Protein AF-0000000067029196 (afdb_homodimer)

Nearest PDB structures (foldseek):
  4ccn-assembly1_A-2  TM=8.976E-01  e=2.110E-40  Homo sapiens
  4ccm-assembly1_A-2  TM=8.823E-01  e=5.902E-40  Homo sapiens
  4ccm-assembly1_B-2  TM=8.806E-01  e=1.106E-39  Homo sapiens
  4ccj-assembly1_D  TM=8.739E-01  e=1.045E-39  Homo sapiens
  4ccj-assembly1_C  TM=8.717E-01  e=1.390E-39  Homo sapiens

Solvent-accessible surface area (backbone atoms only — not comparable to full-atom values): 44014 Å² total; per-residue (Å²): 119,98,30,72,83,55,87,50,38,41,59,19,6,48,40,44,50,41,62,67,50,46,92,53,57,78,91,68,48,92,78,58,75,46,74,38,85,63,89,32,56,64,67,61,59,81,50,63,50,72,68,55,50,46,49,45,34,70,76,43,96,39,29,35,74,76,31,30,42,31,35,38,36,60,91,85,41,81,44,76,64,55,66,78,53,71,49,49,61,66,58,52,52,50,42,33,75,71,35,22,29,38,33,37,50,40,46,36,58,78,32,64,56,44,29,40,51,29,35,34,38,22,47,27,52,54,30,44,40,50,39,35,33,42,41,32,32,50,68,14,59,34,55,64,33,31,28,40,32,31,33,35,39,39,36,28,57,36,49,36,45,33,39,37,33,25,49,53,88,47,68,65,43,41,40,33,87,56,55,54,68,74,46,44,72,78,70,46,69,79,52,49,76,74,44,75,47,74,41,44,26,31,14,35,40,40,44,53,38,20,34,28,36,29,38,51,31,69,37,42,26,30,35,40,34,41,32,35,55,57,83,40,19,47,48,48,36,45,68,59,30,47,62,54,45,49,54,55,47,40,54,69,32,52,72,34,42,35,61,54,60,74,40,48,75,35,31,52,40,74,62,90,67,88,40,87,38,32,77,81,41,44,60,61,49,48,52,53,51,39,51,53,38,50,51,47,36,56,50,43,58,72,45,44,32,52,22,46,42,52,50,46,49,52,26,31,37,39,20,54,28,74,68,73,64,82,63,27,56,34,27,70,81,34,42,94,78,61,56,92,86,51,83,78,89,73,88,50,93,81,48,51,70,47,65,66,43,74,76,40,51,47,75,44,68,83,46,99,88,41,69,40,62,49,54,12,60,81,35,38,65,51,85,50,65,58,83,80,73,66,76,74,75,68,56,85,83,64,51,77,61,56,54,49,50,51,38,22,75,63,53,48,27,28,48,55,124,120,99,29,72,82,57,88,50,38,39,59,20,7,46,40,44,49,40,62,67,49,46,91,52,58,79,91,69,48,88,77,58,74,44,73,39,85,62,87,33,56,64,67,59,59,81,51,63,49,73,68,55,52,46,48,45,35,71,75,41,95,39,29,35,73,76,30,30,44,31,36,38,37,60,91,84,43,81,43,76,66,55,66,75,52,70,49,49,60,67,57,52,51,51,41,33,75,72,35,25,31,38,33,38,50,41,46,35,58,78,32,65,55,42,29,41,52,30,34,34,37,22,47,25,52,55,32,43,40,49,40,36,32,41,41,31,33,49,67,14,59,32,56,64,32,31,28,40,32,32,32,35,39,38,36,26,57,36,49,34,45,33,39,37,33,24,50,51,87,46,68,65,44,39,40,32,87,56,57,54,67,74,48,45,73,77,69,46,69,80,53,48,77,74,44,74,47,75,40,42,26,31,14,34,38,40,43,51,38,21,34,30,35,32,38,52,30,68,37,43,25,31,33,40,36,40,33,38,55,58,85,41,18,45,48,49,35,46,67,59,32,47,63,54,45,49,52,55,47,41,54,70,31,51,72,33,42,35,63,56,59,74,40,48,76,34,31,52,40,74,62,90,68,89,39,87,37,32,78,81,42,46,60,61,48,49,52,53,50,39,51,53,37,51,52,47,36,55,50,41,59,70,44,44,31,53,24,46,42,52,50,47,50,51,26,31,36,38,20,53,26,76,68,72,64,81,62,27,57,33,28,70,81,35,42,96,79,62,55,90,83,51,82,80,88,72,90,50,94,80,47,50,69,46,65,65,42,73,77,40,50,47,76,44,69,83,46,99,88,39,67,36,56,48,52,12,61,82,34,38,65,51,84,47,69,59,83,82,70,64,80,77,84,72,66,78,85,84,28,65,65,50,46,50,51,51,38,23,76,62,54,46,27,28,47,56,125

Structure (mmCIF, N/CA/C/O backbone):
data_AF-0000000067029196-model_v1
#
loop_
_entity.id
_entity.type
_entity.pdbx_description
1 polymer 'Bifunctional lysine-specific demethylase and histidyl-hydroxylase'
#
loop_
_atom_site.group_PDB
_atom_site.id
_atom_site.type_symbol
_atom_site.label_atom_id
_atom_site.label_alt_id
_atom_site.label_comp_id
_atom_site.label_asym_id
_atom_site.label_entity_id
_atom_site.label_seq_id
_atom_site.pdbx_PDB_ins_code
_atom_site.Cartn_x
_atom_site.Cartn_y
_atom_site.Cartn_z
_atom_site.occupancy
_atom_site.B_iso_or_equiv
_atom_site.auth_seq_id
_atom_site.auth_comp_id
_atom_site.auth_asym_id
_atom_site.auth_atom_id
_atom_site.pdbx_PDB_model_num
ATOM 1 N N . MET A 1 1 ? 8.336 39.5 14.836 1 71.56 1 MET A N 1
ATOM 2 C CA . MET A 1 1 ? 7.449 38.719 15.68 1 71.56 1 MET A CA 1
ATOM 3 C C . MET A 1 1 ? 8.133 38.344 16.984 1 71.56 1 MET A C 1
ATOM 5 O O . MET A 1 1 ? 9.359 38.25 17.047 1 71.56 1 MET A O 1
ATOM 9 N N . PRO A 1 2 ? 7.449 38.188 18.016 1 71.69 2 PRO A N 1
ATOM 10 C CA . PRO A 1 2 ? 8.023 38.094 19.359 1 71.69 2 PRO A CA 1
ATOM 11 C C . PRO A 1 2 ? 8.742 36.781 19.594 1 71.69 2 PRO A C 1
ATOM 13 O O . PRO A 1 2 ? 9.297 36.562 20.672 1 71.69 2 PRO A O 1
ATOM 16 N N . PHE A 1 3 ? 8.867 35.906 18.641 1 74.56 3 PHE A N 1
ATOM 17 C CA . PHE A 1 3 ? 9.398 34.562 18.938 1 74.56 3 PHE A CA 1
ATOM 18 C C . PHE A 1 3 ? 10.609 34.25 18.062 1 74.56 3 PHE A C 1
ATOM 20 O O . PHE A 1 3 ? 11.039 33.094 17.969 1 74.56 3 PHE A O 1
ATOM 27 N N . SER A 1 4 ? 11.32 35.188 17.531 1 70.88 4 SER A N 1
ATOM 28 C CA . SER A 1 4 ? 12.383 34.875 16.562 1 70.88 4 SER A CA 1
ATOM 29 C C . SER A 1 4 ? 13.742 35.344 17.078 1 70.88 4 SER A C 1
ATOM 31 O O . SER A 1 4 ? 14.609 35.719 16.297 1 70.88 4 SER A O 1
ATOM 33 N N . LYS A 1 5 ? 13.953 35.156 18.359 1 77.62 5 LYS A N 1
ATOM 34 C CA . LYS A 1 5 ? 15.172 35.781 18.875 1 77.62 5 LYS A CA 1
ATOM 35 C C . LYS A 1 5 ? 16.234 34.719 19.188 1 77.62 5 LYS A C 1
ATOM 37 O O . LYS A 1 5 ? 17.391 35.031 19.406 1 77.62 5 LYS A O 1
ATOM 42 N N . LEU A 1 6 ? 15.844 33.5 19.125 1 82.31 6 LEU A N 1
ATOM 43 C CA . LEU A 1 6 ? 16.766 32.438 19.516 1 82.31 6 LEU A CA 1
ATOM 44 C C . LEU A 1 6 ? 17.438 31.812 18.297 1 82.31 6 LEU A C 1
ATOM 46 O O . LEU A 1 6 ? 16.938 31.938 17.172 1 82.31 6 LEU A O 1
ATOM 50 N N . GLN A 1 7 ? 18.516 31.172 18.547 1 81.19 7 GLN A N 1
ATOM 51 C CA . GLN A 1 7 ? 19.266 30.531 17.469 1 81.19 7 GLN A CA 1
ATOM 52 C C . GLN A 1 7 ? 18.656 29.188 17.109 1 81.19 7 GLN A C 1
ATOM 54 O O . GLN A 1 7 ? 18.625 28.812 15.938 1 81.19 7 GLN A O 1
ATOM 59 N N . ASP A 1 8 ? 18.141 28.484 18.062 1 88.5 8 ASP A N 1
ATOM 60 C CA . ASP A 1 8 ? 17.531 27.188 17.828 1 88.5 8 ASP A CA 1
ATOM 61 C C . ASP A 1 8 ? 16.109 27.344 17.297 1 88.5 8 ASP A C 1
ATOM 63 O O . ASP A 1 8 ? 15.227 27.875 17.984 1 88.5 8 ASP A O 1
ATOM 67 N N . SER A 1 9 ? 15.93 26.875 16.094 1 91.06 9 SER A N 1
ATOM 68 C CA . SER A 1 9 ? 14.648 27.062 15.422 1 91.06 9 SER A CA 1
ATOM 69 C C . SER A 1 9 ? 13.516 26.375 16.188 1 91.06 9 SER A C 1
ATOM 71 O O . SER A 1 9 ? 12.367 26.828 16.141 1 91.06 9 SER A O 1
ATOM 73 N N . VAL A 1 10 ? 13.766 25.234 16.859 1 92.75 10 VAL A N 1
ATOM 74 C CA . VAL A 1 10 ? 12.742 24.531 17.625 1 92.75 10 VAL A CA 1
ATOM 75 C C . VAL A 1 10 ? 12.336 25.375 18.828 1 92.75 10 VAL A C 1
ATOM 77 O O . VAL A 1 10 ? 11.148 25.453 19.172 1 92.75 10 VAL A O 1
ATOM 80 N N . GLU A 1 11 ? 13.32 25.984 19.453 1 92.69 11 GLU A N 1
ATOM 81 C CA . GLU A 1 11 ? 13.016 26.875 20.562 1 92.69 11 GLU A CA 1
ATOM 82 C C . GLU A 1 11 ? 12.211 28.094 20.109 1 92.69 11 GLU A C 1
ATOM 84 O O . GLU A 1 11 ? 11.336 28.562 20.844 1 92.69 11 GLU A O 1
ATOM 89 N N . ASN A 1 12 ? 12.547 28.609 18.938 1 93.69 12 ASN A N 1
ATOM 90 C CA . ASN A 1 12 ? 11.727 29.672 18.359 1 93.69 12 ASN A CA 1
ATOM 91 C C . ASN A 1 12 ? 10.289 29.203 18.125 1 93.69 12 ASN A C 1
ATOM 93 O O . ASN A 1 12 ? 9.344 29.953 18.359 1 93.69 12 ASN A O 1
ATOM 97 N N . GLY A 1 13 ? 10.195 27.984 17.609 1 94.69 13 GLY A N 1
ATOM 98 C CA . GLY A 1 13 ? 8.867 27.406 17.438 1 94.69 13 GLY A CA 1
ATOM 99 C C . GLY A 1 13 ? 8.102 27.266 18.734 1 94.69 13 GLY A C 1
ATOM 100 O O . GLY A 1 13 ? 6.902 27.547 18.797 1 94.69 13 GLY A O 1
ATOM 101 N N . LYS A 1 14 ? 8.781 26.844 19.766 1 93.25 14 LYS A N 1
ATOM 102 C CA . LYS A 1 14 ? 8.188 26.734 21.094 1 93.25 14 LYS A CA 1
ATOM 103 C C . LYS A 1 14 ? 7.711 28.094 21.594 1 93.25 14 LYS A C 1
ATOM 105 O O . LYS A 1 14 ? 6.625 28.203 22.172 1 93.25 14 LYS A O 1
ATOM 110 N N . GLU A 1 15 ? 8.484 29.109 21.391 1 94.25 15 GLU A N 1
ATOM 111 C CA . GLU A 1 15 ? 8.117 30.453 21.797 1 94.25 15 GLU A CA 1
ATOM 112 C C . GLU A 1 15 ? 6.91 30.969 21.016 1 94.25 15 GLU A C 1
ATOM 114 O O . GLU A 1 15 ? 6.043 31.641 21.562 1 94.25 15 GLU A O 1
ATOM 119 N N . ALA A 1 16 ? 6.934 30.656 19.719 1 95.25 16 ALA A N 1
ATOM 120 C CA . ALA A 1 16 ? 5.785 31.031 18.906 1 95.25 16 ALA A CA 1
ATOM 121 C C . ALA A 1 16 ? 4.508 30.375 19.422 1 95.25 16 ALA A C 1
ATOM 123 O O . ALA A 1 16 ? 3.459 31.016 19.5 1 95.25 16 ALA A O 1
ATOM 124 N N . PHE A 1 17 ? 4.629 29.141 19.781 1 95.19 17 PHE A N 1
ATOM 125 C CA . PHE A 1 17 ? 3.49 28.422 20.328 1 95.19 17 PHE A CA 1
ATOM 126 C C . PHE A 1 17 ? 3.057 29.031 21.656 1 95.19 17 PHE A C 1
ATOM 128 O O . PHE A 1 17 ? 1.865 29.266 21.891 1 95.19 17 PHE A O 1
ATOM 135 N N . ALA A 1 18 ? 3.986 29.297 22.5 1 93.25 18 ALA A N 1
ATOM 136 C CA . ALA A 1 18 ? 3.697 29.922 23.781 1 93.25 18 ALA A CA 1
ATOM 137 C C . ALA A 1 18 ? 2.992 31.266 23.578 1 93.25 18 ALA A C 1
ATOM 139 O O . ALA A 1 18 ? 2.082 31.609 24.344 1 93.25 18 ALA A O 1
ATOM 140 N N . TRP A 1 19 ? 3.461 31.969 22.562 1 94.38 19 TRP A N 1
ATOM 141 C CA . TRP A 1 19 ? 2.855 33.25 22.25 1 94.38 19 TRP A CA 1
ATOM 142 C C . TRP A 1 19 ? 1.395 33.094 21.844 1 94.38 19 TRP A C 1
ATOM 144 O O . TRP A 1 19 ? 0.535 33.875 22.266 1 94.38 19 TRP A O 1
ATOM 154 N N . ILE A 1 20 ? 1.085 32.062 21.094 1 94.19 20 ILE A N 1
ATOM 155 C CA . ILE A 1 20 ? -0.268 31.828 20.609 1 94.19 20 ILE A CA 1
ATOM 156 C C . ILE A 1 20 ? -1.178 31.453 21.781 1 94.19 20 ILE A C 1
ATOM 158 O O . ILE A 1 20 ? -2.301 31.953 21.875 1 94.19 20 ILE A O 1
ATOM 162 N N . ILE A 1 21 ? -0.655 30.672 22.688 1 93.31 21 ILE A N 1
ATOM 163 C CA . ILE A 1 21 ? -1.55 30.062 23.672 1 93.31 21 ILE A CA 1
ATOM 164 C C . ILE A 1 21 ? -1.51 30.875 24.969 1 93.31 21 ILE A C 1
ATOM 166 O O . ILE A 1 21 ? -2.215 30.547 25.938 1 93.31 21 ILE A O 1
ATOM 170 N N . ALA A 1 22 ? -0.643 31.859 24.984 1 90.94 22 ALA A N 1
ATOM 171 C CA . ALA A 1 22 ? -0.563 32.656 26.203 1 90.94 22 ALA A CA 1
ATOM 172 C C . ALA A 1 22 ? -1.954 33 26.75 1 90.94 22 ALA A C 1
ATOM 174 O O . ALA A 1 22 ? -2.863 33.312 25.969 1 90.94 22 ALA A O 1
ATOM 175 N N . PRO A 1 23 ? -2.273 32.875 28.062 1 90.44 23 PRO A N 1
ATOM 176 C CA . PRO A 1 23 ? -1.284 32.719 29.141 1 90.44 23 PRO A CA 1
ATOM 177 C C . PRO A 1 23 ? -1.119 31.266 29.594 1 90.44 23 PRO A C 1
ATOM 179 O O . PRO A 1 23 ? -0.599 31.016 30.688 1 90.44 23 PRO A O 1
ATOM 182 N N . TYR A 1 24 ? -1.569 30.391 28.844 1 88.12 24 TYR A N 1
ATOM 183 C CA . TYR A 1 24 ? -1.495 29 29.25 1 88.12 24 TYR A CA 1
ATOM 184 C C . TYR A 1 24 ? -0.068 28.469 29.156 1 88.12 24 TYR A C 1
ATOM 186 O O . TYR A 1 24 ? 0.727 28.969 28.359 1 88.12 24 TYR A O 1
ATOM 194 N N . ASP A 1 25 ? 0.088 27.359 29.906 1 87.38 25 ASP A N 1
ATOM 195 C CA . ASP A 1 25 ? 1.37 26.656 29.844 1 87.38 25 ASP A CA 1
ATOM 196 C C . ASP A 1 25 ? 1.364 25.594 28.75 1 87.38 25 ASP A C 1
ATOM 198 O O . ASP A 1 25 ? 0.37 24.891 28.578 1 87.38 25 ASP A O 1
ATOM 202 N N . ILE A 1 26 ? 2.465 25.484 28.047 1 86.5 26 ILE A N 1
ATOM 203 C CA . ILE A 1 26 ? 2.613 24.562 26.922 1 86.5 26 ILE A CA 1
ATOM 204 C C . ILE A 1 26 ? 2.412 23.125 27.406 1 86.5 26 ILE A C 1
ATOM 206 O O . ILE A 1 26 ? 1.839 22.297 26.703 1 86.5 26 ILE A O 1
ATOM 210 N N . GLU A 1 27 ? 2.803 22.734 28.562 1 78.5 27 GLU A N 1
ATOM 211 C CA . GLU A 1 27 ? 2.844 21.375 29.078 1 78.5 27 GLU A CA 1
ATOM 212 C C . GLU A 1 27 ? 1.437 20.828 29.312 1 78.5 27 GLU A C 1
ATOM 214 O O . GLU A 1 27 ? 1.21 19.609 29.219 1 78.5 27 GLU A O 1
ATOM 219 N N . ILE A 1 28 ? 0.485 21.672 29.531 1 72.62 28 ILE A N 1
ATOM 220 C CA . ILE A 1 28 ? -0.845 21.203 29.891 1 72.62 28 ILE A CA 1
ATOM 221 C C . ILE A 1 28 ? -1.838 21.531 28.781 1 72.62 28 ILE A C 1
ATOM 223 O O . ILE A 1 28 ? -3.025 21.219 28.891 1 72.62 28 ILE A O 1
ATOM 227 N N . PHE A 1 29 ? -1.456 21.969 27.703 1 72.06 29 PHE A N 1
ATOM 228 C CA . PHE A 1 29 ? -2.342 22.641 26.75 1 72.06 29 PHE A CA 1
ATOM 229 C C . PHE A 1 29 ? -3.123 21.625 25.938 1 72.06 29 PHE A C 1
ATOM 231 O O . PHE A 1 29 ? -4.312 21.812 25.672 1 72.06 29 PHE A O 1
ATOM 238 N N . PHE A 1 30 ? -2.686 20.422 25.516 1 68.12 30 PHE A N 1
ATOM 239 C CA . PHE A 1 30 ? -3.326 19.625 24.469 1 68.12 30 PHE A CA 1
ATOM 240 C C . PHE A 1 30 ? -4.438 18.766 25.047 1 68.12 30 PHE A C 1
ATOM 242 O O . PHE A 1 30 ? -4.977 17.891 24.359 1 68.12 30 PHE A O 1
ATOM 249 N N . ARG A 1 31 ? -5.027 18.969 26.078 1 66.62 31 ARG A N 1
ATOM 250 C CA . ARG A 1 31 ? -5.926 18.016 26.719 1 66.62 31 ARG A CA 1
ATOM 251 C C . ARG A 1 31 ? -7.375 18.469 26.609 1 66.62 31 ARG A C 1
ATOM 253 O O . ARG A 1 31 ? -8.297 17.656 26.734 1 66.62 31 ARG A O 1
ATOM 260 N N . LYS A 1 32 ? -7.551 19.688 26.391 1 78.75 32 LYS A N 1
ATOM 261 C CA . LYS A 1 32 ? -8.93 20.172 26.375 1 78.75 32 LYS A CA 1
ATOM 262 C C . LYS A 1 32 ? -9.062 21.406 25.484 1 78.75 32 LYS A C 1
ATOM 264 O O . LYS A 1 32 ? -8.109 21.812 24.812 1 78.75 32 LYS A O 1
ATOM 269 N N . VAL A 1 33 ? -10.312 21.812 25.281 1 80.06 33 VAL A N 1
ATOM 270 C CA . VAL A 1 33 ? -10.609 23.062 24.562 1 80.06 33 VAL A CA 1
ATOM 271 C C . VAL A 1 33 ? -10.172 24.25 25.406 1 80.06 33 VAL A C 1
ATOM 273 O O . VAL A 1 33 ? -10.422 24.281 26.625 1 80.06 33 VAL A O 1
ATOM 276 N N . TYR A 1 34 ? -9.477 25.172 24.734 1 84.94 34 TYR A N 1
ATOM 277 C CA . TYR A 1 34 ? -9.023 26.344 25.469 1 84.94 34 TYR A CA 1
ATOM 278 C C . TYR A 1 34 ? -9.484 27.625 24.766 1 84.94 34 TYR A C 1
ATOM 280 O O . TYR A 1 34 ? -9.531 27.688 23.547 1 84.94 34 TYR A O 1
ATOM 288 N N . VAL A 1 35 ? -9.93 28.562 25.547 1 92.06 35 VAL A N 1
ATOM 289 C CA . VAL A 1 35 ? -10.289 29.891 25.062 1 92.06 35 VAL A CA 1
ATOM 290 C C . VAL A 1 35 ? -9.523 30.953 25.844 1 92.06 35 VAL A C 1
ATOM 292 O O . VAL A 1 35 ? -9.406 30.859 27.078 1 92.06 35 VAL A O 1
ATOM 295 N N . THR A 1 36 ? -8.914 31.828 25.109 1 92.12 36 THR A N 1
ATOM 296 C CA . THR A 1 36 ? -8.227 32.938 25.734 1 92.12 36 THR A CA 1
ATOM 297 C C . THR A 1 36 ? -8.922 34.25 25.391 1 92.12 36 THR A C 1
ATOM 299 O O . THR A 1 36 ? -8.984 34.656 24.234 1 92.12 36 THR A O 1
ATOM 302 N N . ASN A 1 37 ? -9.484 34.906 26.391 1 93.25 37 ASN A N 1
ATOM 303 C CA . ASN A 1 37 ? -10.016 36.25 26.266 1 93.25 37 ASN A CA 1
ATOM 304 C C . ASN A 1 37 ? -9.023 37.312 26.781 1 93.25 37 ASN A C 1
ATOM 306 O O . ASN A 1 37 ? -8.984 37.594 27.969 1 93.25 37 ASN A O 1
ATOM 310 N N . ARG A 1 38 ? -8.32 37.906 25.875 1 92.62 38 ARG A N 1
ATOM 311 C CA . ARG A 1 38 ? -7.156 38.719 26.234 1 92.62 38 ARG A CA 1
ATOM 312 C C . ARG A 1 38 ? -7.555 40.188 26.453 1 92.62 38 ARG A C 1
ATOM 314 O O . ARG A 1 38 ? -6.832 40.938 27.125 1 92.62 38 ARG A O 1
ATOM 321 N N . LYS A 1 39 ? -8.664 40.656 25.938 1 93.69 39 LYS A N 1
ATOM 322 C CA . LYS A 1 39 ? -9.031 42.062 25.938 1 93.69 39 LYS A CA 1
ATOM 323 C C . LYS A 1 39 ? -7.906 42.938 25.375 1 93.69 39 LYS A C 1
ATOM 325 O O . LYS A 1 39 ? -7.594 44 25.938 1 93.69 39 LYS A O 1
ATOM 330 N N . GLU A 1 40 ? -7.137 42.469 24.469 1 95.69 40 GLU A N 1
ATOM 331 C CA . GLU A 1 40 ? -6.07 43.156 23.734 1 95.69 40 GLU A CA 1
ATOM 332 C C . GLU A 1 40 ? -6.277 43.031 22.219 1 95.69 40 GLU A C 1
ATOM 334 O O . GLU A 1 40 ? -5.676 42.188 21.562 1 95.69 40 GLU A O 1
ATOM 339 N N . PRO A 1 41 ? -6.992 43.938 21.734 1 94.75 41 PRO A N 1
ATOM 340 C CA . PRO A 1 41 ? -7.352 43.844 20.328 1 94.75 41 PRO A CA 1
ATOM 341 C C . PRO A 1 41 ? -6.129 43.812 19.406 1 94.75 41 PRO A C 1
ATOM 343 O O . PRO A 1 41 ? -6.191 43.281 18.297 1 94.75 41 PRO A O 1
ATOM 346 N N . ASN A 1 42 ? -5.008 44.406 19.859 1 94.81 42 ASN A N 1
ATOM 347 C CA . ASN A 1 42 ? -3.828 44.5 19 1 94.81 42 ASN A CA 1
ATOM 348 C C . ASN A 1 42 ? -2.838 43.375 19.297 1 94.81 42 ASN A C 1
ATOM 350 O O . ASN A 1 42 ? -1.669 43.438 18.922 1 94.81 42 ASN A O 1
ATOM 354 N N . TYR A 1 43 ? -3.289 42.344 19.953 1 95.44 43 TYR A N 1
ATOM 355 C CA . TYR A 1 43 ? -2.395 41.281 20.391 1 95.44 43 TYR A CA 1
ATOM 356 C C . TYR A 1 43 ? -1.657 40.656 19.203 1 95.44 43 TYR A C 1
ATOM 358 O O . TYR A 1 43 ? -0.45 40.438 19.266 1 95.44 43 TYR A O 1
ATOM 366 N N . TYR A 1 44 ? -2.355 40.438 18.062 1 95.75 44 TYR A N 1
ATOM 367 C CA . TYR A 1 44 ? -1.771 39.75 16.922 1 95.75 44 TYR A CA 1
ATOM 368 C C . TYR A 1 44 ? -1.079 40.719 15.977 1 95.75 44 TYR A C 1
ATOM 370 O O . TYR A 1 44 ? -0.484 40.312 14.977 1 95.75 44 TYR A O 1
ATOM 378 N N . GLY A 1 45 ? -1.199 41.969 16.219 1 92.12 45 GLY A N 1
ATOM 379 C CA . GLY A 1 45 ? -0.476 43.031 15.508 1 92.12 45 GLY A CA 1
ATOM 380 C C . GLY A 1 45 ? -0.66 42.938 14 1 92.12 45 GLY A C 1
ATOM 381 O O . GLY A 1 45 ? -1.79 42.938 13.508 1 92.12 45 GLY A O 1
ATOM 382 N N . ASP A 1 46 ? 0.52 42.75 13.375 1 92 46 ASP A N 1
ATOM 383 C CA . ASP A 1 46 ? 0.52 42.812 11.922 1 92 46 ASP A CA 1
ATOM 384 C C . ASP A 1 46 ? 0.511 41.406 11.305 1 92 46 ASP A C 1
ATOM 386 O O . ASP A 1 46 ? 0.971 41.219 10.18 1 92 46 ASP A O 1
ATOM 390 N N . LEU A 1 47 ? 0.045 40.469 12.031 1 96.12 47 LEU A N 1
ATOM 391 C CA . LEU A 1 47 ? 0.018 39.094 11.531 1 96.12 47 LEU A CA 1
ATOM 392 C C . LEU A 1 47 ? -0.792 39.031 10.234 1 96.12 47 LEU A C 1
ATOM 394 O O . LEU A 1 47 ? -0.335 38.438 9.25 1 96.12 47 LEU A O 1
ATOM 398 N N . PHE A 1 48 ? -1.968 39.562 10.281 1 96.69 48 PHE A N 1
ATOM 399 C CA . PHE A 1 48 ? -2.846 39.625 9.117 1 96.69 48 PHE A CA 1
ATOM 400 C C . PHE A 1 48 ? -3.936 40.656 9.289 1 96.69 48 PHE A C 1
ATOM 402 O O . PHE A 1 48 ? -4.141 41.188 10.391 1 96.69 48 PHE A O 1
ATOM 409 N N . SER A 1 49 ? -4.57 41.062 8.227 1 96.44 49 SER A N 1
ATOM 410 C CA . SER A 1 49 ? -5.668 42.031 8.258 1 96.44 49 SER A CA 1
ATOM 411 C C . SER A 1 49 ? -6.445 42 6.945 1 96.44 49 SER A C 1
ATOM 413 O O . SER A 1 49 ? -5.992 41.438 5.953 1 96.44 49 SER A O 1
ATOM 415 N N . SER A 1 50 ? -7.629 42.594 7.02 1 95.25 50 SER A N 1
ATOM 416 C CA . SER A 1 50 ? -8.414 42.719 5.797 1 95.25 50 SER A CA 1
ATOM 417 C C . SER A 1 50 ? -7.691 43.594 4.766 1 95.25 50 SER A C 1
ATOM 419 O O . SER A 1 50 ? -7.816 43.344 3.561 1 95.25 50 SER A O 1
ATOM 421 N N . ALA A 1 51 ? -6.953 44.562 5.234 1 94.62 51 ALA A N 1
ATOM 422 C CA . ALA A 1 51 ? -6.16 45.406 4.324 1 94.62 51 ALA A CA 1
ATOM 423 C C . ALA A 1 51 ? -5.109 44.562 3.6 1 94.62 51 ALA A C 1
ATOM 425 O O . ALA A 1 51 ? -4.906 44.719 2.393 1 94.62 51 ALA A O 1
ATOM 426 N N . MET A 1 52 ? -4.484 43.719 4.328 1 95.75 52 MET A N 1
ATOM 427 C CA . MET A 1 52 ? -3.5 42.844 3.727 1 95.75 52 MET A CA 1
ATOM 428 C C . MET A 1 52 ? -4.16 41.875 2.73 1 95.75 52 MET A C 1
ATOM 430 O O . MET A 1 52 ? -3.576 41.562 1.696 1 95.75 52 MET A O 1
ATOM 434 N N . PHE A 1 53 ? -5.34 41.438 3.088 1 95.88 53 PHE A N 1
ATOM 435 C CA . PHE A 1 53 ? -6.094 40.562 2.189 1 95.88 53 PHE A CA 1
ATOM 436 C C . PHE A 1 53 ? -6.352 41.281 0.857 1 95.88 53 PHE A C 1
ATOM 438 O O . PHE A 1 53 ? -6.145 40.688 -0.205 1 95.88 53 PHE A O 1
ATOM 445 N N . VAL A 1 54 ? -6.727 42.469 0.912 1 92.94 54 VAL A N 1
ATOM 446 C CA . VAL A 1 54 ? -6.988 43.25 -0.3 1 92.94 54 VAL A CA 1
ATOM 447 C C . VAL A 1 54 ? -5.699 43.406 -1.104 1 92.94 54 VAL A C 1
ATOM 449 O O . VAL A 1 54 ? -5.707 43.281 -2.33 1 92.94 54 VAL A O 1
ATOM 452 N N . GLU A 1 55 ? -4.668 43.688 -0.425 1 93.94 55 GLU A N 1
ATOM 453 C CA . GLU A 1 55 ? -3.377 43.812 -1.098 1 93.94 55 GLU A CA 1
ATOM 454 C C . GLU A 1 55 ? -3.002 42.5 -1.817 1 93.94 55 GLU A C 1
ATOM 456 O O . GLU A 1 55 ? -2.436 42.531 -2.912 1 93.94 55 GLU A O 1
ATOM 461 N N . ILE A 1 56 ? -3.268 41.375 -1.18 1 93.94 56 ILE A N 1
ATOM 462 C CA . ILE A 1 56 ? -2.994 40.094 -1.773 1 93.94 56 ILE A CA 1
ATOM 463 C C . ILE A 1 56 ? -3.771 39.938 -3.08 1 93.94 56 ILE A C 1
ATOM 465 O O . ILE A 1 56 ? -3.221 39.5 -4.09 1 93.94 56 ILE A O 1
ATOM 469 N N . LEU A 1 57 ? -5.004 40.344 -3.047 1 88.69 57 LEU A N 1
ATOM 470 C CA . LEU A 1 57 ? -5.84 40.25 -4.238 1 88.69 57 LEU A CA 1
ATOM 471 C C . LEU A 1 57 ? -5.305 41.156 -5.348 1 88.69 57 LEU A C 1
ATOM 473 O O . LEU A 1 57 ? -5.41 40.812 -6.531 1 88.69 57 LEU A O 1
ATOM 477 N N . GLN A 1 58 ? -4.754 42.281 -4.891 1 87.06 58 GLN A N 1
ATOM 478 C CA . GLN A 1 58 ? -4.281 43.25 -5.852 1 87.06 58 GLN A CA 1
ATOM 479 C C . GLN A 1 58 ? -2.941 42.844 -6.453 1 87.06 58 GLN A C 1
ATOM 481 O O . GLN A 1 58 ? -2.693 43.062 -7.641 1 87.06 58 GLN A O 1
ATOM 486 N N . LYS A 1 59 ? -2.107 42.219 -5.707 1 89.69 59 LYS A N 1
ATOM 487 C CA . LYS A 1 59 ? -0.712 42.031 -6.09 1 89.69 59 LYS A CA 1
ATOM 488 C C . LYS A 1 59 ? -0.48 40.625 -6.617 1 89.69 59 LYS A C 1
ATOM 490 O O . LYS A 1 59 ? 0.537 40.344 -7.258 1 89.69 59 LYS A O 1
ATOM 495 N N . ASN A 1 60 ? -1.394 39.719 -6.324 1 89.44 60 ASN A N 1
ATOM 496 C CA . ASN A 1 60 ? -1.175 38.312 -6.688 1 89.44 60 ASN A CA 1
ATOM 497 C C . ASN A 1 60 ? -2.299 37.781 -7.57 1 89.44 60 ASN A C 1
ATOM 499 O O . ASN A 1 60 ? -3.383 38.375 -7.625 1 89.44 60 ASN A O 1
ATOM 503 N N . PHE A 1 61 ? -1.959 36.812 -8.297 1 84.44 61 PHE A N 1
ATOM 504 C CA . PHE A 1 61 ? -2.969 36.062 -9.055 1 84.44 61 PHE A CA 1
ATOM 505 C C . PHE A 1 61 ? -3.643 35.031 -8.18 1 84.44 61 PHE A C 1
ATOM 507 O O . PHE A 1 61 ? -3.133 33.906 -8.039 1 84.44 61 PHE A O 1
ATOM 514 N N . VAL A 1 62 ? -4.715 35.312 -7.609 1 91.44 62 VAL A N 1
ATOM 515 C CA . VAL A 1 62 ? -5.504 34.438 -6.75 1 91.44 62 VAL A CA 1
ATOM 516 C C . VAL A 1 62 ? -6.777 34 -7.48 1 91.44 62 VAL A C 1
ATOM 518 O O . VAL A 1 62 ? -7.43 34.812 -8.133 1 91.44 62 VAL A O 1
ATOM 521 N N . GLU A 1 63 ? -7.105 32.75 -7.387 1 91.31 63 GLU A N 1
ATOM 522 C CA . GLU A 1 63 ? -8.211 32.219 -8.172 1 91.31 63 GLU A CA 1
ATOM 523 C C . GLU A 1 63 ? -9.297 31.641 -7.277 1 91.31 63 GLU A C 1
ATOM 525 O O . GLU A 1 63 ? -8.992 31.078 -6.219 1 91.31 63 GLU A O 1
ATOM 530 N N . TYR A 1 64 ? -10.562 31.719 -7.801 1 91.44 64 TYR A N 1
ATOM 531 C CA . TYR A 1 64 ? -11.656 31.016 -7.133 1 91.44 64 TYR A CA 1
ATOM 532 C C . TYR A 1 64 ? -11.398 29.516 -7.09 1 91.44 64 TYR A C 1
ATOM 534 O O . TYR A 1 64 ? -10.891 28.938 -8.055 1 91.44 64 TYR A O 1
ATOM 542 N N . GLY A 1 65 ? -11.711 28.922 -6.02 1 91.44 65 GLY A N 1
ATOM 543 C CA . GLY A 1 65 ? -11.578 27.469 -5.906 1 91.44 65 GLY A CA 1
ATOM 544 C C . GLY A 1 65 ? -10.219 27.031 -5.402 1 91.44 65 GLY A C 1
ATOM 545 O O . GLY A 1 65 ? -10.125 26.266 -4.441 1 91.44 65 GLY A O 1
ATOM 546 N N . THR A 1 66 ? -9.211 27.609 -5.965 1 90.06 66 THR A N 1
ATOM 547 C CA . THR A 1 66 ? -7.848 27.234 -5.594 1 90.06 66 THR A CA 1
ATOM 548 C C . THR A 1 66 ? -7.395 28 -4.355 1 90.06 66 THR A C 1
ATOM 550 O O . THR A 1 66 ? -6.812 27.422 -3.438 1 90.06 66 THR A O 1
ATOM 553 N N . ASN A 1 67 ? -7.699 29.266 -4.41 1 93.12 67 ASN A N 1
ATOM 554 C CA . ASN A 1 67 ? -7.18 30.109 -3.342 1 93.12 67 ASN A CA 1
ATOM 555 C C . ASN A 1 67 ? -8.305 30.719 -2.516 1 93.12 67 ASN A C 1
ATOM 557 O O . ASN A 1 67 ? -8.109 31.047 -1.34 1 93.12 67 ASN A O 1
ATOM 561 N N . ILE A 1 68 ? -9.477 30.891 -3.189 1 94.81 68 ILE A N 1
ATOM 562 C CA . ILE A 1 68 ? -10.57 31.578 -2.527 1 94.81 68 ILE A CA 1
ATOM 563 C C . ILE A 1 68 ? -11.859 30.766 -2.658 1 94.81 68 ILE A C 1
ATOM 565 O O . ILE A 1 68 ? -12.195 30.312 -3.752 1 94.81 68 ILE A O 1
ATOM 569 N N . ASN A 1 69 ? -12.453 30.656 -1.581 1 94.38 69 ASN A N 1
ATOM 570 C CA . ASN A 1 69 ? -13.805 30.094 -1.588 1 94.38 69 ASN A CA 1
ATOM 571 C C . ASN A 1 69 ? -14.82 31.078 -1.023 1 94.38 69 ASN A C 1
ATOM 573 O O . ASN A 1 69 ? -14.547 31.75 -0.036 1 94.38 69 ASN A O 1
ATOM 577 N N . VAL A 1 70 ? -15.945 31.125 -1.675 1 91.81 70 VAL A N 1
ATOM 578 C CA . VAL A 1 70 ? -17.062 31.953 -1.236 1 91.81 70 VAL A CA 1
ATOM 579 C C . VAL A 1 70 ? -18.219 31.062 -0.758 1 91.81 70 VAL A C 1
ATOM 581 O O . VAL A 1 70 ? -18.656 30.172 -1.479 1 91.81 70 VAL A O 1
ATOM 584 N N . ALA A 1 71 ? -18.594 31.328 0.425 1 87.75 71 ALA A N 1
ATOM 585 C CA . ALA A 1 71 ? -19.625 30.453 0.991 1 87.75 71 ALA A CA 1
ATOM 586 C C . ALA A 1 71 ? -20.797 31.281 1.499 1 87.75 71 ALA A C 1
ATOM 588 O O . ALA A 1 71 ? -20.625 32.406 1.975 1 87.75 71 ALA A O 1
ATOM 589 N N . LEU A 1 72 ? -21.938 30.719 1.287 1 83.31 72 LEU A N 1
ATOM 590 C CA . LEU A 1 72 ? -23.188 31.234 1.853 1 83.31 72 LEU A CA 1
ATOM 591 C C . LEU A 1 72 ? -23.875 30.188 2.703 1 83.31 72 LEU A C 1
ATOM 593 O O . LEU A 1 72 ? -24 29.031 2.291 1 83.31 72 LEU A O 1
ATOM 597 N N . TYR A 1 73 ? -24.156 30.531 3.908 1 70.75 73 TYR A N 1
ATOM 598 C CA . TYR A 1 73 ? -24.844 29.594 4.789 1 70.75 73 TYR A CA 1
ATOM 599 C C . TYR A 1 73 ? -26.297 30 4.988 1 70.75 73 TYR A C 1
ATOM 601 O O . TYR A 1 73 ? -26.578 31.141 5.379 1 70.75 73 TYR A O 1
ATOM 609 N N . ASN A 1 74 ? -27.188 29.234 4.434 1 68.88 74 ASN A N 1
ATOM 610 C CA . ASN A 1 74 ? -28.625 29.438 4.641 1 68.88 74 ASN A CA 1
ATOM 611 C C . ASN A 1 74 ? -29.219 28.297 5.469 1 68.88 74 ASN A C 1
ATOM 613 O O . ASN A 1 74 ? -29.516 27.219 4.941 1 68.88 74 ASN A O 1
ATOM 617 N N . GLY A 1 75 ? -29.484 28.625 6.684 1 62.72 75 GLY A N 1
ATOM 618 C CA . GLY A 1 75 ? -30.031 27.578 7.535 1 62.72 75 GLY A CA 1
ATOM 619 C C . GLY A 1 75 ? -29.062 26.422 7.754 1 62.72 75 GLY A C 1
ATOM 620 O O . GLY A 1 75 ? -27.984 26.625 8.32 1 62.72 75 GLY A O 1
ATOM 621 N N . ASP A 1 76 ? -29.469 25.234 7.105 1 62.69 76 ASP A N 1
ATOM 622 C CA . ASP A 1 76 ? -28.75 24 7.406 1 62.69 76 ASP A CA 1
ATOM 623 C C . ASP A 1 76 ? -27.828 23.594 6.258 1 62.69 76 ASP A C 1
ATOM 625 O O . ASP A 1 76 ? -27.172 22.562 6.312 1 62.69 76 ASP A O 1
ATOM 629 N N . GLU A 1 77 ? -27.688 24.531 5.316 1 69.56 77 GLU A N 1
ATOM 630 C CA . GLU A 1 77 ? -26.922 24.094 4.16 1 69.56 77 GLU A CA 1
ATOM 631 C C . GLU A 1 77 ? -25.859 25.125 3.775 1 69.56 77 GLU A C 1
ATOM 633 O O . GLU A 1 77 ? -26.109 26.328 3.822 1 69.56 77 GLU A O 1
ATOM 638 N N . ARG A 1 78 ? -24.656 24.672 3.57 1 75.06 78 ARG A N 1
ATOM 639 C CA . ARG A 1 78 ? -23.562 25.5 3.037 1 75.06 78 ARG A CA 1
ATOM 640 C C . ARG A 1 78 ? -23.516 25.422 1.515 1 75.06 78 ARG A C 1
ATOM 642 O O . ARG A 1 78 ? -23.562 24.328 0.941 1 75.06 78 ARG A O 1
ATOM 649 N N . LYS A 1 79 ? -23.609 26.562 0.85 1 80.81 79 LYS A N 1
ATOM 650 C CA . LYS A 1 79 ? -23.453 26.609 -0.602 1 80.81 79 LYS A CA 1
ATOM 651 C C . LYS A 1 79 ? -22.172 27.328 -0.991 1 80.81 79 LYS A C 1
ATOM 653 O O . LYS A 1 79 ? -21.828 28.359 -0.415 1 80.81 79 LYS A O 1
ATOM 658 N N . THR A 1 80 ? -21.422 26.75 -1.798 1 85.56 80 THR A N 1
ATOM 659 C CA . THR A 1 80 ? -20.219 27.359 -2.328 1 85.56 80 THR A CA 1
ATOM 660 C C . THR A 1 80 ? -20.516 28.125 -3.617 1 85.56 80 THR A C 1
ATOM 662 O O . THR A 1 80 ? -20.969 27.547 -4.598 1 85.56 80 THR A O 1
ATOM 665 N N . LEU A 1 81 ? -20.25 29.422 -3.619 1 88.62 81 LEU A N 1
ATOM 666 C CA . LEU A 1 81 ? -20.578 30.297 -4.738 1 88.62 81 LEU A CA 1
ATOM 667 C C . LEU A 1 81 ? -19.328 30.875 -5.379 1 88.62 81 LEU A C 1
ATOM 669 O O . LEU A 1 81 ? -19.219 32.094 -5.547 1 88.62 81 LEU A O 1
ATOM 673 N N . ASN A 1 82 ? -18.484 30.016 -5.75 1 91.81 82 ASN A N 1
ATOM 674 C CA . ASN A 1 82 ? -17.25 30.453 -6.387 1 91.81 82 ASN A CA 1
ATOM 675 C C . ASN A 1 82 ? -17.484 30.891 -7.824 1 91.81 82 ASN A C 1
ATOM 677 O O . ASN A 1 82 ? -18.297 30.297 -8.539 1 91.81 82 ASN A O 1
ATOM 681 N N . GLY A 1 83 ? -16.875 31.938 -8.148 1 87.19 83 GLY A N 1
ATOM 682 C CA . GLY A 1 83 ? -16.766 32.25 -9.562 1 87.19 83 GLY A CA 1
ATOM 683 C C . GLY A 1 83 ? -15.695 31.453 -10.281 1 87.19 83 GLY A C 1
ATOM 684 O O . GLY A 1 83 ? -15.297 30.391 -9.812 1 87.19 83 GLY A O 1
ATOM 685 N N . THR A 1 84 ? -15.359 32.031 -11.453 1 85.56 84 THR A N 1
ATOM 686 C CA . THR A 1 84 ? -14.312 31.375 -12.234 1 85.56 84 THR A CA 1
ATOM 687 C C . THR A 1 84 ? -13.133 32.312 -12.461 1 85.56 84 THR A C 1
ATOM 689 O O . THR A 1 84 ? -13.32 33.531 -12.664 1 85.56 84 THR A O 1
ATOM 692 N N . GLY A 1 85 ? -11.992 31.766 -12.375 1 85.44 85 GLY A N 1
ATOM 693 C CA . GLY A 1 85 ? -10.797 32.5 -12.719 1 85.44 85 GLY A CA 1
ATOM 694 C C . GLY A 1 85 ? -10.266 33.344 -11.578 1 85.44 85 GLY A C 1
ATOM 695 O O . GLY A 1 85 ? -10.453 33 -10.406 1 85.44 85 GLY A O 1
ATOM 696 N N . ARG A 1 86 ? -9.578 34.438 -11.977 1 86.81 86 ARG A N 1
ATOM 697 C CA . ARG A 1 86 ? -8.914 35.312 -11.008 1 86.81 86 ARG A CA 1
ATOM 698 C C . ARG A 1 86 ? -9.938 36.094 -10.195 1 86.81 86 ARG A C 1
ATOM 700 O O . ARG A 1 86 ? -10.953 36.562 -10.727 1 86.81 86 ARG A O 1
ATOM 707 N N . VAL A 1 87 ? -9.656 36.312 -8.953 1 90.12 87 VAL A N 1
ATOM 708 C CA . VAL A 1 87 ? -10.539 37.062 -8.055 1 90.12 87 VAL A CA 1
ATOM 709 C C . VAL A 1 87 ? -10.039 38.5 -7.918 1 90.12 87 VAL A C 1
ATOM 711 O O . VAL A 1 87 ? -8.867 38.719 -7.617 1 90.12 87 VAL A O 1
ATOM 714 N N . TYR A 1 88 ? -10.914 39.438 -8.094 1 85.75 88 TYR A N 1
ATOM 715 C CA . TYR A 1 88 ? -10.57 40.844 -7.941 1 85.75 88 TYR A CA 1
ATOM 716 C C . TYR A 1 88 ? -11.234 41.438 -6.707 1 85.75 88 TYR A C 1
ATOM 718 O O . TYR A 1 88 ? -12.289 40.969 -6.273 1 85.75 88 TYR A O 1
ATOM 726 N N . PRO A 1 89 ? -10.648 42.5 -6.113 1 88.69 89 PRO A N 1
ATOM 727 C CA . PRO A 1 89 ? -11.148 43.062 -4.859 1 88.69 89 PRO A CA 1
ATOM 728 C C . PRO A 1 89 ? -12.609 43.5 -4.953 1 88.69 89 PRO A C 1
ATOM 730 O O . PRO A 1 89 ? -13.375 43.312 -4 1 88.69 89 PRO A O 1
ATOM 733 N N . GLU A 1 90 ? -13.008 44 -5.996 1 85.75 90 GLU A N 1
ATOM 734 C CA . GLU A 1 90 ? -14.375 44.469 -6.141 1 85.75 90 GLU A CA 1
ATOM 735 C C . GLU A 1 90 ? -15.375 43.312 -6.059 1 85.75 90 GLU A C 1
ATOM 737 O O . GLU A 1 90 ? -16.484 43.5 -5.547 1 85.75 90 GLU A O 1
ATOM 742 N N . GLN A 1 91 ? -15.023 42.25 -6.602 1 87.81 91 GLN A N 1
ATOM 743 C CA . GLN A 1 91 ? -15.891 41.094 -6.535 1 87.81 91 GLN A CA 1
ATOM 744 C C . GLN A 1 91 ? -16.078 40.625 -5.094 1 87.81 91 GLN A C 1
ATOM 746 O O . GLN A 1 91 ? -17.172 40.219 -4.707 1 87.81 91 GLN A O 1
ATOM 751 N N . ILE A 1 92 ? -14.977 40.656 -4.395 1 92 92 ILE A N 1
ATOM 752 C CA . ILE A 1 92 ? -15.039 40.281 -2.984 1 92 92 ILE A CA 1
ATOM 753 C C . ILE A 1 92 ? -15.977 41.219 -2.24 1 92 92 ILE A C 1
ATOM 755 O O . ILE A 1 92 ? -16.766 40.781 -1.404 1 92 92 ILE A O 1
ATOM 759 N N . LYS A 1 93 ? -15.836 42.469 -2.549 1 89.19 93 LYS A N 1
ATOM 760 C CA . LYS A 1 93 ? -16.719 43.469 -1.944 1 89.19 93 LYS A CA 1
ATOM 761 C C . LYS A 1 93 ? -18.188 43.125 -2.205 1 89.19 93 LYS A C 1
ATOM 763 O O . LYS A 1 93 ? -19.016 43.25 -1.306 1 89.19 93 LYS A O 1
ATOM 768 N N . ILE A 1 94 ? -18.469 42.75 -3.385 1 87.69 94 ILE A N 1
ATOM 769 C CA . ILE A 1 94 ? -19.844 42.375 -3.768 1 87.69 94 ILE A CA 1
ATOM 770 C C . ILE A 1 94 ? -20.297 41.188 -2.947 1 87.69 94 ILE A C 1
ATOM 772 O O . ILE A 1 94 ? -21.406 41.188 -2.402 1 87.69 94 ILE A O 1
ATOM 776 N N . HIS A 1 95 ? -19.453 40.188 -2.893 1 90.38 95 HIS A N 1
ATOM 777 C CA . HIS A 1 95 ? -19.797 39 -2.119 1 90.38 95 HIS A CA 1
ATOM 778 C C . HIS A 1 95 ? -20.094 39.375 -0.665 1 90.38 95 HIS A C 1
ATOM 780 O O . HIS A 1 95 ? -21.062 38.875 -0.088 1 90.38 95 HIS A O 1
ATOM 786 N N . LEU A 1 96 ? -19.281 40.188 -0.117 1 89.75 96 LEU A N 1
ATOM 787 C CA . LEU A 1 96 ? -19.438 40.562 1.285 1 89.75 96 LEU A CA 1
ATOM 788 C C . LEU A 1 96 ? -20.719 41.344 1.497 1 89.75 96 LEU A C 1
ATOM 790 O O . LEU A 1 96 ? -21.422 41.156 2.492 1 89.75 96 LEU A O 1
ATOM 794 N N . LYS A 1 97 ? -21.078 42.188 0.645 1 87.25 97 LYS A N 1
ATOM 795 C CA . LYS A 1 97 ? -22.297 42.969 0.744 1 87.25 97 LYS A CA 1
ATOM 796 C C . LYS A 1 97 ? -23.531 42.094 0.673 1 87.25 97 LYS A C 1
ATOM 798 O O . LYS A 1 97 ? -24.562 42.406 1.252 1 87.25 97 LYS A O 1
ATOM 803 N N . GLU A 1 98 ? -23.344 41.031 -0.011 1 85.56 98 GLU A N 1
ATOM 804 C CA . GLU A 1 98 ? -24.469 40.094 -0.156 1 85.56 98 GLU A CA 1
ATOM 805 C C . GLU A 1 98 ? -24.531 39.125 1.014 1 85.56 98 GLU A C 1
ATOM 807 O O . GLU A 1 98 ? -25.297 38.156 0.993 1 85.56 98 GLU A O 1
ATOM 812 N N . GLY A 1 99 ? -23.656 39.281 1.923 1 83.88 99 GLY A N 1
ATOM 813 C CA . GLY A 1 99 ? -23.703 38.5 3.146 1 83.88 99 GLY A CA 1
ATOM 814 C C . GLY A 1 99 ? -22.953 37.188 3.049 1 83.88 99 GLY A C 1
ATOM 815 O O . GLY A 1 99 ? -23.188 36.25 3.838 1 83.88 99 GLY A O 1
ATOM 816 N N . ARG A 1 100 ? -22.031 37.062 2.131 1 87.5 100 ARG A N 1
ATOM 817 C CA . ARG A 1 100 ? -21.266 35.844 1.93 1 87.5 100 ARG A CA 1
ATOM 818 C C . ARG A 1 100 ? -19.922 35.906 2.646 1 87.5 100 ARG A C 1
ATOM 820 O O . ARG A 1 100 ? -19.344 36.969 2.779 1 87.5 100 ARG A O 1
ATOM 827 N N . SER A 1 101 ? -19.516 34.719 3.092 1 90.12 101 SER A N 1
ATOM 828 C CA . SER A 1 101 ? -18.219 34.625 3.752 1 90.12 101 SER A CA 1
ATOM 829 C C . SER A 1 101 ? -17.125 34.219 2.762 1 90.12 101 SER A C 1
ATOM 831 O O . SER A 1 101 ? -17.359 33.438 1.836 1 90.12 101 SER A O 1
ATOM 833 N N . ILE A 1 102 ? -15.938 34.75 3.018 1 92.5 102 ILE A N 1
ATOM 834 C CA . ILE A 1 102 ? -14.812 34.5 2.125 1 92.5 102 ILE A CA 1
ATOM 835 C C . ILE A 1 102 ? -13.719 33.75 2.871 1 92.5 102 ILE A C 1
ATOM 837 O O . ILE A 1 102 ? -13.25 34.188 3.924 1 92.5 102 ILE A O 1
ATOM 841 N N . GLN A 1 103 ? -13.367 32.656 2.311 1 94.12 103 GLN A N 1
ATOM 842 C CA . GLN A 1 103 ? -12.227 31.906 2.809 1 94.12 103 GLN A CA 1
ATOM 843 C C . GLN A 1 103 ? -11.008 32.094 1.909 1 94.12 103 GLN A C 1
ATOM 845 O O . GLN A 1 103 ? -11.086 31.875 0.698 1 94.12 103 GLN A O 1
ATOM 850 N N . LEU A 1 104 ? -9.938 32.562 2.461 1 96.19 104 LEU A N 1
ATOM 851 C CA . LEU A 1 104 ? -8.648 32.5 1.782 1 96.19 104 LEU A CA 1
ATOM 852 C C . LEU A 1 104 ? -7.863 31.266 2.203 1 96.19 104 LEU A C 1
ATOM 854 O O . LEU A 1 104 ? -7.477 31.141 3.367 1 96.19 104 LEU A O 1
ATOM 858 N N . ILE A 1 105 ? -7.633 30.469 1.202 1 95 105 ILE A N 1
ATOM 859 C CA . ILE A 1 105 ? -6.91 29.219 1.455 1 95 105 ILE A CA 1
ATOM 860 C C . ILE A 1 105 ? -5.41 29.5 1.452 1 95 105 ILE A C 1
ATOM 862 O O . ILE A 1 105 ? -4.895 30.172 0.555 1 95 105 ILE A O 1
ATOM 866 N N . ASN A 1 106 ? -4.715 29.0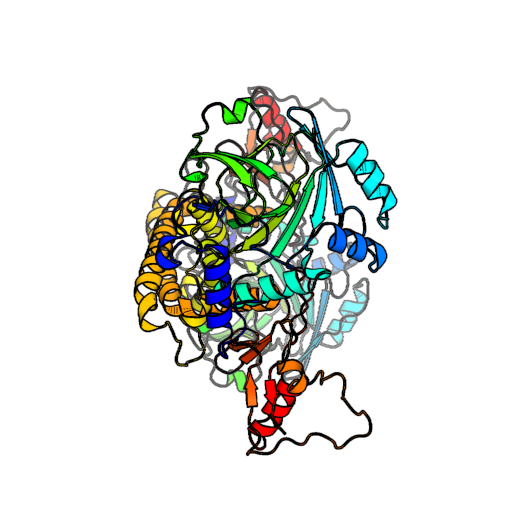62 2.465 1 94.38 106 ASN A N 1
ATOM 867 C CA . ASN A 1 106 ? -3.264 29.109 2.602 1 94.38 106 ASN A CA 1
ATOM 868 C C . ASN A 1 106 ? -2.736 30.547 2.475 1 94.38 106 ASN A C 1
ATOM 870 O O . ASN A 1 106 ? -1.872 30.812 1.64 1 94.38 106 ASN A O 1
ATOM 874 N N . PRO A 1 107 ? -3.188 31.375 3.293 1 96.38 107 PRO A N 1
ATOM 875 C CA . PRO A 1 107 ? -2.66 32.75 3.264 1 96.38 107 PRO A CA 1
ATOM 876 C C . PRO A 1 107 ? -1.14 32.781 3.402 1 96.38 107 PRO A C 1
ATOM 878 O O . PRO A 1 107 ? -0.508 33.75 2.982 1 96.38 107 PRO A O 1
ATOM 881 N N . GLN A 1 108 ? -0.522 31.766 3.914 1 94.56 108 GLN A N 1
ATOM 882 C CA . GLN A 1 108 ? 0.929 31.734 4.062 1 94.56 108 GLN A CA 1
ATOM 883 C C . GLN A 1 108 ? 1.621 31.797 2.703 1 94.56 108 GLN A C 1
ATOM 885 O O . GLN A 1 108 ? 2.814 32.094 2.619 1 94.56 108 GLN A O 1
ATOM 890 N N . THR A 1 109 ? 0.92 31.422 1.688 1 92.69 109 THR A N 1
ATOM 891 C CA . THR A 1 109 ? 1.466 31.5 0.337 1 92.69 109 THR A CA 1
ATOM 892 C C . THR A 1 109 ? 1.708 32.969 -0.058 1 92.69 109 THR A C 1
ATOM 894 O O . THR A 1 109 ? 2.646 33.25 -0.798 1 92.69 109 THR A O 1
ATOM 897 N N . PHE A 1 110 ? 0.93 33.875 0.468 1 93.62 110 PHE A N 1
ATOM 898 C CA . PHE A 1 110 ? 0.933 35.25 -0.045 1 93.62 110 PHE A CA 1
ATOM 899 C C . PHE A 1 110 ? 1.378 36.219 1.032 1 93.62 110 PHE A C 1
ATOM 901 O O . PHE A 1 110 ? 1.751 37.375 0.729 1 93.62 110 PHE A O 1
ATOM 908 N N . CYS A 1 111 ? 1.264 35.812 2.23 1 94.81 111 CYS A N 1
ATOM 909 C CA . CYS A 1 111 ? 1.559 36.688 3.354 1 94.81 111 CYS A CA 1
ATOM 910 C C . CYS A 1 111 ? 2.779 36.219 4.125 1 94.81 111 CYS A C 1
ATOM 912 O O . CYS A 1 111 ? 2.725 35.188 4.793 1 94.81 111 CYS A O 1
ATOM 914 N N . ASP A 1 112 ? 3.77 36.969 4.203 1 93.75 112 ASP A N 1
ATOM 915 C CA . ASP A 1 112 ? 5.043 36.562 4.801 1 93.75 112 ASP A CA 1
ATOM 916 C C . ASP A 1 112 ? 4.906 36.375 6.309 1 93.75 112 ASP A C 1
ATOM 918 O O . ASP A 1 112 ? 5.52 35.5 6.883 1 93.75 112 ASP A O 1
ATOM 922 N N . ASN A 1 113 ? 4.133 37.219 6.922 1 95.06 113 ASN A N 1
ATOM 923 C CA . ASN A 1 113 ? 3.961 37.094 8.367 1 95.06 113 ASN A CA 1
ATOM 924 C C . ASN A 1 113 ? 3.322 35.75 8.742 1 95.06 113 ASN A C 1
ATOM 926 O O . ASN A 1 113 ? 3.762 35.094 9.68 1 95.06 113 ASN A O 1
ATOM 930 N N . VAL A 1 114 ? 2.287 35.406 8.016 1 96.31 114 VAL A N 1
ATOM 931 C CA . VAL A 1 114 ? 1.619 34.125 8.266 1 96.31 114 VAL A CA 1
ATOM 932 C C . VAL A 1 114 ? 2.559 32.969 7.918 1 96.31 114 VAL A C 1
ATOM 934 O O . VAL A 1 114 ? 2.617 31.984 8.641 1 96.31 114 VAL A O 1
ATOM 937 N N . TRP A 1 115 ? 3.289 33.156 6.805 1 95.19 115 TRP A N 1
ATOM 938 C CA . TRP A 1 115 ? 4.285 32.156 6.41 1 95.19 115 TRP A CA 1
ATOM 939 C C . TRP A 1 115 ? 5.301 31.922 7.527 1 95.19 115 TRP A C 1
ATOM 941 O O . TRP A 1 115 ? 5.566 30.781 7.906 1 95.19 115 TRP A O 1
ATOM 951 N N . TYR A 1 116 ? 5.824 32.969 8 1 95 116 TYR A N 1
ATOM 952 C CA . TYR A 1 116 ? 6.844 32.875 9.039 1 95 116 TYR A CA 1
ATOM 953 C C . TYR A 1 116 ? 6.305 32.156 10.273 1 95 116 TYR A C 1
ATOM 955 O O . TYR A 1 116 ? 6.984 31.328 10.867 1 95 116 TYR A O 1
ATOM 963 N N . LEU A 1 117 ? 5.121 32.531 10.688 1 96 117 LEU A N 1
ATOM 964 C CA . LEU A 1 117 ? 4.504 31.875 11.836 1 96 117 LEU A CA 1
ATOM 965 C C . LEU A 1 117 ? 4.379 30.375 11.617 1 96 117 LEU A C 1
ATOM 967 O O . LEU A 1 117 ? 4.793 29.578 12.461 1 96 117 LEU A O 1
ATOM 971 N N . CYS A 1 118 ? 3.838 30 10.484 1 96.44 118 CYS A N 1
ATOM 972 C CA . CYS A 1 118 ? 3.627 28.594 10.188 1 96.44 118 CYS A CA 1
ATOM 973 C C . CYS A 1 118 ? 4.953 27.844 10.109 1 96.44 118 CYS A C 1
ATOM 975 O O . CYS A 1 118 ? 5.082 26.75 10.656 1 96.44 118 CYS A O 1
ATOM 977 N N . ASP A 1 119 ? 5.91 28.438 9.414 1 94.5 119 ASP A N 1
ATOM 978 C CA . ASP A 1 119 ? 7.238 27.844 9.289 1 94.5 119 ASP A CA 1
ATOM 979 C C . ASP A 1 119 ? 7.867 27.609 10.664 1 94.5 119 ASP A C 1
ATOM 981 O O . ASP A 1 119 ? 8.43 26.547 10.93 1 94.5 119 ASP A O 1
ATOM 985 N N . THR A 1 120 ? 7.762 28.578 11.5 1 95.19 120 THR A N 1
ATOM 986 C CA . THR A 1 120 ? 8.344 28.516 12.836 1 95.19 120 THR A CA 1
ATOM 987 C C . THR A 1 120 ? 7.672 27.422 13.672 1 95.19 120 THR A C 1
ATOM 989 O O . THR A 1 120 ? 8.352 26.656 14.344 1 95.19 120 THR A O 1
ATOM 992 N N . LEU A 1 121 ? 6.395 27.328 13.57 1 95.94 121 LEU A N 1
ATOM 993 C CA . LEU A 1 121 ? 5.637 26.344 14.352 1 95.94 121 LEU A CA 1
ATOM 994 C C . LEU A 1 121 ? 5.949 24.922 13.891 1 95.94 121 LEU A C 1
ATOM 996 O O . LEU A 1 121 ? 5.961 24 14.703 1 95.94 121 LEU A O 1
ATOM 1000 N N . GLN A 1 122 ? 6.188 24.766 12.617 1 95.06 122 GLN A N 1
ATOM 1001 C CA . GLN A 1 122 ? 6.461 23.438 12.086 1 95.06 122 GLN A CA 1
ATOM 1002 C C . GLN A 1 122 ? 7.73 22.844 12.695 1 95.06 122 GLN A C 1
ATOM 1004 O O . GLN A 1 122 ? 7.852 21.625 12.844 1 95.06 122 GLN A O 1
ATOM 1009 N N . GLU A 1 123 ? 8.633 23.75 13.031 1 93.62 123 GLU A N 1
ATOM 1010 C CA . GLU A 1 123 ? 9.867 23.297 13.664 1 93.62 123 GLU A CA 1
ATOM 1011 C C . GLU A 1 123 ? 9.594 22.641 15.016 1 93.62 123 GLU A C 1
ATOM 1013 O O . GLU A 1 123 ? 10.281 21.703 15.406 1 93.62 123 GLU A O 1
ATOM 1018 N N . PHE A 1 124 ? 8.594 23.125 15.641 1 93.56 124 PHE A N 1
ATOM 1019 C CA . PHE A 1 124 ? 8.242 22.625 16.969 1 93.56 124 PHE A CA 1
ATOM 1020 C C . PHE A 1 124 ? 7.344 21.406 16.875 1 93.56 124 PHE A C 1
ATOM 1022 O O . PHE A 1 124 ? 7.574 20.406 17.547 1 93.56 124 PHE A O 1
ATOM 1029 N N . PHE A 1 125 ? 6.367 21.391 16.016 1 93.69 125 PHE A N 1
ATOM 1030 C CA . PHE A 1 125 ? 5.355 20.344 15.945 1 93.69 125 PHE A CA 1
ATOM 1031 C C . PHE A 1 125 ? 5.852 19.156 15.117 1 93.69 125 PHE A C 1
ATOM 1033 O O . PHE A 1 125 ? 5.355 18.031 15.266 1 93.69 125 PHE A O 1
ATOM 1040 N N . GLY A 1 126 ? 6.77 19.438 14.195 1 92.69 126 GLY A N 1
ATOM 1041 C CA . GLY A 1 126 ? 7.285 18.375 13.359 1 92.69 126 GLY A CA 1
ATOM 1042 C C . GLY A 1 126 ? 6.289 17.906 12.312 1 92.69 126 GLY A C 1
ATOM 1043 O O . GLY A 1 126 ? 6.348 16.75 11.859 1 92.69 126 GLY A O 1
ATOM 1044 N N . SER A 1 127 ? 5.355 18.625 12.031 1 93.75 127 SER A N 1
ATOM 1045 C CA . SER A 1 127 ? 4.363 18.375 11 1 93.75 127 SER A CA 1
ATOM 1046 C C . SER A 1 127 ? 4.031 19.656 10.234 1 93.75 127 SER A C 1
ATOM 1048 O O . SER A 1 127 ? 4.359 20.75 10.68 1 93.75 127 SER A O 1
ATOM 1050 N N . PHE A 1 128 ? 3.447 19.453 9.125 1 93.81 128 PHE A N 1
ATOM 1051 C CA . PHE A 1 128 ? 3.021 20.594 8.336 1 93.81 128 PHE A CA 1
ATOM 1052 C C . PHE A 1 128 ? 2.064 21.484 9.125 1 93.81 128 PHE A C 1
ATOM 1054 O O . PHE A 1 128 ? 1.172 20.969 9.812 1 93.81 128 PHE A O 1
ATOM 1061 N N . VAL A 1 129 ? 2.318 22.719 9.094 1 95.88 129 VAL A N 1
ATOM 1062 C CA . VAL A 1 129 ? 1.42 23.719 9.68 1 95.88 129 VAL A CA 1
ATOM 1063 C C . VAL A 1 129 ? 0.881 24.641 8.586 1 95.88 129 VAL A C 1
ATOM 1065 O O . VAL A 1 129 ? 1.653 25.266 7.859 1 95.88 129 VAL A O 1
ATOM 1068 N N . GLY A 1 130 ? -0.381 24.625 8.461 1 95.19 130 GLY A N 1
ATOM 1069 C CA . GLY A 1 130 ? -1.048 25.469 7.492 1 95.19 130 GLY A CA 1
ATOM 1070 C C . GLY A 1 130 ? -2.047 26.422 8.125 1 95.19 130 GLY A C 1
ATOM 1071 O O . GLY A 1 130 ? -2.334 26.328 9.32 1 95.19 130 GLY A O 1
ATOM 1072 N N . ALA A 1 131 ? -2.484 27.391 7.27 1 96.94 131 ALA A N 1
ATOM 1073 C CA . ALA A 1 131 ? -3.439 28.375 7.777 1 96.94 131 ALA A CA 1
ATOM 1074 C C . ALA A 1 131 ? -4.539 28.641 6.758 1 96.94 131 ALA A C 1
ATOM 1076 O O . ALA A 1 131 ? -4.375 28.359 5.566 1 96.94 131 ALA A O 1
ATOM 1077 N N . ASN A 1 132 ? -5.637 29.062 7.23 1 96.75 132 ASN A N 1
ATOM 1078 C CA . ASN A 1 132 ? -6.754 29.609 6.465 1 96.75 132 ASN A CA 1
ATOM 1079 C C . ASN A 1 132 ? -7.332 30.859 7.117 1 96.75 132 ASN A C 1
ATOM 1081 O O . ASN A 1 132 ? -7.219 31.031 8.336 1 96.75 132 ASN A O 1
ATOM 1085 N N . THR A 1 133 ? -7.887 31.703 6.355 1 96.75 133 THR A N 1
ATOM 1086 C CA . THR A 1 133 ? -8.602 32.844 6.918 1 96.75 133 THR A CA 1
ATOM 1087 C C . THR A 1 133 ? -10.07 32.812 6.5 1 96.75 133 THR A C 1
ATOM 1089 O O . THR A 1 133 ? -10.406 32.312 5.43 1 96.75 133 THR A O 1
ATOM 1092 N N . TYR A 1 134 ? -10.836 33.344 7.312 1 93.5 134 TYR A N 1
ATOM 1093 C CA . TYR A 1 134 ? -12.273 33.469 7.062 1 93.5 134 TYR A CA 1
ATOM 1094 C C . TYR A 1 134 ? -12.75 34.875 7.344 1 93.5 134 TYR A C 1
ATOM 1096 O O . TYR A 1 134 ? -12.68 35.344 8.477 1 93.5 134 TYR A O 1
ATOM 1104 N N . LEU A 1 135 ? -13.156 35.531 6.332 1 93.12 135 LEU A N 1
ATOM 1105 C CA . LEU A 1 135 ? -13.719 36.875 6.41 1 93.12 135 LEU A CA 1
ATOM 1106 C C . LEU A 1 135 ? -15.234 36.812 6.254 1 93.12 135 LEU A C 1
ATOM 1108 O O . LEU A 1 135 ? -15.75 36.438 5.199 1 93.12 135 LEU A O 1
ATOM 1112 N N . THR A 1 136 ? -15.922 37.188 7.273 1 90.62 136 THR A N 1
ATOM 1113 C CA . THR A 1 136 ? -17.375 37.125 7.297 1 90.62 136 THR A CA 1
ATOM 1114 C C . THR A 1 136 ? -17.969 38.469 7.609 1 90.62 136 THR A C 1
ATOM 1116 O O . THR A 1 136 ? -17.594 39.125 8.594 1 90.62 136 THR A O 1
ATOM 1119 N N . PRO A 1 137 ? -18.875 38.938 6.734 1 87 137 PRO A N 1
ATOM 1120 C CA . PRO A 1 137 ? -19.5 40.219 7.008 1 87 137 PRO A CA 1
ATOM 1121 C C . PRO A 1 137 ? -20.562 40.156 8.109 1 87 137 PRO A C 1
ATOM 1123 O O . PRO A 1 137 ? -20.891 39.062 8.578 1 87 137 PRO A O 1
ATOM 1126 N N . ALA A 1 138 ? -21.047 41.281 8.539 1 82.06 138 ALA A N 1
ATOM 1127 C CA . ALA A 1 138 ? -22.094 41.344 9.555 1 82.06 138 ALA A CA 1
ATOM 1128 C C . ALA A 1 138 ? -23.406 40.75 9.023 1 82.06 138 ALA A C 1
ATOM 1130 O O . ALA A 1 138 ? -23.75 40.969 7.859 1 82.06 138 ALA A O 1
ATOM 1131 N N . GLY A 1 139 ? -24.203 40 9.852 1 71.62 139 GLY A N 1
ATOM 1132 C CA . GLY A 1 139 ? -25.516 39.5 9.5 1 71.62 139 GLY A CA 1
ATOM 1133 C C . GLY A 1 139 ? -25.5 38.156 8.789 1 71.62 139 GLY A C 1
ATOM 1134 O O . GLY A 1 139 ? -26.5 37.75 8.188 1 71.62 139 GLY A O 1
ATOM 1135 N N . SER A 1 140 ? -24.375 37.656 8.578 1 66.75 140 SER A N 1
ATOM 1136 C CA . SER A 1 140 ? -24.297 36.375 7.832 1 66.75 140 SER A CA 1
ATOM 1137 C C . SER A 1 140 ? -24.312 35.188 8.773 1 66.75 140 SER A C 1
ATOM 1139 O O . SER A 1 140 ? -23.938 35.312 9.938 1 66.75 140 SER A O 1
ATOM 1141 N N . ALA A 1 141 ? -25.109 34.156 8.172 1 59.22 141 ALA A N 1
ATOM 1142 C CA . ALA A 1 141 ? -25.219 32.906 8.945 1 59.22 141 ALA A CA 1
ATOM 1143 C C . ALA A 1 141 ? -23.891 32.188 8.977 1 59.22 141 ALA A C 1
ATOM 1145 O O . ALA A 1 141 ? -23.062 32.312 8.07 1 59.22 141 ALA A O 1
ATOM 1146 N N . GLY A 1 142 ? -23.5 31.531 10.133 1 63.06 142 GLY A N 1
ATOM 1147 C CA . GLY A 1 142 ? -22.266 30.844 10.492 1 63.06 142 GLY A CA 1
ATOM 1148 C C . GLY A 1 142 ? -22.109 29.516 9.781 1 63.06 142 GLY A C 1
ATOM 1149 O O . GLY A 1 142 ? -22.906 29.156 8.93 1 63.06 142 GLY A O 1
ATOM 1150 N N . PHE A 1 143 ? -20.953 28.766 9.914 1 71.75 143 PHE A N 1
ATOM 1151 C CA . PHE A 1 143 ? -20.578 27.453 9.414 1 71.75 143 PHE A CA 1
ATOM 1152 C C . PHE A 1 143 ? -21.422 26.359 10.047 1 71.75 143 PHE A C 1
ATOM 1154 O O . PHE A 1 143 ? -21.719 26.422 11.242 1 71.75 143 PHE A O 1
ATOM 1161 N N . ALA A 1 144 ? -21.938 25.422 9.188 1 79.5 144 ALA A N 1
ATOM 1162 C CA . ALA A 1 144 ? -22.578 24.219 9.711 1 79.5 144 ALA A CA 1
ATOM 1163 C C . ALA A 1 144 ? -21.625 23.438 10.625 1 79.5 144 ALA A C 1
ATOM 1165 O O . ALA A 1 144 ? -20.406 23.453 10.422 1 79.5 144 ALA A O 1
ATOM 1166 N N . PRO A 1 145 ? -22.172 22.875 11.594 1 89.12 145 PRO A N 1
ATOM 1167 C CA . PRO A 1 145 ? -21.328 22.125 12.516 1 89.12 145 PRO A CA 1
ATOM 1168 C C . PRO A 1 145 ? -20.547 21.016 11.82 1 89.12 145 PRO A C 1
ATOM 1170 O O . PRO A 1 145 ? -21.094 20.328 10.938 1 89.12 145 PRO A O 1
ATOM 1173 N N . HIS A 1 146 ? -19.297 20.844 12.109 1 91.88 146 HIS A N 1
ATOM 1174 C CA . HIS A 1 146 ? -18.422 19.781 11.594 1 91.88 146 HIS A CA 1
ATOM 1175 C C . HIS A 1 146 ? -17.172 19.625 12.453 1 91.88 146 HIS A C 1
ATOM 1177 O O . HIS A 1 146 ? -16.891 20.469 13.305 1 91.88 146 HIS A O 1
ATOM 1183 N N . TRP A 1 147 ? -16.484 18.547 12.297 1 93.31 147 TRP A N 1
ATOM 1184 C CA . TRP A 1 147 ? -15.172 18.422 12.906 1 93.31 147 TRP A CA 1
ATOM 1185 C C . TRP A 1 147 ? -14.086 18.359 11.836 1 93.31 147 TRP A C 1
ATOM 1187 O O . TRP A 1 147 ? -14.367 18.094 10.664 1 93.31 147 TRP A O 1
ATOM 1197 N N . ASP A 1 148 ? -12.922 18.672 12.18 1 92.69 148 ASP A N 1
ATOM 1198 C CA . ASP A 1 148 ? -11.773 18.609 11.281 1 92.69 148 ASP A CA 1
ATOM 1199 C C . ASP A 1 148 ? -10.805 17.516 11.711 1 92.69 148 ASP A C 1
ATOM 1201 O O . ASP A 1 148 ? -10.844 17.047 12.852 1 92.69 148 ASP A O 1
ATOM 1205 N N . ASP A 1 149 ? -9.914 17.141 10.773 1 94.38 149 ASP A N 1
ATOM 1206 C CA . ASP A 1 149 ? -8.914 16.094 11.016 1 94.38 149 ASP A CA 1
ATOM 1207 C C . ASP A 1 149 ? -7.594 16.703 11.5 1 94.38 149 ASP A C 1
ATOM 1209 O O . ASP A 1 149 ? -6.539 16.094 11.383 1 94.38 149 ASP A O 1
ATOM 1213 N N . ILE A 1 150 ? -7.664 17.922 11.953 1 94.06 150 ILE A N 1
ATOM 1214 C CA . ILE A 1 150 ? -6.5 18.641 12.445 1 94.06 150 ILE A CA 1
ATOM 1215 C C . ILE A 1 150 ? -6.844 19.328 13.766 1 94.06 150 ILE A C 1
ATOM 1217 O O . ILE A 1 150 ? -8.016 19.438 14.125 1 94.06 150 ILE A O 1
ATOM 1221 N N . ASP A 1 151 ? -5.777 19.703 14.477 1 93.81 151 ASP A N 1
ATOM 1222 C CA . ASP A 1 151 ? -5.906 20.688 15.555 1 93.81 151 ASP A CA 1
ATOM 1223 C C . ASP A 1 151 ? -5.93 22.109 15.008 1 93.81 151 ASP A C 1
ATOM 1225 O O . ASP A 1 151 ? -5.176 22.438 14.086 1 93.81 151 ASP A O 1
ATOM 1229 N N . ALA A 1 152 ? -6.805 22.891 15.633 1 95.31 152 ALA A N 1
ATOM 1230 C CA . ALA A 1 152 ? -6.965 24.219 15.047 1 95.31 152 ALA A CA 1
ATOM 1231 C C . ALA A 1 152 ? -6.844 25.312 16.109 1 95.31 152 ALA A C 1
ATOM 1233 O O . ALA A 1 152 ? -7.445 25.203 17.188 1 95.31 152 ALA A O 1
ATOM 1234 N N . PHE A 1 153 ? -6.031 26.281 15.844 1 96.69 153 PHE A N 1
ATOM 1235 C CA . PHE A 1 153 ? -5.984 27.531 16.594 1 96.69 153 PHE A CA 1
ATOM 1236 C C . PHE A 1 153 ? -6.715 28.641 15.844 1 96.69 153 PHE A C 1
ATOM 1238 O O . PHE A 1 153 ? -6.258 29.094 14.789 1 96.69 153 PHE A O 1
ATOM 1245 N N . LEU A 1 154 ? -7.809 29.047 16.406 1 96.94 154 LEU A N 1
ATOM 1246 C CA . LEU A 1 154 ? -8.562 30.156 15.812 1 96.94 154 LEU A CA 1
ATOM 1247 C C . LEU A 1 154 ? -8.172 31.484 16.453 1 96.94 154 LEU A C 1
ATOM 1249 O O . LEU A 1 154 ? -8.5 31.734 17.625 1 96.94 154 LEU A O 1
ATOM 1253 N N . MET A 1 155 ? -7.473 32.25 15.719 1 97.75 155 MET A N 1
ATOM 1254 C CA . MET A 1 155 ? -7.02 33.562 16.172 1 97.75 155 MET A CA 1
ATOM 1255 C C . MET A 1 155 ? -7.914 34.656 15.609 1 97.75 155 MET A C 1
ATOM 1257 O O . MET A 1 155 ? -7.945 34.906 14.398 1 97.75 155 MET A O 1
ATOM 1261 N N . GLN A 1 156 ? -8.641 35.344 16.469 1 97.06 156 GLN A N 1
ATOM 1262 C CA . GLN A 1 156 ? -9.523 36.406 16.031 1 97.06 156 GLN A CA 1
ATOM 1263 C C . GLN A 1 156 ? -8.742 37.688 15.711 1 97.06 156 GLN A C 1
ATOM 1265 O O . GLN A 1 156 ? -8.242 38.344 16.625 1 97.06 156 GLN A O 1
ATOM 1270 N N . ILE A 1 157 ? -8.695 38.031 14.469 1 97.06 157 ILE A N 1
ATOM 1271 C CA . ILE A 1 157 ? -7.84 39.125 13.977 1 97.06 157 ILE A CA 1
ATOM 1272 C C . ILE A 1 157 ? -8.633 40.438 13.945 1 97.06 157 ILE A C 1
ATOM 1274 O O . ILE A 1 157 ? -8.109 41.5 14.312 1 97.06 157 ILE A O 1
ATOM 1278 N N . GLU A 1 158 ? -9.836 40.406 13.414 1 95.75 158 GLU A N 1
ATOM 1279 C CA . GLU A 1 158 ? -10.727 41.562 13.359 1 95.75 158 GLU A CA 1
ATOM 1280 C C . GLU A 1 158 ? -12.141 41.188 13.781 1 95.75 158 GLU A C 1
ATOM 1282 O O . GLU A 1 158 ? -12.594 40.062 13.539 1 95.75 158 GLU A O 1
ATOM 1287 N N . GLY A 1 159 ? -12.82 42.125 14.398 1 93.31 159 GLY A N 1
ATOM 1288 C CA . GLY A 1 159 ? -14.211 41.938 14.75 1 93.31 159 GLY A CA 1
ATOM 1289 C C . GLY A 1 159 ? -14.406 40.844 15.805 1 93.31 159 GLY A C 1
ATOM 1290 O O . GLY A 1 159 ? -13.617 40.75 16.734 1 93.31 159 GLY A O 1
ATOM 1291 N N . ARG A 1 160 ? -15.539 40.219 15.75 1 92.25 160 ARG A N 1
ATOM 1292 C CA . ARG A 1 160 ? -15.859 39.188 16.719 1 92.25 160 ARG A CA 1
ATOM 1293 C C . ARG A 1 160 ? -16.734 38.094 16.094 1 92.25 160 ARG A C 1
ATOM 1295 O O . ARG A 1 160 ? -17.375 38.344 15.062 1 92.25 160 ARG A O 1
ATOM 1302 N N . LYS A 1 161 ? -16.766 36.875 16.641 1 91.38 161 LYS A N 1
ATOM 1303 C CA . LYS A 1 161 ? -17.547 35.75 16.172 1 91.38 161 LYS A CA 1
ATOM 1304 C C . LYS A 1 161 ? -17.984 34.875 17.344 1 91.38 161 LYS A C 1
ATOM 1306 O O . LYS A 1 161 ? -17.266 34.719 18.344 1 91.38 161 LYS A O 1
ATOM 1311 N N . ASN A 1 162 ? -19.188 34.469 17.234 1 91.69 162 ASN A N 1
ATOM 1312 C CA . ASN A 1 162 ? -19.734 33.594 18.266 1 91.69 162 ASN A CA 1
ATOM 1313 C C . ASN A 1 162 ? -19.531 32.094 17.906 1 91.69 162 ASN A C 1
ATOM 1315 O O . ASN A 1 162 ? -19.984 31.656 16.859 1 91.69 162 ASN A O 1
ATOM 1319 N N . TRP A 1 163 ? -18.859 31.359 18.844 1 92.75 163 TRP A N 1
ATOM 1320 C CA . TRP A 1 163 ? -18.5 29.984 18.547 1 92.75 163 TRP A CA 1
ATOM 1321 C C . TRP A 1 163 ? -19.219 29.016 19.5 1 92.75 163 TRP A C 1
ATOM 1323 O O . TRP A 1 163 ? -19.453 29.344 20.656 1 92.75 163 TRP A O 1
ATOM 1333 N N . LYS A 1 164 ? -19.562 27.922 18.953 1 92.38 164 LYS A N 1
ATOM 1334 C CA . LYS A 1 164 ? -19.984 26.75 19.719 1 92.38 164 LYS A CA 1
ATOM 1335 C C . LYS A 1 164 ? -19.078 25.562 19.453 1 92.38 164 LYS A C 1
ATOM 1337 O O . LYS A 1 164 ? -18.719 25.297 18.297 1 92.38 164 LYS A O 1
ATOM 1342 N N . VAL A 1 165 ? -18.672 24.891 20.484 1 94.94 165 VAL A N 1
ATOM 1343 C CA . VAL A 1 165 ? -17.828 23.719 20.344 1 94.94 165 VAL A CA 1
ATOM 1344 C C . VAL A 1 165 ? -18.438 22.547 21.109 1 94.94 165 VAL A C 1
ATOM 1346 O O . VAL A 1 165 ? -18.891 22.703 22.25 1 94.94 165 VAL A O 1
ATOM 1349 N N . TYR A 1 166 ? -18.5 21.438 20.453 1 94.25 166 TYR A N 1
ATOM 1350 C CA . TYR A 1 166 ? -19.094 20.234 21.031 1 94.25 166 TYR A CA 1
ATOM 1351 C C . TYR A 1 166 ? -18.047 19.109 21.156 1 94.25 166 TYR A C 1
ATOM 1353 O O . TYR A 1 166 ? -17.219 18.953 20.266 1 94.25 166 TYR A O 1
ATOM 1361 N N . ALA A 1 167 ? -18.141 18.391 22.266 1 93.06 167 ALA A N 1
ATOM 1362 C CA . ALA A 1 167 ? -17.25 17.25 22.453 1 93.06 167 ALA A CA 1
ATOM 1363 C C . ALA A 1 167 ? -17.656 16.094 21.547 1 93.06 167 ALA A C 1
ATOM 1365 O O . ALA A 1 167 ? -18.812 15.984 21.141 1 93.06 167 ALA A O 1
ATOM 1366 N N . PRO A 1 168 ? -16.625 15.25 21.219 1 91.06 168 PRO A N 1
ATOM 1367 C CA . PRO A 1 168 ? -17 14.031 20.484 1 91.06 168 PRO A CA 1
ATOM 1368 C C . PRO A 1 168 ? -18 13.172 21.266 1 91.06 168 PRO A C 1
ATOM 1370 O O . PRO A 1 168 ? -17.969 13.141 22.5 1 91.06 168 PRO A O 1
ATOM 1373 N N . GLN A 1 169 ? -18.859 12.508 20.547 1 86.12 169 GLN A N 1
ATOM 1374 C CA . GLN A 1 169 ? -19.953 11.773 21.172 1 86.12 169 GLN A CA 1
ATOM 1375 C C . GLN A 1 169 ? -19.484 10.43 21.703 1 86.12 169 GLN A C 1
ATOM 1377 O O . GLN A 1 169 ? -19.953 9.984 22.766 1 86.12 169 GLN A O 1
ATOM 1382 N N . ASN A 1 170 ? -18.656 9.75 20.906 1 86.75 170 ASN A N 1
ATOM 1383 C CA . ASN A 1 170 ? -18.141 8.453 21.328 1 86.75 170 ASN A CA 1
ATOM 1384 C C . ASN A 1 170 ? -16.641 8.344 21.078 1 86.75 170 ASN A C 1
ATOM 1386 O O . ASN A 1 170 ? -16.047 9.195 20.406 1 86.75 170 ASN A O 1
ATOM 1390 N N . GLU A 1 171 ? -16.047 7.371 21.703 1 86.12 171 GLU A N 1
ATOM 1391 C CA . GLU A 1 171 ? -14.609 7.148 21.594 1 86.12 171 GLU A CA 1
ATOM 1392 C C . GLU A 1 171 ? -14.188 6.941 20.141 1 86.12 171 GLU A C 1
ATOM 1394 O O . GLU A 1 171 ? -13.102 7.371 19.734 1 86.12 171 GLU A O 1
ATOM 1399 N N . CYS A 1 172 ? -15.023 6.363 19.375 1 87.81 172 CYS A N 1
ATOM 1400 C CA . CYS A 1 172 ? -14.711 6.066 17.984 1 87.81 172 CYS A CA 1
ATOM 1401 C C . CYS A 1 172 ? -14.672 7.34 17.156 1 87.81 172 CYS A C 1
ATOM 1403 O O . CYS A 1 172 ? -14.039 7.379 16.094 1 87.81 172 CYS A O 1
ATOM 1405 N N . ASP A 1 173 ? -15.25 8.406 17.703 1 88.19 173 ASP A N 1
ATOM 1406 C CA . ASP A 1 173 ? -15.312 9.672 16.984 1 88.19 173 ASP A CA 1
ATOM 1407 C C . ASP A 1 173 ? -14.164 10.594 17.391 1 88.19 173 ASP A C 1
ATOM 1409 O O . ASP A 1 173 ? -13.969 11.656 16.797 1 88.19 173 ASP A O 1
ATOM 1413 N N . GLU A 1 174 ? -13.461 10.188 18.344 1 92.25 174 GLU A N 1
ATOM 1414 C CA . GLU A 1 174 ? -12.352 11.016 18.781 1 92.25 174 GLU A CA 1
ATOM 1415 C C . GLU A 1 174 ? -11.164 10.898 17.828 1 92.25 174 GLU A C 1
ATOM 1417 O O . GLU A 1 174 ? -10.867 9.812 17.328 1 92.25 174 GLU A O 1
ATOM 1422 N N . LEU A 1 175 ? -10.531 12.031 17.609 1 94 175 LEU A N 1
ATOM 1423 C CA . LEU A 1 175 ? -9.305 12.125 16.828 1 94 175 LEU A CA 1
ATOM 1424 C C . LEU A 1 175 ? -9.484 11.484 15.461 1 94 175 LEU A C 1
ATOM 1426 O O . LEU A 1 175 ? -8.68 10.648 15.047 1 94 175 LEU A O 1
ATOM 1430 N N . PRO A 1 176 ? -10.531 11.945 14.781 1 94.12 176 PRO A N 1
ATOM 1431 C CA . PRO A 1 176 ? -10.781 11.375 13.453 1 94.12 176 PRO A CA 1
ATOM 1432 C C . PRO A 1 176 ? -9.625 11.609 12.484 1 94.12 176 PRO A C 1
ATOM 1434 O O . PRO A 1 176 ? -8.875 12.578 12.633 1 94.12 176 PRO A O 1
ATOM 1437 N N . ARG A 1 177 ? -9.5 10.742 11.523 1 93.38 177 ARG A N 1
ATOM 1438 C CA . ARG A 1 177 ? -8.438 10.852 10.523 1 93.38 177 ARG A CA 1
ATOM 1439 C C . ARG A 1 177 ? -8.914 11.656 9.32 1 93.38 177 ARG A C 1
ATOM 1441 O O . ARG A 1 177 ? -8.102 12.086 8.492 1 93.38 177 ARG A O 1
ATOM 1448 N N . GLU A 1 178 ? -10.195 11.758 9.25 1 93.94 178 GLU A N 1
ATOM 1449 C CA . GLU A 1 178 ? -10.797 12.531 8.164 1 93.94 178 GLU A CA 1
ATOM 1450 C C . GLU A 1 178 ? -11.797 13.547 8.703 1 93.94 178 GLU A C 1
ATOM 1452 O O . GLU A 1 178 ? -12.438 13.312 9.727 1 93.94 178 GLU A O 1
ATOM 1457 N N . SER A 1 179 ? -11.891 14.656 8.023 1 93.75 179 SER A N 1
ATOM 1458 C CA . SER A 1 179 ? -12.891 15.648 8.391 1 93.75 179 SER A CA 1
ATOM 1459 C C . SER A 1 179 ? -14.305 15.125 8.164 1 93.75 179 SER A C 1
ATOM 1461 O O . SER A 1 179 ? -14.516 14.258 7.309 1 93.75 179 SER A O 1
ATOM 1463 N N . SER A 1 180 ? -15.203 15.648 8.891 1 91.69 180 SER A N 1
ATOM 1464 C CA . SER A 1 180 ? -16.578 15.18 8.773 1 91.69 180 SER A CA 1
ATOM 1465 C C . SER A 1 180 ? -17.328 15.938 7.68 1 91.69 180 SER A C 1
ATOM 1467 O O . SER A 1 180 ? -16.859 16.969 7.207 1 91.69 180 SER A O 1
ATOM 1469 N N . LYS A 1 181 ? -18.469 15.336 7.371 1 88.44 181 LYS A N 1
ATOM 1470 C CA . LYS A 1 181 ? -19.453 16.141 6.652 1 88.44 181 LYS A CA 1
ATOM 1471 C C . LYS A 1 181 ? -20.109 17.156 7.574 1 88.44 181 LYS A C 1
ATOM 1473 O O . LYS A 1 181 ? -19.766 17.25 8.758 1 88.44 181 LYS A O 1
ATOM 1478 N N . ASN A 1 182 ? -20.969 18 6.996 1 87.69 182 ASN A N 1
ATOM 1479 C CA . ASN A 1 182 ? -21.75 18.938 7.805 1 87.69 182 ASN A CA 1
ATOM 1480 C C . ASN A 1 182 ? -22.875 18.234 8.547 1 87.69 182 ASN A C 1
ATOM 1482 O O . ASN A 1 182 ? -23.625 17.453 7.945 1 87.69 182 ASN A O 1
ATOM 1486 N N . PHE A 1 183 ? -22.969 18.469 9.781 1 88.31 183 PHE A N 1
ATOM 1487 C CA . PHE A 1 183 ? -24.016 17.875 10.586 1 88.31 183 PHE A CA 1
ATOM 1488 C C . PHE A 1 183 ? -25.281 18.719 10.555 1 88.31 183 PHE A C 1
ATOM 1490 O O . PHE A 1 183 ? -25.203 19.953 10.508 1 88.31 183 PHE A O 1
ATOM 1497 N N . SER A 1 184 ? -26.375 18.031 10.625 1 85.19 184 SER A N 1
ATOM 1498 C CA . SER A 1 184 ? -27.672 18.719 10.711 1 85.19 184 SER A CA 1
ATOM 1499 C C . SER A 1 184 ? -28.016 19.047 12.164 1 85.19 184 SER A C 1
ATOM 1501 O O . SER A 1 184 ? -27.344 18.594 13.086 1 85.19 184 SER A O 1
ATOM 1503 N N . ASN A 1 185 ? -29.062 19.828 12.242 1 81.94 185 ASN A N 1
ATOM 1504 C CA . ASN A 1 185 ? -29.547 20.141 13.578 1 81.94 185 ASN A CA 1
ATOM 1505 C C . ASN A 1 185 ? -30 18.875 14.312 1 81.94 185 ASN A C 1
ATOM 1507 O O . ASN A 1 185 ? -29.844 18.781 15.531 1 81.94 185 ASN A O 1
ATOM 1511 N N . ASP A 1 186 ? -30.531 17.969 13.555 1 85.81 186 ASP A N 1
ATOM 1512 C CA . ASP A 1 186 ? -30.953 16.703 14.133 1 85.81 186 ASP A CA 1
ATOM 1513 C C . ASP A 1 186 ? -29.766 15.883 14.625 1 85.81 186 ASP A C 1
ATOM 1515 O O . ASP A 1 186 ? -29.844 15.227 15.664 1 85.81 186 ASP A O 1
ATOM 1519 N N . ASP A 1 187 ? -28.672 15.992 13.938 1 86.81 187 ASP A N 1
ATOM 1520 C CA . ASP A 1 187 ? -27.453 15.281 14.32 1 86.81 187 ASP A CA 1
ATOM 1521 C C . ASP A 1 187 ? -26.906 15.82 15.641 1 86.81 187 ASP A C 1
ATOM 1523 O O . ASP A 1 187 ? -26.266 15.078 16.391 1 86.81 187 ASP A O 1
ATOM 1527 N N . MET A 1 188 ? -27.219 17.047 15.867 1 88.38 188 MET A N 1
ATOM 1528 C CA . MET A 1 188 ? -26.562 17.734 16.969 1 88.38 188 MET A CA 1
ATOM 1529 C C . MET A 1 188 ? -27.438 17.719 18.234 1 88.38 188 MET A C 1
ATOM 1531 O O . MET A 1 188 ? -27.031 18.234 19.266 1 88.38 188 MET A O 1
ATOM 1535 N N . LYS A 1 189 ? -28.562 17.109 18.172 1 87.5 189 LYS A N 1
ATOM 1536 C CA . LYS A 1 189 ? -29.531 17.141 19.266 1 87.5 189 LYS A CA 1
ATOM 1537 C C . LYS A 1 189 ? -28.922 16.625 20.562 1 87.5 189 LYS A C 1
ATOM 1539 O O . LYS A 1 189 ? -29.156 17.172 21.625 1 87.5 189 LYS A O 1
ATOM 1544 N N . ASN A 1 190 ? -28.062 15.641 20.422 1 88.31 190 ASN A N 1
ATOM 1545 C CA . ASN A 1 190 ? -27.516 15.016 21.625 1 88.31 190 ASN A CA 1
ATOM 1546 C C . ASN A 1 190 ? -26.047 15.352 21.812 1 88.31 190 ASN A C 1
ATOM 1548 O O . ASN A 1 190 ? -25.375 14.75 22.656 1 88.31 190 ASN A O 1
ATOM 1552 N N . ALA A 1 191 ? -25.562 16.328 21.094 1 91.25 191 ALA A N 1
ATOM 1553 C CA . ALA A 1 191 ? -24.141 16.672 21.203 1 91.25 191 ALA A CA 1
ATOM 1554 C C . ALA A 1 191 ? -23.859 17.453 22.484 1 91.25 191 ALA A C 1
ATOM 1556 O O . ALA A 1 191 ? -24.672 18.281 22.906 1 91.25 191 ALA A O 1
ATOM 1557 N N . LYS A 1 192 ? -22.812 17.125 23.125 1 93.06 192 LYS A N 1
ATOM 1558 C CA . LYS A 1 192 ? -22.438 17.766 24.375 1 93.06 192 LYS A CA 1
ATOM 1559 C C . LYS A 1 192 ? -21.719 19.094 24.125 1 93.06 192 LYS A C 1
ATOM 1561 O O . LYS A 1 192 ? -20.594 19.094 23.625 1 93.06 192 LYS A O 1
ATOM 1566 N N . LEU A 1 193 ? -22.297 20.172 24.516 1 93.62 193 LEU A N 1
ATOM 1567 C CA . LEU A 1 193 ? -21.734 21.516 24.359 1 93.62 193 LEU A CA 1
ATOM 1568 C C . LEU A 1 193 ? -20.641 21.766 25.391 1 93.62 193 LEU A C 1
ATOM 1570 O O . LEU A 1 193 ? -20.875 21.609 26.594 1 93.62 193 LEU A O 1
ATOM 1574 N N . ILE A 1 194 ? -19.484 22.109 24.906 1 92.81 194 ILE A N 1
ATOM 1575 C CA . ILE A 1 194 ? -18.344 22.312 25.797 1 92.81 194 ILE A CA 1
ATOM 1576 C C . ILE A 1 194 ? -18.047 23.797 25.922 1 92.81 194 ILE A C 1
ATOM 1578 O O . ILE A 1 194 ? -17.469 24.25 26.922 1 92.81 194 ILE A O 1
ATOM 1582 N N . PHE A 1 195 ? -18.328 24.516 24.859 1 93.69 195 PHE A N 1
ATOM 1583 C CA . PHE A 1 195 ? -18.047 25.953 24.859 1 93.69 195 PHE A CA 1
ATOM 1584 C C . PHE A 1 195 ? -19.047 26.688 23.984 1 93.69 195 PHE A C 1
ATOM 1586 O O . PHE A 1 195 ? -19.406 26.219 22.906 1 93.69 195 PHE A O 1
ATOM 1593 N N . GLU A 1 196 ? -19.516 27.797 24.469 1 93.5 196 GLU A N 1
ATOM 1594 C CA . GLU A 1 196 ? -20.266 28.781 23.703 1 93.5 196 GLU A CA 1
ATOM 1595 C C . GLU A 1 196 ? -19.906 30.203 24.125 1 93.5 196 GLU A C 1
ATOM 1597 O O . GLU A 1 196 ? -20 30.547 25.312 1 93.5 196 GLU A O 1
ATOM 1602 N N . GLY A 1 197 ? -19.469 30.953 23.125 1 92.81 197 GLY A N 1
ATOM 1603 C CA . GLY A 1 197 ? -19.109 32.312 23.5 1 92.81 197 GLY A CA 1
ATOM 1604 C C . GLY A 1 197 ? -18.547 33.125 22.344 1 92.81 197 GLY A C 1
ATOM 1605 O O . GLY A 1 197 ? -18.312 32.562 21.266 1 92.81 197 GLY A O 1
ATOM 1606 N N . TRP A 1 198 ? -18.344 34.406 22.656 1 92.62 198 TRP A N 1
ATOM 1607 C CA . TRP A 1 198 ? -17.812 35.344 21.656 1 92.62 198 TRP A CA 1
ATOM 1608 C C . TRP A 1 198 ? -16.297 35.375 21.719 1 92.62 198 TRP A C 1
ATOM 1610 O O . TRP A 1 198 ? -15.703 35.375 22.797 1 92.62 198 TRP A O 1
ATOM 1620 N N . LEU A 1 199 ? -15.711 35.281 20.625 1 94.25 199 LEU A N 1
ATOM 1621 C CA . LEU A 1 199 ? -14.305 35.625 20.484 1 94.25 199 LEU A CA 1
ATOM 1622 C C . LEU A 1 199 ? -14.125 37.031 19.969 1 94.25 199 LEU A C 1
ATOM 1624 O O . LEU A 1 199 ? -14.633 37.375 18.891 1 94.25 199 LEU A O 1
ATOM 1628 N N . GLU A 1 200 ? -13.43 37.812 20.734 1 95.56 200 GLU A N 1
ATOM 1629 C CA . GLU A 1 200 ? -13.148 39.188 20.344 1 95.56 200 GLU A CA 1
ATOM 1630 C C . GLU A 1 200 ? -11.781 39.312 19.688 1 95.56 200 GLU A C 1
ATOM 1632 O O . GLU A 1 200 ? -10.938 38.438 19.828 1 95.56 200 GLU A O 1
ATOM 1637 N N . GLN A 1 201 ? -11.617 40.469 19 1 96.06 201 GLN A N 1
ATOM 1638 C CA . GLN A 1 201 ? -10.32 40.75 18.375 1 96.06 201 GLN A CA 1
ATOM 1639 C C . GLN A 1 201 ? -9.18 40.562 19.375 1 96.06 201 GLN A C 1
ATOM 1641 O O . GLN A 1 201 ? -9.219 41.156 20.469 1 96.06 201 GLN A O 1
ATOM 1646 N N . GLY A 1 202 ? -8.219 39.719 19 1 97.06 202 GLY A N 1
ATOM 1647 C CA . GLY A 1 202 ? -7.094 39.438 19.875 1 97.06 202 GLY A CA 1
ATOM 1648 C C . GLY A 1 202 ? -7.23 38.125 20.625 1 97.06 202 GLY A C 1
ATOM 1649 O O . GLY A 1 202 ? -6.254 37.625 21.188 1 97.06 202 GLY A O 1
ATOM 1650 N N . ASP A 1 203 ? -8.398 37.531 20.672 1 97.31 203 ASP A N 1
ATOM 1651 C CA . ASP A 1 203 ? -8.664 36.312 21.422 1 97.31 203 ASP A CA 1
ATOM 1652 C C . ASP A 1 203 ? -8.219 35.094 20.641 1 97.31 203 ASP A C 1
ATOM 1654 O O . ASP A 1 203 ? -7.898 35.188 19.453 1 97.31 203 ASP A O 1
ATOM 1658 N N . LEU A 1 204 ? -8.172 33.938 21.391 1 96.75 204 LEU A N 1
ATOM 1659 C CA . LEU A 1 204 ? -7.801 32.625 20.828 1 96.75 204 LEU A CA 1
ATOM 1660 C C . LEU A 1 204 ? -8.797 31.562 21.234 1 96.75 204 LEU A C 1
ATOM 1662 O O . LEU A 1 204 ? -9.25 31.516 22.375 1 96.75 204 LEU A O 1
ATOM 1666 N N . LEU A 1 205 ? -9.195 30.734 20.297 1 96.31 205 LEU A N 1
ATOM 1667 C CA . LEU A 1 205 ? -9.914 29.484 20.562 1 96.31 205 LEU A CA 1
ATOM 1668 C C . LEU A 1 205 ? -9.156 28.297 20.016 1 96.31 205 LEU A C 1
ATOM 1670 O O . LEU A 1 205 ? -8.82 28.25 18.828 1 96.31 205 LEU A O 1
ATOM 1674 N N . TYR A 1 206 ? -8.812 27.359 20.875 1 96 206 TYR A N 1
ATOM 1675 C CA . TYR A 1 206 ? -8.219 26.109 20.469 1 96 206 TYR A CA 1
ATOM 1676 C C . TYR A 1 206 ? -9.273 25 20.375 1 96 206 TYR A C 1
ATOM 1678 O O . TYR A 1 206 ? -9.977 24.734 21.344 1 96 206 TYR A O 1
ATOM 1686 N N . ILE A 1 207 ? -9.367 24.438 19.203 1 94.56 207 ILE A N 1
ATOM 1687 C CA . ILE A 1 207 ? -10.281 23.328 18.969 1 94.56 207 ILE A CA 1
ATOM 1688 C C . ILE A 1 207 ? -9.492 22.047 18.672 1 94.56 207 ILE A C 1
ATOM 1690 O O . ILE A 1 207 ? -8.883 21.938 17.609 1 94.56 207 ILE A O 1
ATOM 1694 N N . PRO A 1 208 ? -9.555 21.094 19.547 1 93.12 208 PRO A N 1
ATOM 1695 C CA . PRO A 1 208 ? -8.828 19.844 19.297 1 93.12 208 PRO A CA 1
ATOM 1696 C C . PRO A 1 208 ? -9.414 19.047 18.125 1 93.12 208 PRO A C 1
ATOM 1698 O O . PRO A 1 208 ? -10.602 19.172 17.828 1 93.12 208 PRO A O 1
ATOM 1701 N N . ARG A 1 209 ? -8.586 18.266 17.484 1 93.88 209 ARG A N 1
ATOM 1702 C CA . ARG A 1 209 ? -9 17.375 16.406 1 93.88 209 ARG A CA 1
ATOM 1703 C C . ARG A 1 209 ? -10.203 16.531 16.828 1 93.88 209 ARG A C 1
ATOM 1705 O O . ARG A 1 209 ? -10.203 15.93 17.906 1 93.88 209 ARG A O 1
ATOM 1712 N N . GLY A 1 210 ? -11.258 16.609 16.062 1 93 210 GLY A N 1
ATOM 1713 C CA . GLY A 1 210 ? -12.414 15.758 16.297 1 93 210 GLY A CA 1
ATOM 1714 C C . GLY A 1 210 ? -13.547 16.484 17 1 93 210 GLY A C 1
ATOM 1715 O O . GLY A 1 210 ? -14.672 15.984 17.047 1 93 210 GLY A O 1
ATOM 1716 N N . PHE A 1 211 ? -13.297 17.594 17.625 1 94.25 211 PHE A N 1
ATOM 1717 C CA . PHE A 1 211 ? -14.367 18.375 18.234 1 94.25 211 PHE A CA 1
ATOM 1718 C C . PHE A 1 211 ? -15.203 19.078 17.188 1 94.25 211 PHE A C 1
ATOM 1720 O O . PHE A 1 211 ? -14.664 19.625 16.219 1 94.25 211 PHE A O 1
ATOM 1727 N N . ILE A 1 212 ? -16.453 19.047 17.391 1 93.88 212 ILE A N 1
ATOM 1728 C CA . ILE A 1 212 ? -17.359 19.688 16.453 1 93.88 212 ILE A CA 1
ATOM 1729 C C . ILE A 1 212 ? -17.453 21.188 16.766 1 93.88 212 ILE A C 1
ATOM 1731 O O . ILE A 1 212 ? -17.5 21.578 17.938 1 93.88 212 ILE A O 1
ATOM 1735 N N . HIS A 1 213 ? -17.469 21.969 15.766 1 92.56 213 HIS A N 1
ATOM 1736 C CA . HIS A 1 213 ? -17.562 23.406 15.984 1 92.56 213 HIS A CA 1
ATOM 1737 C C . HIS A 1 213 ? -18.5 24.047 14.961 1 92.56 213 HIS A C 1
ATOM 1739 O O . HIS A 1 213 ? -18.656 23.531 13.852 1 92.56 213 HIS A O 1
ATOM 1745 N N . GLN A 1 214 ? -19.141 25.047 15.461 1 88.88 214 GLN A N 1
ATOM 1746 C CA . GLN A 1 214 ? -20.078 25.812 14.641 1 88.88 214 GLN A CA 1
ATOM 1747 C C . GLN A 1 214 ? -20.016 27.297 15 1 88.88 214 GLN A C 1
ATOM 1749 O O . GLN A 1 214 ? -19.562 27.672 16.078 1 88.88 214 GLN A O 1
ATOM 1754 N N . VAL A 1 215 ? -20.375 28.094 14.023 1 85.25 215 VAL A N 1
ATOM 1755 C CA . VAL A 1 215 ? -20.297 29.531 14.219 1 85.25 215 VAL A CA 1
ATOM 1756 C C . VAL A 1 215 ? -21.672 30.156 13.984 1 85.25 215 VAL A C 1
ATOM 1758 O O . VAL A 1 215 ? -22.438 29.703 13.125 1 85.25 215 VAL A O 1
ATOM 1761 N N . LEU A 1 216 ? -22 31.156 14.836 1 71.56 216 LEU A N 1
ATOM 1762 C CA . LEU A 1 216 ? -23.125 32.031 14.609 1 71.56 216 LEU A CA 1
ATOM 1763 C C . LEU A 1 216 ? -22.672 33.5 14.484 1 71.56 216 LEU A C 1
ATOM 1765 O O . LEU A 1 216 ? -21.891 33.969 15.297 1 71.56 216 LEU A O 1
ATOM 1769 N N . SER A 1 217 ? -22.641 34.094 13.188 1 67.44 217 SER A N 1
ATOM 1770 C CA . SER A 1 217 ? -22.078 35.406 13.023 1 67.44 217 SER A CA 1
ATOM 1771 C C . SER A 1 217 ? -23.172 36.469 12.891 1 67.44 217 SER A C 1
ATOM 1773 O O . SER A 1 217 ? -24.094 36.312 12.086 1 67.44 217 SER A O 1
ATOM 1775 N N . LYS A 1 218 ? -23.234 37.5 13.742 1 68.19 218 LYS A N 1
ATOM 1776 C CA . LYS A 1 218 ? -24.109 38.656 13.578 1 68.19 218 LYS A CA 1
ATOM 1777 C C . LYS A 1 218 ? -23.297 39.906 13.219 1 68.19 218 LYS A C 1
ATOM 1779 O O . LYS A 1 218 ? -23.859 40.906 12.773 1 68.19 218 LYS A O 1
ATOM 1784 N N . THR A 1 219 ? -21.922 39.812 13.305 1 79.19 219 THR A N 1
ATOM 1785 C CA . THR A 1 219 ? -21.062 40.969 13.109 1 79.19 219 THR A CA 1
ATOM 1786 C C . THR A 1 219 ? -19.922 40.656 12.156 1 79.19 219 THR A C 1
ATOM 1788 O O . THR A 1 219 ? -19.734 39.5 11.781 1 79.19 219 THR A O 1
ATOM 1791 N N . HIS A 1 220 ? -19.156 41.75 11.711 1 88.81 220 HIS A N 1
ATOM 1792 C CA . HIS A 1 220 ? -17.938 41.594 10.93 1 88.81 220 HIS A CA 1
ATOM 1793 C C . HIS A 1 220 ? -16.906 40.75 11.688 1 88.81 220 HIS A C 1
ATOM 1795 O O . HIS A 1 220 ? -16.75 40.906 12.898 1 88.81 220 HIS A O 1
ATOM 1801 N N . SER A 1 221 ? -16.297 39.844 10.922 1 93.19 221 SER A N 1
ATOM 1802 C CA . SER A 1 221 ? -15.297 39.031 11.586 1 93.19 221 SER A CA 1
ATOM 1803 C C . SER A 1 221 ? -14.234 38.531 10.602 1 93.19 221 SER A C 1
ATOM 1805 O O . SER A 1 221 ? -14.547 38.188 9.469 1 93.19 221 SER A O 1
ATOM 1807 N N . LEU A 1 222 ? -12.984 38.688 10.984 1 95.31 222 LEU A N 1
ATOM 1808 C CA . LEU A 1 222 ? -11.852 38.062 10.312 1 95.31 222 LEU A CA 1
ATOM 1809 C C . LEU A 1 222 ? -11.031 37.219 11.289 1 95.31 222 LEU A C 1
ATOM 1811 O O . LEU A 1 222 ? -10.547 37.75 12.297 1 95.31 222 LEU A O 1
ATOM 1815 N N . HIS A 1 223 ? -10.938 36 11.016 1 95.62 223 HIS A N 1
ATOM 1816 C CA . HIS A 1 223 ? -10.07 35.188 11.859 1 95.62 223 HIS A CA 1
ATOM 1817 C C . HIS A 1 223 ? -9.117 34.344 11.023 1 95.62 223 HIS A C 1
ATOM 1819 O O . HIS A 1 223 ? -9.398 34.062 9.852 1 95.62 223 HIS A O 1
ATOM 1825 N N . LEU A 1 224 ? -7.977 34 11.641 1 97.94 224 LEU A N 1
ATOM 1826 C CA . LEU A 1 224 ? -6.949 33.125 11.086 1 97.94 224 LEU A CA 1
ATOM 1827 C C . LEU A 1 224 ? -6.93 31.781 11.805 1 97.94 224 LEU A C 1
ATOM 1829 O O . LEU A 1 224 ? -6.859 31.734 13.039 1 97.94 224 LEU A O 1
ATOM 1833 N N . THR A 1 225 ? -7.133 30.734 11.039 1 97.5 225 THR A N 1
ATOM 1834 C CA . THR A 1 225 ? -7.031 29.391 11.594 1 97.5 225 THR A CA 1
ATOM 1835 C C . THR A 1 225 ? -5.68 28.766 11.258 1 97.5 225 THR A C 1
ATOM 1837 O O . THR A 1 225 ? -5.332 28.609 10.086 1 97.5 225 THR A O 1
ATOM 1840 N N . VAL A 1 226 ? -4.938 28.453 12.273 1 97.62 226 VAL A N 1
ATOM 1841 C CA . VAL A 1 226 ? -3.676 27.734 12.117 1 97.62 226 VAL A CA 1
ATOM 1842 C C . VAL A 1 226 ? -3.857 26.281 12.531 1 97.62 226 VAL A C 1
ATOM 1844 O O . VAL A 1 226 ? -4.359 25.984 13.617 1 97.62 226 VAL A O 1
ATOM 1847 N N . SER A 1 227 ? -3.521 25.422 11.648 1 96.25 227 SER A N 1
ATOM 1848 C CA . SER A 1 227 ? -3.766 24 11.891 1 96.25 227 SER A CA 1
ATOM 1849 C C . SER A 1 227 ? -2.467 23.203 11.852 1 96.25 227 SER A C 1
ATOM 1851 O O . SER A 1 227 ? -1.523 23.578 11.148 1 96.25 227 SER A O 1
ATOM 1853 N N . PHE A 1 228 ? -2.396 22.094 12.641 1 91.88 228 PHE A N 1
ATOM 1854 C CA . PHE A 1 228 ? -1.236 21.203 12.664 1 91.88 228 PHE A CA 1
ATOM 1855 C C . PHE A 1 228 ? -1.654 19.781 12.961 1 91.88 228 PHE A C 1
ATOM 1857 O O . PHE A 1 228 ? -2.83 19.5 13.219 1 91.88 228 PHE A O 1
ATOM 1864 N N . CYS A 1 229 ? -0.735 18.797 12.805 1 87.75 229 CYS A N 1
ATOM 1865 C CA . CYS A 1 229 ? -0.825 17.406 13.227 1 87.75 229 CYS A CA 1
ATOM 1866 C C . CYS A 1 229 ? -1.719 16.609 12.289 1 87.75 229 CYS A C 1
ATOM 1868 O O . CYS A 1 229 ? -2.422 15.695 12.727 1 87.75 229 CYS A O 1
ATOM 1870 N N . ARG A 1 230 ? -1.781 17.047 11.078 1 90 230 ARG A N 1
ATOM 1871 C CA . ARG A 1 230 ? -2.486 16.203 10.117 1 90 230 ARG A CA 1
ATOM 1872 C C . ARG A 1 230 ? -1.685 14.945 9.797 1 90 230 ARG A C 1
ATOM 1874 O O . ARG A 1 230 ? -0.5 15.023 9.461 1 90 230 ARG A O 1
ATOM 1881 N N . ASN A 1 231 ? -2.266 13.828 9.914 1 92.75 231 ASN A N 1
ATOM 1882 C CA . ASN A 1 231 ? -1.671 12.539 9.562 1 92.75 231 ASN A CA 1
ATOM 1883 C C . ASN A 1 231 ? -0.347 12.32 10.281 1 92.75 231 ASN A C 1
ATOM 1885 O O . ASN A 1 231 ? 0.644 11.922 9.664 1 92.75 231 ASN A O 1
ATOM 1889 N N . THR A 1 232 ? -0.257 12.727 11.461 1 95.38 232 THR A N 1
ATOM 1890 C CA . THR A 1 232 ? 0.917 12.547 12.312 1 95.38 232 THR A CA 1
ATOM 1891 C C . THR A 1 232 ? 0.555 11.789 13.586 1 95.38 232 THR A C 1
ATOM 1893 O O . THR A 1 232 ? 0.85 12.25 14.688 1 95.38 232 THR A O 1
ATOM 1896 N N . ALA A 1 233 ? -0.09 10.695 13.391 1 95.94 233 ALA A N 1
ATOM 1897 C CA . ALA A 1 233 ? -0.529 9.844 14.492 1 95.94 233 ALA A CA 1
ATOM 1898 C C . ALA A 1 233 ? 0.211 8.508 14.484 1 95.94 233 ALA A C 1
ATOM 1900 O O . ALA A 1 233 ? 0.957 8.211 13.547 1 95.94 233 ALA A O 1
ATOM 1901 N N . PHE A 1 234 ? 0.005 7.723 15.547 1 96.56 234 PHE A N 1
ATOM 1902 C CA . PHE A 1 234 ? 0.644 6.414 15.656 1 96.56 234 PHE A CA 1
ATOM 1903 C C . PHE A 1 234 ? 0.21 5.508 14.508 1 96.56 234 PHE A C 1
ATOM 1905 O O . PHE A 1 234 ? 1.003 4.703 14.016 1 96.56 234 PHE A O 1
ATOM 1912 N N . ILE A 1 235 ? -1.01 5.648 14.102 1 97.44 235 ILE A N 1
ATOM 1913 C CA . ILE A 1 235 ? -1.51 4.855 12.984 1 97.44 235 ILE A CA 1
ATOM 1914 C C . ILE A 1 235 ? -0.732 5.203 11.711 1 97.44 235 ILE A C 1
ATOM 1916 O O . ILE A 1 235 ? -0.411 4.32 10.914 1 97.44 235 ILE A O 1
ATOM 1920 N N . ASP A 1 236 ? -0.415 6.461 11.531 1 97.25 236 ASP A N 1
ATOM 1921 C CA . ASP A 1 236 ? 0.36 6.887 10.375 1 97.25 236 ASP A CA 1
ATOM 1922 C C . ASP A 1 236 ? 1.772 6.309 10.414 1 97.25 236 ASP A C 1
ATOM 1924 O O . ASP A 1 236 ? 2.299 5.875 9.383 1 97.25 236 ASP A O 1
ATOM 1928 N N . LEU A 1 237 ? 2.342 6.324 11.547 1 97.44 237 LEU A N 1
ATOM 1929 C CA . LEU A 1 237 ? 3.666 5.742 11.742 1 97.44 237 LEU A CA 1
ATOM 1930 C C . LEU A 1 237 ? 3.658 4.25 11.406 1 97.44 237 LEU A C 1
ATOM 1932 O O . LEU A 1 237 ? 4.512 3.773 10.656 1 97.44 237 LEU A O 1
ATOM 1936 N N . LEU A 1 238 ? 2.676 3.561 11.906 1 97.81 238 LEU A N 1
ATOM 1937 C CA . LEU A 1 238 ? 2.633 2.113 11.734 1 97.81 238 LEU A CA 1
ATOM 1938 C C . LEU A 1 238 ? 2.33 1.749 10.281 1 97.81 238 LEU A C 1
ATOM 1940 O O . LEU A 1 238 ? 2.83 0.744 9.773 1 97.81 238 LEU A O 1
ATOM 1944 N N . GLU A 1 239 ? 1.475 2.523 9.656 1 97.56 239 GLU A N 1
ATOM 1945 C CA . GLU A 1 239 ? 1.179 2.291 8.25 1 97.56 239 GLU A CA 1
ATOM 1946 C C . GLU A 1 239 ? 2.445 2.363 7.398 1 97.56 239 GLU A C 1
ATOM 1948 O O . GLU A 1 239 ? 2.555 1.683 6.379 1 97.56 239 GLU A O 1
ATOM 1953 N N . LYS A 1 240 ? 3.393 3.129 7.785 1 96.44 240 LYS A N 1
ATOM 1954 C CA . LYS A 1 240 ? 4.648 3.27 7.059 1 96.44 240 LYS A CA 1
ATOM 1955 C C . LYS A 1 240 ? 5.664 2.221 7.504 1 96.44 240 LYS A C 1
ATOM 1957 O O . LYS A 1 240 ? 6.383 1.655 6.68 1 96.44 240 LYS A O 1
ATOM 1962 N N . LEU A 1 241 ? 5.707 1.923 8.758 1 96.81 241 LEU A N 1
ATOM 1963 C CA . LEU A 1 241 ? 6.727 1.069 9.359 1 96.81 241 LEU A CA 1
ATOM 1964 C C . LEU A 1 241 ? 6.469 -0.397 9.031 1 96.81 241 LEU A C 1
ATOM 1966 O O . LEU A 1 241 ? 7.395 -1.13 8.672 1 96.81 241 LEU A O 1
ATOM 1970 N N . LEU A 1 242 ? 5.262 -0.83 9.055 1 97.69 242 LEU A N 1
ATOM 1971 C CA . LEU A 1 242 ? 4.926 -2.25 9.031 1 97.69 242 LEU A CA 1
ATOM 1972 C C . LEU A 1 242 ? 5.281 -2.867 7.68 1 97.69 242 LEU A C 1
ATOM 1974 O O . LEU A 1 242 ? 5.859 -3.955 7.621 1 97.69 242 LEU A O 1
ATOM 1978 N N . PRO A 1 243 ? 4.926 -2.242 6.586 1 96.69 243 PRO A N 1
ATOM 1979 C CA . PRO A 1 243 ? 5.32 -2.85 5.312 1 96.69 243 PRO A CA 1
ATOM 1980 C C . PRO A 1 243 ? 6.828 -3.068 5.203 1 96.69 243 PRO A C 1
ATOM 1982 O O . PRO A 1 243 ? 7.27 -4.102 4.691 1 96.69 243 PRO A O 1
ATOM 1985 N N . VAL A 1 244 ? 7.594 -2.152 5.688 1 95 244 VAL A N 1
ATOM 1986 C CA . VAL A 1 244 ? 9.047 -2.217 5.582 1 95 244 VAL A CA 1
ATOM 1987 C C . VAL A 1 244 ? 9.586 -3.301 6.512 1 95 244 VAL A C 1
ATOM 1989 O O . VAL A 1 244 ? 10.43 -4.105 6.117 1 95 244 VAL A O 1
ATOM 1992 N N . THR A 1 245 ? 9.102 -3.293 7.691 1 96.44 245 THR A N 1
ATOM 1993 C CA . THR A 1 245 ? 9.57 -4.293 8.641 1 96.44 245 THR A CA 1
ATOM 1994 C C . THR A 1 245 ? 9.133 -5.691 8.219 1 96.44 245 THR A C 1
ATOM 1996 O O . THR A 1 245 ? 9.883 -6.656 8.367 1 96.44 245 THR A O 1
ATOM 1999 N N . LEU A 1 246 ? 7.914 -5.812 7.707 1 97.62 246 LEU A N 1
ATOM 2000 C CA . LEU A 1 246 ? 7.445 -7.109 7.223 1 97.62 246 LEU A CA 1
ATOM 2001 C C . LEU A 1 246 ? 8.328 -7.617 6.09 1 97.62 246 LEU A C 1
ATOM 2003 O O . LEU A 1 246 ? 8.742 -8.773 6.09 1 97.62 246 LEU A O 1
ATOM 2007 N N . SER A 1 247 ? 8.602 -6.777 5.156 1 95.5 247 SER A N 1
ATOM 2008 C CA . SER A 1 247 ? 9.461 -7.141 4.031 1 95.5 247 SER A CA 1
ATOM 2009 C C . SER A 1 247 ? 10.852 -7.555 4.508 1 95.5 247 SER A C 1
ATOM 2011 O O . SER A 1 247 ? 11.391 -8.562 4.055 1 95.5 247 SER A O 1
ATOM 2013 N N . SER A 1 248 ? 11.414 -6.762 5.402 1 93.75 248 SER A N 1
ATOM 2014 C CA . SER A 1 248 ? 12.734 -7.074 5.949 1 93.75 248 SER A CA 1
ATOM 2015 C C . SER A 1 248 ? 12.719 -8.398 6.699 1 93.75 248 SER A C 1
ATOM 2017 O O . SER A 1 248 ? 13.633 -9.211 6.551 1 93.75 248 SER A O 1
ATOM 2019 N N . LEU A 1 249 ? 11.734 -8.578 7.469 1 94.75 249 LEU A N 1
ATOM 2020 C CA . LEU A 1 249 ? 11.594 -9.828 8.211 1 94.75 249 LEU A CA 1
ATOM 2021 C C . LEU A 1 2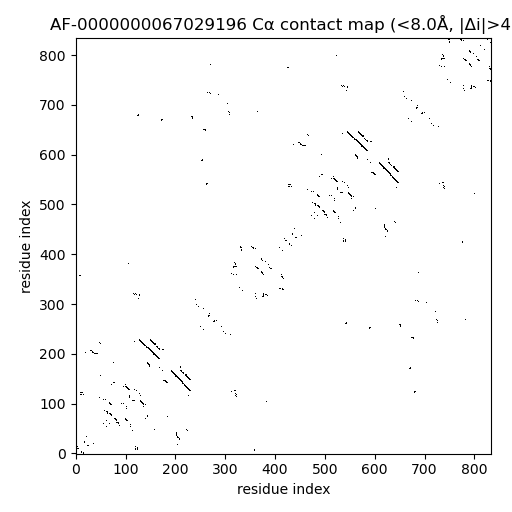49 ? 11.5 -11.016 7.262 1 94.75 249 LEU A C 1
ATOM 2023 O O . LEU A 1 249 ? 12.125 -12.055 7.496 1 94.75 249 LEU A O 1
ATOM 2027 N N . ALA A 1 250 ? 10.695 -10.898 6.227 1 95.5 250 ALA A N 1
ATOM 2028 C CA . ALA A 1 250 ? 10.508 -11.969 5.254 1 95.5 250 ALA A CA 1
ATOM 2029 C C . ALA A 1 250 ? 11.828 -12.328 4.57 1 95.5 250 ALA A C 1
ATOM 2031 O O . ALA A 1 250 ? 12.062 -13.492 4.23 1 95.5 250 ALA A O 1
ATOM 2032 N N . ASN A 1 251 ? 12.664 -11.352 4.367 1 92.5 251 ASN A N 1
ATOM 2033 C CA . ASN A 1 251 ? 13.961 -11.602 3.762 1 92.5 251 ASN A CA 1
ATOM 2034 C C . ASN A 1 251 ? 14.844 -12.477 4.652 1 92.5 251 ASN A C 1
ATOM 2036 O O . ASN A 1 251 ? 15.695 -13.211 4.156 1 92.5 251 ASN A O 1
ATOM 2040 N N . ASN A 1 252 ? 14.555 -12.438 5.938 1 90.69 252 ASN A N 1
ATOM 2041 C CA . ASN A 1 252 ? 15.438 -13.125 6.867 1 90.69 252 ASN A CA 1
ATOM 2042 C C . ASN A 1 252 ? 14.789 -14.391 7.426 1 90.69 252 ASN A C 1
ATOM 2044 O O . ASN A 1 252 ? 15.469 -15.258 7.969 1 90.69 252 ASN A O 1
ATOM 2048 N N . LEU A 1 253 ? 13.562 -14.508 7.305 1 93.38 253 LEU A N 1
ATOM 2049 C CA . LEU A 1 253 ? 12.844 -15.648 7.859 1 93.38 253 LEU A CA 1
ATOM 2050 C C . LEU A 1 253 ? 12.203 -16.484 6.75 1 93.38 253 LEU A C 1
ATOM 2052 O O . LEU A 1 253 ? 11.188 -16.094 6.184 1 93.38 253 LEU A O 1
ATOM 2056 N N . ARG A 1 254 ? 12.727 -17.609 6.551 1 93.81 254 ARG A N 1
ATOM 2057 C CA . ARG A 1 254 ? 12.234 -18.531 5.52 1 93.81 254 ARG A CA 1
ATOM 2058 C C . ARG A 1 254 ? 10.773 -18.875 5.746 1 93.81 254 ARG A C 1
ATOM 2060 O O . ARG A 1 254 ? 10.008 -19.031 4.789 1 93.81 254 ARG A O 1
ATOM 2067 N N . GLY A 1 255 ? 10.383 -18.938 6.977 1 93.88 255 GLY A N 1
ATOM 2068 C CA . GLY A 1 255 ? 9.023 -19.312 7.316 1 93.88 255 GLY A CA 1
ATOM 2069 C C . GLY A 1 255 ? 7.98 -18.391 6.723 1 93.88 255 GLY A C 1
ATOM 2070 O O . GLY A 1 255 ? 6.895 -18.844 6.34 1 93.88 255 GLY A O 1
ATOM 2071 N N . LEU A 1 256 ? 8.273 -17.125 6.633 1 95.88 256 LEU A N 1
ATOM 2072 C CA . LEU A 1 256 ? 7.34 -16.156 6.07 1 95.88 256 LEU A CA 1
ATOM 2073 C C . LEU A 1 256 ? 7.188 -16.359 4.566 1 95.88 256 LEU A C 1
ATOM 2075 O O . LEU A 1 256 ? 6.148 -16.031 3.994 1 95.88 256 LEU A O 1
ATOM 2079 N N . ARG A 1 257 ? 8.195 -16.922 3.941 1 95.38 257 ARG A N 1
ATOM 2080 C CA . ARG A 1 257 ? 8.172 -17.141 2.496 1 95.38 257 ARG A CA 1
ATOM 2081 C C . ARG A 1 257 ? 7.617 -18.516 2.152 1 95.38 257 ARG A C 1
ATOM 2083 O O . ARG A 1 257 ? 7.473 -18.859 0.976 1 95.38 257 ARG A O 1
ATOM 2090 N N . GLN A 1 258 ? 7.332 -19.266 3.131 1 93.81 258 GLN A N 1
ATOM 2091 C CA . GLN A 1 258 ? 6.719 -20.578 2.906 1 93.81 258 GLN A CA 1
ATOM 2092 C C . GLN A 1 258 ? 5.324 -20.438 2.303 1 93.81 258 GLN A C 1
ATOM 2094 O O . GLN A 1 258 ? 4.559 -19.562 2.699 1 93.81 258 GLN A O 1
ATOM 2099 N N . SER A 1 259 ? 5.035 -21.312 1.379 1 92.81 259 SER A N 1
ATOM 2100 C CA . SER A 1 259 ? 3.73 -21.312 0.728 1 92.81 259 SER A CA 1
ATOM 2101 C C . SER A 1 259 ? 2.619 -21.656 1.71 1 92.81 259 SER A C 1
ATOM 2103 O O . SER A 1 259 ? 2.84 -22.406 2.662 1 92.81 259 SER A O 1
ATOM 2105 N N . LEU A 1 260 ? 1.492 -21.078 1.472 1 92.62 260 LEU A N 1
ATOM 2106 C CA . LEU A 1 260 ? 0.311 -21.516 2.207 1 92.62 260 LEU A CA 1
ATOM 2107 C C . LEU A 1 260 ? 0.025 -22.984 1.948 1 92.62 260 LEU A C 1
ATOM 2109 O O . LEU A 1 260 ? 0.439 -23.531 0.923 1 92.62 260 LEU A O 1
ATOM 2113 N N . PRO A 1 261 ? -0.644 -23.609 2.887 1 89.06 261 PRO A N 1
ATOM 2114 C CA . PRO A 1 261 ? -0.967 -25.031 2.678 1 89.06 261 PRO A CA 1
ATOM 2115 C C . PRO A 1 261 ? -1.82 -25.25 1.434 1 89.06 261 PRO A C 1
ATOM 2117 O O . PRO A 1 261 ? -2.682 -24.438 1.108 1 89.06 261 PRO A O 1
ATOM 2120 N N . VAL A 1 262 ? -1.55 -26.391 0.802 1 89.44 262 VAL A N 1
ATOM 2121 C CA . VAL A 1 262 ? -2.402 -26.797 -0.308 1 89.44 262 VAL A CA 1
ATOM 2122 C C . VAL A 1 262 ? -3.852 -26.906 0.163 1 89.44 262 VAL A C 1
ATOM 2124 O O . VAL A 1 262 ? -4.121 -27.391 1.264 1 89.44 262 VAL A O 1
ATOM 2127 N N . GLN A 1 263 ? -4.805 -26.406 -0.581 1 90.5 263 GLN A N 1
ATOM 2128 C CA . GLN A 1 263 ? -6.238 -26.406 -0.319 1 90.5 263 GLN A CA 1
ATOM 2129 C C . GLN A 1 263 ? -6.598 -25.438 0.804 1 90.5 263 GLN A C 1
ATOM 2131 O O . GLN A 1 263 ? -7.512 -25.703 1.588 1 90.5 263 GLN A O 1
ATOM 2136 N N . TYR A 1 264 ? -5.781 -24.422 0.937 1 90.94 264 TYR A N 1
ATOM 2137 C CA . TYR A 1 264 ? -6.062 -23.438 1.986 1 90.94 264 TYR A CA 1
ATOM 2138 C C . TYR A 1 264 ? -7.43 -22.797 1.782 1 90.94 264 TYR A C 1
ATOM 2140 O O . TYR A 1 264 ? -8.047 -22.312 2.734 1 90.94 264 TYR A O 1
ATOM 2148 N N . LEU A 1 265 ? -7.996 -22.828 0.574 1 91.56 265 LEU A N 1
ATOM 2149 C CA . LEU A 1 265 ? -9.312 -22.266 0.278 1 91.56 265 LEU A CA 1
ATOM 2150 C C . LEU A 1 265 ? -10.398 -22.984 1.063 1 91.56 265 LEU A C 1
ATOM 2152 O O . LEU A 1 265 ? -11.492 -22.453 1.246 1 91.56 265 LEU A O 1
ATOM 2156 N N . ASP A 1 266 ? -10.102 -24.188 1.445 1 90.81 266 ASP A N 1
ATOM 2157 C CA . ASP A 1 266 ? -11.086 -25.016 2.143 1 90.81 266 ASP A CA 1
ATOM 2158 C C . ASP A 1 266 ? -10.852 -25 3.65 1 90.81 266 ASP A C 1
ATOM 2160 O O . ASP A 1 266 ? -11.508 -25.734 4.395 1 90.81 266 ASP A O 1
ATOM 2164 N N . MET A 1 267 ? -9.945 -24.25 4.109 1 88.62 267 MET A N 1
ATOM 2165 C CA . MET A 1 267 ? -9.586 -24.25 5.527 1 88.62 267 MET A CA 1
ATOM 2166 C C . MET A 1 267 ? -10.539 -23.375 6.328 1 88.62 267 MET A C 1
ATOM 2168 O O . MET A 1 267 ? -11 -23.766 7.398 1 88.62 267 MET A O 1
ATOM 2172 N N . GLU A 1 268 ? -10.641 -22.125 5.832 1 88.19 268 GLU A N 1
ATOM 2173 C CA . GLU A 1 268 ? -11.445 -21.172 6.586 1 88.19 268 GLU A CA 1
ATOM 2174 C C . GLU A 1 268 ? -11.836 -19.984 5.719 1 88.19 268 GLU A C 1
ATOM 2176 O O . GLU A 1 268 ? -11.312 -19.812 4.613 1 88.19 268 GLU A O 1
ATOM 2181 N N . GLY A 1 269 ? -12.789 -19.156 6.145 1 88.31 269 GLY A N 1
ATOM 2182 C CA . GLY A 1 269 ? -13.266 -17.906 5.578 1 88.31 269 GLY A CA 1
ATOM 2183 C C . GLY A 1 269 ? -14.211 -17.156 6.508 1 88.31 269 GLY A C 1
ATOM 2184 O O . GLY A 1 269 ? -14.594 -17.672 7.559 1 88.31 269 GLY A O 1
ATOM 2185 N N . VAL A 1 270 ? -14.461 -16.016 6.074 1 89.81 270 VAL A N 1
ATOM 2186 C CA . VAL A 1 270 ? -15.344 -15.195 6.895 1 89.81 270 VAL A CA 1
ATOM 2187 C C . VAL A 1 270 ? -16.75 -15.797 6.914 1 89.81 270 VAL A C 1
ATOM 2189 O O . VAL A 1 270 ? -17.422 -15.773 7.945 1 89.81 270 VAL A O 1
ATOM 2192 N N . LEU A 1 271 ? -17.078 -16.312 5.703 1 88 271 LEU A N 1
ATOM 2193 C CA . LEU A 1 271 ? -18.375 -16.984 5.629 1 88 271 LEU A CA 1
ATOM 2194 C C . LEU A 1 271 ? -18.406 -18.188 6.559 1 88 271 LEU A C 1
ATOM 2196 O O . LEU A 1 271 ? -17.516 -19.031 6.523 1 88 271 LEU A O 1
ATOM 2200 N N . ARG A 1 272 ? -19.484 -18.297 7.332 1 84.06 272 ARG A N 1
ATOM 2201 C CA . ARG A 1 272 ? -19.641 -19.438 8.227 1 84.06 272 ARG A CA 1
ATOM 2202 C C . ARG A 1 272 ? -20.25 -20.641 7.492 1 84.06 272 ARG A C 1
ATOM 2204 O O . ARG A 1 272 ? -21.438 -20.625 7.16 1 84.06 272 ARG A O 1
ATOM 2211 N N . LYS A 1 273 ? -19.438 -21.5 7.215 1 84.5 273 LYS A N 1
ATOM 2212 C CA . LYS A 1 273 ? -19.844 -22.75 6.59 1 84.5 273 LYS A CA 1
ATOM 2213 C C . LYS A 1 273 ? -18.938 -23.891 7.004 1 84.5 273 LYS A C 1
ATOM 2215 O O . LYS A 1 273 ? -17.984 -23.703 7.766 1 84.5 273 LYS A O 1
ATOM 2220 N N . ASN A 1 274 ? -19.297 -25.016 6.582 1 82.44 274 ASN A N 1
ATOM 2221 C CA . ASN A 1 274 ? -18.469 -26.172 6.875 1 82.44 274 ASN A CA 1
ATOM 2222 C C . ASN A 1 274 ? -17.328 -26.312 5.875 1 82.44 274 ASN A C 1
ATOM 2224 O O . ASN A 1 274 ? -17.516 -26.797 4.758 1 82.44 274 ASN A O 1
ATOM 2228 N N . TYR A 1 275 ? -16.219 -25.875 6.312 1 85 275 TYR A N 1
ATOM 2229 C CA . TYR A 1 275 ? -15.031 -26.047 5.477 1 85 275 TYR A CA 1
ATOM 2230 C C . TYR A 1 275 ? -14.43 -27.438 5.648 1 85 275 TYR A C 1
ATOM 2232 O O . TYR A 1 275 ? -14.227 -27.891 6.777 1 85 275 TYR A O 1
ATOM 2240 N N . LYS A 1 276 ? -14.148 -28.016 4.613 1 80.94 276 LYS A N 1
ATOM 2241 C CA . LYS A 1 276 ? -13.727 -29.406 4.598 1 80.94 276 LYS A CA 1
ATOM 2242 C C . LYS A 1 276 ? -12.461 -29.609 5.43 1 80.94 276 LYS A C 1
ATOM 2244 O O . LYS A 1 276 ? -12.266 -30.672 6.027 1 80.94 276 LYS A O 1
ATOM 2249 N N . LEU A 1 277 ? -11.625 -28.609 5.539 1 81.88 277 LEU A N 1
ATOM 2250 C CA . LEU A 1 277 ? -10.336 -28.766 6.203 1 81.88 277 LEU A CA 1
ATOM 2251 C C . LEU A 1 277 ? -10.25 -27.875 7.438 1 81.88 277 LEU A C 1
ATOM 2253 O O . LEU A 1 277 ? -9.148 -27.531 7.883 1 81.88 277 LEU A O 1
ATOM 2257 N N . SER A 1 278 ? -11.32 -27.375 8.008 1 75.31 278 SER A N 1
ATOM 2258 C CA . SER A 1 278 ? -11.336 -26.438 9.117 1 75.31 278 SER A CA 1
ATOM 2259 C C . SER A 1 278 ? -10.633 -27.016 10.344 1 75.31 278 SER A C 1
ATOM 2261 O O . SER A 1 278 ? -9.859 -26.312 11 1 75.31 278 SER A O 1
ATOM 2263 N N . ASP A 1 279 ? -10.812 -28.234 10.719 1 69.25 279 ASP A N 1
ATOM 2264 C CA . ASP A 1 279 ? -10.32 -28.812 11.961 1 69.25 279 ASP A CA 1
ATOM 2265 C C . ASP A 1 279 ? -8.844 -29.188 11.844 1 69.25 279 ASP A C 1
ATOM 2267 O O . ASP A 1 279 ? -8.07 -28.984 12.781 1 69.25 279 ASP A O 1
ATOM 2271 N N . GLN A 1 280 ? -8.484 -29.688 10.758 1 63.34 280 GLN A N 1
ATOM 2272 C CA . GLN A 1 280 ? -7.156 -30.266 10.617 1 63.34 280 GLN A CA 1
ATOM 2273 C C . GLN A 1 280 ? -6.07 -29.203 10.641 1 63.34 280 GLN A C 1
ATOM 2275 O O . GLN A 1 280 ? -5 -29.406 11.219 1 63.34 280 GLN A O 1
ATOM 2280 N N . PHE A 1 281 ? -6.516 -28.047 10.078 1 66.62 281 PHE A N 1
ATOM 2281 C CA . PHE A 1 281 ? -5.371 -27.188 9.75 1 66.62 281 PHE A CA 1
ATOM 2282 C C . PHE A 1 281 ? -5.473 -25.844 10.461 1 66.62 281 PHE A C 1
ATOM 2284 O O . PHE A 1 281 ? -4.488 -25.109 10.555 1 66.62 281 PHE A O 1
ATOM 2291 N N . ALA A 1 282 ? -6.543 -25.766 11.188 1 71.12 282 ALA A N 1
ATOM 2292 C CA . ALA A 1 282 ? -6.805 -24.406 11.68 1 71.12 282 ALA A CA 1
ATOM 2293 C C . ALA A 1 282 ? -5.848 -24.047 12.812 1 71.12 282 ALA A C 1
ATOM 2295 O O . ALA A 1 282 ? -5.242 -22.969 12.805 1 71.12 282 ALA A O 1
ATOM 2296 N N . LEU A 1 283 ? -5.566 -25.016 13.641 1 76.19 283 LEU A N 1
ATOM 2297 C CA . LEU A 1 283 ? -4.742 -24.703 14.805 1 76.19 283 LEU A CA 1
ATOM 2298 C C . LEU A 1 283 ? -3.283 -24.516 14.398 1 76.19 283 LEU A C 1
ATOM 2300 O O . LEU A 1 283 ? -2.637 -23.547 14.805 1 76.19 283 LEU A O 1
ATOM 2304 N N . ARG A 1 284 ? -2.803 -25.484 13.594 1 81.94 284 ARG A N 1
ATOM 2305 C CA . ARG A 1 284 ? -1.411 -25.391 13.172 1 81.94 284 ARG A CA 1
ATOM 2306 C C . ARG A 1 284 ? -1.178 -24.125 12.344 1 81.94 284 ARG A C 1
ATOM 2308 O O . ARG A 1 284 ? -0.151 -23.453 12.492 1 81.94 284 ARG A O 1
ATOM 2315 N N . PHE A 1 285 ? -2.148 -23.891 11.578 1 88.94 285 PHE A N 1
ATOM 2316 C CA . PHE A 1 285 ? -2.045 -22.719 10.727 1 88.94 285 PHE A CA 1
ATOM 2317 C C . PHE A 1 285 ? -2.029 -21.438 11.562 1 88.94 285 PHE A C 1
ATOM 2319 O O . PHE A 1 285 ? -1.173 -20.578 11.367 1 88.94 285 PHE A O 1
ATOM 2326 N N . THR A 1 286 ? -2.881 -21.359 12.516 1 88.62 286 THR A N 1
ATOM 2327 C CA . THR A 1 286 ? -3.014 -20.141 13.32 1 88.62 286 THR A CA 1
ATOM 2328 C C . THR A 1 286 ? -1.796 -19.969 14.227 1 88.62 286 THR A C 1
ATOM 2330 O O . THR A 1 286 ? -1.342 -18.844 14.438 1 88.62 286 THR A O 1
ATOM 2333 N N . ASP A 1 287 ? -1.298 -21.094 14.703 1 90.81 287 ASP A N 1
ATOM 2334 C CA . ASP A 1 287 ? -0.092 -21.031 15.523 1 90.81 287 ASP A CA 1
ATOM 2335 C C . ASP A 1 287 ? 1.093 -20.516 14.711 1 90.81 287 ASP A C 1
ATOM 2337 O O . ASP A 1 287 ? 1.858 -19.672 15.188 1 90.81 287 ASP A O 1
ATOM 2341 N N . PHE A 1 288 ? 1.142 -21.078 13.578 1 91.88 288 PHE A N 1
ATOM 2342 C CA . PHE A 1 288 ? 2.229 -20.688 12.695 1 91.88 288 PHE A CA 1
ATOM 2343 C C . PHE A 1 288 ? 2.104 -19.219 12.305 1 91.88 288 PHE A C 1
ATOM 2345 O O . PHE A 1 288 ? 3.08 -18.469 12.359 1 91.88 288 PHE A O 1
ATOM 2352 N N . LEU A 1 289 ? 0.948 -18.797 12 1 93.31 289 LEU A N 1
ATOM 2353 C CA . LEU A 1 289 ? 0.697 -17.391 11.656 1 93.31 289 LEU A CA 1
ATOM 2354 C C . LEU A 1 289 ? 0.995 -16.484 12.836 1 93.31 289 LEU A C 1
ATOM 2356 O O . LEU A 1 289 ? 1.636 -15.438 12.68 1 93.31 289 LEU A O 1
ATOM 2360 N N . ASP A 1 290 ? 0.581 -16.891 13.992 1 94.81 290 ASP A N 1
ATOM 2361 C CA . ASP A 1 290 ? 0.793 -16.094 15.195 1 94.81 290 ASP A CA 1
ATOM 2362 C C . ASP A 1 290 ? 2.283 -15.938 15.492 1 94.81 290 ASP A C 1
ATOM 2364 O O . ASP A 1 290 ? 2.717 -14.891 15.984 1 94.81 290 ASP A O 1
ATOM 2368 N N . SER A 1 291 ? 2.99 -16.984 15.242 1 96 291 SER A N 1
ATOM 2369 C CA . SER A 1 291 ? 4.434 -16.891 15.453 1 96 291 SER A CA 1
ATOM 2370 C C . SER A 1 291 ? 5.059 -15.836 14.555 1 96 291 SER A C 1
ATOM 2372 O O . SER A 1 291 ? 5.945 -15.094 14.984 1 96 291 SER A O 1
ATOM 2374 N N . HIS A 1 292 ? 4.621 -15.75 13.344 1 96.56 292 HIS A N 1
ATOM 2375 C CA . HIS A 1 292 ? 5.117 -14.727 12.43 1 96.56 292 HIS A CA 1
ATOM 2376 C C . HIS A 1 292 ? 4.699 -13.336 12.891 1 96.56 292 HIS A C 1
ATOM 2378 O O . HIS A 1 292 ? 5.48 -12.383 12.805 1 96.56 292 HIS A O 1
ATOM 2384 N N . LEU A 1 293 ? 3.502 -13.242 13.406 1 97.25 293 LEU A N 1
ATOM 2385 C CA . LEU A 1 293 ? 3.01 -11.961 13.906 1 97.25 293 LEU A CA 1
ATOM 2386 C C . LEU A 1 293 ? 3.787 -11.523 15.141 1 97.25 293 LEU A C 1
ATOM 2388 O O . LEU A 1 293 ? 4.035 -10.336 15.336 1 97.25 293 LEU A O 1
ATOM 2392 N N . GLN A 1 294 ? 4.113 -12.5 15.945 1 97.06 294 GLN A N 1
ATOM 2393 C CA . GLN A 1 294 ? 4.941 -12.219 17.109 1 97.06 294 GLN A CA 1
ATOM 2394 C C . GLN A 1 294 ? 6.316 -11.703 16.688 1 97.06 294 GLN A C 1
ATOM 2396 O O . GLN A 1 294 ? 6.832 -10.75 17.281 1 97.06 294 GLN A O 1
ATOM 2401 N N . ASN A 1 295 ? 6.922 -12.359 15.758 1 96.88 295 ASN A N 1
ATOM 2402 C CA . ASN A 1 295 ? 8.203 -11.898 15.242 1 96.88 295 ASN A CA 1
ATOM 2403 C C . ASN A 1 295 ? 8.109 -10.492 14.656 1 96.88 295 ASN A C 1
ATOM 2405 O O . ASN A 1 295 ? 9.008 -9.672 14.852 1 96.88 295 ASN A O 1
ATOM 2409 N N . LEU A 1 296 ? 7.016 -10.234 13.961 1 97.19 296 LEU A N 1
ATOM 2410 C CA . LEU A 1 296 ? 6.805 -8.922 13.367 1 97.19 296 LEU A CA 1
ATOM 2411 C C . LEU A 1 296 ? 6.684 -7.848 14.453 1 97.19 296 LEU A C 1
ATOM 2413 O O . LEU A 1 296 ? 7.262 -6.766 14.328 1 97.19 296 LEU A O 1
ATOM 2417 N N . ARG A 1 297 ? 5.949 -8.125 15.5 1 96.94 297 ARG A N 1
ATOM 2418 C CA . ARG A 1 297 ? 5.832 -7.203 16.625 1 96.94 297 ARG A CA 1
ATOM 2419 C C . ARG A 1 297 ? 7.199 -6.871 17.203 1 96.94 297 ARG A C 1
ATOM 2421 O O . ARG A 1 297 ? 7.547 -5.695 17.359 1 96.94 297 ARG A O 1
ATOM 2428 N N . ALA A 1 298 ? 7.918 -7.93 17.516 1 95.75 298 ALA A N 1
ATOM 2429 C CA . ALA A 1 298 ? 9.234 -7.75 18.141 1 95.75 298 ALA A CA 1
ATOM 2430 C C . ALA A 1 298 ? 10.156 -6.941 17.234 1 95.75 298 ALA A C 1
ATOM 2432 O O . ALA A 1 298 ? 10.836 -6.016 17.688 1 95.75 298 ALA A O 1
ATOM 2433 N N . PHE A 1 299 ? 10.148 -7.293 16.016 1 94.88 299 PHE A N 1
ATOM 2434 C CA . PHE A 1 299 ? 11.023 -6.641 15.039 1 94.88 299 PHE A CA 1
ATOM 2435 C C . PHE A 1 299 ? 10.625 -5.18 14.852 1 94.88 299 PHE A C 1
ATOM 2437 O O . PHE A 1 299 ? 11.477 -4.293 14.852 1 94.88 299 PHE A O 1
ATOM 2444 N N . SER A 1 300 ? 9.359 -4.914 14.719 1 95.44 300 SER A N 1
ATOM 2445 C CA . SER A 1 300 ? 8.867 -3.555 14.516 1 95.44 300 SER A CA 1
ATOM 2446 C C . SER A 1 300 ? 9.156 -2.68 15.734 1 95.44 300 SER A C 1
ATOM 2448 O O . SER A 1 300 ? 9.492 -1.502 15.594 1 95.44 300 SER A O 1
ATOM 2450 N N . SER A 1 301 ? 8.984 -3.242 16.906 1 92.56 301 SER A N 1
ATOM 2451 C CA . SER A 1 301 ? 9.289 -2.504 18.141 1 92.56 301 SER A CA 1
ATOM 2452 C C . SER A 1 301 ? 10.758 -2.111 18.188 1 92.56 301 SER A C 1
ATOM 2454 O O . SER A 1 301 ? 11.102 -1.023 18.656 1 92.56 301 SER A O 1
ATOM 2456 N N . GLN A 1 302 ? 11.562 -2.973 17.672 1 90.31 302 GLN A N 1
ATOM 2457 C CA . GLN A 1 302 ? 13 -2.73 17.688 1 90.31 302 GLN A CA 1
ATOM 2458 C C . GLN A 1 302 ? 13.398 -1.691 16.641 1 90.31 302 GLN A C 1
ATOM 2460 O O . GLN A 1 302 ? 14.375 -0.961 16.812 1 90.31 302 GLN A O 1
ATOM 2465 N N . PHE A 1 303 ? 12.648 -1.587 15.625 1 90.62 303 PHE A N 1
ATOM 2466 C CA . PHE A 1 303 ? 13.039 -0.735 14.5 1 90.62 303 PHE A CA 1
ATOM 2467 C C . PHE A 1 303 ? 12.156 0.505 14.438 1 90.62 303 PHE A C 1
ATOM 2469 O O . PHE A 1 303 ? 11.953 1.068 13.359 1 90.62 303 PHE A O 1
ATOM 2476 N N . TYR A 1 304 ? 11.648 1 15.531 1 90.62 304 TYR A N 1
ATOM 2477 C CA . TYR A 1 304 ? 10.734 2.139 15.547 1 90.62 304 TYR A CA 1
ATOM 2478 C C . TYR A 1 304 ? 11.438 3.406 15.078 1 90.62 304 TYR A C 1
ATOM 2480 O O . TYR A 1 304 ? 10.797 4.324 14.555 1 90.62 304 TYR A O 1
ATOM 2488 N N . ALA A 1 305 ? 12.812 3.457 15.266 1 91.75 305 ALA A N 1
ATOM 2489 C CA . ALA A 1 305 ? 13.578 4.613 14.812 1 91.75 305 ALA A CA 1
ATOM 2490 C C . ALA A 1 305 ? 13.414 4.832 13.312 1 91.75 305 ALA A C 1
ATOM 2492 O O . ALA A 1 305 ? 13.328 5.973 12.852 1 91.75 305 ALA A O 1
ATOM 2493 N N . ALA A 1 306 ? 13.375 3.719 12.594 1 93.12 306 ALA A N 1
ATOM 2494 C CA . ALA A 1 306 ? 13.141 3.816 11.156 1 93.12 306 ALA A CA 1
ATOM 2495 C C . ALA A 1 306 ? 11.766 4.41 10.859 1 93.12 306 ALA A C 1
ATOM 2497 O O . ALA A 1 306 ? 11.609 5.191 9.922 1 93.12 306 ALA A O 1
ATOM 2498 N N . GLY A 1 307 ? 10.797 4.012 11.656 1 94.19 307 GLY A N 1
ATOM 2499 C CA . GLY A 1 307 ? 9.461 4.582 11.516 1 94.19 307 GLY A CA 1
ATOM 2500 C C . GLY A 1 307 ? 9.43 6.082 11.734 1 94.19 307 GLY A C 1
ATOM 2501 O O . GLY A 1 307 ? 8.781 6.812 10.984 1 94.19 307 GLY A O 1
ATOM 2502 N N . LEU A 1 308 ? 10.102 6.539 12.742 1 94.06 308 LEU A N 1
ATOM 2503 C CA . LEU A 1 308 ? 10.188 7.969 13.008 1 94.06 308 LEU A CA 1
ATOM 2504 C C . LEU A 1 308 ? 10.852 8.703 11.844 1 94.06 308 LEU A C 1
ATOM 2506 O O . LEU A 1 308 ? 10.406 9.789 11.461 1 94.06 308 LEU A O 1
ATOM 2510 N N . ASP A 1 309 ? 11.867 8.109 11.297 1 94.94 309 ASP A N 1
ATOM 2511 C CA . ASP A 1 309 ? 12.523 8.719 10.148 1 94.94 309 ASP A CA 1
ATOM 2512 C C . ASP A 1 309 ? 11.594 8.766 8.938 1 94.94 309 ASP A C 1
ATOM 2514 O O . ASP A 1 309 ? 11.648 9.711 8.148 1 94.94 309 ASP A O 1
ATOM 2518 N N . MET A 1 310 ? 10.805 7.719 8.844 1 95.44 310 MET A N 1
ATOM 2519 C CA . MET A 1 310 ? 9.852 7.738 7.738 1 95.44 310 MET A CA 1
ATOM 2520 C C . MET A 1 310 ? 8.844 8.875 7.91 1 95.44 310 MET A C 1
ATOM 2522 O O . MET A 1 310 ? 8.477 9.539 6.938 1 95.44 310 MET A O 1
ATOM 2526 N N . MET A 1 311 ? 8.406 9.078 9.102 1 95.94 311 MET A N 1
ATOM 2527 C CA . MET A 1 311 ? 7.539 10.219 9.398 1 95.94 311 MET A CA 1
ATOM 2528 C C . MET A 1 311 ? 8.258 11.531 9.117 1 95.94 311 MET A C 1
ATOM 2530 O O . MET A 1 311 ? 7.664 12.469 8.578 1 95.94 311 MET A O 1
ATOM 2534 N N . ALA A 1 312 ? 9.5 11.578 9.508 1 95.25 312 ALA A N 1
ATOM 2535 C CA . ALA A 1 312 ? 10.312 12.773 9.266 1 95.25 312 ALA A CA 1
ATOM 2536 C C . ALA A 1 312 ? 10.453 13.047 7.773 1 95.25 312 ALA A C 1
ATOM 2538 O O . ALA A 1 312 ? 10.438 14.203 7.344 1 95.25 312 ALA A O 1
ATOM 2539 N N . CYS A 1 313 ? 10.633 12.016 7.043 1 94.19 313 CYS A N 1
ATOM 2540 C CA . CYS A 1 313 ? 10.742 12.172 5.598 1 94.19 313 CYS A CA 1
ATOM 2541 C C . CYS A 1 313 ? 9.461 12.766 5.016 1 94.19 313 CYS A C 1
ATOM 2543 O O . CYS A 1 313 ? 9.516 13.641 4.148 1 94.19 313 CYS A O 1
ATOM 2545 N N . ASP A 1 314 ? 8.398 12.227 5.477 1 93.56 314 ASP A N 1
ATOM 2546 C CA . ASP A 1 314 ? 7.113 12.781 5.055 1 93.56 314 ASP A CA 1
ATOM 2547 C C . ASP A 1 314 ? 7.008 14.258 5.414 1 93.56 314 ASP A C 1
ATOM 2549 O O . ASP A 1 314 ? 6.484 15.055 4.633 1 93.56 314 ASP A O 1
ATOM 2553 N N . PHE A 1 315 ? 7.445 14.594 6.539 1 94.31 315 PHE A N 1
ATOM 2554 C CA . PHE A 1 315 ? 7.473 15.984 6.973 1 94.31 315 PHE A CA 1
ATOM 2555 C C . PHE A 1 315 ? 8.312 16.828 6.02 1 94.31 315 PHE A C 1
ATOM 2557 O O . PHE A 1 315 ? 7.879 17.906 5.602 1 94.31 315 PHE A O 1
ATOM 2564 N N . MET A 1 316 ? 9.461 16.359 5.688 1 92.25 316 MET A N 1
ATOM 2565 C CA . MET A 1 316 ? 10.344 17.109 4.793 1 92.25 316 MET A CA 1
ATOM 2566 C C . MET A 1 316 ? 9.672 17.359 3.447 1 92.25 316 MET A C 1
ATOM 2568 O O . MET A 1 316 ? 9.867 18.406 2.834 1 92.25 316 MET A O 1
ATOM 2572 N N . LYS A 1 317 ? 8.891 16.438 3.066 1 89.38 317 LYS A N 1
ATOM 2573 C CA . LYS A 1 317 ? 8.242 16.531 1.763 1 89.38 317 LYS A CA 1
ATOM 2574 C C . LYS A 1 317 ? 7.09 17.531 1.793 1 89.38 317 LYS A C 1
ATOM 2576 O O . LYS A 1 317 ? 6.812 18.203 0.791 1 89.38 317 LYS A O 1
ATOM 2581 N N . ASN A 1 318 ? 6.461 17.656 2.949 1 90.44 318 ASN A N 1
ATOM 2582 C CA . ASN A 1 318 ? 5.188 18.375 2.975 1 90.44 318 ASN A CA 1
ATOM 2583 C C . ASN A 1 318 ? 5.309 19.719 3.682 1 90.44 318 ASN A C 1
ATOM 2585 O O . ASN A 1 318 ? 4.441 20.578 3.537 1 90.44 318 ASN A O 1
ATOM 2589 N N . ALA A 1 319 ? 6.355 19.922 4.41 1 92.62 319 ALA A N 1
ATOM 2590 C CA . ALA A 1 319 ? 6.504 21.125 5.234 1 92.62 319 ALA A CA 1
ATOM 2591 C C . ALA A 1 319 ? 6.727 22.359 4.371 1 92.62 319 ALA A C 1
ATOM 2593 O O . ALA A 1 319 ? 7.148 22.25 3.217 1 92.62 319 ALA A O 1
ATOM 2594 N N . LEU A 1 320 ? 6.426 23.5 4.906 1 92.62 320 LEU A N 1
ATOM 2595 C CA . LEU A 1 320 ? 6.719 24.781 4.262 1 92.62 320 LEU A CA 1
ATOM 2596 C C . LEU A 1 320 ? 8.227 25.016 4.207 1 92.62 320 LEU A C 1
ATOM 2598 O O . LEU A 1 320 ? 8.961 24.594 5.102 1 92.62 320 LEU A O 1
ATOM 2602 N N . PRO A 1 321 ? 8.633 25.703 3.17 1 90.69 321 PRO A N 1
ATOM 2603 C CA . PRO A 1 321 ? 10.031 26.141 3.178 1 90.69 321 PRO A CA 1
ATOM 2604 C C . PRO A 1 321 ? 10.32 27.203 4.246 1 90.69 321 PRO A C 1
ATOM 2606 O O . PRO A 1 321 ? 9.398 27.891 4.688 1 90.69 321 PRO A O 1
ATOM 2609 N N . PRO A 1 322 ? 11.531 27.25 4.664 1 89.75 322 PRO A N 1
ATOM 2610 C CA . PRO A 1 322 ? 11.852 28.234 5.703 1 89.75 322 PRO A CA 1
ATOM 2611 C C . PRO A 1 322 ? 11.758 29.672 5.199 1 89.75 322 PRO A C 1
ATOM 2613 O O . PRO A 1 322 ? 12.125 29.953 4.055 1 89.75 322 PRO A O 1
ATOM 2616 N N . MET A 1 323 ? 11.211 30.484 5.938 1 88.75 323 MET A N 1
ATOM 2617 C CA . MET A 1 323 ? 11.25 31.906 5.66 1 88.75 323 MET A CA 1
ATOM 2618 C C . MET A 1 323 ? 12.469 32.562 6.293 1 88.75 323 MET A C 1
ATOM 2620 O O . MET A 1 323 ? 12.625 32.531 7.516 1 88.75 323 MET A O 1
ATOM 2624 N N . LEU A 1 324 ? 13.266 33.125 5.488 1 84 324 LEU A N 1
ATOM 2625 C CA . LEU A 1 324 ? 14.5 33.75 5.98 1 84 324 LEU A CA 1
ATOM 2626 C C . LEU A 1 324 ? 14.273 35.188 6.336 1 84 324 LEU A C 1
ATOM 2628 O O . LEU A 1 324 ? 13.523 35.906 5.652 1 84 324 LEU A O 1
ATOM 2632 N N . THR A 1 325 ? 14.852 35.5 7.426 1 85.31 325 THR A N 1
ATOM 2633 C CA . THR A 1 325 ? 14.789 36.906 7.855 1 85.31 325 THR A CA 1
ATOM 2634 C C . THR A 1 325 ? 16.188 37.531 7.84 1 85.31 325 THR A C 1
ATOM 2636 O O . THR A 1 325 ? 16.75 37.781 6.773 1 85.31 325 THR A O 1
ATOM 2639 N N . GLN A 1 326 ? 16.766 37.688 8.992 1 79.62 326 GLN A N 1
ATOM 2640 C CA . GLN A 1 326 ? 18.078 38.344 9.055 1 79.62 326 GLN A CA 1
ATOM 2641 C C . GLN A 1 326 ? 19.172 37.375 8.602 1 79.62 326 GLN A C 1
ATOM 2643 O O . GLN A 1 326 ? 20.188 37.812 8.039 1 79.62 326 GLN A O 1
ATOM 2648 N N . GLU A 1 327 ? 18.938 36.156 8.734 1 81.88 327 GLU A N 1
ATOM 2649 C CA . GLU A 1 327 ? 19.953 35.188 8.406 1 81.88 327 GLU A CA 1
ATOM 2650 C C . GLU A 1 327 ? 20.125 35.031 6.895 1 81.88 327 GLU A C 1
ATOM 2652 O O . GLU A 1 327 ? 21.031 34.344 6.426 1 81.88 327 GLU A O 1
ATOM 2657 N N . LYS A 1 328 ? 19.266 35.656 6.16 1 81.94 328 LYS A N 1
ATOM 2658 C CA . LYS A 1 328 ? 19.328 35.625 4.703 1 81.94 328 LYS A CA 1
ATOM 2659 C C . LYS A 1 328 ? 20.688 36.062 4.188 1 81.94 328 LYS A C 1
ATOM 2661 O O . LYS A 1 328 ? 21.188 35.531 3.189 1 81.94 328 LYS A O 1
ATOM 2666 N N . ARG A 1 329 ? 21.297 36.938 4.863 1 81.56 329 ARG A N 1
ATOM 2667 C CA . ARG A 1 329 ? 22.578 37.5 4.453 1 81.56 329 ARG A CA 1
ATOM 2668 C C . ARG A 1 329 ? 23.672 36.438 4.496 1 81.56 329 ARG A C 1
ATOM 2670 O O . ARG A 1 329 ? 24.672 36.531 3.787 1 81.56 329 ARG A O 1
ATOM 2677 N N . LEU A 1 330 ? 23.391 35.469 5.293 1 81.06 330 LEU A N 1
ATOM 2678 C CA . LEU A 1 330 ? 24.391 34.406 5.449 1 81.06 330 LEU A CA 1
ATOM 2679 C C . LEU A 1 330 ? 24.047 33.188 4.57 1 81.06 330 LEU A C 1
ATOM 2681 O O . LEU A 1 330 ? 24.812 32.219 4.527 1 81.06 330 LEU A O 1
ATOM 2685 N N . SER A 1 331 ? 22.922 33.312 3.934 1 82.81 331 SER A N 1
ATOM 2686 C CA . SER A 1 331 ? 22.469 32.219 3.098 1 82.81 331 SER A CA 1
ATOM 2687 C C . SER A 1 331 ? 22.906 32.406 1.646 1 82.81 331 SER A C 1
ATOM 2689 O O . SER A 1 331 ? 23.469 33.438 1.293 1 82.81 331 SER A O 1
ATOM 2691 N N . VAL A 1 332 ? 22.641 31.406 0.873 1 77.44 332 VAL A N 1
ATOM 2692 C CA . VAL A 1 332 ? 23 31.422 -0.541 1 77.44 332 VAL A CA 1
ATOM 2693 C C . VAL A 1 332 ? 22.188 32.5 -1.264 1 77.44 332 VAL A C 1
ATOM 2695 O O . VAL A 1 332 ? 22.609 33 -2.303 1 77.44 332 VAL A O 1
ATOM 2698 N N . LEU A 1 333 ? 21.062 32.875 -0.762 1 75.62 333 LEU A N 1
ATOM 2699 C CA . LEU A 1 333 ? 20.203 33.844 -1.392 1 75.62 333 LEU A CA 1
ATOM 2700 C C . LEU A 1 333 ? 20.781 35.25 -1.259 1 75.62 333 LEU A C 1
ATOM 2702 O O . LEU A 1 333 ? 20.531 36.125 -2.105 1 75.62 333 LEU A O 1
ATOM 2706 N N . GLY A 1 334 ? 21.578 35.406 -0.276 1 75.69 334 GLY A N 1
ATOM 2707 C CA . GLY A 1 334 ? 22.188 36.719 -0.084 1 75.69 334 GLY A CA 1
ATOM 2708 C C . GLY A 1 334 ? 21.188 37.781 0.298 1 75.69 334 GLY A C 1
ATOM 2709 O O . GLY A 1 334 ? 19.984 37.531 0.377 1 75.69 334 GLY A O 1
ATOM 2710 N N . ASP A 1 335 ? 21.734 38.906 0.627 1 76.5 335 ASP A N 1
ATOM 2711 C CA . ASP A 1 335 ? 20.875 40.031 1.016 1 76.5 335 ASP A CA 1
ATOM 2712 C C . ASP A 1 335 ? 20.797 41.062 -0.103 1 76.5 335 ASP A C 1
ATOM 2714 O O . ASP A 1 335 ? 21.172 40.812 -1.242 1 76.5 335 ASP A O 1
ATOM 2718 N N . SER A 1 336 ? 20.031 42.094 0.155 1 73.31 336 SER A N 1
ATOM 2719 C CA . SER A 1 336 ? 19.781 43.125 -0.833 1 73.31 336 SER A CA 1
ATOM 2720 C C . SER A 1 336 ? 21.078 43.75 -1.345 1 73.31 336 SER A C 1
ATOM 2722 O O . SER A 1 336 ? 21.109 44.344 -2.426 1 73.31 336 SER A O 1
ATOM 2724 N N . ASN A 1 337 ? 22.203 43.5 -0.613 1 71.38 337 ASN A N 1
ATOM 2725 C CA . ASN A 1 337 ? 23.484 44.094 -1.009 1 71.38 337 ASN A CA 1
ATOM 2726 C C . ASN A 1 337 ? 24.328 43.125 -1.833 1 71.38 337 ASN A C 1
ATOM 2728 O O . ASN A 1 337 ? 25.531 43.312 -1.994 1 71.38 337 ASN A O 1
ATOM 2732 N N . PHE A 1 338 ? 23.672 42.156 -2.229 1 68.5 338 PHE A N 1
ATOM 2733 C CA . PHE A 1 338 ? 24.391 41.156 -3.002 1 68.5 338 PHE A CA 1
ATOM 2734 C C . PHE A 1 338 ? 24.922 41.781 -4.297 1 68.5 338 PHE A C 1
ATOM 2736 O O . PHE A 1 338 ? 24.172 42.375 -5.062 1 68.5 338 PHE A O 1
ATOM 2743 N N . ASN A 1 339 ? 26.25 41.688 -4.402 1 69.31 339 ASN A N 1
ATOM 2744 C CA . ASN A 1 339 ? 26.953 42.219 -5.582 1 69.31 339 ASN A CA 1
ATOM 2745 C C . ASN A 1 339 ? 27.359 41.062 -6.52 1 69.31 339 ASN A C 1
ATOM 2747 O O . ASN A 1 339 ? 28.281 40.312 -6.211 1 69.31 339 ASN A O 1
ATOM 2751 N N . ILE A 1 340 ? 26.734 41 -7.664 1 72.69 340 ILE A N 1
ATOM 2752 C CA . ILE A 1 340 ? 26.969 39.938 -8.617 1 72.69 340 ILE A CA 1
ATOM 2753 C C . ILE A 1 340 ? 28.422 39.969 -9.094 1 72.69 340 ILE A C 1
ATOM 2755 O O . ILE A 1 340 ? 28.969 38.969 -9.523 1 72.69 340 ILE A O 1
ATOM 2759 N N . PHE A 1 341 ? 28.984 41.062 -9.094 1 71.62 341 PHE A N 1
ATOM 2760 C CA . PHE A 1 341 ? 30.344 41.219 -9.586 1 71.62 341 PHE A CA 1
ATOM 2761 C C . PHE A 1 341 ? 31.344 41.188 -8.445 1 71.62 341 PHE A C 1
ATOM 2763 O O . PHE A 1 341 ? 32.531 41.438 -8.648 1 71.62 341 PHE A O 1
ATOM 2770 N N . GLY A 1 342 ? 30.828 40.875 -7.344 1 70.62 342 GLY A N 1
ATOM 2771 C CA . GLY A 1 342 ? 31.688 40.844 -6.172 1 70.62 342 GLY A CA 1
ATOM 2772 C C . GLY A 1 342 ? 32.562 39.625 -6.082 1 70.62 342 GLY A C 1
ATOM 2773 O O . GLY A 1 342 ? 32.656 38.844 -7.031 1 70.62 342 GLY A O 1
ATOM 2774 N N . THR A 1 343 ? 33.281 39.5 -4.902 1 74.69 343 THR A N 1
ATOM 2775 C CA . THR A 1 343 ? 34.219 38.406 -4.668 1 74.69 343 THR A CA 1
ATOM 2776 C C . THR A 1 343 ? 33.469 37.094 -4.445 1 74.69 343 THR A C 1
ATOM 2778 O O . THR A 1 343 ? 32.406 37.094 -3.82 1 74.69 343 THR A O 1
ATOM 2781 N N . LEU A 1 344 ? 33.938 36.125 -5.07 1 74.5 344 LEU A N 1
ATOM 2782 C CA . LEU A 1 344 ? 33.344 34.812 -4.93 1 74.5 344 LEU A CA 1
ATOM 2783 C C . LEU A 1 344 ? 33.531 34.281 -3.518 1 74.5 344 LEU A C 1
ATOM 2785 O O . LEU A 1 344 ? 34.594 34.438 -2.932 1 74.5 344 LEU A O 1
ATOM 2789 N N . LYS A 1 345 ? 32.5 33.781 -2.936 1 78.94 345 LYS A N 1
ATOM 2790 C CA . LYS A 1 345 ? 32.562 33.125 -1.639 1 78.94 345 LYS A CA 1
ATOM 2791 C C . LYS A 1 345 ? 33.281 31.781 -1.747 1 78.94 345 LYS A C 1
ATOM 2793 O O . LYS A 1 345 ? 32.969 30.953 -2.6 1 78.94 345 LYS A O 1
ATOM 2798 N N . LYS A 1 346 ? 34.469 31.656 -0.935 1 77.62 346 LYS A N 1
ATOM 2799 C CA . LYS A 1 346 ? 35.219 30.406 -0.946 1 77.62 346 LYS A CA 1
ATOM 2800 C C . LYS A 1 346 ? 35.219 29.75 0.43 1 77.62 346 LYS A C 1
ATOM 2802 O O . LYS A 1 346 ? 35.531 30.406 1.436 1 77.62 346 LYS A O 1
ATOM 2807 N N . PHE A 1 347 ? 34.781 28.562 0.488 1 81.81 347 PHE A N 1
ATOM 2808 C CA . PHE A 1 347 ? 34.75 27.812 1.735 1 81.81 347 PHE A CA 1
ATOM 2809 C C . PHE A 1 347 ? 36.156 27.406 2.16 1 81.81 347 PHE A C 1
ATOM 2811 O O . PHE A 1 347 ? 36.969 26.984 1.331 1 81.81 347 PHE A O 1
ATOM 2818 N N . LYS A 1 348 ? 36.469 27.734 3.34 1 79.88 348 LYS A N 1
ATOM 2819 C CA . LYS A 1 348 ? 37.688 27.25 3.979 1 79.88 348 LYS A CA 1
ATOM 2820 C C . LYS A 1 348 ? 37.375 26.328 5.156 1 79.88 348 LYS A C 1
ATOM 2822 O O . LYS A 1 348 ? 36.219 26.266 5.598 1 79.88 348 LYS A O 1
ATOM 2827 N N . LYS A 1 349 ? 38.344 25.672 5.59 1 79.94 349 LYS A N 1
ATOM 2828 C CA . LYS A 1 349 ? 38.188 24.781 6.734 1 79.94 349 LYS A CA 1
ATOM 2829 C C . LYS A 1 349 ? 37.781 25.562 7.98 1 79.94 349 LYS A C 1
ATOM 2831 O O . LYS A 1 349 ? 37.094 25.031 8.859 1 79.94 349 LYS A O 1
ATOM 2836 N N . THR A 1 350 ? 38.125 26.875 7.953 1 81.5 350 THR A N 1
ATOM 2837 C CA . THR A 1 350 ? 37.875 27.703 9.133 1 81.5 350 THR A CA 1
ATOM 2838 C C . THR A 1 350 ? 36.531 28.422 9 1 81.5 350 THR A C 1
ATOM 2840 O O . THR A 1 350 ? 36.094 29.094 9.93 1 81.5 350 THR A O 1
ATOM 2843 N N . THR A 1 351 ? 35.875 28.25 7.863 1 82.31 351 THR A N 1
ATOM 2844 C CA . THR A 1 351 ? 34.594 28.906 7.664 1 82.31 351 THR A CA 1
ATOM 2845 C C . THR A 1 351 ? 33.562 28.391 8.656 1 82.31 351 THR A C 1
ATOM 2847 O O . THR A 1 351 ? 33.375 27.172 8.797 1 82.31 351 THR A O 1
ATOM 2850 N N . GLU A 1 352 ? 33 29.375 9.398 1 85 352 GLU A N 1
ATOM 2851 C CA . GLU A 1 352 ? 31.938 29 10.336 1 85 352 GLU A CA 1
ATOM 2852 C C . GLU A 1 352 ? 30.625 28.719 9.609 1 85 352 GLU A C 1
ATOM 2854 O O . GLU A 1 352 ? 30.156 29.531 8.812 1 85 352 GLU A O 1
ATOM 2859 N N . ILE A 1 353 ? 30.078 27.5 9.844 1 84.12 353 ILE A N 1
ATOM 2860 C CA . ILE A 1 353 ? 28.828 27.125 9.188 1 84.12 353 ILE A CA 1
ATOM 2861 C C . ILE A 1 353 ? 27.844 26.594 10.227 1 84.12 353 ILE A C 1
ATOM 2863 O O . ILE A 1 353 ? 28.234 26.203 11.328 1 84.12 353 ILE A O 1
ATOM 2867 N N . ARG A 1 354 ? 26.594 26.781 9.969 1 84.19 354 ARG A N 1
ATOM 2868 C CA . ARG A 1 354 ? 25.531 26.141 10.742 1 84.19 354 ARG A CA 1
ATOM 2869 C C . ARG A 1 354 ? 24.328 25.828 9.867 1 84.19 354 ARG A C 1
ATOM 2871 O O . ARG A 1 354 ? 24.156 26.438 8.805 1 84.19 354 ARG A O 1
ATOM 2878 N N . LEU A 1 355 ? 23.562 24.922 10.266 1 86 355 LEU A N 1
ATOM 2879 C CA . LEU A 1 355 ? 22.312 24.609 9.555 1 86 355 LEU A CA 1
ATOM 2880 C C . LEU A 1 355 ? 21.344 25.781 9.633 1 86 355 LEU A C 1
ATOM 2882 O O . LEU A 1 355 ? 21.281 26.484 10.641 1 86 355 LEU A O 1
ATOM 2886 N N . LEU A 1 356 ? 20.625 25.969 8.57 1 85.25 356 LEU A N 1
ATOM 2887 C CA . LEU A 1 356 ? 19.625 27.031 8.531 1 85.25 356 LEU A CA 1
ATOM 2888 C C . LEU A 1 356 ? 18.609 26.859 9.648 1 85.25 356 LEU A C 1
ATOM 2890 O O . LEU A 1 356 ? 18.312 27.812 10.375 1 85.25 356 LEU A O 1
ATOM 2894 N N . ARG A 1 357 ? 17.969 25.734 9.68 1 88.88 357 ARG A N 1
ATOM 2895 C CA . ARG A 1 357 ? 17.062 25.312 10.75 1 88.88 357 ARG A CA 1
ATOM 2896 C C . ARG A 1 357 ? 17.375 23.891 11.195 1 88.88 357 ARG A C 1
ATOM 2898 O O . ARG A 1 357 ? 18 23.125 10.453 1 88.88 357 ARG A O 1
ATOM 2905 N N . ARG A 1 358 ? 16.938 23.594 12.383 1 88.62 358 ARG A N 1
ATOM 2906 C CA . ARG A 1 358 ? 17.172 22.25 12.898 1 88.62 358 ARG A CA 1
ATOM 2907 C C . ARG A 1 358 ? 16.516 21.188 12.031 1 88.62 358 ARG A C 1
ATOM 2909 O O . ARG A 1 358 ? 17.094 20.141 11.766 1 88.62 358 ARG A O 1
ATOM 2916 N N . HIS A 1 359 ? 15.281 21.5 11.57 1 92.38 359 HIS A N 1
ATOM 2917 C CA . HIS A 1 359 ? 14.531 20.469 10.852 1 92.38 359 HIS A CA 1
ATOM 2918 C C . HIS A 1 359 ? 14.234 20.891 9.422 1 92.38 359 HIS A C 1
ATOM 2920 O O . HIS A 1 359 ? 13.148 20.625 8.898 1 92.38 359 HIS A O 1
ATOM 2926 N N . THR A 1 360 ? 15.18 21.531 8.805 1 91.5 360 THR A N 1
ATOM 2927 C CA . THR A 1 360 ? 15.07 21.8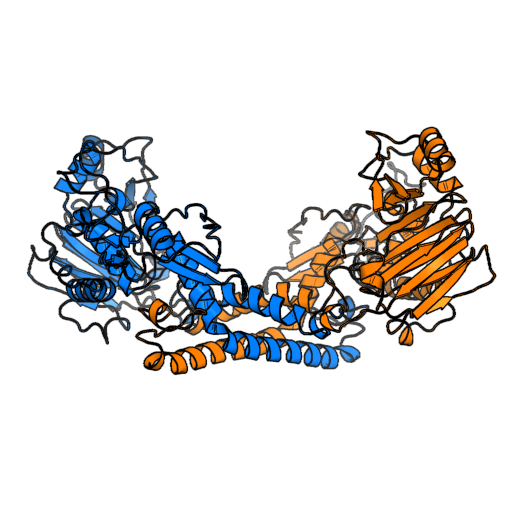12 7.379 1 91.5 360 THR A CA 1
ATOM 2928 C C . THR A 1 360 ? 15.586 20.641 6.547 1 91.5 360 THR A C 1
ATOM 2930 O O . THR A 1 360 ? 15.297 20.547 5.352 1 91.5 360 THR A O 1
ATOM 2933 N N . GLN A 1 361 ? 16.406 19.828 7.234 1 89.31 361 GLN A N 1
ATOM 2934 C CA . GLN A 1 361 ? 17.016 18.688 6.566 1 89.31 361 GLN A CA 1
ATOM 2935 C C . GLN A 1 361 ? 17.172 17.516 7.52 1 89.31 361 GLN A C 1
ATOM 2937 O O . GLN A 1 361 ? 17.141 17.688 8.734 1 89.31 361 GLN A O 1
ATOM 2942 N N . ARG A 1 362 ? 17.312 16.375 6.895 1 91.12 362 ARG A N 1
ATOM 2943 C CA . ARG A 1 362 ? 17.594 15.195 7.688 1 91.12 362 ARG A CA 1
ATOM 2944 C C . ARG A 1 362 ? 18.281 14.125 6.84 1 91.12 362 ARG A C 1
ATOM 2946 O O . ARG A 1 362 ? 17.969 13.969 5.656 1 91.12 362 ARG A O 1
ATOM 2953 N N . LEU A 1 363 ? 19.25 13.508 7.453 1 88.62 363 LEU A N 1
ATOM 2954 C CA . LEU A 1 363 ? 19.938 12.398 6.797 1 88.62 363 LEU A CA 1
ATOM 2955 C C . LEU A 1 363 ? 19.172 11.094 7 1 88.62 363 LEU A C 1
ATOM 2957 O O . LEU A 1 363 ? 18.828 10.75 8.133 1 88.62 363 LEU A O 1
ATOM 2961 N N . PHE A 1 364 ? 18.875 10.398 5.949 1 89.88 364 PHE A N 1
ATOM 2962 C CA . PHE A 1 364 ? 18.125 9.148 5.977 1 89.88 364 PHE A CA 1
ATOM 2963 C C . PHE A 1 364 ? 18.969 8.008 5.426 1 89.88 364 PHE A C 1
ATOM 2965 O O . PHE A 1 364 ? 19.781 8.203 4.516 1 89.88 364 PHE A O 1
ATOM 2972 N N . PHE A 1 365 ? 18.719 6.84 5.988 1 87.56 365 PHE A N 1
ATOM 2973 C CA . PHE A 1 365 ? 19.406 5.645 5.512 1 87.56 365 PHE A CA 1
ATOM 2974 C C . PHE A 1 365 ? 18.453 4.727 4.77 1 87.56 365 PHE A C 1
ATOM 2976 O O . PHE A 1 365 ? 17.438 4.293 5.332 1 87.56 365 PHE A O 1
ATOM 2983 N N . GLU A 1 366 ? 18.75 4.465 3.551 1 82.06 366 GLU A N 1
ATOM 2984 C CA . GLU A 1 366 ? 18.016 3.455 2.799 1 82.06 366 GLU A CA 1
ATOM 2985 C C . GLU A 1 366 ? 18.516 2.051 3.125 1 82.06 366 GLU A C 1
ATOM 2987 O O . GLU A 1 366 ? 17.719 1.118 3.26 1 82.06 366 GLU A O 1
ATOM 2992 N N . THR A 1 367 ? 19.734 1.939 3.098 1 82.5 367 THR A N 1
ATOM 2993 C CA . THR A 1 367 ? 20.453 0.757 3.564 1 82.5 367 THR A CA 1
ATOM 2994 C C . THR A 1 367 ? 21.562 1.146 4.535 1 82.5 367 THR A C 1
ATOM 2996 O O . THR A 1 367 ? 21.719 2.32 4.883 1 82.5 367 THR A O 1
ATOM 2999 N N . GLU A 1 368 ? 22.266 0.189 4.969 1 79.19 368 GLU A N 1
ATOM 3000 C CA . GLU A 1 368 ? 23.375 0.465 5.891 1 79.19 368 GLU A CA 1
ATOM 3001 C C . GLU A 1 368 ? 24.453 1.3 5.215 1 79.19 368 GLU A C 1
ATOM 3003 O O . GLU A 1 368 ? 25.125 2.098 5.871 1 79.19 368 GLU A O 1
ATOM 3008 N N . ASP A 1 369 ? 24.484 1.185 3.816 1 81.38 369 ASP A N 1
ATOM 3009 C CA . ASP A 1 369 ? 25.594 1.824 3.125 1 81.38 369 ASP A CA 1
ATOM 3010 C C . ASP A 1 369 ? 25.109 2.953 2.221 1 81.38 369 ASP A C 1
ATOM 3012 O O . ASP A 1 369 ? 25.906 3.668 1.621 1 81.38 369 ASP A O 1
ATOM 3016 N N . GLU A 1 370 ? 23.844 3.059 2.189 1 85.19 370 GLU A N 1
ATOM 3017 C CA . GLU A 1 370 ? 23.297 4.082 1.311 1 85.19 370 GLU A CA 1
ATOM 3018 C C . GLU A 1 370 ? 22.406 5.055 2.088 1 85.19 370 GLU A C 1
ATOM 3020 O O . GLU A 1 370 ? 21.484 4.633 2.791 1 85.19 370 GLU A O 1
ATOM 3025 N N . CYS A 1 371 ? 22.828 6.387 1.998 1 87.12 371 CYS A N 1
ATOM 3026 C CA . CYS A 1 371 ? 22.047 7.398 2.709 1 87.12 371 CYS A CA 1
ATOM 3027 C C . CYS A 1 371 ? 21.781 8.609 1.818 1 87.12 371 CYS A C 1
ATOM 3029 O O . CYS A 1 371 ? 22.406 8.75 0.758 1 87.12 371 CYS A O 1
ATOM 3031 N N . PHE A 1 372 ? 20.812 9.367 2.121 1 85.44 372 PHE A N 1
ATOM 3032 C CA . PHE A 1 372 ? 20.5 10.602 1.415 1 85.44 372 PHE A CA 1
ATOM 3033 C C . PHE A 1 372 ? 19.938 11.648 2.377 1 85.44 372 PHE A C 1
ATOM 3035 O O . PHE A 1 372 ? 19.516 11.312 3.486 1 85.44 372 PHE A O 1
ATOM 3042 N N . ILE A 1 373 ? 20.047 12.898 1.955 1 87.19 373 ILE A N 1
ATOM 3043 C CA . ILE A 1 373 ? 19.469 14.008 2.725 1 87.19 373 ILE A CA 1
ATOM 3044 C C . ILE A 1 373 ? 18.172 14.469 2.076 1 87.19 373 ILE A C 1
ATOM 3046 O O . ILE A 1 373 ? 18.125 14.711 0.867 1 87.19 373 ILE A O 1
ATOM 3050 N N . ALA A 1 374 ? 17.125 14.453 2.857 1 88.81 374 ALA A N 1
ATOM 3051 C CA . ALA A 1 374 ? 15.891 15.133 2.447 1 88.81 374 ALA A CA 1
ATOM 3052 C C . ALA A 1 374 ? 15.781 16.5 3.109 1 88.81 374 ALA A C 1
ATOM 3054 O O . ALA A 1 374 ? 16.141 16.656 4.277 1 88.81 374 ALA A O 1
ATOM 3055 N N . HIS A 1 375 ? 15.359 17.5 2.322 1 88.69 375 HIS A N 1
ATOM 3056 C CA . HIS A 1 375 ? 15.227 18.844 2.891 1 88.69 375 HIS A CA 1
ATOM 3057 C C . HIS A 1 375 ? 13.977 19.547 2.357 1 88.69 375 HIS A C 1
ATOM 3059 O O . HIS A 1 375 ? 13.461 19.172 1.301 1 88.69 375 HIS A O 1
ATOM 3065 N N . ARG A 1 376 ? 13.508 20.5 3.041 1 87.75 376 ARG A N 1
ATOM 3066 C CA . ARG A 1 376 ? 12.273 21.188 2.689 1 87.75 376 ARG A CA 1
ATOM 3067 C C . ARG A 1 376 ? 12.57 22.594 2.154 1 87.75 376 ARG A C 1
ATOM 3069 O O . ARG A 1 376 ? 11.672 23.422 2.037 1 87.75 376 ARG A O 1
ATOM 3076 N N . ILE A 1 377 ? 13.75 22.922 1.844 1 83.69 377 ILE A N 1
ATOM 3077 C CA . ILE A 1 377 ? 14.188 24.25 1.46 1 83.69 377 ILE A CA 1
ATOM 3078 C C . ILE A 1 377 ? 13.484 24.688 0.173 1 83.69 377 ILE A C 1
ATOM 3080 O O . ILE A 1 377 ? 13.086 25.844 0.03 1 83.69 377 ILE A O 1
ATOM 3084 N N . GLU A 1 378 ? 13.305 23.75 -0.662 1 77.62 378 GLU A N 1
ATOM 3085 C CA . GLU A 1 378 ? 12.781 24.078 -1.981 1 77.62 378 GLU A CA 1
ATOM 3086 C C . GLU A 1 378 ? 11.297 23.75 -2.082 1 77.62 378 GLU A C 1
ATOM 3088 O O . GLU A 1 378 ? 10.727 23.734 -3.178 1 77.62 378 GLU A O 1
ATOM 3093 N N . ASN A 1 379 ? 10.695 23.484 -0.989 1 84.06 379 ASN A N 1
ATOM 3094 C CA . ASN A 1 379 ? 9.258 23.203 -1.006 1 84.06 379 ASN A CA 1
ATOM 3095 C C . ASN A 1 379 ? 8.453 24.438 -1.407 1 84.06 379 ASN A C 1
ATOM 3097 O O . ASN A 1 379 ? 8.984 25.547 -1.432 1 84.06 379 ASN A O 1
ATOM 3101 N N . SER A 1 380 ? 7.199 24.141 -1.742 1 78.38 380 SER A N 1
ATOM 3102 C CA . SER A 1 380 ? 6.277 25.219 -2.041 1 78.38 380 SER A CA 1
ATOM 3103 C C . SER A 1 380 ? 5.609 25.75 -0.774 1 78.38 380 SER A C 1
ATOM 3105 O O . SER A 1 380 ? 5.645 25.094 0.268 1 78.38 380 SER A O 1
ATOM 3107 N N . ARG A 1 381 ? 5.18 26.922 -0.977 1 80.25 381 ARG A N 1
ATOM 3108 C CA . ARG A 1 381 ? 4.449 27.5 0.151 1 80.25 381 ARG A CA 1
ATOM 3109 C C . ARG A 1 381 ? 3.021 26.953 0.206 1 80.25 381 ARG A C 1
ATOM 3111 O O . ARG A 1 381 ? 2.24 27.344 1.078 1 80.25 381 ARG A O 1
ATOM 3118 N N . VAL A 1 382 ? 2.732 26 -0.875 1 70.56 382 VAL A N 1
ATOM 3119 C CA . VAL A 1 382 ? 1.459 25.297 -0.866 1 70.56 382 VAL A CA 1
ATOM 3120 C C . VAL A 1 382 ? 1.676 23.859 -0.397 1 70.56 382 VAL A C 1
ATOM 3122 O O . VAL A 1 382 ? 2.762 23.297 -0.568 1 70.56 382 VAL A O 1
ATOM 3125 N N . SER A 1 383 ? 0.999 23.25 0.424 1 58.22 383 SER A N 1
ATOM 3126 C CA . SER A 1 383 ? 1.147 21.891 0.934 1 58.22 383 SER A CA 1
ATOM 3127 C C . SER A 1 383 ? 1.31 20.891 -0.203 1 58.22 383 SER A C 1
ATOM 3129 O O . SER A 1 383 ? 0.363 20.172 -0.552 1 58.22 383 SER A O 1
ATOM 3131 N N . GLU A 1 384 ? 2.229 21.188 -1.411 1 54.62 384 GLU A N 1
ATOM 3132 C CA . GLU A 1 384 ? 2.311 20.172 -2.455 1 54.62 384 GLU A CA 1
ATOM 3133 C C . GLU A 1 384 ? 3.689 19.516 -2.48 1 54.62 384 GLU A C 1
ATOM 3135 O O . GLU A 1 384 ? 4.711 20.203 -2.387 1 54.62 384 GLU A O 1
ATOM 3140 N N . GLY A 1 385 ? 3.713 18.266 -2.188 1 50.62 385 GLY A N 1
ATOM 3141 C CA . GLY A 1 385 ? 4.93 17.469 -2.146 1 50.62 385 GLY A CA 1
ATOM 3142 C C . GLY A 1 385 ? 5.746 17.578 -3.42 1 50.62 385 GLY A C 1
ATOM 3143 O O . GLY A 1 385 ? 5.199 17.516 -4.523 1 50.62 385 GLY A O 1
ATOM 3144 N N . ARG A 1 386 ? 6.891 18.203 -3.463 1 48.47 386 ARG A N 1
ATOM 3145 C CA . ARG A 1 386 ? 7.758 18.141 -4.633 1 48.47 386 ARG A CA 1
ATOM 3146 C C . ARG A 1 386 ? 8.508 16.812 -4.684 1 48.47 386 ARG A C 1
ATOM 3148 O O . ARG A 1 386 ? 8.672 16.141 -3.658 1 48.47 386 ARG A O 1
ATOM 3155 N N . PRO A 1 387 ? 8.852 16.516 -5.992 1 44.16 387 PRO A N 1
ATOM 3156 C CA . PRO A 1 387 ? 9.602 15.273 -6.176 1 44.16 387 PRO A CA 1
ATOM 3157 C C . PRO A 1 387 ? 10.891 15.234 -5.363 1 44.16 387 PRO A C 1
ATOM 3159 O O . PRO A 1 387 ? 11.492 16.281 -5.109 1 44.16 387 PRO A O 1
ATOM 3162 N N . GLU A 1 388 ? 11.18 14.133 -4.816 1 46.03 388 GLU A N 1
ATOM 3163 C CA . GLU A 1 388 ? 12.375 13.797 -4.055 1 46.03 388 GLU A CA 1
ATOM 3164 C C . GLU A 1 388 ? 13.641 14.031 -4.875 1 46.03 388 GLU A C 1
ATOM 3166 O O . GLU A 1 388 ? 13.695 13.68 -6.055 1 46.03 388 GLU A O 1
ATOM 3171 N N . VAL A 1 389 ? 14.352 15.016 -4.574 1 43.16 389 VAL A N 1
ATOM 3172 C CA . VAL A 1 389 ? 15.672 15.102 -5.191 1 43.16 389 VAL A CA 1
ATOM 3173 C C . VAL A 1 389 ? 16.594 14.055 -4.57 1 43.16 389 VAL A C 1
ATOM 3175 O O . VAL A 1 389 ? 16.734 13.984 -3.346 1 43.16 389 VAL A O 1
ATOM 3178 N N . SER A 1 390 ? 17.016 12.992 -5.273 1 42.31 390 SER A N 1
ATOM 3179 C CA . SER A 1 390 ? 17.781 11.836 -4.812 1 42.31 390 SER A CA 1
ATOM 3180 C C . SER A 1 390 ? 19.172 12.242 -4.352 1 42.31 390 SER A C 1
ATOM 3182 O O . SER A 1 390 ? 19.516 12.062 -3.186 1 42.31 390 SER A O 1
ATOM 3184 N N . ASP A 1 391 ? 20.25 11.492 -5.098 1 42.69 391 ASP A N 1
ATOM 3185 C CA . ASP A 1 391 ? 21.594 11.086 -4.711 1 42.69 391 ASP A CA 1
ATOM 3186 C C . ASP A 1 391 ? 22.594 12.242 -4.871 1 42.69 391 ASP A C 1
ATOM 3188 O O . ASP A 1 391 ? 22.734 12.789 -5.965 1 42.69 391 ASP A O 1
ATOM 3192 N N . LEU A 1 392 ? 22.797 12.828 -3.77 1 43.94 392 LEU A N 1
ATOM 3193 C CA . LEU A 1 392 ? 23.891 13.797 -3.855 1 43.94 392 LEU A CA 1
ATOM 3194 C C . LEU A 1 392 ? 25.219 13.102 -4.105 1 43.94 392 LEU A C 1
ATOM 3196 O O . LEU A 1 392 ? 26.281 13.734 -4.035 1 43.94 392 LEU A O 1
ATOM 3200 N N . ARG A 1 393 ? 25.219 12.141 -4.996 1 45.72 393 ARG A N 1
ATOM 3201 C CA . ARG A 1 393 ? 26.406 11.375 -5.395 1 45.72 393 ARG A CA 1
ATOM 3202 C C . ARG A 1 393 ? 27.672 11.938 -4.754 1 45.72 393 ARG A C 1
ATOM 3204 O O . ARG A 1 393 ? 28.469 12.602 -5.422 1 45.72 393 ARG A O 1
ATOM 3211 N N . CYS A 1 394 ? 27.688 12.086 -3.504 1 44.94 394 CYS A N 1
ATOM 3212 C CA . CYS A 1 394 ? 28.969 12.539 -2.953 1 44.94 394 CYS A CA 1
ATOM 3213 C C . CYS A 1 394 ? 29.969 11.398 -2.904 1 44.94 394 CYS A C 1
ATOM 3215 O O . CYS A 1 394 ? 29.656 10.305 -2.443 1 44.94 394 CYS A O 1
ATOM 3217 N N . SER A 1 395 ? 30.891 11.375 -3.732 1 45.41 395 SER A N 1
ATOM 3218 C CA . SER A 1 395 ? 31.984 10.43 -3.664 1 45.41 395 SER A CA 1
ATOM 3219 C C . SER A 1 395 ? 32.625 10.43 -2.283 1 45.41 395 SER A C 1
ATOM 3221 O O . SER A 1 395 ? 32.688 11.477 -1.623 1 45.41 395 SER A O 1
ATOM 3223 N N . PRO A 1 396 ? 32.688 9.289 -1.759 1 49.12 396 PRO A N 1
ATOM 3224 C CA . PRO A 1 396 ? 33.312 9.125 -0.444 1 49.12 396 PRO A CA 1
ATOM 3225 C C . PRO A 1 396 ? 34.531 10.023 -0.253 1 49.12 396 PRO A C 1
ATOM 3227 O O . PRO A 1 396 ? 34.812 10.445 0.868 1 49.12 396 PRO A O 1
ATOM 3230 N N . GLU A 1 397 ? 35.375 10.055 -1.268 1 47.22 397 GLU A N 1
ATOM 3231 C CA . GLU A 1 397 ? 36.625 10.75 -1.047 1 47.22 397 GLU A CA 1
ATOM 3232 C C . GLU A 1 397 ? 36.406 12.258 -0.916 1 47.22 397 GLU A C 1
ATOM 3234 O O . GLU A 1 397 ? 37.344 13.008 -0.651 1 47.22 397 GLU A O 1
ATOM 3239 N N . GLU A 1 398 ? 35.438 12.844 -1.434 1 50.94 398 GLU A N 1
ATOM 3240 C CA . GLU A 1 398 ? 35.344 14.297 -1.493 1 50.94 398 GLU A CA 1
ATOM 3241 C C . GLU A 1 398 ? 35.062 14.891 -0.114 1 50.94 398 GLU A C 1
ATOM 3243 O O . GLU A 1 398 ? 34.219 14.383 0.63 1 50.94 398 GLU A O 1
ATOM 3248 N N . THR A 1 399 ? 35.969 15.859 0.405 1 64 399 THR A N 1
ATOM 3249 C CA . THR A 1 399 ? 36.312 16.609 1.597 1 64 399 THR A CA 1
ATOM 3250 C C . THR A 1 399 ? 35.125 17.359 2.156 1 64 399 THR A C 1
ATOM 3252 O O . THR A 1 399 ? 34.156 17.625 1.438 1 64 399 THR A O 1
ATOM 3255 N N . ASN A 1 400 ? 35.125 17.469 3.539 1 74.12 400 ASN A N 1
ATOM 3256 C CA . ASN A 1 400 ? 34.281 18.266 4.406 1 74.12 400 ASN A CA 1
ATOM 3257 C C . ASN A 1 400 ? 33.906 19.609 3.762 1 74.12 400 ASN A C 1
ATOM 3259 O O . ASN A 1 400 ? 32.781 20.047 3.83 1 74.12 400 ASN A O 1
ATOM 3263 N N . VAL A 1 401 ? 34.812 20.047 2.947 1 74.25 401 VAL A N 1
ATOM 3264 C CA . VAL A 1 401 ? 34.594 21.344 2.338 1 74.25 401 VAL A CA 1
ATOM 3265 C C . VAL A 1 401 ? 33.625 21.203 1.168 1 74.25 401 VAL A C 1
ATOM 3267 O O . VAL A 1 401 ? 32.719 22.031 1.003 1 74.25 401 VAL A O 1
ATOM 3270 N N . GLU A 1 402 ? 33.781 20.156 0.436 1 74.19 402 GLU A N 1
ATOM 3271 C CA . GLU A 1 402 ? 32.875 19.938 -0.705 1 74.19 402 GLU A CA 1
ATOM 3272 C C . GLU A 1 402 ? 31.453 19.703 -0.252 1 74.19 402 GLU A C 1
ATOM 3274 O O . GLU A 1 402 ? 30.516 20.203 -0.882 1 74.19 402 GLU A O 1
ATOM 3279 N N . LEU A 1 403 ? 31.328 18.969 0.749 1 77.94 403 LEU A N 1
ATOM 3280 C CA . LEU A 1 403 ? 29.984 18.75 1.302 1 77.94 403 LEU A CA 1
ATOM 3281 C C . LEU A 1 403 ? 29.375 20.062 1.79 1 77.94 403 LEU A C 1
ATOM 3283 O O . LEU A 1 403 ? 28.203 20.328 1.553 1 77.94 403 LEU A O 1
ATOM 3287 N N . ALA A 1 404 ? 30.219 20.844 2.398 1 77.38 404 ALA A N 1
ATOM 3288 C CA . ALA A 1 404 ? 29.734 22.125 2.883 1 77.38 404 ALA A CA 1
ATOM 3289 C C . ALA A 1 404 ? 29.281 23.016 1.726 1 77.38 404 ALA A C 1
ATOM 3291 O O . ALA A 1 404 ? 28.234 23.656 1.806 1 77.38 404 ALA A O 1
ATOM 3292 N N . GLU A 1 405 ? 30.047 23 0.763 1 76.94 405 GLU A N 1
ATOM 3293 C CA . GLU A 1 405 ? 29.703 23.781 -0.415 1 76.94 405 GLU A CA 1
ATOM 3294 C C . GLU A 1 405 ? 28.391 23.312 -1.036 1 76.94 405 GLU A C 1
ATOM 3296 O O . GLU A 1 405 ? 27.562 24.125 -1.439 1 76.94 405 GLU A O 1
ATOM 3301 N N . LEU A 1 406 ? 28.266 22.078 -1.051 1 73.06 406 LEU A N 1
ATOM 3302 C CA . LEU A 1 406 ? 27.062 21.484 -1.631 1 73.06 406 LEU A CA 1
ATOM 3303 C C . LEU A 1 406 ? 25.828 21.828 -0.795 1 73.06 406 LEU A C 1
ATOM 3305 O O . LEU A 1 406 ? 24.797 22.234 -1.337 1 73.06 406 LEU A O 1
ATOM 3309 N N . LEU A 1 407 ? 25.891 21.672 0.448 1 77.25 407 LEU A N 1
ATOM 3310 C CA . LEU A 1 407 ? 24.781 21.969 1.348 1 77.25 407 LEU A CA 1
ATOM 3311 C C . LEU A 1 407 ? 24.438 23.453 1.32 1 77.25 407 LEU A C 1
ATOM 3313 O O . LEU A 1 407 ? 23.25 23.828 1.371 1 77.25 407 LEU A O 1
ATOM 3317 N N . TYR A 1 408 ? 25.469 24.25 1.223 1 77.69 408 TYR A N 1
ATOM 3318 C CA . TYR A 1 408 ? 25.25 25.688 1.142 1 77.69 408 TYR A CA 1
ATOM 3319 C C . TYR A 1 408 ? 24.578 26.078 -0.165 1 77.69 408 TYR A C 1
ATOM 3321 O O . TYR A 1 408 ? 23.609 26.844 -0.167 1 77.69 408 TYR A O 1
ATOM 3329 N N . SER A 1 409 ? 25.047 25.531 -1.153 1 77.81 409 SER A N 1
ATOM 3330 C CA . SER A 1 409 ? 24.5 25.844 -2.467 1 77.81 409 SER A CA 1
ATOM 3331 C C . SER A 1 409 ? 23.031 25.422 -2.568 1 77.81 409 SER A C 1
ATOM 3333 O O . SER A 1 409 ? 22.266 25.984 -3.359 1 77.81 409 SER A O 1
ATOM 3335 N N . ASN A 1 410 ? 22.641 24.531 -1.689 1 76.06 410 ASN A N 1
ATOM 3336 C CA . ASN A 1 410 ? 21.266 24.062 -1.705 1 76.06 410 ASN A CA 1
ATOM 3337 C C . ASN A 1 410 ? 20.422 24.75 -0.619 1 76.06 410 ASN A C 1
ATOM 3339 O O . ASN A 1 410 ? 19.281 24.359 -0.37 1 76.06 410 ASN A O 1
ATOM 3343 N N . GLY A 1 411 ? 21.047 25.672 0.043 1 77.38 411 GLY A N 1
ATOM 3344 C CA . GLY A 1 411 ? 20.312 26.484 0.987 1 77.38 411 GLY A CA 1
ATOM 3345 C C . GLY A 1 411 ? 20.188 25.859 2.363 1 77.38 411 GLY A C 1
ATOM 3346 O O . GLY A 1 411 ? 19.438 26.344 3.207 1 77.38 411 GLY A O 1
ATOM 3347 N N . ILE A 1 412 ? 20.875 24.844 2.607 1 75.44 412 ILE A N 1
ATOM 3348 C CA . ILE A 1 412 ? 20.75 24.094 3.852 1 75.44 412 ILE A CA 1
ATOM 3349 C C . ILE A 1 412 ? 21.625 24.719 4.926 1 75.44 412 ILE A C 1
ATOM 3351 O O . ILE A 1 412 ? 21.297 24.672 6.113 1 75.44 412 ILE A O 1
ATOM 3355 N N . LEU A 1 413 ? 22.75 25.391 4.461 1 77.25 413 LEU A N 1
ATOM 3356 C CA . LEU A 1 413 ? 23.719 25.922 5.41 1 77.25 413 LEU A CA 1
ATOM 3357 C C . LEU A 1 413 ? 23.734 27.453 5.383 1 77.25 413 LEU A C 1
ATOM 3359 O O . LEU A 1 413 ? 23.484 28.062 4.34 1 77.25 413 LEU A O 1
ATOM 3363 N N . LEU A 1 414 ? 24 27.984 6.484 1 75.06 414 LEU A N 1
ATOM 3364 C CA . LEU A 1 414 ? 24.453 29.359 6.609 1 75.06 414 LEU A CA 1
ATOM 3365 C C . LEU A 1 414 ? 25.969 29.422 6.773 1 75.06 414 LEU A C 1
ATOM 3367 O O . LEU A 1 414 ? 26.562 28.531 7.398 1 75.06 414 LEU A O 1
ATOM 3371 N N . ALA A 1 415 ? 26.609 30.359 6.219 1 77.5 415 ALA A N 1
ATOM 3372 C CA . ALA A 1 415 ? 28.062 30.438 6.285 1 77.5 415 ALA A CA 1
ATOM 3373 C C . ALA A 1 415 ? 28.531 31.875 6.457 1 77.5 415 ALA A C 1
ATOM 3375 O O . ALA A 1 415 ? 27.953 32.812 5.871 1 77.5 415 ALA A O 1
ATOM 3376 N N . ARG A 1 416 ? 29.516 32.031 7.34 1 80.88 416 ARG A N 1
ATOM 3377 C CA . ARG A 1 416 ? 30.188 33.312 7.504 1 80.88 416 ARG A CA 1
ATOM 3378 C C . ARG A 1 416 ? 31.547 33.312 6.805 1 80.88 416 ARG A C 1
ATOM 3380 O O . ARG A 1 416 ? 32.469 32.656 7.258 1 80.88 416 ARG A O 1
ATOM 3387 N N . PHE A 1 417 ? 31.516 34.031 5.75 1 75.12 417 PHE A N 1
ATOM 3388 C CA . PHE A 1 417 ? 32.719 34.062 4.945 1 75.12 417 PHE A CA 1
ATOM 3389 C C . PHE A 1 417 ? 33.625 35.219 5.367 1 75.12 417 PHE A C 1
ATOM 3391 O O . PHE A 1 417 ? 33.156 36.25 5.832 1 75.12 417 PHE A O 1
ATOM 3398 N N . MET B 1 1 ? -8.578 -37.312 -19.984 1 69.94 1 MET B N 1
ATOM 3399 C CA . MET B 1 1 ? -7.453 -37.344 -19.062 1 69.94 1 MET B CA 1
ATOM 3400 C C . MET B 1 1 ? -7.801 -38.188 -17.828 1 69.94 1 MET B C 1
ATOM 3402 O O . MET B 1 1 ? -8.969 -38.312 -17.453 1 69.94 1 MET B O 1
ATOM 3406 N N . PRO B 1 2 ? -6.898 -38.844 -17.281 1 71.5 2 PRO B N 1
ATOM 3407 C CA . PRO B 1 2 ? -7.16 -39.875 -16.266 1 71.5 2 PRO B CA 1
ATOM 3408 C C . PRO B 1 2 ? -7.672 -39.281 -14.953 1 71.5 2 PRO B C 1
ATOM 3410 O O . PRO B 1 2 ? -7.969 -40.031 -14.023 1 71.5 2 PRO B O 1
ATOM 3413 N N . PHE B 1 3 ? -7.895 -38.031 -14.812 1 74.25 3 PHE B N 1
ATOM 3414 C CA . PHE B 1 3 ? -8.203 -37.469 -13.5 1 74.25 3 PHE B CA 1
ATOM 3415 C C . PHE B 1 3 ? -9.539 -36.719 -13.523 1 74.25 3 PHE B C 1
ATOM 3417 O O . PHE B 1 3 ? -9.852 -35.969 -12.594 1 74.25 3 PHE B O 1
ATOM 3424 N N . SER B 1 4 ? -10.453 -36.969 -14.406 1 69.75 4 SER B N 1
ATOM 3425 C CA . SER B 1 4 ? -11.656 -36.156 -14.516 1 69.75 4 SER B CA 1
ATOM 3426 C C . SER B 1 4 ? -12.914 -36.969 -14.281 1 69.75 4 SER B C 1
ATOM 3428 O O . SER B 1 4 ? -13.969 -36.688 -14.844 1 69.75 4 SER B O 1
ATOM 3430 N N . LYS B 1 5 ? -12.812 -37.875 -13.32 1 77.5 5 LYS B N 1
ATOM 3431 C CA . LYS B 1 5 ? -13.953 -38.781 -13.219 1 77.5 5 LYS B CA 1
ATOM 3432 C C . LYS B 1 5 ? -14.797 -38.469 -11.992 1 77.5 5 LYS B C 1
ATOM 3434 O O . LYS B 1 5 ? -15.914 -38.969 -11.859 1 77.5 5 LYS B O 1
ATOM 3439 N N . LEU B 1 6 ? -14.305 -37.625 -11.172 1 81.81 6 LEU B N 1
ATOM 3440 C CA . LEU B 1 6 ? -15 -37.344 -9.922 1 81.81 6 LEU B CA 1
ATOM 3441 C C . LEU B 1 6 ? -15.852 -36.094 -10.023 1 81.81 6 LEU B C 1
ATOM 3443 O O . LEU B 1 6 ? -15.625 -35.25 -10.906 1 81.81 6 LEU B O 1
ATOM 3447 N N . GLN B 1 7 ? -16.781 -36 -9.148 1 80.69 7 GLN B N 1
ATOM 3448 C CA . GLN B 1 7 ? -17.672 -34.844 -9.133 1 80.69 7 GLN B CA 1
ATOM 3449 C C . GLN B 1 7 ? -17.016 -33.656 -8.445 1 80.69 7 GLN B C 1
ATOM 3451 O O . GLN B 1 7 ? -17.203 -32.5 -8.867 1 80.69 7 GLN B O 1
ATOM 3456 N N . ASP B 1 8 ? -16.25 -33.906 -7.449 1 88.19 8 ASP B N 1
ATOM 3457 C CA . ASP B 1 8 ? -15.555 -32.844 -6.715 1 88.19 8 ASP B CA 1
ATOM 3458 C C . ASP B 1 8 ? -14.305 -32.375 -7.457 1 88.19 8 ASP B C 1
ATOM 3460 O O . ASP B 1 8 ? -13.367 -33.156 -7.641 1 88.19 8 ASP B O 1
ATOM 3464 N N . SER B 1 9 ? -14.344 -31.125 -7.852 1 90.94 9 SER B N 1
ATOM 3465 C CA . SER B 1 9 ? -13.266 -30.594 -8.68 1 90.94 9 SER B CA 1
ATOM 3466 C C . SER B 1 9 ? -11.938 -30.625 -7.938 1 90.94 9 SER B C 1
ATOM 3468 O O . SER B 1 9 ? -10.875 -30.766 -8.562 1 90.94 9 SER B O 1
ATOM 3470 N N . VAL B 1 10 ? -11.906 -30.453 -6.605 1 92.62 10 VAL B N 1
ATOM 3471 C CA . VAL B 1 10 ? -10.672 -30.5 -5.824 1 92.62 10 VAL B CA 1
ATOM 3472 C C . VAL B 1 10 ? -10.109 -31.922 -5.84 1 92.62 10 VAL B C 1
ATOM 3474 O O . VAL B 1 10 ? -8.898 -32.125 -5.949 1 92.62 10 VAL B O 1
ATOM 3477 N N . GLU B 1 11 ? -10.992 -32.875 -5.734 1 92.5 11 GLU B N 1
ATOM 3478 C CA . GLU B 1 11 ? -10.547 -34.281 -5.816 1 92.5 11 GLU B CA 1
ATOM 3479 C C . GLU B 1 11 ? -9.984 -34.594 -7.199 1 92.5 11 GLU B C 1
ATOM 3481 O O . GLU B 1 11 ? -9.031 -35.375 -7.32 1 92.5 11 GLU B O 1
ATOM 3486 N N . ASN B 1 12 ? -10.633 -34.062 -8.227 1 93.56 12 ASN B N 1
ATOM 3487 C CA . ASN B 1 12 ? -10.062 -34.188 -9.57 1 93.56 12 ASN B CA 1
ATOM 3488 C C . ASN B 1 12 ? -8.672 -33.562 -9.656 1 93.56 12 ASN B C 1
ATOM 3490 O O . ASN B 1 12 ? -7.781 -34.125 -10.297 1 93.56 12 ASN B O 1
ATOM 3494 N N . GLY B 1 13 ? -8.562 -32.375 -9.055 1 94.69 13 GLY B N 1
ATOM 3495 C CA . GLY B 1 13 ? -7.258 -31.75 -9 1 94.69 13 GLY B CA 1
ATOM 3496 C C . GLY B 1 13 ? -6.219 -32.594 -8.281 1 94.69 13 GLY B C 1
ATOM 3497 O O . GLY B 1 13 ? -5.07 -32.688 -8.719 1 94.69 13 GLY B O 1
ATOM 3498 N N . LYS B 1 14 ? -6.602 -33.188 -7.191 1 93.19 14 LYS B N 1
ATOM 3499 C CA . LYS B 1 14 ? -5.723 -34.062 -6.441 1 93.19 14 LYS B CA 1
ATOM 3500 C C . LYS B 1 14 ? -5.297 -35.281 -7.289 1 93.19 14 LYS B C 1
ATOM 3502 O O . LYS B 1 14 ? -4.129 -35.656 -7.27 1 93.19 14 LYS B O 1
ATOM 3507 N N . GLU B 1 15 ? -6.203 -35.844 -8.023 1 94.19 15 GLU B N 1
ATOM 3508 C CA . GLU B 1 15 ? -5.898 -36.969 -8.906 1 94.19 15 GLU B CA 1
ATOM 3509 C C . GLU B 1 15 ? -4.949 -36.531 -10.023 1 94.19 15 GLU B C 1
ATOM 3511 O O . GLU B 1 15 ? -4.062 -37.312 -10.414 1 94.19 15 GLU B O 1
ATOM 3516 N N . ALA B 1 16 ? -5.227 -35.375 -10.562 1 95.19 16 ALA B N 1
ATOM 3517 C CA . ALA B 1 16 ? -4.328 -34.844 -11.586 1 95.19 16 ALA B CA 1
ATOM 3518 C C . ALA B 1 16 ? -2.906 -34.688 -11.047 1 95.19 16 ALA B C 1
ATOM 3520 O O . ALA B 1 16 ? -1.939 -35.062 -11.727 1 95.19 16 ALA B O 1
ATOM 3521 N N . PHE B 1 17 ? -2.814 -34.219 -9.852 1 95.12 17 PHE B N 1
ATOM 3522 C CA . PHE B 1 17 ? -1.513 -34.062 -9.211 1 95.12 17 PHE B CA 1
ATOM 3523 C C . PHE B 1 17 ? -0.868 -35.438 -8.992 1 95.12 17 PHE B C 1
ATOM 3525 O O . PHE B 1 17 ? 0.312 -35.625 -9.289 1 95.12 17 PHE B O 1
ATOM 3532 N N . ALA B 1 18 ? -1.615 -36.344 -8.484 1 93.19 18 ALA B N 1
ATOM 3533 C CA . ALA B 1 18 ? -1.122 -37.688 -8.273 1 93.19 18 ALA B CA 1
ATOM 3534 C C . ALA B 1 18 ? -0.62 -38.312 -9.578 1 93.19 18 ALA B C 1
ATOM 3536 O O . ALA B 1 18 ? 0.39 -39.031 -9.586 1 93.19 18 ALA B O 1
ATOM 3537 N N . TRP B 1 19 ? -1.368 -38.031 -10.625 1 94.38 19 TRP B N 1
ATOM 3538 C CA . TRP B 1 19 ? -0.983 -38.531 -11.938 1 94.38 19 TRP B CA 1
ATOM 3539 C C . TRP B 1 19 ? 0.367 -37.938 -12.359 1 94.38 19 TRP B C 1
ATOM 3541 O O . TRP B 1 19 ? 1.212 -38.656 -12.898 1 94.38 19 TRP B O 1
ATOM 3551 N N . ILE B 1 20 ? 0.613 -36.688 -12.094 1 94.19 20 ILE B N 1
ATOM 3552 C CA . ILE B 1 20 ? 1.847 -36.031 -12.492 1 94.19 20 ILE B CA 1
ATOM 3553 C C . ILE B 1 20 ? 3.021 -36.594 -11.703 1 94.19 20 ILE B C 1
ATOM 3555 O O . ILE B 1 20 ? 4.082 -36.875 -12.266 1 94.19 20 ILE B O 1
ATOM 3559 N N . ILE B 1 21 ? 2.801 -36.875 -10.43 1 93.19 21 ILE B N 1
ATOM 3560 C CA . ILE B 1 21 ? 3.943 -37.156 -9.57 1 93.19 21 ILE B CA 1
ATOM 3561 C C . ILE B 1 21 ? 4.098 -38.688 -9.406 1 93.19 21 ILE B C 1
ATOM 3563 O O . ILE B 1 21 ? 5.02 -39.156 -8.734 1 93.19 21 ILE B O 1
ATOM 3567 N N . ALA B 1 22 ? 3.152 -39.375 -9.984 1 90.88 22 ALA B N 1
ATOM 3568 C CA . ALA B 1 22 ? 3.254 -40.844 -9.852 1 90.88 22 ALA B CA 1
ATOM 3569 C C . ALA B 1 22 ? 4.688 -41.312 -10.078 1 90.88 22 ALA B C 1
ATOM 3571 O O . ALA B 1 22 ? 5.371 -40.812 -10.984 1 90.88 22 ALA B O 1
ATOM 3572 N N . PRO B 1 23 ? 5.285 -42.219 -9.258 1 90.38 23 PRO B N 1
ATOM 3573 C CA . PRO B 1 23 ? 4.57 -43.062 -8.289 1 90.38 23 PRO B CA 1
ATOM 3574 C C . PRO B 1 23 ? 4.66 -42.531 -6.867 1 90.38 23 PRO B C 1
ATOM 3576 O O . PRO B 1 23 ? 4.418 -43.281 -5.906 1 90.38 23 PRO B O 1
ATOM 3579 N N . TYR B 1 24 ? 5.031 -41.375 -6.738 1 88.06 24 TYR B N 1
ATOM 3580 C CA . TYR B 1 24 ? 5.195 -40.812 -5.398 1 88.06 24 TYR B CA 1
ATOM 3581 C C . TYR B 1 24 ? 3.842 -40.531 -4.75 1 88.06 24 TYR B C 1
ATOM 3583 O O . TYR B 1 24 ? 2.852 -40.312 -5.445 1 88.06 24 TYR B O 1
ATOM 3591 N N . ASP B 1 25 ? 3.967 -40.438 -3.41 1 87.19 25 ASP B N 1
ATOM 3592 C CA . ASP B 1 25 ? 2.781 -40.094 -2.639 1 87.19 25 ASP B CA 1
ATOM 3593 C C . ASP B 1 25 ? 2.666 -38.562 -2.477 1 87.19 25 ASP B C 1
ATOM 3595 O O . ASP B 1 25 ? 3.668 -37.875 -2.258 1 87.19 25 ASP B O 1
ATOM 3599 N N . ILE B 1 26 ? 1.452 -38.062 -2.555 1 86.44 26 ILE B N 1
ATOM 3600 C CA . ILE B 1 26 ? 1.168 -36.625 -2.477 1 86.44 26 ILE B CA 1
ATOM 3601 C C . ILE B 1 26 ? 1.627 -36.094 -1.126 1 86.44 26 ILE B C 1
ATOM 3603 O O . ILE B 1 26 ? 2.117 -34.969 -1.038 1 86.44 26 ILE B O 1
ATOM 3607 N N . GLU B 1 27 ? 1.539 -36.781 -0.055 1 78.56 27 GLU B N 1
ATOM 3608 C CA . GLU B 1 27 ? 1.766 -36.312 1.312 1 78.56 27 GLU B CA 1
ATOM 3609 C C . GLU B 1 27 ? 3.242 -36.031 1.558 1 78.56 27 GLU B C 1
ATOM 3611 O O . GLU B 1 27 ? 3.578 -35.156 2.387 1 78.56 27 GLU B O 1
ATOM 3616 N N . ILE B 1 28 ? 4.125 -36.656 0.832 1 72.75 28 ILE B N 1
ATOM 3617 C CA . ILE B 1 28 ? 5.547 -36.5 1.119 1 72.75 28 ILE B CA 1
ATOM 3618 C C . ILE B 1 28 ? 6.227 -35.719 -0.003 1 72.75 28 ILE B C 1
ATOM 3620 O O . ILE B 1 28 ? 7.426 -35.438 0.066 1 72.75 28 ILE B O 1
ATOM 3624 N N . PHE B 1 29 ? 5.574 -35.219 -0.932 1 71.94 29 PHE B N 1
ATOM 3625 C CA . PHE B 1 29 ? 6.156 -34.812 -2.201 1 71.94 29 PHE B CA 1
ATOM 3626 C C . PHE B 1 29 ? 6.824 -33.438 -2.068 1 71.94 29 PHE B C 1
ATOM 3628 O O . PHE B 1 29 ? 7.883 -33.188 -2.656 1 71.94 29 PHE B O 1
ATOM 3635 N N . PHE B 1 30 ? 6.402 -32.406 -1.254 1 67.44 30 PHE B N 1
ATOM 3636 C CA . PHE B 1 30 ? 6.867 -31.031 -1.416 1 67.44 30 PHE B CA 1
ATOM 3637 C C . PHE B 1 30 ? 8.164 -30.797 -0.653 1 67.44 30 PHE B C 1
ATOM 3639 O O . PHE B 1 30 ? 8.648 -29.672 -0.556 1 67.44 30 PHE B O 1
ATOM 3646 N N . ARG B 1 31 ? 8.93 -31.672 -0.299 1 66.25 31 ARG B N 1
ATOM 3647 C CA . ARG B 1 31 ? 10.047 -31.453 0.617 1 66.25 31 ARG B CA 1
ATOM 3648 C C . ARG B 1 31 ? 11.383 -31.531 -0.116 1 66.25 31 ARG B C 1
ATOM 3650 O O . ARG B 1 31 ? 12.391 -31.016 0.37 1 66.25 31 ARG B O 1
ATOM 3657 N N . LYS B 1 32 ? 11.375 -32.156 -1.204 1 78.44 32 LYS B N 1
ATOM 3658 C CA . LYS B 1 32 ? 12.656 -32.344 -1.877 1 78.44 32 LYS B CA 1
ATOM 3659 C C . LYS B 1 32 ? 12.477 -32.406 -3.391 1 78.44 32 LYS B C 1
ATOM 3661 O O . LYS B 1 32 ? 11.367 -32.25 -3.898 1 78.44 32 LYS B O 1
ATOM 3666 N N . VAL B 1 33 ? 13.602 -32.344 -4.086 1 79.88 33 VAL B N 1
ATOM 3667 C CA . VAL B 1 33 ? 13.609 -32.531 -5.531 1 79.88 33 VAL B CA 1
ATOM 3668 C C . VAL B 1 33 ? 13.258 -33.969 -5.863 1 79.88 33 VAL B C 1
ATOM 3670 O O . VAL B 1 33 ? 13.758 -34.906 -5.227 1 79.88 33 VAL B O 1
ATOM 3673 N N . TYR B 1 34 ? 12.352 -34.094 -6.809 1 84.81 34 TYR B N 1
ATOM 3674 C CA . TYR B 1 34 ? 11.945 -35.469 -7.195 1 84.81 34 TYR B CA 1
ATOM 3675 C C . TYR B 1 34 ? 12.109 -35.656 -8.695 1 84.81 34 TYR B C 1
ATOM 3677 O O . TYR B 1 34 ? 11.867 -34.75 -9.492 1 84.81 34 TYR B O 1
ATOM 3685 N N . VAL B 1 35 ? 12.625 -36.781 -9.062 1 91.94 35 VAL B N 1
ATOM 3686 C CA . VAL B 1 35 ? 12.734 -37.219 -10.461 1 91.94 35 VAL B CA 1
ATOM 3687 C C . VAL B 1 35 ? 12.047 -38.562 -10.648 1 91.94 35 VAL B C 1
ATOM 3689 O O . VAL B 1 35 ? 12.227 -39.469 -9.844 1 91.94 35 VAL B O 1
ATOM 3692 N N . THR B 1 36 ? 11.211 -38.594 -11.625 1 92 36 THR B N 1
ATOM 3693 C CA . THR B 1 36 ? 10.562 -39.875 -11.977 1 92 36 THR B CA 1
ATOM 3694 C C . THR B 1 36 ? 11.039 -40.344 -13.344 1 92 36 THR B C 1
ATOM 3696 O O . THR B 1 36 ? 10.812 -39.688 -14.359 1 92 36 THR B O 1
ATOM 3699 N N . ASN B 1 37 ? 11.727 -41.469 -13.352 1 93.12 37 ASN B N 1
ATOM 3700 C CA . ASN B 1 37 ? 12.078 -42.188 -14.578 1 93.12 37 ASN B CA 1
ATOM 3701 C C . ASN B 1 37 ? 11.117 -43.312 -14.867 1 93.12 37 ASN B C 1
ATOM 3703 O O . ASN B 1 37 ? 11.305 -44.438 -14.367 1 93.12 37 ASN B O 1
ATOM 3707 N N . ARG B 1 38 ? 10.18 -43.094 -15.75 1 92.62 38 ARG B N 1
ATOM 3708 C CA . ARG B 1 38 ? 9.047 -44 -15.914 1 92.62 38 ARG B CA 1
ATOM 3709 C C . ARG B 1 38 ? 9.328 -45.031 -16.984 1 92.62 38 ARG B C 1
ATOM 3711 O O . ARG B 1 38 ? 8.695 -46.094 -17.016 1 92.62 38 ARG B O 1
ATOM 3718 N N . LYS B 1 39 ? 10.242 -44.812 -17.906 1 93.62 39 LYS B N 1
ATOM 3719 C CA . LYS B 1 39 ? 10.453 -45.656 -19.078 1 93.62 39 LYS B CA 1
ATOM 3720 C C . LYS B 1 39 ? 9.148 -45.875 -19.828 1 93.62 39 LYS B C 1
ATOM 3722 O O . LYS B 1 39 ? 8.859 -47 -20.25 1 93.62 39 LYS B O 1
ATOM 3727 N N . GLU B 1 40 ? 8.258 -44.969 -19.859 1 95.75 40 GLU B N 1
ATOM 3728 C CA . GLU B 1 40 ? 6.996 -44.938 -20.594 1 95.75 40 GLU B CA 1
ATOM 3729 C C . GLU B 1 40 ? 6.883 -43.688 -21.453 1 95.75 40 GLU B C 1
ATOM 3731 O O . GLU B 1 40 ? 6.246 -42.688 -21.047 1 95.75 40 GLU B O 1
ATOM 3736 N N . PRO B 1 41 ? 7.379 -43.781 -22.578 1 94.81 41 PRO B N 1
ATOM 3737 C CA . PRO B 1 41 ? 7.434 -42.594 -23.438 1 94.81 41 PRO B CA 1
ATOM 3738 C C . PRO B 1 41 ? 6.055 -42 -23.719 1 94.81 41 PRO B C 1
ATOM 3740 O O . PRO B 1 41 ? 5.93 -40.812 -23.969 1 94.81 41 PRO B O 1
ATOM 3743 N N . ASN B 1 42 ? 4.996 -42.844 -23.656 1 94.81 42 ASN B N 1
ATOM 3744 C CA . ASN B 1 42 ? 3.662 -42.344 -23.984 1 94.81 42 ASN B CA 1
ATOM 3745 C C . ASN B 1 42 ? 2.879 -42 -22.719 1 94.81 42 ASN B C 1
ATOM 3747 O O . ASN B 1 42 ? 1.653 -41.875 -22.766 1 94.81 42 ASN B O 1
ATOM 3751 N N . TYR B 1 43 ? 3.561 -41.812 -21.641 1 95.44 43 TYR B N 1
ATOM 3752 C CA . TYR B 1 43 ? 2.893 -41.562 -20.375 1 95.44 43 TYR B CA 1
ATOM 3753 C C . TYR B 1 43 ? 1.986 -40.344 -20.453 1 95.44 43 TYR B C 1
ATOM 3755 O O . TYR B 1 43 ? 0.852 -40.375 -19.969 1 95.44 43 TYR B O 1
ATOM 3763 N N . TYR B 1 44 ? 2.436 -39.25 -21.109 1 95.75 44 TYR B N 1
ATOM 3764 C CA . TYR B 1 44 ? 1.694 -38 -21.141 1 95.75 44 TYR B CA 1
ATOM 3765 C C . TYR B 1 44 ? 0.723 -37.938 -22.312 1 95.75 44 TYR B C 1
ATOM 3767 O O . TYR B 1 44 ? -0.032 -37 -22.469 1 95.75 44 TYR B O 1
ATOM 3775 N N . GLY B 1 45 ? 0.767 -38.906 -23.141 1 92.06 45 GLY B N 1
ATOM 3776 C CA . GLY B 1 45 ? -0.194 -39.094 -24.219 1 92.06 45 GLY B CA 1
ATOM 3777 C C . GLY B 1 45 ? -0.334 -37.875 -25.109 1 92.06 45 GLY B C 1
ATOM 3778 O O . GLY B 1 45 ? 0.659 -37.344 -25.625 1 92.06 45 GLY B O 1
ATOM 3779 N N . ASP B 1 46 ? -1.592 -37.375 -25.078 1 91.94 46 ASP B N 1
ATOM 3780 C CA . ASP B 1 46 ? -1.915 -36.281 -26 1 91.94 46 ASP B CA 1
ATOM 3781 C C . ASP B 1 46 ? -1.896 -34.938 -25.297 1 91.94 46 ASP B C 1
ATOM 3783 O O . ASP B 1 46 ? -2.561 -34 -25.719 1 91.94 46 ASP B O 1
ATOM 3787 N N . LEU B 1 47 ? -1.202 -34.875 -24.219 1 96.06 47 LEU B N 1
ATOM 3788 C CA . LEU B 1 47 ? -1.145 -33.625 -23.484 1 96.06 47 LEU B CA 1
ATOM 3789 C C . LEU B 1 47 ? -0.628 -32.5 -24.359 1 96.06 47 LEU B C 1
ATOM 3791 O O . LEU B 1 47 ? -1.229 -31.406 -24.406 1 96.06 47 LEU B O 1
ATOM 3795 N N . PHE B 1 48 ? 0.47 -32.75 -25.016 1 96.62 48 PHE B N 1
ATOM 3796 C CA . PHE B 1 48 ? 1.066 -31.766 -25.922 1 96.62 48 PHE B CA 1
ATOM 3797 C C . PHE B 1 48 ? 2.057 -32.438 -26.859 1 96.62 48 PHE B C 1
ATOM 3799 O O . PHE B 1 48 ? 2.457 -33.594 -26.625 1 96.62 48 PHE B O 1
ATOM 3806 N N . SER B 1 49 ? 2.4 -31.812 -27.938 1 96.38 49 SER B N 1
ATOM 3807 C CA . SER B 1 49 ? 3.373 -32.312 -28.906 1 96.38 49 SER B CA 1
ATOM 3808 C C . SER B 1 49 ? 3.852 -31.219 -29.844 1 96.38 49 SER B C 1
ATOM 3810 O O . SER B 1 49 ? 3.254 -30.141 -29.891 1 96.38 49 SER B O 1
ATOM 3812 N N . SER B 1 50 ? 4.953 -31.516 -30.5 1 95.25 50 SER B N 1
ATOM 3813 C CA . SER B 1 50 ? 5.438 -30.562 -31.5 1 95.25 50 SER B CA 1
ATOM 3814 C C . SER B 1 50 ? 4.43 -30.375 -32.625 1 95.25 50 SER B C 1
ATOM 3816 O O . SER B 1 50 ? 4.316 -29.297 -33.188 1 95.25 50 SER B O 1
ATOM 3818 N N . ALA B 1 51 ? 3.713 -31.438 -32.938 1 94.62 51 ALA B N 1
ATOM 3819 C CA . ALA B 1 51 ? 2.664 -31.328 -33.969 1 94.62 51 ALA B CA 1
ATOM 3820 C C . ALA B 1 51 ? 1.574 -30.359 -33.531 1 94.62 51 ALA B C 1
ATOM 3822 O O . ALA B 1 51 ? 1.106 -29.531 -34.312 1 94.62 51 ALA B O 1
ATOM 3823 N N . MET B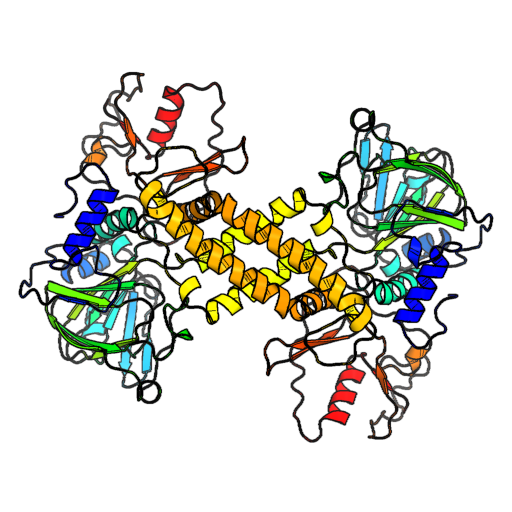 1 52 ? 1.203 -30.469 -32.312 1 95.75 52 MET B N 1
ATOM 3824 C CA . MET B 1 52 ? 0.209 -29.547 -31.781 1 95.75 52 MET B CA 1
ATOM 3825 C C . MET B 1 52 ? 0.735 -28.109 -31.781 1 95.75 52 MET B C 1
ATOM 3827 O O . MET B 1 52 ? -0.02 -27.172 -32.031 1 95.75 52 MET B O 1
ATOM 3831 N N . PHE B 1 53 ? 2.008 -27.984 -31.469 1 95.88 53 PHE B N 1
ATOM 3832 C CA . PHE B 1 53 ? 2.637 -26.672 -31.5 1 95.88 53 PHE B CA 1
ATOM 3833 C C . PHE B 1 53 ? 2.529 -26.047 -32.875 1 95.88 53 PHE B C 1
ATOM 3835 O O . PHE B 1 53 ? 2.162 -24.875 -33.031 1 95.88 53 PHE B O 1
ATOM 3842 N N . VAL B 1 54 ? 2.781 -26.812 -33.875 1 93.06 54 VAL B N 1
ATOM 3843 C CA . VAL B 1 54 ? 2.695 -26.328 -35.25 1 93.06 54 VAL B CA 1
ATOM 3844 C C . VAL B 1 54 ? 1.255 -25.938 -35.562 1 93.06 54 VAL B C 1
ATOM 3846 O O . VAL B 1 54 ? 1.012 -24.906 -36.188 1 93.06 54 VAL B O 1
ATOM 3849 N N . GLU B 1 55 ? 0.366 -26.75 -35.156 1 94 55 GLU B N 1
ATOM 3850 C CA . GLU B 1 55 ? -1.043 -26.438 -35.375 1 94 55 GLU B CA 1
ATOM 3851 C C . GLU B 1 55 ? -1.429 -25.109 -34.719 1 94 55 GLU B C 1
ATOM 3853 O O . GLU B 1 55 ? -2.207 -24.344 -35.281 1 94 55 GLU B O 1
ATOM 3858 N N . ILE B 1 56 ? -0.921 -24.875 -33.531 1 94 56 ILE B N 1
ATOM 3859 C CA . ILE B 1 56 ? -1.182 -23.625 -32.812 1 94 56 ILE B CA 1
ATOM 3860 C C . ILE B 1 56 ? -0.69 -22.438 -33.656 1 94 56 ILE B C 1
ATOM 3862 O O . ILE B 1 56 ? -1.396 -21.438 -33.812 1 94 56 ILE B O 1
ATOM 3866 N N . LEU B 1 57 ? 0.479 -22.594 -34.219 1 88.88 57 LEU B N 1
ATOM 3867 C CA . LEU B 1 57 ? 1.045 -21.531 -35.031 1 88.88 57 LEU B CA 1
ATOM 3868 C C . LEU B 1 57 ? 0.198 -21.297 -36.281 1 88.88 57 LEU B C 1
ATOM 3870 O O . LEU B 1 57 ? 0.078 -20.156 -36.75 1 88.88 57 LEU B O 1
ATOM 3874 N N . GLN B 1 58 ? -0.355 -22.406 -36.75 1 87.5 58 GLN B N 1
ATOM 3875 C CA . GLN B 1 58 ? -1.119 -22.344 -38 1 87.5 58 GLN B CA 1
ATOM 3876 C C . GLN B 1 58 ? -2.506 -21.75 -37.75 1 87.5 58 GLN B C 1
ATOM 3878 O O . GLN B 1 58 ? -3.021 -21 -38.594 1 87.5 58 GLN B O 1
ATOM 3883 N N . LYS B 1 59 ? -3.096 -22.016 -36.656 1 90.19 59 LYS B N 1
ATOM 3884 C CA . LYS B 1 59 ? -4.512 -21.75 -36.438 1 90.19 59 LYS B CA 1
ATOM 3885 C C . LYS B 1 59 ? -4.707 -20.484 -35.594 1 90.19 59 LYS B C 1
ATOM 3887 O O . LYS B 1 59 ? -5.805 -19.922 -35.562 1 90.19 59 LYS B O 1
ATOM 3892 N N . ASN B 1 60 ? -3.664 -20.047 -34.938 1 89.69 60 ASN B N 1
ATOM 3893 C CA . ASN B 1 60 ? -3.812 -18.922 -34.031 1 89.69 60 ASN B CA 1
ATOM 3894 C C . ASN B 1 60 ? -2.854 -17.781 -34.375 1 89.69 60 ASN B C 1
ATOM 3896 O O . ASN B 1 60 ? -1.87 -18 -35.094 1 89.69 60 ASN B O 1
ATOM 3900 N N . PHE B 1 61 ? -3.23 -16.641 -33.969 1 84.75 61 PHE B N 1
ATOM 3901 C CA . PHE B 1 61 ? -2.338 -15.492 -34.062 1 84.75 61 PHE B CA 1
ATOM 3902 C C . PHE B 1 61 ? -1.391 -15.43 -32.875 1 84.75 61 PHE B C 1
ATOM 3904 O O . PHE B 1 61 ? -1.743 -14.898 -31.828 1 84.75 61 PHE B O 1
ATOM 3911 N N . VAL B 1 62 ? -0.253 -15.961 -33 1 91.75 62 VAL B N 1
ATOM 3912 C CA . VAL B 1 62 ? 0.788 -15.992 -31.969 1 91.75 62 VAL B CA 1
ATOM 3913 C C . VAL B 1 62 ? 1.91 -15.023 -32.344 1 91.75 62 VAL B C 1
ATOM 3915 O O . VAL B 1 62 ? 2.32 -14.961 -33.5 1 91.75 62 VAL B O 1
ATOM 3918 N N . GLU B 1 63 ? 2.379 -14.281 -31.391 1 91.5 63 GLU B N 1
ATOM 3919 C CA . GLU B 1 63 ? 3.336 -13.219 -31.688 1 91.5 63 GLU B CA 1
ATOM 3920 C C . GLU B 1 63 ? 4.641 -13.422 -30.922 1 91.5 63 GLU B C 1
ATOM 3922 O O . GLU B 1 63 ? 4.637 -13.922 -29.797 1 91.5 63 GLU B O 1
ATOM 3927 N N . TYR B 1 64 ? 5.75 -12.93 -31.562 1 91.69 64 TYR B N 1
ATOM 3928 C CA . TYR B 1 64 ? 7.031 -12.898 -30.859 1 91.69 64 TYR B CA 1
ATOM 3929 C C . TYR B 1 64 ? 6.953 -12.016 -29.625 1 91.69 64 TYR B C 1
ATOM 3931 O O . TYR B 1 64 ? 6.316 -10.961 -29.641 1 91.69 64 TYR B O 1
ATOM 3939 N N . GLY B 1 65 ? 7.539 -12.445 -28.578 1 91.62 65 GLY B N 1
ATOM 3940 C CA . GLY B 1 65 ? 7.59 -11.641 -27.375 1 91.62 65 GLY B CA 1
ATOM 3941 C C . GLY B 1 65 ? 6.422 -11.891 -26.438 1 91.62 65 GLY B C 1
ATOM 3942 O O . GLY B 1 65 ? 6.613 -12.133 -25.25 1 91.62 65 GLY B O 1
ATOM 3943 N N . THR B 1 66 ? 5.27 -11.93 -27 1 90.25 66 THR B N 1
ATOM 3944 C CA . THR B 1 66 ? 4.062 -12.117 -26.203 1 90.25 66 THR B CA 1
ATOM 3945 C C . THR B 1 66 ? 3.807 -13.602 -25.953 1 90.25 66 THR B C 1
ATOM 3947 O O . THR B 1 66 ? 3.51 -14.008 -24.828 1 90.25 66 THR B O 1
ATOM 3950 N N . ASN B 1 67 ? 3.955 -14.328 -27.031 1 93.25 67 ASN B N 1
ATOM 3951 C CA . ASN B 1 67 ? 3.59 -15.734 -26.938 1 93.25 67 ASN B CA 1
ATOM 3952 C C . ASN B 1 67 ? 4.797 -16.641 -27.172 1 93.25 67 ASN B C 1
ATOM 3954 O O . ASN B 1 67 ? 4.832 -17.766 -26.672 1 93.25 67 ASN B O 1
ATOM 3958 N N . ILE B 1 68 ? 5.773 -16.094 -27.953 1 94.88 68 ILE B N 1
ATOM 3959 C CA . ILE B 1 68 ? 6.914 -16.922 -28.328 1 94.88 68 ILE B CA 1
ATOM 3960 C C . ILE B 1 68 ? 8.211 -16.172 -28.047 1 94.88 68 ILE B C 1
ATOM 3962 O O . ILE B 1 68 ? 8.352 -15.008 -28.406 1 94.88 68 ILE B O 1
ATOM 3966 N N . ASN B 1 69 ? 9.031 -16.875 -27.453 1 94.44 69 ASN B N 1
ATOM 3967 C CA . ASN B 1 69 ? 10.398 -16.375 -27.312 1 94.44 69 ASN B CA 1
ATOM 3968 C C . ASN B 1 69 ? 11.406 -17.328 -27.953 1 94.44 69 ASN B C 1
ATOM 3970 O O . ASN B 1 69 ? 11.289 -18.547 -27.828 1 94.44 69 ASN B O 1
ATOM 3974 N N . VAL B 1 70 ? 12.367 -16.734 -28.609 1 91.81 70 VAL B N 1
ATOM 3975 C CA . VAL B 1 70 ? 13.461 -17.484 -29.234 1 91.81 70 VAL B CA 1
ATOM 3976 C C . VAL B 1 70 ? 14.773 -17.172 -28.5 1 91.81 70 VAL B C 1
ATOM 3978 O O . VAL B 1 70 ? 15.133 -16 -28.328 1 91.81 70 VAL B O 1
ATOM 3981 N N . ALA B 1 71 ? 15.352 -18.203 -28.078 1 87.69 71 ALA B N 1
ATOM 3982 C CA . ALA B 1 71 ? 16.562 -18 -27.281 1 87.69 71 ALA B CA 1
ATOM 3983 C C . ALA B 1 71 ? 17.734 -18.781 -27.875 1 87.69 71 ALA B C 1
ATOM 3985 O O . ALA B 1 71 ? 17.562 -19.875 -28.406 1 87.69 71 ALA B O 1
ATOM 3986 N N . LEU B 1 72 ? 18.859 -18.141 -27.812 1 83.38 72 LEU B N 1
ATOM 3987 C CA . LEU B 1 72 ? 20.125 -18.766 -28.141 1 83.38 72 LEU B CA 1
ATOM 3988 C C . LEU B 1 72 ? 21.094 -18.688 -26.969 1 83.38 72 LEU B C 1
ATOM 3990 O O . LEU B 1 72 ? 21.234 -17.641 -26.344 1 83.38 72 LEU B O 1
ATOM 3994 N N . TYR B 1 73 ? 21.578 -19.812 -26.562 1 70.75 73 TYR B N 1
ATOM 3995 C CA . TYR B 1 73 ? 22.531 -19.828 -25.453 1 70.75 73 TYR B CA 1
ATOM 3996 C C . TYR B 1 73 ? 23.938 -20.094 -25.969 1 70.75 73 TYR B C 1
ATOM 3998 O O . TYR B 1 73 ? 24.188 -21.078 -26.672 1 70.75 73 TYR B O 1
ATOM 4006 N N . ASN B 1 74 ? 24.781 -19.109 -25.891 1 69.06 74 ASN B N 1
ATOM 4007 C CA . ASN B 1 74 ? 26.203 -19.234 -26.219 1 69.06 74 ASN B CA 1
ATOM 4008 C C . ASN B 1 74 ? 27.078 -19.094 -24.969 1 69.06 74 ASN B C 1
ATOM 4010 O O . ASN B 1 74 ? 27.344 -17.984 -24.531 1 69.06 74 ASN B O 1
ATOM 4014 N N . GLY B 1 75 ? 27.562 -20.203 -24.547 1 62.88 75 GLY B N 1
ATOM 4015 C CA . GLY B 1 75 ? 28.375 -20.141 -23.344 1 62.88 75 GLY B CA 1
ATOM 4016 C C . GLY B 1 75 ? 27.609 -19.688 -22.109 1 62.88 75 GLY B C 1
ATOM 4017 O O . GLY B 1 75 ? 26.672 -20.359 -21.672 1 62.88 75 GLY B O 1
ATOM 4018 N N . ASP B 1 76 ? 27.984 -18.391 -21.672 1 62.88 76 ASP B N 1
ATOM 4019 C CA . ASP B 1 76 ? 27.484 -17.922 -20.391 1 62.88 76 ASP B CA 1
ATOM 4020 C C . ASP B 1 76 ? 26.391 -16.875 -20.578 1 62.88 76 ASP B C 1
ATOM 4022 O O . ASP B 1 76 ? 25.875 -16.328 -19.609 1 62.88 76 ASP B O 1
ATOM 4026 N N . GLU B 1 77 ? 25.938 -16.766 -21.859 1 69.69 77 GLU B N 1
ATOM 4027 C CA . GLU B 1 77 ? 24.969 -15.68 -22.047 1 69.69 77 GLU B CA 1
ATOM 4028 C C . GLU B 1 77 ? 23.766 -16.141 -22.844 1 69.69 77 GLU B C 1
ATOM 4030 O O . GLU B 1 77 ? 23.906 -16.922 -23.797 1 69.69 77 GLU B O 1
ATOM 4035 N N . ARG B 1 78 ? 22.594 -15.828 -22.359 1 75 78 ARG B N 1
ATOM 4036 C CA . ARG B 1 78 ? 21.344 -16.047 -23.094 1 75 78 ARG B CA 1
ATOM 4037 C C . ARG B 1 78 ? 20.984 -14.828 -23.938 1 75 78 ARG B C 1
ATOM 4039 O O . ARG B 1 78 ? 20.984 -13.695 -23.438 1 75 78 ARG B O 1
ATOM 4046 N N . LYS B 1 79 ? 20.797 -15.031 -25.234 1 80.75 79 LYS B N 1
ATOM 4047 C CA . LYS B 1 79 ? 20.344 -13.953 -26.109 1 80.75 79 LYS B CA 1
ATOM 4048 C C . LYS B 1 79 ? 18.922 -14.234 -26.625 1 80.75 79 LYS B C 1
ATOM 4050 O O . LYS B 1 79 ? 18.609 -15.367 -27 1 80.75 79 LYS B O 1
ATOM 4055 N N . THR B 1 80 ? 18.094 -13.32 -26.5 1 85.38 80 THR B N 1
ATOM 4056 C CA . THR B 1 80 ? 16.75 -13.422 -27.031 1 85.38 80 THR B CA 1
ATOM 4057 C C . THR B 1 80 ? 16.688 -12.875 -28.453 1 85.38 80 THR B C 1
ATOM 4059 O O . THR B 1 80 ? 16.984 -11.703 -28.688 1 85.38 80 THR B O 1
ATOM 4062 N N . LEU B 1 81 ? 16.281 -13.719 -29.391 1 88.56 81 LEU B N 1
ATOM 4063 C CA . LEU B 1 81 ? 16.281 -13.359 -30.797 1 88.56 81 LEU B CA 1
ATOM 4064 C C . LEU B 1 81 ? 14.867 -13.359 -31.375 1 88.56 81 LEU B C 1
ATOM 4066 O O . LEU B 1 81 ? 14.602 -14.008 -32.375 1 88.56 81 LEU B O 1
ATOM 4070 N N . ASN B 1 82 ? 14.07 -12.625 -30.734 1 91.88 82 ASN B N 1
ATOM 4071 C CA . ASN B 1 82 ? 12.688 -12.531 -31.188 1 91.88 82 ASN B CA 1
ATOM 4072 C C . ASN B 1 82 ? 12.562 -11.68 -32.438 1 91.88 82 ASN B C 1
ATOM 4074 O O . ASN B 1 82 ? 13.25 -10.672 -32.594 1 91.88 82 ASN B O 1
ATOM 4078 N N . GLY B 1 83 ? 11.781 -12.148 -33.312 1 87.5 83 GLY B N 1
ATOM 4079 C CA . GLY B 1 83 ? 11.352 -11.266 -34.406 1 87.5 83 GLY B CA 1
ATOM 4080 C C . GLY B 1 83 ? 10.242 -10.32 -33.969 1 87.5 83 GLY B C 1
ATOM 4081 O O . GLY B 1 83 ? 10.07 -10.047 -32.781 1 87.5 83 GLY B O 1
ATOM 4082 N N . THR B 1 84 ? 9.586 -9.828 -35.031 1 85.81 84 THR B N 1
ATOM 4083 C CA . THR B 1 84 ? 8.477 -8.922 -34.781 1 85.81 84 THR B CA 1
ATOM 4084 C C . THR B 1 84 ? 7.184 -9.453 -35.406 1 85.81 84 THR B C 1
ATOM 4086 O O . THR B 1 84 ? 7.203 -10.039 -36.469 1 85.81 84 THR B O 1
ATOM 4089 N N . GLY B 1 85 ? 6.148 -9.289 -34.656 1 85.81 85 GLY B N 1
ATOM 4090 C CA . GLY B 1 85 ? 4.836 -9.617 -35.188 1 85.81 85 GLY B CA 1
ATOM 4091 C C . GLY B 1 85 ? 4.48 -11.086 -35.031 1 85.81 85 GLY B C 1
ATOM 4092 O O . GLY B 1 85 ? 4.953 -11.75 -34.125 1 85.81 85 GLY B O 1
ATOM 4093 N N . ARG B 1 86 ? 3.604 -11.539 -35.969 1 87.06 86 ARG B N 1
ATOM 4094 C CA . ARG B 1 86 ? 3.08 -12.898 -35.938 1 87.06 86 ARG B CA 1
ATOM 4095 C C . ARG B 1 86 ? 4.164 -13.914 -36.281 1 87.06 86 ARG B C 1
ATOM 4097 O O . ARG B 1 86 ? 4.977 -13.68 -37.156 1 87.06 86 ARG B O 1
ATOM 4104 N N . VAL B 1 87 ? 4.145 -15.031 -35.625 1 90.31 87 VAL B N 1
ATOM 4105 C CA . VAL B 1 87 ? 5.117 -16.094 -35.875 1 90.31 87 VAL B CA 1
ATOM 4106 C C . VAL B 1 87 ? 4.516 -17.156 -36.781 1 90.31 87 VAL B C 1
ATOM 4108 O O . VAL B 1 87 ? 3.418 -17.656 -36.531 1 90.31 87 VAL B O 1
ATOM 4111 N N . TYR B 1 88 ? 5.242 -17.531 -37.781 1 86.06 88 TYR B N 1
ATOM 4112 C CA . TYR B 1 88 ? 4.797 -18.562 -38.719 1 86.06 88 TYR B CA 1
ATOM 4113 C C . TYR B 1 88 ? 5.648 -19.828 -38.562 1 86.06 88 TYR B C 1
ATOM 4115 O O . TYR B 1 88 ? 6.812 -19.75 -38.188 1 86.06 88 TYR B O 1
ATOM 4123 N N . PRO B 1 89 ? 5.094 -21 -38.906 1 88.94 89 PRO B N 1
ATOM 4124 C CA . PRO B 1 89 ? 5.793 -22.266 -38.719 1 88.94 89 PRO B CA 1
ATOM 4125 C C . PRO B 1 89 ? 7.148 -22.312 -39.406 1 88.94 89 PRO B C 1
ATOM 4127 O O . PRO B 1 89 ? 8.117 -22.844 -38.844 1 88.94 89 PRO B O 1
ATOM 4130 N N . GLU B 1 90 ? 7.254 -21.781 -40.5 1 86.06 90 GLU B N 1
ATOM 4131 C CA . GLU B 1 90 ? 8.508 -21.828 -41.25 1 86.06 90 GLU B CA 1
ATOM 4132 C C . GLU B 1 90 ? 9.609 -21.062 -40.531 1 86.06 90 GLU B C 1
ATOM 4134 O O . GLU B 1 90 ? 10.781 -21.438 -40.594 1 86.06 90 GLU B O 1
ATOM 4139 N N . GLN B 1 91 ? 9.266 -20.016 -39.969 1 87.88 91 GLN B N 1
ATOM 4140 C CA . GLN B 1 91 ? 10.242 -19.234 -39.219 1 87.88 91 GLN B CA 1
ATOM 4141 C C . GLN B 1 91 ? 10.781 -20.031 -38.031 1 87.88 91 GLN B C 1
ATOM 4143 O O . GLN B 1 91 ? 11.969 -19.969 -37.719 1 87.88 91 GLN B O 1
ATOM 4148 N N . ILE B 1 92 ? 9.852 -20.719 -37.406 1 92.06 92 ILE B N 1
ATOM 4149 C CA . ILE B 1 92 ? 10.25 -21.562 -36.281 1 92.06 92 ILE B CA 1
ATOM 4150 C C . ILE B 1 92 ? 11.219 -22.641 -36.75 1 92.06 92 ILE B C 1
ATOM 4152 O O . ILE B 1 92 ? 12.219 -22.922 -36.094 1 92.06 92 ILE B O 1
ATOM 4156 N N . LYS B 1 93 ? 10.906 -23.188 -37.875 1 89.38 93 LYS B N 1
ATOM 4157 C CA . LYS B 1 93 ? 11.789 -24.188 -38.469 1 89.38 93 LYS B CA 1
ATOM 4158 C C . LYS B 1 93 ? 13.188 -23.625 -38.688 1 89.38 93 LYS B C 1
ATOM 4160 O O . LYS B 1 93 ? 14.18 -24.297 -38.406 1 89.38 93 LYS B O 1
ATOM 4165 N N . ILE B 1 94 ? 13.258 -22.438 -39.156 1 87.81 94 ILE B N 1
ATOM 4166 C CA . ILE B 1 94 ? 14.531 -21.781 -39.406 1 87.81 94 ILE B CA 1
ATOM 4167 C C . ILE B 1 94 ? 15.281 -21.609 -38.062 1 87.81 94 ILE B C 1
ATOM 4169 O O . ILE B 1 94 ? 16.469 -21.922 -38 1 87.81 94 ILE B O 1
ATOM 4173 N N . HIS B 1 95 ? 14.57 -21.125 -37.094 1 90.44 95 HIS B N 1
ATOM 4174 C CA . HIS B 1 95 ? 15.195 -20.953 -35.812 1 90.44 95 HIS B CA 1
ATOM 4175 C C . HIS B 1 95 ? 15.758 -22.266 -35.281 1 90.44 95 HIS B C 1
ATOM 4177 O O . HIS B 1 95 ? 16.875 -22.312 -34.781 1 90.44 95 HIS B O 1
ATOM 4183 N N . LEU B 1 96 ? 14.992 -23.281 -35.406 1 89.75 96 LEU B N 1
ATOM 4184 C CA . LEU B 1 96 ? 15.406 -24.578 -34.875 1 89.75 96 LEU B CA 1
ATOM 4185 C C . LEU B 1 96 ? 16.625 -25.109 -35.656 1 89.75 96 LEU B C 1
ATOM 4187 O O . LEU B 1 96 ? 17.531 -25.672 -35.031 1 89.75 96 LEU B O 1
ATOM 4191 N N . LYS B 1 97 ? 16.688 -24.922 -36.875 1 87.31 97 LYS B N 1
ATOM 4192 C CA . LYS B 1 97 ? 17.812 -25.375 -37.688 1 87.31 97 LYS B CA 1
ATOM 4193 C C . LYS B 1 97 ? 19.094 -24.641 -37.312 1 87.31 97 LYS B C 1
ATOM 4195 O O . LYS B 1 97 ? 20.203 -25.188 -37.438 1 87.31 97 LYS B O 1
ATOM 4200 N N . GLU B 1 98 ? 18.891 -23.469 -36.844 1 85.5 98 GLU B N 1
ATOM 4201 C CA . GLU B 1 98 ? 20.031 -22.656 -36.469 1 85.5 98 GLU B CA 1
ATOM 4202 C C . GLU B 1 98 ? 20.438 -22.938 -35 1 85.5 98 GLU B C 1
ATOM 4204 O O . GLU B 1 98 ? 21.281 -22.234 -34.469 1 85.5 98 GLU B O 1
ATOM 4209 N N . GLY B 1 99 ? 19.781 -23.828 -34.406 1 83.88 99 GLY B N 1
ATOM 4210 C CA . GLY B 1 99 ? 20.172 -24.281 -33.094 1 83.88 99 GLY B CA 1
ATOM 4211 C C . GLY B 1 99 ? 19.547 -23.453 -31.969 1 83.88 99 GLY B C 1
ATOM 4212 O O . GLY B 1 99 ? 20.047 -23.469 -30.844 1 83.88 99 GLY B O 1
ATOM 4213 N N . ARG B 1 100 ? 18.469 -22.781 -32.219 1 87.44 100 ARG B N 1
ATOM 4214 C CA . ARG B 1 100 ? 17.812 -21.922 -31.234 1 87.44 100 ARG B CA 1
ATOM 4215 C C . ARG B 1 100 ? 16.656 -22.656 -30.562 1 87.44 100 ARG B C 1
ATOM 4217 O O . ARG B 1 100 ? 16 -23.5 -31.188 1 87.44 100 ARG B O 1
ATOM 4224 N N . SER B 1 101 ? 16.469 -22.312 -29.312 1 90.06 101 SER B N 1
ATOM 4225 C CA . SER B 1 101 ? 15.359 -22.891 -28.562 1 90.06 101 SER B CA 1
ATOM 4226 C C . SER B 1 101 ? 14.125 -22 -28.609 1 90.06 101 SER B C 1
ATOM 4228 O O . SER B 1 101 ? 14.242 -20.766 -28.625 1 90.06 101 SER B O 1
ATOM 4230 N N . ILE B 1 102 ? 12.977 -22.641 -28.594 1 92.38 102 ILE B N 1
ATOM 4231 C CA . ILE B 1 102 ? 11.711 -21.922 -28.703 1 92.38 102 ILE B CA 1
ATOM 4232 C C . ILE B 1 102 ? 10.891 -22.141 -27.438 1 92.38 102 ILE B C 1
ATOM 4234 O O . ILE B 1 102 ? 10.625 -23.266 -27.031 1 92.38 102 ILE B O 1
ATOM 4238 N N . GLN B 1 103 ? 10.547 -21.047 -26.859 1 94 103 GLN B N 1
ATOM 4239 C CA . GLN B 1 103 ? 9.617 -21.078 -25.734 1 94 103 GLN B CA 1
ATOM 4240 C C . GLN B 1 103 ? 8.227 -20.625 -26.156 1 94 103 GLN B C 1
ATOM 4242 O O . GLN B 1 103 ? 8.062 -19.562 -26.734 1 94 103 GLN B O 1
ATOM 4247 N N . LEU B 1 104 ? 7.25 -21.453 -25.953 1 96.19 104 LEU B N 1
ATOM 4248 C CA . LEU B 1 104 ? 5.859 -21.031 -26.047 1 96.19 104 LEU B CA 1
ATOM 4249 C C . LEU B 1 104 ? 5.316 -20.656 -24.672 1 96.19 104 LEU B C 1
ATOM 4251 O O . LEU B 1 104 ? 5.203 -21.516 -23.781 1 96.19 104 LEU B O 1
ATOM 4255 N N . ILE B 1 105 ? 4.969 -19.422 -24.609 1 95 105 ILE B N 1
ATOM 4256 C CA . ILE B 1 105 ? 4.449 -18.922 -23.344 1 95 105 ILE B CA 1
ATOM 4257 C C . ILE B 1 105 ? 2.959 -19.234 -23.219 1 95 105 ILE B C 1
ATOM 4259 O O . ILE B 1 105 ? 2.199 -19.016 -24.172 1 95 105 ILE B O 1
ATOM 4263 N N . ASN B 1 106 ? 2.559 -19.812 -22.141 1 94.38 106 ASN B N 1
ATOM 4264 C CA . ASN B 1 106 ? 1.174 -20.109 -21.797 1 94.38 106 ASN B CA 1
ATOM 4265 C C . ASN B 1 106 ? 0.485 -20.953 -22.859 1 94.38 106 ASN B C 1
ATOM 4267 O O . ASN B 1 106 ? -0.561 -20.562 -23.375 1 94.38 106 ASN B O 1
ATOM 4271 N N . PRO B 1 107 ? 1.004 -22.062 -23.109 1 96.44 107 PRO B N 1
ATOM 4272 C CA . PRO B 1 107 ? 0.341 -22.953 -24.062 1 96.44 107 PRO B CA 1
ATOM 4273 C C . PRO B 1 107 ? -1.11 -23.25 -23.688 1 96.44 107 PRO B C 1
ATOM 4275 O O . PRO B 1 107 ? -1.916 -23.594 -24.547 1 96.44 107 PRO B O 1
ATOM 4278 N N . GLN B 1 108 ? -1.494 -23.062 -22.469 1 94.56 108 GLN B N 1
ATOM 4279 C CA . GLN B 1 108 ? -2.869 -23.312 -22.047 1 94.56 108 GLN B CA 1
ATOM 4280 C C . GLN B 1 108 ? -3.838 -22.375 -22.75 1 94.56 108 GLN B C 1
ATOM 4282 O O . GLN B 1 108 ? -5.047 -22.609 -22.781 1 94.56 108 GLN B O 1
ATOM 4287 N N . THR B 1 109 ? -3.342 -21.266 -23.219 1 92.75 109 THR B N 1
ATOM 4288 C CA . THR B 1 109 ? -4.172 -20.344 -23.984 1 92.75 109 THR B CA 1
ATOM 4289 C C . THR B 1 109 ? -4.641 -20.969 -25.281 1 92.75 109 THR B C 1
ATOM 4291 O O . THR B 1 109 ? -5.746 -20.688 -25.75 1 92.75 109 THR B O 1
ATOM 4294 N N . PHE B 1 110 ? -3.873 -21.891 -25.844 1 93.75 110 PHE B N 1
ATOM 4295 C CA . PHE B 1 110 ? -4.129 -22.344 -27.203 1 93.75 110 PHE B CA 1
ATOM 4296 C C . PHE B 1 110 ? -4.434 -23.844 -27.234 1 93.75 110 PHE B C 1
ATOM 4298 O O . PHE B 1 110 ? -4.984 -24.359 -28.203 1 93.75 110 PHE B O 1
ATOM 4305 N N . CYS B 1 111 ? -4.023 -24.5 -26.219 1 94.88 111 CYS B N 1
ATOM 4306 C CA . CYS B 1 111 ? -4.16 -25.953 -26.172 1 94.88 111 CYS B CA 1
ATOM 4307 C C . CYS B 1 111 ? -5.133 -26.375 -25.078 1 94.88 111 CYS B C 1
ATOM 4309 O O . CYS B 1 111 ? -4.828 -26.234 -23.891 1 94.88 111 CYS B O 1
ATOM 4311 N N . ASP B 1 112 ? -6.145 -27.016 -25.406 1 93.81 112 ASP B N 1
ATOM 4312 C CA . ASP B 1 112 ? -7.211 -27.359 -24.469 1 93.81 112 ASP B CA 1
ATOM 4313 C C . ASP B 1 112 ? -6.734 -28.391 -23.453 1 93.81 112 ASP B C 1
ATOM 4315 O O . ASP B 1 112 ? -7.117 -28.328 -22.281 1 93.81 112 ASP B O 1
ATOM 4319 N N . ASN B 1 113 ? -5.945 -29.297 -23.875 1 95 113 ASN B N 1
ATOM 4320 C CA . ASN B 1 113 ? -5.453 -30.312 -22.953 1 95 113 ASN B CA 1
ATOM 4321 C C . ASN B 1 113 ? -4.613 -29.703 -21.844 1 95 113 ASN B C 1
ATOM 4323 O O . ASN B 1 113 ? -4.773 -30.062 -20.672 1 95 113 ASN B O 1
ATOM 4327 N N . VAL B 1 114 ? -3.727 -28.812 -22.234 1 96.31 114 VAL B N 1
ATOM 4328 C CA . VAL B 1 114 ? -2.893 -28.141 -21.25 1 96.31 114 VAL B CA 1
ATOM 4329 C C . VAL B 1 114 ? -3.76 -27.25 -20.359 1 96.31 114 VAL B C 1
ATOM 4331 O O . VAL B 1 114 ? -3.557 -27.188 -19.141 1 96.31 114 VAL B O 1
ATOM 4334 N N . TRP B 1 115 ? -4.723 -26.562 -20.984 1 95.25 115 TRP B N 1
ATOM 4335 C CA . TRP B 1 115 ? -5.676 -25.734 -20.25 1 95.25 115 TRP B CA 1
ATOM 4336 C C . TRP B 1 115 ? -6.398 -26.562 -19.188 1 95.25 115 TRP B C 1
ATOM 4338 O O . TRP B 1 115 ? -6.457 -26.172 -18.016 1 95.25 115 TRP B O 1
ATOM 4348 N N . TYR B 1 116 ? -6.91 -27.641 -19.594 1 94.94 116 TYR B N 1
ATOM 4349 C CA . TYR B 1 116 ? -7.664 -28.5 -18.688 1 94.94 116 TYR B CA 1
ATOM 4350 C C . TYR B 1 116 ? -6.801 -28.953 -17.516 1 94.94 116 TYR B C 1
ATOM 4352 O O . TYR B 1 116 ? -7.25 -28.953 -16.375 1 94.94 116 TYR B O 1
ATOM 4360 N N . LEU B 1 117 ? -5.605 -29.359 -17.797 1 96 117 LEU B N 1
ATOM 4361 C CA . LEU B 1 117 ? -4.691 -29.781 -16.75 1 96 117 LEU B CA 1
ATOM 4362 C C . LEU B 1 117 ? -4.465 -28.656 -15.742 1 96 117 LEU B C 1
ATOM 4364 O O . LEU B 1 117 ? -4.602 -28.859 -14.531 1 96 117 LEU B O 1
ATOM 4368 N N . CYS B 1 118 ? -4.137 -27.5 -16.25 1 96.5 118 CYS B N 1
ATOM 4369 C CA . CYS B 1 118 ? -3.852 -26.359 -15.383 1 96.5 118 CYS B CA 1
ATOM 4370 C C . CYS B 1 118 ? -5.078 -25.969 -14.562 1 96.5 118 CYS B C 1
ATOM 4372 O O . CYS B 1 118 ? -4.977 -25.719 -13.367 1 96.5 118 CYS B O 1
ATOM 4374 N N . ASP B 1 119 ? -6.223 -25.891 -15.234 1 94.56 119 ASP B N 1
ATOM 4375 C CA . ASP B 1 119 ? -7.48 -25.578 -14.57 1 94.56 119 ASP B CA 1
ATOM 4376 C C . ASP B 1 119 ? -7.77 -26.562 -13.438 1 94.56 119 ASP B C 1
ATOM 4378 O O . ASP B 1 119 ? -8.141 -26.141 -12.336 1 94.56 119 ASP B O 1
ATOM 4382 N N . THR B 1 120 ? -7.586 -27.797 -13.703 1 95.12 120 THR B N 1
ATOM 4383 C CA . THR B 1 120 ? -7.859 -28.844 -12.734 1 95.12 120 THR B CA 1
ATOM 4384 C C . THR B 1 120 ? -6.918 -28.734 -11.539 1 95.12 120 THR B C 1
ATOM 4386 O O . THR B 1 120 ? -7.352 -28.828 -10.383 1 95.12 120 THR B O 1
ATOM 4389 N N . LEU B 1 121 ? -5.684 -28.453 -11.789 1 95.88 121 LEU B N 1
ATOM 4390 C CA . LEU B 1 121 ? -4.68 -28.375 -10.734 1 95.88 121 LEU B CA 1
ATOM 4391 C C . LEU B 1 121 ? -4.93 -27.156 -9.836 1 95.88 121 LEU B C 1
ATOM 4393 O O . LEU B 1 121 ? -4.672 -27.203 -8.633 1 95.88 121 LEU B O 1
ATOM 4397 N N . GLN B 1 122 ? -5.418 -26.109 -10.422 1 95 122 GLN B N 1
ATOM 4398 C CA . GLN B 1 122 ? -5.656 -24.891 -9.648 1 95 122 GLN B CA 1
ATOM 4399 C C . GLN B 1 122 ? -6.699 -25.125 -8.562 1 95 122 GLN B C 1
ATOM 4401 O O . GLN B 1 122 ? -6.66 -24.484 -7.508 1 95 122 GLN B O 1
ATOM 4406 N N . GLU B 1 123 ? -7.598 -26.031 -8.859 1 93.5 123 GLU B N 1
ATOM 4407 C CA . GLU B 1 123 ? -8.617 -26.375 -7.867 1 93.5 123 GLU B CA 1
ATOM 4408 C C . GLU B 1 123 ? -7.988 -26.969 -6.613 1 93.5 123 GLU B C 1
ATOM 4410 O O . GLU B 1 123 ? -8.469 -26.75 -5.504 1 93.5 123 GLU B O 1
ATOM 4415 N N . PHE B 1 124 ? -6.941 -27.656 -6.824 1 93.5 124 PHE B N 1
ATOM 4416 C CA . PHE B 1 124 ? -6.262 -28.344 -5.727 1 93.5 124 PHE B CA 1
ATOM 4417 C C . PHE B 1 124 ? -5.281 -27.406 -5.035 1 9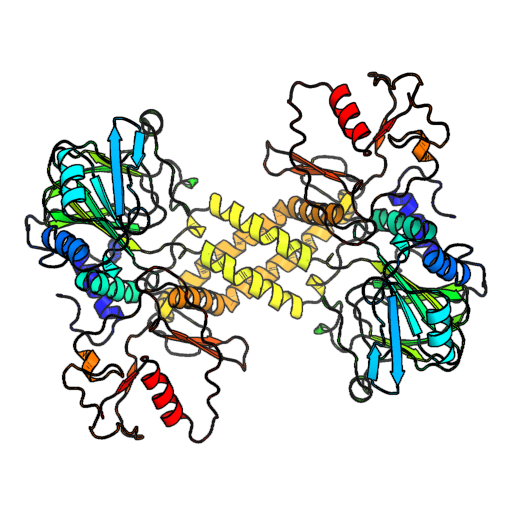3.5 124 PHE B C 1
ATOM 4419 O O . PHE B 1 124 ? -5.254 -27.312 -3.803 1 93.5 124 PHE B O 1
ATOM 4426 N N . PHE B 1 125 ? -4.516 -26.609 -5.746 1 93.69 125 PHE B N 1
ATOM 4427 C CA . PHE B 1 125 ? -3.439 -25.797 -5.191 1 93.69 125 PHE B CA 1
ATOM 4428 C C . PHE B 1 125 ? -3.979 -24.469 -4.668 1 93.69 125 PHE B C 1
ATOM 4430 O O . PHE B 1 125 ? -3.35 -23.828 -3.82 1 93.69 125 PHE B O 1
ATOM 4437 N N . GLY B 1 126 ? -5.102 -24.031 -5.242 1 92.69 126 GLY B N 1
ATOM 4438 C CA . GLY B 1 126 ? -5.668 -22.766 -4.805 1 92.69 126 GLY B CA 1
ATOM 4439 C C . GLY B 1 126 ? -4.883 -21.562 -5.285 1 92.69 126 GLY B C 1
ATOM 4440 O O . GLY B 1 126 ? -4.922 -20.5 -4.664 1 92.69 126 GLY B O 1
ATOM 4441 N N . SER B 1 127 ? -4.105 -21.703 -6.199 1 93.69 127 SER B N 1
ATOM 4442 C CA . SER B 1 127 ? -3.34 -20.641 -6.848 1 93.69 127 SER B CA 1
ATOM 4443 C C . SER B 1 127 ? -3.314 -20.828 -8.359 1 93.69 127 SER B C 1
ATOM 4445 O O . SER B 1 127 ? -3.65 -21.906 -8.867 1 93.69 127 SER B O 1
ATOM 4447 N N . PHE B 1 128 ? -2.955 -19.781 -8.992 1 93.88 128 PHE B N 1
ATOM 4448 C CA . PHE B 1 128 ? -2.83 -19.844 -10.445 1 93.88 128 PHE B CA 1
ATOM 4449 C C . PHE B 1 128 ? -1.819 -20.906 -10.852 1 93.88 128 PHE B C 1
ATOM 4451 O O . PHE B 1 128 ? -0.754 -21.031 -10.242 1 93.88 128 PHE B O 1
ATOM 4458 N N . VAL B 1 129 ? -2.203 -21.688 -11.781 1 95.88 129 VAL B N 1
ATOM 4459 C CA . VAL B 1 129 ? -1.308 -22.672 -12.383 1 95.88 129 VAL B CA 1
ATOM 4460 C C . VAL B 1 129 ? -1.113 -22.344 -13.867 1 95.88 129 VAL B C 1
ATOM 4462 O O . VAL B 1 129 ? -2.084 -22.266 -14.617 1 95.88 129 VAL B O 1
ATOM 4465 N N . GLY B 1 130 ? 0.083 -22.125 -14.203 1 95.25 130 GLY B N 1
ATOM 4466 C CA . GLY B 1 130 ? 0.433 -21.844 -15.586 1 95.25 130 GLY B CA 1
ATOM 4467 C C . GLY B 1 130 ? 1.438 -22.812 -16.156 1 95.25 130 GLY B C 1
ATOM 4468 O O . GLY B 1 130 ? 1.982 -23.656 -15.438 1 95.25 130 GLY B O 1
ATOM 4469 N N . ALA B 1 131 ? 1.589 -22.719 -17.5 1 97 131 ALA B N 1
ATOM 4470 C CA . ALA B 1 131 ? 2.521 -23.625 -18.172 1 97 131 ALA B CA 1
ATOM 4471 C C . ALA B 1 131 ? 3.342 -22.891 -19.219 1 97 131 ALA B C 1
ATOM 4473 O O . ALA B 1 131 ? 2.955 -21.812 -19.688 1 97 131 ALA B O 1
ATOM 4474 N N . ASN B 1 132 ? 4.461 -23.406 -19.5 1 96.81 132 ASN B N 1
ATOM 4475 C CA . ASN B 1 132 ? 5.328 -23.047 -20.609 1 96.81 132 ASN B CA 1
ATOM 4476 C C . ASN B 1 132 ? 5.898 -24.266 -21.312 1 96.81 132 ASN B C 1
ATOM 4478 O O . ASN B 1 132 ? 6.039 -25.328 -20.703 1 96.81 132 ASN B O 1
ATOM 4482 N N . THR B 1 133 ? 6.188 -24.141 -22.531 1 96.75 133 THR B N 1
ATOM 4483 C CA . THR B 1 133 ? 6.887 -25.219 -23.234 1 96.75 133 THR B CA 1
ATOM 4484 C C . THR B 1 133 ? 8.227 -24.734 -23.781 1 96.75 133 THR B C 1
ATOM 4486 O O . THR B 1 133 ? 8.375 -23.547 -24.094 1 96.75 133 THR B O 1
ATOM 4489 N N . TYR B 1 134 ? 9.094 -25.609 -23.859 1 93.5 134 TYR B N 1
ATOM 4490 C CA . TYR B 1 134 ? 10.414 -25.344 -24.406 1 93.5 134 TYR B CA 1
ATOM 4491 C C . TYR B 1 134 ? 10.797 -26.406 -25.438 1 93.5 134 TYR B C 1
ATOM 4493 O O . TYR B 1 134 ? 10.922 -27.578 -25.109 1 93.5 134 TYR B O 1
ATOM 4501 N N . LEU B 1 135 ? 10.898 -25.984 -26.625 1 93.19 135 LEU B N 1
ATOM 4502 C CA . LEU B 1 135 ? 11.328 -26.828 -27.734 1 93.19 135 LEU B CA 1
ATOM 4503 C C . LEU B 1 135 ? 12.773 -26.516 -28.125 1 93.19 135 LEU B C 1
ATOM 4505 O O . LEU B 1 135 ? 13.086 -25.406 -28.562 1 93.19 135 LEU B O 1
ATOM 4509 N N . THR B 1 136 ? 13.617 -27.453 -27.938 1 90.62 136 THR B N 1
ATOM 4510 C CA . THR B 1 136 ? 15.039 -27.281 -28.188 1 90.62 136 THR B CA 1
ATOM 4511 C C . THR B 1 136 ? 15.539 -28.328 -29.188 1 90.62 136 THR B C 1
ATOM 4513 O O . THR B 1 136 ? 15.32 -29.516 -29 1 90.62 136 THR B O 1
ATOM 4516 N N . PRO B 1 137 ? 16.203 -27.844 -30.25 1 87 137 PRO B N 1
ATOM 4517 C CA . PRO B 1 137 ? 16.734 -28.797 -31.219 1 87 137 PRO B CA 1
ATOM 4518 C C . PRO B 1 137 ? 18.016 -29.484 -30.719 1 87 137 PRO B C 1
ATOM 4520 O O . PRO B 1 137 ? 18.547 -29.125 -29.672 1 87 137 PRO B O 1
ATOM 4523 N N . ALA B 1 138 ? 18.469 -30.469 -31.438 1 82.12 138 ALA B N 1
ATOM 4524 C CA . ALA B 1 138 ? 19.703 -31.172 -31.094 1 82.12 138 ALA B CA 1
ATOM 4525 C C . ALA B 1 138 ? 20.906 -30.25 -31.25 1 82.12 138 ALA B C 1
ATOM 4527 O O . ALA B 1 138 ? 20.984 -29.453 -32.188 1 82.12 138 ALA B O 1
ATOM 4528 N N . GLY B 1 139 ? 21.938 -30.328 -30.312 1 71.62 139 GLY B N 1
ATOM 4529 C CA . GLY B 1 139 ? 23.188 -29.609 -30.422 1 71.62 139 GLY B CA 1
ATOM 4530 C C . GLY B 1 139 ? 23.141 -28.219 -29.812 1 71.62 139 GLY B C 1
ATOM 4531 O O . GLY B 1 139 ? 24.047 -27.406 -30.031 1 71.62 139 GLY B O 1
ATOM 4532 N N . SER B 1 140 ? 22.062 -27.828 -29.297 1 66.56 140 SER B N 1
ATOM 4533 C CA . SER B 1 140 ? 21.953 -26.484 -28.766 1 66.56 140 SER B CA 1
ATOM 4534 C C . SER B 1 140 ? 22.297 -26.453 -27.281 1 66.56 140 SER B C 1
ATOM 4536 O O . SER B 1 140 ? 22.172 -27.469 -26.578 1 66.56 140 SER B O 1
ATOM 4538 N N . ALA B 1 141 ? 23.062 -25.281 -26.984 1 59.19 141 ALA B N 1
ATOM 4539 C CA . ALA B 1 141 ? 23.438 -25.094 -25.594 1 59.19 141 ALA B CA 1
ATOM 4540 C C . ALA B 1 141 ? 22.219 -24.781 -24.719 1 59.19 141 ALA B C 1
ATOM 4542 O O . ALA B 1 141 ? 21.234 -24.25 -25.219 1 59.19 141 ALA B O 1
ATOM 4543 N N . GLY B 1 142 ? 22.125 -25.328 -23.469 1 63.22 142 GLY B N 1
ATOM 4544 C CA . GLY B 1 142 ? 21.047 -25.281 -22.5 1 63.22 142 GLY B CA 1
ATOM 4545 C C . GLY B 1 142 ? 20.891 -23.922 -21.828 1 63.22 142 GLY B C 1
ATOM 4546 O O . GLY B 1 142 ? 21.562 -22.969 -22.219 1 63.22 142 GLY B O 1
ATOM 4547 N N . PHE B 1 143 ? 19.906 -23.672 -20.938 1 71.62 143 PHE B N 1
ATOM 4548 C CA . PHE B 1 143 ? 19.562 -22.5 -20.125 1 71.62 143 PHE B CA 1
ATOM 4549 C C . PHE B 1 143 ? 20.656 -22.234 -19.094 1 71.62 143 PHE B C 1
ATOM 4551 O O . PHE B 1 143 ? 21.188 -23.156 -18.484 1 71.62 143 PHE B O 1
ATOM 4558 N N . ALA B 1 144 ? 21.078 -20.906 -18.984 1 79.38 144 ALA B N 1
ATOM 4559 C CA . ALA B 1 144 ? 21.938 -20.5 -17.875 1 79.38 144 ALA B CA 1
ATOM 4560 C C . ALA B 1 144 ? 21.281 -20.828 -16.531 1 79.38 144 ALA B C 1
ATOM 4562 O O . ALA B 1 144 ? 20.062 -20.797 -16.406 1 79.38 144 ALA B O 1
ATOM 4563 N N . PRO B 1 145 ? 22.094 -21.156 -15.641 1 89.12 145 PRO B N 1
ATOM 4564 C CA . PRO B 1 145 ? 21.547 -21.484 -14.32 1 89.12 145 PRO B CA 1
ATOM 4565 C C . PRO B 1 145 ? 20.75 -20.344 -13.711 1 89.12 145 PRO B C 1
ATOM 4567 O O . PRO B 1 145 ? 21.156 -19.172 -13.82 1 89.12 145 PRO B O 1
ATOM 4570 N N . HIS B 1 146 ? 19.609 -20.578 -13.141 1 91.88 146 HIS B N 1
ATOM 4571 C CA . HIS B 1 146 ? 18.766 -19.609 -12.453 1 91.88 146 HIS B CA 1
ATOM 4572 C C . HIS B 1 146 ? 17.75 -20.312 -11.547 1 91.88 146 HIS B C 1
ATOM 4574 O O . HIS B 1 146 ? 17.578 -21.531 -11.625 1 91.88 146 HIS B O 1
ATOM 4580 N N . TRP B 1 147 ? 17.172 -19.578 -10.672 1 93.44 147 TRP B N 1
ATOM 4581 C CA . TRP B 1 147 ? 16.031 -20.094 -9.922 1 93.44 147 TRP B CA 1
ATOM 4582 C C . TRP B 1 147 ? 14.75 -19.344 -10.273 1 93.44 147 TRP B C 1
ATOM 4584 O O . TRP B 1 147 ? 14.797 -18.25 -10.828 1 93.44 147 TRP B O 1
ATOM 4594 N N . ASP B 1 148 ? 13.672 -19.938 -10.062 1 92.81 148 ASP B N 1
ATOM 4595 C CA . ASP B 1 148 ? 12.367 -19.328 -10.305 1 92.81 148 ASP B CA 1
ATOM 4596 C C . ASP B 1 148 ? 11.633 -19.078 -8.992 1 92.81 148 ASP B C 1
ATOM 4598 O O . ASP B 1 148 ? 11.969 -19.656 -7.957 1 92.81 148 ASP B O 1
ATOM 4602 N N . ASP B 1 149 ? 10.602 -18.203 -9.07 1 94.44 149 ASP B N 1
ATOM 4603 C CA . ASP B 1 149 ? 9.789 -17.859 -7.91 1 94.44 149 ASP B CA 1
ATOM 4604 C C . ASP B 1 149 ? 8.547 -18.734 -7.816 1 94.44 149 ASP B C 1
ATOM 4606 O O . ASP B 1 149 ? 7.559 -18.375 -7.184 1 94.44 149 ASP B O 1
ATOM 4610 N N . ILE B 1 150 ? 8.594 -19.844 -8.492 1 94.19 150 ILE B N 1
ATOM 4611 C CA . ILE B 1 150 ? 7.496 -20.797 -8.508 1 94.19 150 ILE B CA 1
ATOM 4612 C C . ILE B 1 150 ? 8.047 -22.219 -8.328 1 94.19 150 ILE B C 1
ATOM 4614 O O . ILE B 1 150 ? 9.25 -22.438 -8.445 1 94.19 150 ILE B O 1
ATOM 4618 N N . ASP B 1 151 ? 7.125 -23.109 -7.961 1 93.81 151 ASP B N 1
ATOM 4619 C CA . ASP B 1 151 ? 7.379 -24.547 -8.094 1 93.81 151 ASP B CA 1
ATOM 4620 C C . ASP B 1 151 ? 7.141 -25.016 -9.531 1 93.81 151 ASP B C 1
ATOM 4622 O O . ASP B 1 151 ? 6.176 -24.594 -10.172 1 93.81 151 ASP B O 1
ATOM 4626 N N . ALA B 1 152 ? 8.047 -25.891 -9.953 1 95.25 152 ALA B N 1
ATOM 4627 C CA . ALA B 1 152 ? 7.938 -26.25 -11.359 1 95.25 152 ALA B CA 1
ATOM 4628 C C . ALA B 1 152 ? 7.941 -27.766 -11.531 1 95.25 152 ALA B C 1
ATOM 4630 O O . ALA B 1 152 ? 8.766 -28.469 -10.938 1 95.25 152 ALA B O 1
ATOM 4631 N N . PHE B 1 153 ? 6.992 -28.266 -12.289 1 96.62 153 PHE B N 1
ATOM 4632 C CA . PHE B 1 153 ? 6.98 -29.625 -12.789 1 96.62 153 PHE B CA 1
ATOM 4633 C C . PHE B 1 153 ? 7.414 -29.672 -14.25 1 96.62 153 PHE B C 1
ATOM 4635 O O . PHE B 1 153 ? 6.699 -29.188 -15.125 1 96.62 153 PHE B O 1
ATOM 4642 N N . LEU B 1 154 ? 8.555 -30.25 -14.469 1 96.94 154 LEU B N 1
ATOM 4643 C CA . LEU B 1 154 ? 9.047 -30.422 -15.836 1 96.94 154 LEU B CA 1
ATOM 4644 C C . LEU B 1 154 ? 8.664 -31.781 -16.391 1 96.94 154 LEU B C 1
ATOM 4646 O O . LEU B 1 154 ? 9.203 -32.812 -15.953 1 96.94 154 LEU B O 1
ATOM 4650 N N . MET B 1 155 ? 7.75 -31.766 -17.281 1 97.69 155 MET B N 1
ATOM 4651 C CA . MET B 1 155 ? 7.27 -33 -17.922 1 97.69 155 MET B CA 1
ATOM 4652 C C . MET B 1 155 ? 7.902 -33.156 -19.297 1 97.69 155 MET B C 1
ATOM 4654 O O . MET B 1 155 ? 7.648 -32.375 -20.203 1 97.69 155 MET B O 1
ATOM 4658 N N . GLN B 1 156 ? 8.719 -34.156 -19.453 1 97.06 156 GLN B N 1
ATOM 4659 C CA . GLN B 1 156 ? 9.375 -34.406 -20.734 1 97.06 156 GLN B CA 1
ATOM 4660 C C . GLN B 1 156 ? 8.414 -35.031 -21.734 1 97.06 156 GLN B C 1
ATOM 4662 O O . GLN B 1 156 ? 8.055 -36.219 -21.594 1 97.06 156 GLN B O 1
ATOM 4667 N N . ILE B 1 157 ? 8.062 -34.312 -22.75 1 97.06 157 ILE B N 1
ATOM 4668 C CA . ILE B 1 157 ? 7.016 -34.719 -23.703 1 97.06 157 ILE B CA 1
ATOM 4669 C C . ILE B 1 157 ? 7.641 -35.406 -24.891 1 97.06 157 ILE B C 1
ATOM 4671 O O . ILE B 1 157 ? 7.109 -36.438 -25.375 1 97.06 157 ILE B O 1
ATOM 4675 N N . GLU B 1 158 ? 8.711 -34.844 -25.453 1 95.81 158 GLU B N 1
ATOM 4676 C CA . GLU B 1 158 ? 9.445 -35.438 -26.562 1 95.81 158 GLU B CA 1
ATOM 4677 C C . GLU B 1 158 ? 10.953 -35.375 -26.312 1 95.81 158 GLU B C 1
ATOM 4679 O O . GLU B 1 158 ? 11.445 -34.438 -25.688 1 95.81 158 GLU B O 1
ATOM 4684 N N . GLY B 1 159 ? 11.641 -36.406 -26.828 1 93.31 159 GLY B N 1
ATOM 4685 C CA . GLY B 1 159 ? 13.094 -36.406 -26.75 1 93.31 159 GLY B CA 1
ATOM 4686 C C . GLY B 1 159 ? 13.617 -36.5 -25.344 1 93.31 159 GLY B C 1
ATOM 4687 O O . GLY B 1 159 ? 13.062 -37.25 -24.516 1 93.31 159 GLY B O 1
ATOM 4688 N N . ARG B 1 160 ? 14.766 -35.938 -25.141 1 92.25 160 ARG B N 1
ATOM 4689 C CA . ARG B 1 160 ? 15.391 -36 -23.812 1 92.25 160 ARG B CA 1
ATOM 4690 C C . ARG B 1 160 ? 16.219 -34.75 -23.547 1 92.25 160 ARG B C 1
ATOM 4692 O O . ARG B 1 160 ? 16.594 -34.031 -24.484 1 92.25 160 ARG B O 1
ATOM 4699 N N . LYS B 1 161 ? 16.484 -34.406 -22.266 1 91.31 161 LYS B N 1
ATOM 4700 C CA . LYS B 1 161 ? 17.266 -33.25 -21.828 1 91.31 161 LYS B CA 1
ATOM 4701 C C . LYS B 1 161 ? 18.047 -33.562 -20.562 1 91.31 161 LYS B C 1
ATOM 4703 O O . LYS B 1 161 ? 17.578 -34.312 -19.703 1 91.31 161 LYS B O 1
ATOM 4708 N N . ASN B 1 162 ? 19.234 -33.094 -20.562 1 91.69 162 ASN B N 1
ATOM 4709 C CA . ASN B 1 162 ? 20.078 -33.281 -19.391 1 91.69 162 ASN B CA 1
ATOM 4710 C C . ASN B 1 162 ? 19.953 -32.094 -18.422 1 91.69 162 ASN B C 1
ATOM 4712 O O . ASN B 1 162 ? 20.219 -30.969 -18.797 1 91.69 162 ASN B O 1
ATOM 4716 N N . TRP B 1 163 ? 19.578 -32.438 -17.156 1 92.69 163 TRP B N 1
ATOM 4717 C CA . TRP B 1 163 ? 19.312 -31.391 -16.188 1 92.69 163 TRP B CA 1
ATOM 4718 C C . TRP B 1 163 ? 20.297 -31.438 -15.039 1 92.69 163 TRP B C 1
ATOM 4720 O O . TRP B 1 163 ? 20.75 -32.531 -14.641 1 92.69 163 TRP B O 1
ATOM 4730 N N . LYS B 1 164 ? 20.641 -30.281 -14.578 1 92.38 164 LYS B N 1
ATOM 4731 C CA . LYS B 1 164 ? 21.328 -30.109 -13.305 1 92.38 164 LYS B CA 1
ATOM 4732 C C . LYS B 1 164 ? 20.5 -29.234 -12.352 1 92.38 164 LYS B C 1
ATOM 4734 O O . LYS B 1 164 ? 19.938 -28.219 -12.758 1 92.38 164 LYS B O 1
ATOM 4739 N N . VAL B 1 165 ? 20.406 -29.672 -11.133 1 94.94 165 VAL B N 1
ATOM 4740 C CA . VAL B 1 165 ? 19.672 -28.922 -10.125 1 94.94 165 VAL B CA 1
ATOM 4741 C C . VAL B 1 165 ? 20.562 -28.703 -8.898 1 94.94 165 VAL B C 1
ATOM 4743 O O . VAL B 1 165 ? 21.234 -29.641 -8.438 1 94.94 165 VAL B O 1
ATOM 4746 N N . TYR B 1 166 ? 20.594 -27.484 -8.438 1 94.31 166 TYR B N 1
ATOM 4747 C CA . TYR B 1 166 ? 21.406 -27.109 -7.285 1 94.31 166 TYR B CA 1
ATOM 4748 C C . TYR B 1 166 ? 20.531 -26.609 -6.137 1 94.31 166 TYR B C 1
ATOM 4750 O O . TYR B 1 166 ? 19.547 -25.906 -6.355 1 94.31 166 TYR B O 1
ATOM 4758 N N . ALA B 1 167 ? 20.938 -27.016 -4.945 1 93.12 167 ALA B N 1
ATOM 4759 C CA . ALA B 1 167 ? 20.234 -26.531 -3.758 1 93.12 167 ALA B CA 1
ATOM 4760 C C . ALA B 1 167 ? 20.562 -25.062 -3.488 1 93.12 167 ALA B C 1
ATOM 4762 O O . ALA B 1 167 ? 21.609 -24.562 -3.895 1 93.12 167 ALA B O 1
ATOM 4763 N N . PRO B 1 168 ? 19.578 -24.375 -2.82 1 91.19 168 PRO B N 1
ATOM 4764 C CA . PRO B 1 168 ? 19.906 -23.016 -2.393 1 91.19 168 PRO B CA 1
ATOM 4765 C C . PRO B 1 168 ? 21.125 -22.969 -1.481 1 91.19 168 PRO B C 1
ATOM 4767 O O . PRO B 1 168 ? 21.359 -23.906 -0.706 1 91.19 168 PRO B O 1
ATOM 4770 N N . GLN B 1 169 ? 21.875 -21.922 -1.569 1 86.25 169 GLN B N 1
ATOM 4771 C CA . GLN B 1 169 ? 23.156 -21.812 -0.875 1 86.25 169 GLN B CA 1
ATOM 4772 C C . GLN B 1 169 ? 22.953 -21.438 0.589 1 86.25 169 GLN B C 1
ATOM 4774 O O . GLN B 1 169 ? 23.672 -21.922 1.466 1 86.25 169 GLN B O 1
ATOM 4779 N N . ASN B 1 170 ? 22.031 -20.484 0.806 1 86.81 170 ASN B N 1
ATOM 4780 C CA . ASN B 1 170 ? 21.75 -20.047 2.168 1 86.81 170 ASN B CA 1
ATOM 4781 C C . ASN B 1 170 ? 20.25 -19.938 2.424 1 86.81 170 ASN B C 1
ATOM 4783 O O . ASN B 1 170 ? 19.453 -20.031 1.493 1 86.81 170 ASN B O 1
ATOM 4787 N N . GLU B 1 171 ? 19.922 -19.875 3.672 1 86.19 171 GLU B N 1
ATOM 4788 C CA . GLU B 1 171 ? 18.531 -19.812 4.09 1 86.19 171 GLU B CA 1
ATOM 4789 C C . GLU B 1 171 ? 17.828 -18.609 3.475 1 86.19 171 GLU B C 1
ATOM 4791 O O . GLU B 1 171 ? 16.641 -18.688 3.133 1 86.19 171 GLU B O 1
ATOM 4796 N N . CYS B 1 172 ? 18.516 -17.562 3.283 1 87.81 172 CYS B N 1
ATOM 4797 C CA . CYS B 1 172 ? 17.938 -16.328 2.75 1 87.81 172 CYS B CA 1
ATOM 4798 C C . CYS B 1 172 ? 17.594 -16.484 1.275 1 87.81 172 CYS B C 1
ATOM 4800 O O . CYS B 1 172 ? 16.734 -15.766 0.755 1 87.81 172 CYS B O 1
ATOM 4802 N N . ASP B 1 173 ? 18.156 -17.531 0.664 1 88.25 173 ASP B N 1
ATOM 4803 C CA . ASP B 1 173 ? 17.922 -17.75 -0.759 1 88.25 173 ASP B CA 1
ATOM 4804 C C . ASP B 1 173 ? 16.812 -18.766 -0.979 1 88.25 173 ASP B C 1
ATOM 4806 O O . ASP B 1 173 ? 16.375 -19 -2.111 1 88.25 173 ASP B O 1
ATOM 4810 N N . GLU B 1 174 ? 16.406 -19.328 0.052 1 92.19 174 GLU B N 1
ATOM 4811 C CA . GLU B 1 174 ? 15.328 -20.297 -0.083 1 92.19 174 GLU B CA 1
ATOM 4812 C C . GLU B 1 174 ? 13.984 -19.625 -0.302 1 92.19 174 GLU B C 1
ATOM 4814 O O . GLU B 1 174 ? 13.703 -18.578 0.294 1 92.19 174 GLU B O 1
ATOM 4819 N N . LEU B 1 175 ? 13.203 -20.234 -1.169 1 94 175 LEU B N 1
ATOM 4820 C CA . LEU B 1 175 ? 11.828 -19.812 -1.444 1 94 175 LEU B CA 1
ATOM 4821 C C . LEU B 1 175 ? 11.781 -18.328 -1.81 1 94 175 LEU B C 1
ATOM 4823 O O . LEU B 1 175 ? 11 -17.578 -1.232 1 94 175 LEU B O 1
ATOM 4827 N N . PRO B 1 176 ? 12.609 -17.984 -2.799 1 94.19 176 PRO B N 1
ATOM 4828 C CA . PRO B 1 176 ? 12.633 -16.578 -3.197 1 94.19 176 PRO B CA 1
ATOM 4829 C C . PRO B 1 176 ? 11.273 -16.094 -3.713 1 94.19 176 PRO B C 1
ATOM 4831 O O . PRO B 1 176 ? 10.484 -16.891 -4.219 1 94.19 176 PRO B O 1
ATOM 4834 N N . ARG B 1 177 ? 11.023 -14.828 -3.586 1 93.44 177 ARG B N 1
ATOM 4835 C CA . ARG B 1 177 ? 9.773 -14.234 -4.043 1 93.44 177 ARG B CA 1
ATOM 4836 C C . ARG B 1 177 ? 9.891 -13.75 -5.484 1 93.44 177 ARG B C 1
ATOM 4838 O O . ARG B 1 177 ? 8.875 -13.469 -6.133 1 93.44 177 ARG B O 1
ATOM 4845 N N . GLU B 1 178 ? 11.102 -13.625 -5.887 1 93.94 178 GLU B N 1
ATOM 4846 C CA . GLU B 1 178 ? 11.375 -13.211 -7.258 1 93.94 178 GLU B CA 1
ATOM 4847 C C . GLU B 1 178 ? 12.352 -14.156 -7.941 1 93.94 178 GLU B C 1
ATOM 4849 O O . GLU B 1 178 ? 13.211 -14.742 -7.285 1 93.94 178 GLU B O 1
ATOM 4854 N N . SER B 1 179 ? 12.18 -14.32 -9.227 1 93.69 179 SER B N 1
ATOM 4855 C CA . SER B 1 179 ? 13.133 -15.125 -9.984 1 93.69 179 SER B CA 1
ATOM 4856 C C . SER B 1 179 ? 14.508 -14.469 -10.023 1 93.69 179 SER B C 1
ATOM 4858 O O . SER B 1 179 ? 14.625 -13.25 -9.906 1 93.69 179 SER B O 1
ATOM 4860 N N . SER B 1 180 ? 15.477 -15.266 -10.188 1 91.56 180 SER B N 1
ATOM 4861 C CA . SER B 1 180 ? 16.844 -14.742 -10.195 1 91.56 180 SER B CA 1
ATOM 4862 C C . SER B 1 180 ? 17.25 -14.297 -11.594 1 91.56 180 SER B C 1
ATOM 4864 O O . SER B 1 180 ? 16.594 -14.633 -12.578 1 91.56 180 SER B O 1
ATOM 4866 N N . LYS B 1 181 ? 18.359 -13.555 -11.547 1 88.25 181 LYS B N 1
ATOM 4867 C CA . LYS B 1 181 ? 19.078 -13.406 -12.812 1 88.25 181 LYS B CA 1
ATOM 4868 C C . LYS B 1 181 ? 19.812 -14.688 -13.188 1 88.25 181 LYS B C 1
ATOM 4870 O O . LYS B 1 181 ? 19.734 -15.688 -12.469 1 88.25 181 LYS B O 1
ATOM 4875 N N . ASN B 1 182 ? 20.438 -14.688 -14.375 1 87.5 182 ASN B N 1
ATOM 4876 C CA . ASN B 1 182 ? 21.266 -15.812 -14.773 1 87.5 182 ASN B CA 1
ATOM 4877 C C . ASN B 1 182 ? 22.609 -15.828 -14.039 1 87.5 182 ASN B C 1
ATOM 4879 O O . ASN B 1 182 ? 23.281 -14.797 -13.945 1 87.5 182 ASN B O 1
ATOM 4883 N N . PHE B 1 183 ? 22.922 -16.922 -13.492 1 88.19 183 PHE B N 1
ATOM 4884 C CA . PHE B 1 183 ? 24.188 -17.047 -12.773 1 88.19 183 PHE B CA 1
ATOM 4885 C C . PHE B 1 183 ? 25.312 -17.422 -13.727 1 88.19 183 PHE B C 1
ATOM 4887 O O . PHE B 1 183 ? 25.109 -18.172 -14.68 1 88.19 183 PHE B O 1
ATOM 4894 N N . SER B 1 184 ? 26.469 -16.922 -13.391 1 84.94 184 SER B N 1
ATOM 4895 C CA . SER B 1 184 ? 27.656 -17.297 -14.141 1 84.94 184 SER B CA 1
ATOM 4896 C C . SER B 1 184 ? 28.281 -18.578 -13.602 1 84.94 184 SER B C 1
ATOM 4898 O O . SER B 1 184 ? 27.859 -19.078 -12.562 1 84.94 184 SER B O 1
ATOM 4900 N N . ASN B 1 185 ? 29.234 -19.031 -14.391 1 82 185 ASN B N 1
ATOM 4901 C CA . ASN B 1 185 ? 29.953 -20.203 -13.93 1 82 185 ASN B CA 1
ATOM 4902 C C . ASN B 1 185 ? 30.672 -19.938 -12.609 1 82 185 ASN B C 1
ATOM 4904 O O . ASN B 1 185 ? 30.797 -20.828 -11.766 1 82 185 ASN B O 1
ATOM 4908 N N . ASP B 1 186 ? 31.125 -18.719 -12.469 1 85.69 186 ASP B N 1
ATOM 4909 C CA . ASP B 1 186 ? 31.797 -18.328 -11.234 1 85.69 186 ASP B CA 1
ATOM 4910 C C . ASP B 1 186 ? 30.828 -18.328 -10.062 1 85.69 186 ASP B C 1
ATOM 4912 O O . ASP B 1 186 ? 31.188 -18.719 -8.945 1 85.69 186 ASP B O 1
ATOM 4916 N N . ASP B 1 187 ? 29.609 -17.969 -10.312 1 86.75 187 ASP B N 1
ATOM 4917 C CA . ASP B 1 187 ? 28.578 -17.953 -9.281 1 86.75 187 ASP B CA 1
ATOM 4918 C C . ASP B 1 187 ? 28.281 -19.359 -8.781 1 86.75 187 ASP B C 1
ATOM 4920 O O . ASP B 1 187 ? 27.891 -19.547 -7.625 1 86.75 187 ASP B O 1
ATOM 4924 N N . MET B 1 188 ? 28.516 -20.266 -9.664 1 88.44 188 MET B N 1
ATOM 4925 C CA . MET B 1 188 ? 28.047 -21.625 -9.398 1 88.44 188 MET B CA 1
ATOM 4926 C C . MET B 1 188 ? 29.156 -22.484 -8.812 1 88.44 188 MET B C 1
ATOM 4928 O O . MET B 1 188 ? 28.938 -23.656 -8.5 1 88.44 188 MET B O 1
ATOM 4932 N N . LYS B 1 189 ? 30.266 -21.953 -8.664 1 87.25 189 LYS B N 1
ATOM 4933 C CA . LYS B 1 189 ? 31.438 -22.703 -8.234 1 87.25 189 LYS B CA 1
ATOM 4934 C C . LYS B 1 189 ? 31.188 -23.438 -6.922 1 87.25 189 LYS B C 1
ATOM 4936 O O . LYS B 1 189 ? 31.578 -24.594 -6.758 1 87.25 189 LYS B O 1
ATOM 4941 N N . ASN B 1 190 ? 30.453 -22.828 -6.039 1 88.19 190 ASN B N 1
ATOM 4942 C CA . ASN B 1 190 ? 30.234 -23.406 -4.719 1 88.19 190 ASN B CA 1
ATOM 4943 C C . ASN B 1 190 ? 28.812 -23.922 -4.551 1 88.19 190 ASN B C 1
ATOM 4945 O O . ASN B 1 190 ? 28.406 -24.266 -3.441 1 88.19 190 ASN B O 1
ATOM 4949 N N . ALA B 1 191 ? 28.109 -24.016 -5.641 1 91.44 191 ALA B N 1
ATOM 4950 C CA . ALA B 1 191 ? 26.719 -24.469 -5.543 1 91.44 191 ALA B CA 1
ATOM 4951 C C . ALA B 1 191 ? 26.641 -25.969 -5.305 1 91.44 191 ALA B C 1
ATOM 4953 O O . ALA B 1 191 ? 27.438 -26.734 -5.867 1 91.44 191 ALA B O 1
ATOM 4954 N N . LYS B 1 192 ? 25.781 -26.375 -4.445 1 93.19 192 LYS B N 1
ATOM 4955 C CA . LYS B 1 192 ? 25.625 -27.781 -4.117 1 93.19 192 LYS B CA 1
ATOM 4956 C C . LYS B 1 192 ? 24.734 -28.484 -5.137 1 93.19 192 LYS B C 1
ATOM 4958 O O . LYS B 1 192 ? 23.531 -28.234 -5.199 1 93.19 192 LYS B O 1
ATOM 4963 N N . LEU B 1 193 ? 25.266 -29.422 -5.859 1 93.69 193 LEU B N 1
ATOM 4964 C CA . LEU B 1 193 ? 24.547 -30.188 -6.863 1 93.69 193 LEU B CA 1
ATOM 4965 C C . LEU B 1 193 ? 23.688 -31.266 -6.203 1 93.69 193 LEU B C 1
ATOM 4967 O O . LEU B 1 193 ? 24.188 -32.062 -5.41 1 93.69 193 LEU B O 1
ATOM 4971 N N . ILE B 1 194 ? 22.438 -31.234 -6.516 1 92.81 194 ILE B N 1
ATOM 4972 C CA . ILE B 1 194 ? 21.5 -32.188 -5.891 1 92.81 194 ILE B CA 1
ATOM 4973 C C . ILE B 1 194 ? 21.078 -33.219 -6.906 1 92.81 194 ILE B C 1
ATOM 4975 O O . ILE B 1 194 ? 20.688 -34.344 -6.535 1 92.81 194 ILE B O 1
ATOM 4979 N N . PHE B 1 195 ? 21.062 -32.844 -8.156 1 93.62 195 PHE B N 1
ATOM 4980 C CA . PHE B 1 195 ? 20.641 -33.781 -9.195 1 93.62 195 PHE B CA 1
ATOM 4981 C C . PHE B 1 195 ? 21.344 -33.469 -10.516 1 93.62 195 PHE B C 1
ATOM 4983 O O . PHE B 1 195 ? 21.5 -32.281 -10.875 1 93.62 195 PHE B O 1
ATOM 4990 N N . GLU B 1 196 ? 21.781 -34.469 -11.18 1 93.44 196 GLU B N 1
ATOM 4991 C CA . GLU B 1 196 ? 22.25 -34.406 -12.562 1 93.44 196 GLU B CA 1
ATOM 4992 C C . GLU B 1 196 ? 21.844 -35.688 -13.328 1 93.44 196 GLU B C 1
ATOM 4994 O O . GLU B 1 196 ? 22.141 -36.781 -12.898 1 93.44 196 GLU B O 1
ATOM 4999 N N . GLY B 1 197 ? 21.125 -35.406 -14.414 1 92.81 197 GLY B N 1
ATOM 5000 C CA . GLY B 1 197 ? 20.719 -36.594 -15.164 1 92.81 197 GLY B CA 1
ATOM 5001 C C . GLY B 1 197 ? 19.844 -36.281 -16.359 1 92.81 197 GLY B C 1
ATOM 5002 O O . GLY B 1 197 ? 19.438 -35.125 -16.531 1 92.81 197 GLY B O 1
ATOM 5003 N N . TRP B 1 198 ? 19.594 -37.344 -17.125 1 92.56 198 TRP B N 1
ATOM 5004 C CA . TRP B 1 198 ? 18.766 -37.219 -18.312 1 92.56 198 TRP B CA 1
ATOM 5005 C C . TRP B 1 198 ? 17.281 -37.438 -17.984 1 92.56 198 TRP B C 1
ATOM 5007 O O . TRP B 1 198 ? 16.953 -38.344 -17.219 1 92.56 198 TRP B O 1
ATOM 5017 N N . LEU B 1 199 ? 16.5 -36.594 -18.438 1 94.25 199 LEU B N 1
ATOM 5018 C CA . LEU B 1 199 ? 15.07 -36.844 -18.484 1 94.25 199 LEU B CA 1
ATOM 5019 C C . LEU B 1 199 ? 14.633 -37.344 -19.844 1 94.25 199 LEU B C 1
ATOM 5021 O O . LEU B 1 199 ? 14.844 -36.688 -20.859 1 94.25 199 LEU B O 1
ATOM 5025 N N . GLU B 1 200 ? 14.047 -38.5 -19.828 1 95.5 200 GLU B N 1
ATOM 5026 C CA . GLU B 1 200 ? 13.555 -39.094 -21.062 1 95.5 200 GLU B CA 1
ATOM 5027 C C . GLU B 1 200 ? 12.062 -38.812 -21.266 1 95.5 200 GLU B C 1
ATOM 5029 O O . GLU B 1 200 ? 11.367 -38.438 -20.312 1 95.5 200 GLU B O 1
ATOM 5034 N N . GLN B 1 201 ? 11.641 -39.031 -22.547 1 96.06 201 GLN B N 1
ATOM 5035 C CA . GLN B 1 201 ? 10.227 -38.844 -22.844 1 96.06 201 GLN B CA 1
ATOM 5036 C C . GLN B 1 201 ? 9.352 -39.625 -21.875 1 96.06 201 GLN B C 1
ATOM 5038 O O . GLN B 1 201 ? 9.562 -40.844 -21.672 1 96.06 201 GLN B O 1
ATOM 5043 N N . GLY B 1 202 ? 8.422 -38.906 -21.234 1 97.06 202 GLY B N 1
ATOM 5044 C CA . GLY B 1 202 ? 7.539 -39.5 -20.266 1 97.06 202 GLY B CA 1
ATOM 5045 C C . GLY B 1 202 ? 7.965 -39.281 -18.828 1 97.06 202 GLY B C 1
ATOM 5046 O O . GLY B 1 202 ? 7.188 -39.469 -17.891 1 97.06 202 GLY B O 1
ATOM 5047 N N . ASP B 1 203 ? 9.164 -38.812 -18.594 1 97.19 203 ASP B N 1
ATOM 5048 C CA . ASP B 1 203 ? 9.711 -38.594 -17.25 1 97.19 203 ASP B CA 1
ATOM 5049 C C . ASP B 1 203 ? 9.242 -37.25 -16.672 1 97.19 203 ASP B C 1
ATOM 5051 O O . ASP B 1 203 ? 8.664 -36.438 -17.391 1 97.19 203 ASP B O 1
ATOM 5055 N N . LEU B 1 204 ? 9.469 -37.125 -15.32 1 96.75 204 LEU B N 1
ATOM 5056 C CA . LEU B 1 204 ? 9.117 -35.906 -14.586 1 96.75 204 LEU B CA 1
ATOM 5057 C C . LEU B 1 204 ? 10.289 -35.438 -13.727 1 96.75 204 LEU B C 1
ATOM 5059 O O . LEU B 1 204 ? 10.977 -36.25 -13.109 1 96.75 204 LEU B O 1
ATOM 5063 N N . LEU B 1 205 ? 10.562 -34.188 -13.727 1 96.25 205 LEU B N 1
ATOM 5064 C CA . LEU B 1 205 ? 11.453 -33.531 -12.766 1 96.25 205 LEU B CA 1
ATOM 5065 C C . LEU B 1 205 ? 10.727 -32.406 -12.008 1 96.25 205 LEU B C 1
ATOM 5067 O O . LEU B 1 205 ? 10.148 -31.516 -12.625 1 96.25 205 LEU B O 1
ATOM 5071 N N . TYR B 1 206 ? 10.656 -32.562 -10.695 1 95.94 206 TYR B N 1
ATOM 5072 C CA . TYR B 1 206 ? 10.117 -31.5 -9.844 1 95.94 206 TYR B CA 1
ATOM 5073 C C . TYR B 1 206 ? 11.227 -30.625 -9.273 1 95.94 206 TYR B C 1
ATOM 5075 O O . TYR B 1 206 ? 12.148 -31.141 -8.625 1 95.94 206 TYR B O 1
ATOM 5083 N N . ILE B 1 207 ? 11.148 -29.359 -9.562 1 94.5 207 ILE B N 1
ATOM 5084 C CA . ILE B 1 207 ? 12.102 -28.391 -9.039 1 94.5 207 ILE B CA 1
ATOM 5085 C C . ILE B 1 207 ? 11.398 -27.438 -8.07 1 94.5 207 ILE B C 1
ATOM 5087 O O . ILE B 1 207 ? 10.586 -26.609 -8.477 1 94.5 207 ILE B O 1
ATOM 5091 N N . PRO B 1 208 ? 11.742 -27.5 -6.812 1 93.12 208 PRO B N 1
ATOM 5092 C CA . PRO B 1 208 ? 11.109 -26.594 -5.844 1 93.12 208 PRO B CA 1
ATOM 5093 C C . PRO B 1 208 ? 11.5 -25.141 -6.059 1 93.12 208 PRO B C 1
ATOM 5095 O O . PRO B 1 208 ? 12.578 -24.859 -6.59 1 93.12 208 PRO B O 1
ATOM 5098 N N . ARG B 1 209 ? 10.648 -24.25 -5.66 1 93.94 209 ARG B N 1
ATOM 5099 C CA . ARG B 1 209 ? 10.914 -22.812 -5.699 1 93.94 209 ARG B CA 1
ATOM 5100 C C . ARG B 1 209 ? 12.258 -22.484 -5.055 1 93.94 209 ARG B C 1
ATOM 5102 O O . ARG B 1 209 ? 12.539 -22.922 -3.939 1 93.94 209 ARG B O 1
ATOM 5109 N N . GLY B 1 210 ? 13.102 -21.828 -5.789 1 93 210 GLY B N 1
ATOM 5110 C CA . GLY B 1 210 ? 14.367 -21.359 -5.246 1 93 210 GLY B CA 1
ATOM 5111 C C . GLY B 1 210 ? 15.539 -22.234 -5.621 1 93 210 GLY B C 1
ATOM 5112 O O . GLY B 1 210 ? 16.703 -21.844 -5.445 1 93 210 GLY B O 1
ATOM 5113 N N . PHE B 1 211 ? 15.32 -23.438 -6.066 1 94.25 211 PHE B N 1
ATOM 5114 C CA . PHE B 1 211 ? 16.406 -24.281 -6.52 1 94.25 211 PHE B CA 1
ATOM 5115 C C . PHE B 1 211 ? 16.922 -23.828 -7.879 1 94.25 211 PHE B C 1
ATOM 5117 O O . PHE B 1 211 ? 16.125 -23.469 -8.758 1 94.25 211 PHE B O 1
ATOM 5124 N N . ILE B 1 212 ? 18.172 -23.844 -7.996 1 94 212 ILE B N 1
ATOM 5125 C CA . ILE B 1 212 ? 18.797 -23.438 -9.25 1 94 212 ILE B CA 1
ATOM 5126 C C . ILE B 1 212 ? 18.797 -24.594 -10.234 1 94 212 ILE B C 1
ATOM 5128 O O . ILE B 1 212 ? 19.062 -25.734 -9.852 1 94 212 ILE B O 1
ATOM 5132 N N . HIS B 1 213 ? 18.516 -24.312 -11.438 1 92.69 213 HIS B N 1
ATOM 5133 C CA . HIS B 1 213 ? 18.516 -25.375 -12.445 1 92.69 213 HIS B CA 1
ATOM 5134 C C . HIS B 1 213 ? 19.141 -24.891 -13.75 1 92.69 213 HIS B C 1
ATOM 5136 O O . HIS B 1 213 ? 19.094 -23.703 -14.062 1 92.69 213 HIS B O 1
ATOM 5142 N N . GLN B 1 214 ? 19.766 -25.844 -14.359 1 88.81 214 GLN B N 1
ATOM 5143 C CA . GLN B 1 214 ? 20.406 -25.594 -15.648 1 88.81 214 GLN B CA 1
ATOM 5144 C C . GLN B 1 214 ? 20.281 -26.797 -16.562 1 88.81 214 GLN B C 1
ATOM 5146 O O . GLN B 1 214 ? 20.016 -27.922 -16.109 1 88.81 214 GLN B O 1
ATOM 5151 N N . VAL B 1 215 ? 20.344 -26.5 -17.844 1 85.31 215 VAL B N 1
ATOM 5152 C CA . VAL B 1 215 ? 20.156 -27.578 -18.828 1 85.31 215 VAL B CA 1
ATOM 5153 C C . VAL B 1 215 ? 21.375 -27.641 -19.75 1 85.31 215 VAL B C 1
ATOM 5155 O O . VAL B 1 215 ? 21.969 -26.609 -20.078 1 85.31 215 VAL B O 1
ATOM 5158 N N . LEU B 1 216 ? 21.75 -28.875 -20.078 1 71.38 216 LEU B N 1
ATOM 5159 C CA . LEU B 1 216 ? 22.703 -29.141 -21.156 1 71.38 216 LEU B CA 1
ATOM 5160 C C . LEU B 1 216 ? 22.062 -30 -22.25 1 71.38 216 LEU B C 1
ATOM 5162 O O . LEU B 1 216 ? 21.422 -31.016 -21.953 1 71.38 216 LEU B O 1
ATOM 5166 N N . SER B 1 217 ? 21.688 -29.375 -23.469 1 67.94 217 SER B N 1
ATOM 5167 C CA . SER B 1 217 ? 20.969 -30.141 -24.484 1 67.94 217 SER B CA 1
ATOM 5168 C C . SER B 1 217 ? 21.891 -30.594 -25.594 1 67.94 217 SER B C 1
ATOM 5170 O O . SER B 1 217 ? 22.609 -29.766 -26.188 1 67.94 217 SER B O 1
ATOM 5172 N N . LYS B 1 218 ? 22.047 -31.891 -25.875 1 68.75 218 LYS B N 1
ATOM 5173 C CA . LYS B 1 218 ? 22.75 -32.406 -27.031 1 68.75 218 LYS B CA 1
ATOM 5174 C C . LYS B 1 218 ? 21.766 -33 -28.047 1 68.75 218 LYS B C 1
ATOM 5176 O O . LYS B 1 218 ? 22.125 -33.219 -29.203 1 68.75 218 LYS B O 1
ATOM 5181 N N . THR B 1 219 ? 20.469 -33.156 -27.656 1 79.44 219 THR B N 1
ATOM 5182 C CA . THR B 1 219 ? 19.469 -33.812 -28.484 1 79.44 219 THR B CA 1
ATOM 5183 C C . THR B 1 219 ? 18.188 -33 -28.547 1 79.44 219 THR B C 1
ATOM 5185 O O . THR B 1 219 ? 18.031 -32 -27.828 1 79.44 219 THR B O 1
ATOM 5188 N N . HIS B 1 220 ? 17.25 -33.438 -29.516 1 88.88 220 HIS B N 1
ATOM 5189 C CA . HIS B 1 220 ? 15.914 -32.844 -29.594 1 88.88 220 HIS B CA 1
ATOM 5190 C C . HIS B 1 220 ? 15.172 -33.031 -28.266 1 88.88 220 HIS B C 1
ATOM 5192 O O . HIS B 1 220 ? 15.25 -34.062 -27.641 1 88.88 220 HIS B O 1
ATOM 5198 N N . SER B 1 221 ? 14.5 -31.906 -27.906 1 93.19 221 SER B N 1
ATOM 5199 C CA . SER B 1 221 ? 13.758 -32 -26.656 1 93.19 221 SER B CA 1
ATOM 5200 C C . SER B 1 221 ? 12.562 -31.062 -26.641 1 93.19 221 SER B C 1
ATOM 5202 O O . SER B 1 221 ? 12.656 -29.922 -27.109 1 93.19 221 SER B O 1
ATOM 5204 N N . LEU B 1 222 ? 11.414 -31.578 -26.266 1 95.31 222 LEU B N 1
ATOM 5205 C CA . LEU B 1 222 ? 10.234 -30.797 -25.938 1 95.31 222 LEU B CA 1
ATOM 5206 C C . LEU B 1 222 ? 9.734 -31.094 -24.531 1 95.31 222 LEU B C 1
ATOM 5208 O O . LEU B 1 222 ? 9.43 -32.25 -24.219 1 95.31 222 LEU B O 1
ATOM 5212 N N . HIS B 1 223 ? 9.711 -30.125 -23.719 1 95.56 223 HIS B N 1
ATOM 5213 C CA . HIS B 1 223 ? 9.125 -30.359 -22.406 1 95.56 223 HIS B CA 1
ATOM 5214 C C . HIS B 1 223 ? 8.117 -29.281 -22.047 1 95.56 223 HIS B C 1
ATOM 5216 O O . HIS B 1 223 ? 8.164 -28.172 -22.578 1 95.56 223 HIS B O 1
ATOM 5222 N N . LEU B 1 224 ? 7.176 -29.672 -21.172 1 97.94 224 LEU B N 1
ATOM 5223 C CA . LEU B 1 224 ? 6.145 -28.797 -20.609 1 97.94 224 LEU B CA 1
ATOM 5224 C C . LEU B 1 224 ? 6.422 -28.516 -19.141 1 97.94 224 LEU B C 1
ATOM 5226 O O . LEU B 1 224 ? 6.625 -29.438 -18.344 1 97.94 224 LEU B O 1
ATOM 5230 N N . THR B 1 225 ? 6.566 -27.234 -18.828 1 97.5 225 THR B N 1
ATOM 5231 C CA . THR B 1 225 ? 6.727 -26.844 -17.438 1 97.5 225 THR B CA 1
ATOM 5232 C C . THR B 1 225 ? 5.406 -26.328 -16.859 1 97.5 225 THR B C 1
ATOM 5234 O O . THR B 1 225 ? 4.832 -25.359 -17.375 1 97.5 225 THR B O 1
ATOM 5237 N N . VAL B 1 226 ? 4.934 -26.984 -15.859 1 97.56 226 VAL B N 1
ATOM 5238 C CA . VAL B 1 226 ? 3.75 -26.547 -15.125 1 97.56 226 VAL B CA 1
ATOM 5239 C C . VAL B 1 226 ? 4.164 -25.938 -13.789 1 97.56 226 VAL B C 1
ATOM 5241 O O . VAL B 1 226 ? 4.918 -26.531 -13.031 1 97.56 226 VAL B O 1
ATOM 5244 N N . SER B 1 227 ? 3.738 -24.75 -13.57 1 96.25 227 SER B N 1
ATOM 5245 C CA . SER B 1 227 ? 4.172 -24.016 -12.383 1 96.25 227 SER B CA 1
ATOM 5246 C C . SER B 1 227 ? 2.986 -23.625 -11.516 1 96.25 227 SER B C 1
ATOM 5248 O O . SER B 1 227 ? 1.881 -23.406 -12.016 1 96.25 227 SER B O 1
ATOM 5250 N N . PHE B 1 228 ? 3.199 -23.547 -10.18 1 91.88 228 PHE B N 1
ATOM 5251 C CA . PHE B 1 228 ? 2.168 -23.141 -9.234 1 91.88 228 PHE B CA 1
ATOM 5252 C C . PHE B 1 228 ? 2.785 -22.422 -8.039 1 91.88 228 PHE B C 1
ATOM 5254 O O . PHE B 1 228 ? 4.008 -22.328 -7.922 1 91.88 228 PHE B O 1
ATOM 5261 N N . CYS B 1 229 ? 1.957 -21.781 -7.188 1 87.88 229 CYS B N 1
ATOM 5262 C CA . CYS B 1 229 ? 2.277 -21.234 -5.875 1 87.88 229 CYS B CA 1
ATOM 5263 C C . CYS B 1 229 ? 3.023 -19.906 -6.008 1 87.88 229 CYS B C 1
ATOM 5265 O O . CYS B 1 229 ? 3.885 -19.594 -5.184 1 87.88 229 CYS B O 1
ATOM 5267 N N . ARG B 1 230 ? 2.785 -19.234 -7.078 1 90 230 ARG B N 1
ATOM 5268 C CA . ARG B 1 230 ? 3.348 -17.891 -7.156 1 90 230 ARG B CA 1
ATOM 5269 C C . ARG B 1 230 ? 2.625 -16.938 -6.207 1 90 230 ARG B C 1
ATOM 5271 O O . ARG B 1 230 ? 1.395 -16.859 -6.219 1 90 230 ARG B O 1
ATOM 5278 N N . ASN B 1 231 ? 3.322 -16.266 -5.398 1 92.94 231 ASN B N 1
ATOM 5279 C CA . ASN B 1 231 ? 2.797 -15.25 -4.492 1 92.94 231 ASN B CA 1
ATOM 5280 C C . ASN B 1 231 ? 1.692 -15.812 -3.602 1 92.94 231 ASN B C 1
ATOM 5282 O O . ASN B 1 231 ? 0.638 -15.195 -3.449 1 92.94 231 ASN B O 1
ATOM 5286 N N . THR B 1 232 ? 1.818 -17 -3.188 1 95.38 232 THR B N 1
ATOM 5287 C CA . THR B 1 232 ? 0.88 -17.656 -2.291 1 95.38 232 THR B CA 1
ATOM 5288 C C . THR B 1 232 ? 1.586 -18.141 -1.026 1 95.38 232 THR B C 1
ATOM 5290 O O . THR B 1 232 ? 1.503 -19.312 -0.668 1 95.38 232 THR B O 1
ATOM 5293 N N . ALA B 1 233 ? 2.277 -17.219 -0.421 1 95.94 233 ALA B N 1
ATOM 5294 C CA . ALA B 1 233 ? 3.031 -17.5 0.8 1 95.94 233 ALA B CA 1
ATOM 5295 C C . ALA B 1 233 ? 2.451 -16.734 1.985 1 95.94 233 ALA B C 1
ATOM 5297 O O . ALA B 1 233 ? 1.557 -15.898 1.817 1 95.94 233 ALA B O 1
ATOM 5298 N N . PHE B 1 234 ? 2.955 -17.031 3.178 1 96.56 234 PHE B N 1
ATOM 5299 C CA . PHE B 1 234 ? 2.496 -16.359 4.387 1 96.56 234 PHE B CA 1
ATOM 5300 C C . PHE B 1 234 ? 2.764 -14.867 4.312 1 96.56 234 PHE B C 1
ATOM 5302 O O . PHE B 1 234 ? 1.972 -14.062 4.812 1 96.56 234 PHE B O 1
ATOM 5309 N N . ILE B 1 235 ? 3.848 -14.508 3.699 1 97.38 235 ILE B N 1
ATOM 5310 C CA . ILE B 1 235 ? 4.176 -13.094 3.537 1 97.38 235 ILE B CA 1
ATOM 5311 C C . ILE B 1 235 ? 3.115 -12.414 2.68 1 97.38 235 ILE B C 1
ATOM 5313 O O . ILE B 1 235 ? 2.721 -11.273 2.955 1 97.38 235 ILE B O 1
ATOM 5317 N N . ASP B 1 236 ? 2.645 -13.094 1.666 1 97.25 236 ASP B N 1
ATOM 5318 C CA . ASP B 1 236 ? 1.597 -12.547 0.81 1 97.25 236 ASP B CA 1
ATOM 5319 C C . ASP B 1 236 ? 0.295 -12.359 1.585 1 97.25 236 ASP B C 1
ATOM 5321 O O . ASP B 1 236 ? -0.395 -11.352 1.418 1 97.25 236 ASP B O 1
ATOM 5325 N N . LEU B 1 237 ? -0.015 -13.305 2.367 1 97.5 237 LEU B N 1
ATOM 5326 C CA . LEU B 1 237 ? -1.196 -13.227 3.221 1 97.5 237 LEU B CA 1
ATOM 5327 C C . LEU B 1 237 ? -1.105 -12.039 4.172 1 97.5 237 LEU B C 1
ATOM 5329 O O . LEU B 1 237 ? -2.049 -11.25 4.281 1 97.5 237 LEU B O 1
ATOM 5333 N N . LEU B 1 238 ? 0.018 -11.891 4.793 1 97.81 238 LEU B N 1
ATOM 5334 C CA . LEU B 1 238 ? 0.177 -10.844 5.797 1 97.81 238 LEU B CA 1
ATOM 5335 C C . LEU B 1 238 ? 0.195 -9.461 5.148 1 97.81 238 LEU B C 1
ATOM 5337 O O . LEU B 1 238 ? -0.293 -8.492 5.73 1 97.81 238 LEU B O 1
ATOM 5341 N N . GLU B 1 239 ? 0.807 -9.375 3.992 1 97.56 239 GLU B N 1
ATOM 5342 C CA . GLU B 1 239 ? 0.814 -8.109 3.264 1 97.56 239 GLU B CA 1
ATOM 5343 C C . GLU B 1 239 ? -0.606 -7.633 2.973 1 97.56 239 GLU B C 1
ATOM 5345 O O . GLU B 1 239 ? -0.86 -6.43 2.908 1 97.56 239 GLU B O 1
ATOM 5350 N N . LYS B 1 240 ? -1.525 -8.508 2.826 1 96.56 240 LYS B N 1
ATOM 5351 C CA . LYS B 1 240 ? -2.918 -8.164 2.553 1 96.56 240 LYS B CA 1
ATOM 5352 C C . LYS B 1 240 ? -3.699 -7.961 3.848 1 96.56 240 LYS B C 1
ATOM 5354 O O . LYS B 1 240 ? -4.512 -7.043 3.951 1 96.56 240 LYS B O 1
ATOM 5359 N N . LEU B 1 241 ? -3.432 -8.75 4.836 1 96.94 241 LEU B N 1
ATOM 5360 C CA . LEU B 1 241 ? -4.207 -8.781 6.07 1 96.94 241 LEU B CA 1
ATOM 5361 C C . LEU B 1 241 ? -3.873 -7.586 6.953 1 96.94 241 LEU B C 1
ATOM 5363 O O . LEU B 1 241 ? -4.773 -6.949 7.508 1 96.94 241 LEU B O 1
ATOM 5367 N N . LEU B 1 242 ? -2.645 -7.199 7.043 1 97.69 242 LEU B N 1
ATOM 5368 C CA . LEU B 1 242 ? -2.176 -6.258 8.055 1 97.69 242 LEU B CA 1
ATOM 5369 C C . LEU B 1 242 ? -2.748 -4.867 7.801 1 97.69 242 LEU B C 1
ATOM 5371 O O . LEU B 1 242 ? -3.209 -4.203 8.734 1 97.69 242 LEU B O 1
ATOM 5375 N N . PRO B 1 243 ? -2.713 -4.375 6.582 1 96.81 243 PRO B N 1
ATOM 5376 C CA . PRO B 1 243 ? -3.305 -3.051 6.375 1 96.81 243 PRO B CA 1
ATOM 5377 C C . PRO B 1 243 ? -4.77 -2.984 6.801 1 96.81 243 PRO B C 1
ATOM 5379 O O . PRO B 1 243 ? -5.199 -1.99 7.391 1 96.81 243 PRO B O 1
ATOM 5382 N N . VAL B 1 244 ? -5.504 -4.012 6.555 1 95.06 244 VAL B N 1
ATOM 5383 C CA . VAL B 1 244 ? -6.93 -4.043 6.852 1 95.06 244 VAL B CA 1
ATOM 5384 C C . VAL B 1 244 ? -7.141 -4.141 8.359 1 95.06 244 VAL B C 1
ATOM 5386 O O . VAL B 1 244 ? -7.965 -3.42 8.93 1 95.06 244 VAL B O 1
ATOM 5389 N N . THR B 1 245 ? -6.414 -5.008 8.953 1 96.56 245 THR B N 1
ATOM 5390 C CA . THR B 1 245 ? -6.559 -5.168 10.398 1 96.56 245 THR B CA 1
ATOM 5391 C C . THR B 1 245 ? -6.082 -3.916 11.133 1 96.56 245 THR B C 1
ATOM 5393 O O . THR B 1 245 ? -6.68 -3.51 12.133 1 96.56 245 THR B O 1
ATOM 5396 N N . LEU B 1 246 ? -5 -3.318 10.664 1 97.69 246 LEU B N 1
ATOM 5397 C CA . LEU B 1 246 ? -4.516 -2.086 11.273 1 97.69 246 LEU B CA 1
ATOM 5398 C C . LEU B 1 246 ? -5.562 -0.982 11.18 1 97.69 246 LEU B C 1
ATOM 5400 O O . LEU B 1 246 ? -5.84 -0.299 12.164 1 97.69 246 LEU B O 1
ATOM 5404 N N . SER B 1 247 ? -6.121 -0.811 10.039 1 95.62 247 SER B N 1
ATOM 5405 C CA . SER B 1 247 ? -7.156 0.194 9.828 1 95.62 247 SER B CA 1
ATOM 5406 C C . SER B 1 247 ? -8.359 -0.057 10.734 1 95.62 247 SER B C 1
ATOM 5408 O O . SER B 1 247 ? -8.875 0.87 11.359 1 95.62 247 SER B O 1
ATOM 5410 N N . SER B 1 248 ? -8.805 -1.304 10.773 1 93.88 248 SER B N 1
ATOM 5411 C CA . SER B 1 248 ? -9.93 -1.666 11.625 1 93.88 248 SER B CA 1
ATOM 5412 C C . SER B 1 248 ? -9.617 -1.416 13.094 1 93.88 248 SER B C 1
ATOM 5414 O O . SER B 1 248 ? -10.461 -0.895 13.828 1 93.88 248 SER B O 1
ATOM 5416 N N . LEU B 1 249 ? -8.469 -1.794 13.477 1 94.88 249 LEU B N 1
ATOM 5417 C CA . LEU B 1 249 ? -8.047 -1.574 14.852 1 94.88 249 LEU B CA 1
ATOM 5418 C C . LEU B 1 249 ? -8.031 -0.087 15.188 1 94.88 249 LEU B C 1
ATOM 5420 O O . LEU B 1 249 ? -8.477 0.317 16.266 1 94.88 249 LEU B O 1
ATOM 5424 N N . ALA B 1 250 ? -7.488 0.718 14.297 1 95.62 250 ALA B N 1
ATOM 5425 C CA . ALA B 1 250 ? -7.402 2.162 14.508 1 95.62 250 ALA B CA 1
ATOM 5426 C C . ALA B 1 250 ? -8.789 2.775 14.664 1 95.62 250 ALA B C 1
ATOM 5428 O O . ALA B 1 250 ? -8.969 3.74 15.406 1 95.62 250 ALA B O 1
ATOM 5429 N N . ASN B 1 251 ? -9.742 2.234 13.977 1 92.62 251 ASN B N 1
ATOM 5430 C CA . ASN B 1 251 ? -11.117 2.721 14.086 1 92.62 251 ASN B CA 1
ATOM 5431 C C . ASN B 1 251 ? -11.688 2.49 15.477 1 92.62 251 ASN B C 1
ATOM 5433 O O . ASN B 1 251 ? -12.547 3.246 15.938 1 92.62 251 ASN B O 1
ATOM 5437 N N . ASN B 1 252 ? -11.133 1.509 16.156 1 90.75 252 ASN B N 1
ATOM 5438 C CA . ASN B 1 252 ? -11.727 1.127 17.438 1 90.75 252 ASN B CA 1
ATOM 5439 C C . ASN B 1 252 ? -10.844 1.55 18.609 1 90.75 252 ASN B C 1
ATOM 5441 O O . ASN B 1 252 ? -11.297 1.591 19.75 1 90.75 252 ASN B O 1
ATOM 5445 N N . LEU B 1 253 ? -9.664 1.856 18.344 1 93.38 253 LEU B N 1
ATOM 5446 C CA . LEU B 1 253 ? -8.734 2.219 19.406 1 93.38 253 LEU B CA 1
ATOM 5447 C C . LEU B 1 253 ? -8.258 3.66 19.25 1 93.38 253 LEU B C 1
ATOM 5449 O O . LEU B 1 253 ? -7.426 3.955 18.391 1 93.38 253 LEU B O 1
ATOM 5453 N N . ARG B 1 254 ? -8.68 4.477 20.125 1 93.75 254 ARG B N 1
ATOM 5454 C CA . ARG B 1 254 ? -8.336 5.895 20.094 1 93.75 254 ARG B CA 1
ATOM 5455 C C . ARG B 1 254 ? -6.828 6.094 20.188 1 93.75 254 ARG B C 1
ATOM 5457 O O . ARG B 1 254 ? -6.277 7.008 19.562 1 93.75 254 ARG B O 1
ATOM 5464 N N . GLY B 1 255 ? -6.188 5.211 20.891 1 93.88 255 GLY B N 1
ATOM 5465 C CA . GLY B 1 255 ? -4.75 5.332 21.094 1 93.88 255 GLY B CA 1
ATOM 5466 C C . GLY B 1 255 ? -3.961 5.316 19.812 1 93.88 255 GLY B C 1
ATOM 5467 O O . GLY B 1 255 ? -2.943 6 19.688 1 93.88 255 GLY B O 1
ATOM 5468 N N . LEU B 1 256 ? -4.398 4.57 18.828 1 95.94 256 LEU B N 1
ATOM 5469 C CA . LEU B 1 256 ? -3.717 4.492 17.547 1 95.94 256 LEU B CA 1
ATOM 5470 C C . LEU B 1 256 ? -3.875 5.793 16.766 1 95.94 256 LEU B C 1
ATOM 5472 O O . LEU B 1 256 ? -3.023 6.137 15.945 1 95.94 256 LEU B O 1
ATOM 5476 N N . ARG B 1 257 ? -4.926 6.531 17.047 1 95.44 257 ARG B N 1
ATOM 5477 C CA . ARG B 1 257 ? -5.195 7.781 16.344 1 95.44 257 ARG B CA 1
ATOM 5478 C C . ARG B 1 257 ? -4.586 8.969 17.078 1 95.44 257 ARG B C 1
ATOM 5480 O O . ARG B 1 257 ? -4.656 10.102 16.609 1 95.44 257 ARG B O 1
ATOM 5487 N N . GLN B 1 258 ? -4.004 8.719 18.188 1 93.81 258 GLN B N 1
ATOM 5488 C CA . GLN B 1 258 ? -3.322 9.773 18.922 1 93.81 258 GLN B CA 1
ATOM 5489 C C . GLN B 1 258 ? -2.113 10.297 18.156 1 93.81 258 GLN B C 1
ATOM 5491 O O . GLN B 1 258 ? -1.376 9.516 17.547 1 93.81 258 GLN B O 1
ATOM 5496 N N . SER B 1 259 ? -1.944 11.586 18.219 1 92.88 259 SER B N 1
ATOM 5497 C CA . SER B 1 259 ? -0.817 12.211 17.531 1 92.88 259 SER B CA 1
ATOM 5498 C C . SER B 1 259 ? 0.51 11.789 18.156 1 92.88 259 SER B C 1
ATOM 5500 O O . SER B 1 259 ? 0.577 11.508 19.359 1 92.88 259 SER B O 1
ATOM 5502 N N . LEU B 1 260 ? 1.505 11.727 17.344 1 92.69 260 LEU B N 1
ATOM 5503 C CA . LEU B 1 260 ? 2.855 11.555 17.859 1 92.69 260 LEU B CA 1
ATOM 5504 C C . LEU B 1 260 ? 3.229 12.711 18.781 1 92.69 260 LEU B C 1
ATOM 5506 O O . LEU B 1 260 ? 2.662 13.797 18.688 1 92.69 260 LEU B O 1
ATOM 5510 N N . PRO B 1 261 ? 4.141 12.461 19.672 1 89.12 261 PRO B N 1
ATOM 5511 C CA . PRO B 1 261 ? 4.555 13.539 20.578 1 89.12 261 PRO B CA 1
ATOM 5512 C C . PRO B 1 261 ? 5.137 14.734 19.828 1 89.12 261 PRO B C 1
ATOM 5514 O O . PRO B 1 261 ? 5.824 14.562 18.812 1 89.12 261 PRO B O 1
ATOM 5517 N N . VAL B 1 262 ? 4.852 15.898 20.375 1 89.5 262 VAL B N 1
ATOM 5518 C CA . VAL B 1 262 ? 5.488 17.109 19.844 1 89.5 262 VAL B CA 1
ATOM 5519 C C . VAL B 1 262 ? 7.008 16.953 19.906 1 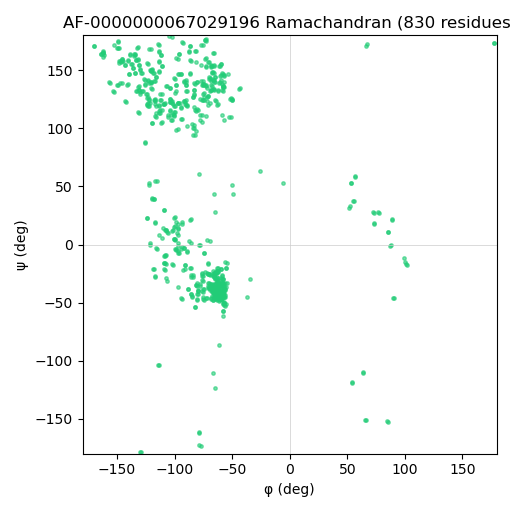89.5 262 VAL B C 1
ATOM 5521 O O . VAL B 1 262 ? 7.555 16.422 20.875 1 89.5 262 VAL B O 1
ATOM 5524 N N . GLN B 1 263 ? 7.719 17.312 18.859 1 90.62 263 GLN B N 1
ATOM 5525 C CA . GLN B 1 263 ? 9.172 17.266 18.719 1 90.62 263 GLN B CA 1
ATOM 5526 C C . GLN B 1 263 ? 9.656 15.828 18.562 1 90.62 263 GLN B C 1
ATOM 5528 O O . GLN B 1 263 ? 10.734 15.477 19.047 1 90.62 263 GLN B O 1
ATOM 5533 N N . TYR B 1 264 ? 8.789 15 18.031 1 91 264 TYR B N 1
ATOM 5534 C CA . TYR B 1 264 ? 9.18 13.609 17.844 1 91 264 TYR B CA 1
ATOM 5535 C C . TYR B 1 264 ? 10.398 13.5 16.938 1 91 264 TYR B C 1
ATOM 5537 O O . TYR B 1 264 ? 11.148 12.523 17 1 91 264 TYR B O 1
ATOM 5545 N N . LEU B 1 265 ? 10.695 14.508 16.109 1 91.69 265 LEU B N 1
ATOM 5546 C CA . LEU B 1 265 ? 11.844 14.516 15.219 1 91.69 265 LEU B CA 1
ATOM 5547 C C . LEU B 1 265 ? 13.148 14.477 16.016 1 91.69 265 LEU B C 1
ATOM 5549 O O . LEU B 1 265 ? 14.195 14.109 15.477 1 91.69 265 LEU B O 1
ATOM 5553 N N . ASP B 1 266 ? 13.07 14.906 17.234 1 90.94 266 ASP B N 1
ATOM 5554 C CA . ASP B 1 266 ? 14.266 14.984 18.078 1 90.94 266 ASP B CA 1
ATOM 5555 C C . ASP B 1 266 ? 14.359 13.789 19.016 1 90.94 266 ASP B C 1
ATOM 5557 O O . ASP B 1 266 ? 15.227 13.742 19.875 1 90.94 266 ASP B O 1
ATOM 5561 N N . MET B 1 267 ? 13.5 12.875 18.922 1 88.69 267 MET B N 1
ATOM 5562 C CA . MET B 1 267 ? 13.453 11.742 19.844 1 88.69 267 MET B CA 1
ATOM 5563 C C . MET B 1 267 ? 14.453 10.672 19.438 1 88.69 267 MET B C 1
ATOM 5565 O O . MET B 1 267 ? 15.18 10.141 20.281 1 88.69 267 MET B O 1
ATOM 5569 N N . GLU B 1 268 ? 14.312 10.289 18.156 1 88.31 268 GLU B N 1
ATOM 5570 C CA . GLU B 1 268 ? 15.156 9.188 17.688 1 88.31 268 GLU B CA 1
ATOM 5571 C C . GLU B 1 268 ? 15.219 9.148 16.172 1 88.31 268 GLU B C 1
ATOM 5573 O O . GLU B 1 268 ? 14.461 9.852 15.492 1 88.31 268 GLU B O 1
ATOM 5578 N N . GLY B 1 269 ? 16.156 8.398 15.586 1 88.38 269 GLY B N 1
ATOM 5579 C CA . GLY B 1 269 ? 16.375 8.102 14.18 1 88.38 269 GLY B CA 1
ATOM 5580 C C . GLY B 1 269 ? 17.406 7.008 13.953 1 88.38 269 GLY B C 1
ATOM 5581 O O . GLY B 1 269 ? 18.062 6.562 14.898 1 88.38 269 GLY B O 1
ATOM 5582 N N . VAL B 1 270 ? 17.438 6.648 12.766 1 89.75 270 VAL B N 1
ATOM 5583 C CA . VAL B 1 270 ? 18.375 5.59 12.43 1 89.75 270 VAL B CA 1
ATOM 5584 C C . VAL B 1 270 ? 19.812 6.098 12.602 1 89.75 270 VAL B C 1
ATOM 5586 O O . VAL B 1 270 ? 20.688 5.355 13.055 1 89.75 270 VAL B O 1
ATOM 5589 N N . LEU B 1 271 ? 19.938 7.391 12.203 1 87.94 271 LEU B N 1
ATOM 5590 C CA . LEU B 1 271 ? 21.25 8 12.398 1 87.94 271 LEU B CA 1
ATOM 5591 C C . LEU B 1 271 ? 21.609 8.047 13.883 1 87.94 271 LEU B C 1
ATOM 5593 O O . LEU B 1 271 ? 20.828 8.508 14.703 1 87.94 271 LEU B O 1
ATOM 5597 N N . ARG B 1 272 ? 22.812 7.625 14.188 1 83.94 272 ARG B N 1
ATOM 5598 C CA . ARG B 1 272 ? 23.297 7.664 15.57 1 83.94 272 ARG B CA 1
ATOM 5599 C C . ARG B 1 272 ? 23.844 9.039 15.914 1 83.94 272 ARG B C 1
ATOM 5601 O O . ARG B 1 272 ? 24.938 9.406 15.469 1 83.94 272 ARG B O 1
ATOM 5608 N N . LYS B 1 273 ? 23.094 9.719 16.594 1 84.56 273 LYS B N 1
ATOM 5609 C CA . LYS B 1 273 ? 23.484 11.031 17.094 1 84.56 273 LYS B CA 1
ATOM 5610 C C . LYS B 1 273 ? 22.812 11.336 18.422 1 84.56 273 LYS B C 1
ATOM 5612 O O . LYS B 1 273 ? 22.031 10.523 18.938 1 84.56 273 LYS B O 1
ATOM 5617 N N . ASN B 1 274 ? 23.188 12.406 18.969 1 82.81 274 ASN B N 1
ATOM 5618 C CA . ASN B 1 274 ? 22.562 12.82 20.219 1 82.81 274 ASN B CA 1
ATOM 5619 C C . ASN B 1 274 ? 21.25 13.555 19.969 1 82.81 274 ASN B C 1
ATOM 5621 O O . ASN B 1 274 ? 21.25 14.734 19.594 1 82.81 274 ASN B O 1
ATOM 5625 N N . TYR B 1 275 ? 20.219 12.836 20.141 1 85.12 275 TYR B N 1
ATOM 5626 C CA . TYR B 1 275 ? 18.906 13.461 20.016 1 85.12 275 TYR B CA 1
ATOM 5627 C C . TYR B 1 275 ? 18.516 14.141 21.328 1 85.12 275 TYR B C 1
ATOM 5629 O O . TYR B 1 275 ? 18.609 13.539 22.391 1 85.12 275 TYR B O 1
ATOM 5637 N N . LYS B 1 276 ? 18.078 15.281 21.219 1 81.12 276 LYS B N 1
ATOM 5638 C CA . LYS B 1 276 ? 17.797 16.125 22.375 1 81.12 276 LYS B CA 1
ATOM 5639 C C . LYS B 1 276 ? 16.766 15.469 23.297 1 81.12 276 LYS B C 1
ATOM 5641 O O . LYS B 1 276 ? 16.812 15.648 24.516 1 81.12 276 LYS B O 1
ATOM 5646 N N . LEU B 1 277 ? 15.875 14.672 22.766 1 81.94 277 LEU B N 1
ATOM 5647 C CA . LEU B 1 277 ? 14.781 14.125 23.562 1 81.94 277 LEU B CA 1
ATOM 5648 C C . LEU B 1 277 ? 14.875 12.602 23.625 1 81.94 277 LEU B C 1
ATOM 5650 O O . LEU B 1 277 ? 13.867 11.93 23.859 1 81.94 277 LEU B O 1
ATOM 5654 N N . SER B 1 278 ? 15.984 11.969 23.359 1 75.31 278 SER B N 1
ATOM 5655 C CA . SER B 1 278 ? 16.141 10.516 23.297 1 75.31 278 SER B CA 1
ATOM 5656 C C . SER B 1 278 ? 15.781 9.859 24.609 1 75.31 278 SER B C 1
ATOM 5658 O O . SER B 1 278 ? 15.094 8.836 24.641 1 75.31 278 SER B O 1
ATOM 5660 N N . ASP B 1 279 ? 16.156 10.344 25.75 1 68.81 279 ASP B N 1
ATOM 5661 C CA . ASP B 1 279 ? 16 9.695 27.047 1 68.81 279 ASP B CA 1
ATOM 5662 C C . ASP B 1 279 ? 14.586 9.859 27.578 1 68.81 279 ASP B C 1
ATOM 5664 O O . ASP B 1 279 ? 14.016 8.922 28.141 1 68.81 279 ASP B O 1
ATOM 5668 N N . GLN B 1 280 ? 14.062 10.969 27.391 1 63.03 280 GLN B N 1
ATOM 5669 C CA . GLN B 1 280 ? 12.805 11.305 28.062 1 63.03 280 GLN B CA 1
ATOM 5670 C C . GLN B 1 280 ? 11.648 10.5 27.469 1 63.03 280 GLN B C 1
ATOM 5672 O O . GLN B 1 280 ? 10.75 10.07 28.203 1 63.03 280 GLN B O 1
ATOM 5677 N N . PHE B 1 281 ? 11.836 10.273 26.125 1 66.12 281 PHE B N 1
ATOM 5678 C CA . PHE B 1 281 ? 10.57 9.875 25.531 1 66.12 281 PHE B CA 1
ATOM 5679 C C . PHE B 1 281 ? 10.688 8.5 24.891 1 66.12 281 PHE B C 1
ATOM 5681 O O . PHE B 1 281 ? 9.68 7.859 24.594 1 66.12 281 PHE B O 1
ATOM 5688 N N . ALA B 1 282 ? 11.859 7.988 25.031 1 70.69 282 ALA B N 1
ATOM 5689 C CA . ALA B 1 282 ? 12.078 6.785 24.234 1 70.69 282 ALA B CA 1
ATOM 5690 C C . ALA B 1 282 ? 11.352 5.586 24.844 1 70.69 282 ALA B C 1
ATOM 5692 O O . ALA B 1 282 ? 10.648 4.855 24.141 1 70.69 282 ALA B O 1
ATOM 5693 N N . LEU B 1 283 ? 11.352 5.52 26.141 1 75.94 283 LEU B N 1
ATOM 5694 C CA . LEU B 1 283 ? 10.766 4.344 26.766 1 75.94 283 LEU B CA 1
ATOM 5695 C C . LEU B 1 283 ? 9.242 4.395 26.703 1 75.94 283 LEU B C 1
ATOM 5697 O O . LEU B 1 283 ? 8.602 3.41 26.328 1 75.94 283 LEU B O 1
ATOM 5701 N N . ARG B 1 284 ? 8.703 5.574 27.062 1 81.88 284 ARG B N 1
ATOM 5702 C CA . ARG B 1 284 ? 7.25 5.699 27.031 1 81.88 284 ARG B CA 1
ATOM 5703 C C . ARG B 1 284 ? 6.719 5.527 25.609 1 81.88 284 ARG B C 1
ATOM 5705 O O . ARG B 1 284 ? 5.688 4.887 25.406 1 81.88 284 ARG B O 1
ATOM 5712 N N . PHE B 1 285 ? 7.469 6.074 24.781 1 88.75 285 PHE B N 1
ATOM 5713 C CA . PHE B 1 285 ? 7.07 5.984 23.375 1 88.75 285 PHE B CA 1
ATOM 5714 C C . PHE B 1 285 ? 7.098 4.535 22.891 1 88.75 285 PHE B C 1
ATOM 5716 O O . PHE B 1 285 ? 6.137 4.059 22.297 1 88.75 285 PHE B O 1
ATOM 5723 N N . THR B 1 286 ? 8.133 3.826 23.219 1 88.56 286 THR B N 1
ATOM 5724 C CA . THR B 1 286 ? 8.305 2.457 22.734 1 88.56 286 THR B CA 1
ATOM 5725 C C . THR B 1 286 ? 7.293 1.523 23.391 1 88.56 286 THR B C 1
ATOM 5727 O O . THR B 1 286 ? 6.781 0.605 22.75 1 88.56 286 THR B O 1
ATOM 5730 N N . ASP B 1 287 ? 7.035 1.813 24.672 1 90.88 287 ASP B N 1
ATOM 5731 C CA . ASP B 1 287 ? 6.031 1.01 25.359 1 90.88 287 ASP B CA 1
ATOM 5732 C C . ASP B 1 287 ? 4.652 1.195 24.734 1 90.88 287 ASP B C 1
ATOM 5734 O O . ASP B 1 287 ? 3.922 0.224 24.531 1 90.88 287 ASP B O 1
ATOM 5738 N N . PHE B 1 288 ? 4.426 2.43 24.5 1 91.88 288 PHE B N 1
ATOM 5739 C CA . PHE B 1 288 ? 3.139 2.756 23.891 1 91.88 288 PHE B CA 1
ATOM 5740 C C . PHE B 1 288 ? 3.025 2.148 22.5 1 91.88 288 PHE B C 1
ATOM 5742 O O . PHE B 1 288 ? 2.01 1.533 22.172 1 91.88 288 PHE B O 1
ATOM 5749 N N . LEU B 1 289 ? 4.031 2.229 21.75 1 93.5 289 LEU B N 1
ATOM 5750 C CA . LEU B 1 289 ? 4.059 1.646 20.406 1 93.5 289 LEU B CA 1
ATOM 5751 C C . LEU B 1 289 ? 3.928 0.127 20.469 1 93.5 289 LEU B C 1
ATOM 5753 O O . LEU B 1 289 ? 3.164 -0.468 19.719 1 93.5 289 LEU B O 1
ATOM 5757 N N . ASP B 1 290 ? 4.625 -0.463 21.406 1 94.94 290 ASP B N 1
ATOM 5758 C CA . ASP B 1 290 ? 4.594 -1.915 21.547 1 94.94 290 ASP B CA 1
ATOM 5759 C C . ASP B 1 290 ? 3.195 -2.4 21.922 1 94.94 290 ASP B C 1
ATOM 5761 O O . ASP B 1 290 ? 2.773 -3.48 21.5 1 94.94 290 ASP B O 1
ATOM 5765 N N . SER B 1 291 ? 2.564 -1.617 22.734 1 96.12 291 SER B N 1
ATOM 5766 C CA . SER B 1 291 ? 1.201 -1.985 23.094 1 96.12 291 SER B CA 1
ATOM 5767 C C . SER B 1 291 ? 0.293 -2.023 21.875 1 96.12 291 SER B C 1
ATOM 5769 O O . SER B 1 291 ? -0.555 -2.91 21.75 1 96.12 291 SER B O 1
ATOM 5771 N N . HIS B 1 292 ? 0.438 -1.097 20.984 1 96.62 292 HIS B N 1
ATOM 5772 C CA . HIS B 1 292 ? -0.342 -1.089 19.766 1 96.62 292 HIS B CA 1
ATOM 5773 C C . HIS B 1 292 ? 0.022 -2.273 18.875 1 96.62 292 HIS B C 1
ATOM 5775 O O . HIS B 1 292 ? -0.854 -2.883 18.25 1 96.62 292 HIS B O 1
ATOM 5781 N N . LEU B 1 293 ? 1.279 -2.602 18.84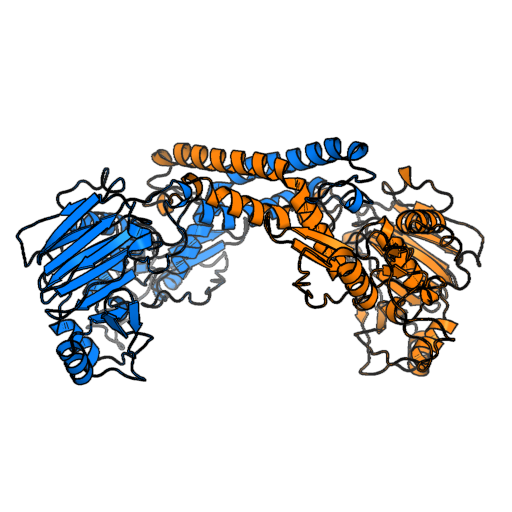4 1 97.38 293 LEU B N 1
ATOM 5782 C CA . LEU B 1 293 ? 1.732 -3.738 18.047 1 97.38 293 LEU B CA 1
ATOM 5783 C C . LEU B 1 293 ? 1.198 -5.047 18.625 1 97.38 293 LEU B C 1
ATOM 5785 O O . LEU B 1 293 ? 0.871 -5.969 17.875 1 97.38 293 LEU B O 1
ATOM 5789 N N . GLN B 1 294 ? 1.169 -5.09 19.922 1 97.12 294 GLN B N 1
ATOM 5790 C CA . GLN B 1 294 ? 0.583 -6.254 20.578 1 97.12 294 GLN B CA 1
ATOM 5791 C C . GLN B 1 294 ? -0.894 -6.398 20.234 1 97.12 294 GLN B C 1
ATOM 5793 O O . GLN B 1 294 ? -1.364 -7.508 19.953 1 97.12 294 GLN B O 1
ATOM 5798 N N . ASN B 1 295 ? -1.621 -5.324 20.297 1 97 295 ASN B N 1
ATOM 5799 C CA . ASN B 1 295 ? -3.027 -5.34 19.906 1 97 295 ASN B CA 1
ATOM 5800 C C . ASN B 1 295 ? -3.199 -5.766 18.453 1 97 295 ASN B C 1
ATOM 5802 O O . ASN B 1 295 ? -4.117 -6.523 18.125 1 97 295 ASN B O 1
ATOM 5806 N N . LEU B 1 296 ? -2.322 -5.281 17.609 1 97.31 296 LEU B N 1
ATOM 5807 C CA . LEU B 1 296 ? -2.383 -5.629 16.188 1 97.31 296 LEU B CA 1
ATOM 5808 C C . LEU B 1 296 ? -2.145 -7.121 15.984 1 97.31 296 LEU B C 1
ATOM 5810 O O . LEU B 1 296 ? -2.842 -7.766 15.203 1 97.31 296 LEU B O 1
ATOM 5814 N N . ARG B 1 297 ? -1.163 -7.684 16.672 1 96.94 297 ARG B N 1
ATOM 5815 C CA . ARG B 1 297 ? -0.901 -9.117 16.594 1 96.94 297 ARG B CA 1
ATOM 5816 C C . ARG B 1 297 ? -2.141 -9.922 16.984 1 96.94 297 ARG B C 1
ATOM 5818 O O . ARG B 1 297 ? -2.568 -10.805 16.234 1 96.94 297 ARG B O 1
ATOM 5825 N N . ALA B 1 298 ? -2.666 -9.57 18.156 1 95.81 298 ALA B N 1
ATOM 5826 C CA . ALA B 1 298 ? -3.828 -10.297 18.656 1 95.81 298 ALA B CA 1
ATOM 5827 C C . ALA B 1 298 ? -5.004 -10.195 17.688 1 95.81 298 ALA B C 1
ATOM 5829 O O . ALA B 1 298 ? -5.656 -11.195 17.391 1 95.81 298 ALA B O 1
ATOM 5830 N N . PHE B 1 299 ? -5.234 -9.031 17.234 1 95 299 PHE B N 1
ATOM 5831 C CA . PHE B 1 299 ? -6.355 -8.781 16.328 1 95 299 PHE B CA 1
ATOM 5832 C C . PHE B 1 299 ? -6.16 -9.508 15.008 1 95 299 PHE B C 1
ATOM 5834 O O . PHE B 1 299 ? -7.086 -10.156 14.508 1 95 299 PHE B O 1
ATOM 5841 N N . SER B 1 300 ? -4.992 -9.438 14.453 1 95.5 300 SER B N 1
ATOM 5842 C CA . SER B 1 300 ? -4.699 -10.086 13.18 1 95.5 300 SER B CA 1
ATOM 5843 C C . SER B 1 300 ? -4.812 -11.602 13.289 1 95.5 300 SER B C 1
ATOM 5845 O O . SER B 1 300 ? -5.297 -12.266 12.375 1 95.5 300 SER B O 1
ATOM 5847 N N . SER B 1 301 ? -4.324 -12.141 14.391 1 92.62 301 SER B N 1
ATOM 5848 C CA . SER B 1 301 ? -4.438 -13.578 14.617 1 92.62 301 SER B CA 1
ATOM 5849 C C . SER B 1 301 ? -5.898 -14.023 14.664 1 92.62 301 SER B C 1
ATOM 5851 O O . SER B 1 301 ? -6.242 -15.102 14.172 1 92.62 301 SER B O 1
ATOM 5853 N N . GLN B 1 302 ? -6.699 -13.156 15.188 1 90.44 302 GLN B N 1
ATOM 5854 C CA . GLN B 1 302 ? -8.117 -13.469 15.32 1 90.44 302 GLN B CA 1
ATOM 5855 C C . GLN B 1 302 ? -8.828 -13.352 13.977 1 90.44 302 GLN B C 1
ATOM 5857 O O . GLN B 1 302 ? -9.812 -14.055 13.727 1 90.44 302 GLN B O 1
ATOM 5862 N N . PHE B 1 303 ? -8.344 -12.562 13.141 1 90.81 303 PHE B N 1
ATOM 5863 C CA . PHE B 1 303 ? -9.055 -12.273 11.898 1 90.81 303 PHE B CA 1
ATOM 5864 C C . PHE B 1 303 ? -8.344 -12.906 10.711 1 90.81 303 PHE B C 1
ATOM 5866 O O . PHE B 1 303 ? -8.43 -12.398 9.586 1 90.81 303 PHE B O 1
ATOM 5873 N N . TYR B 1 304 ? -7.66 -14.008 10.875 1 90.81 304 TYR B N 1
ATOM 5874 C CA . TYR B 1 304 ? -6.887 -14.633 9.805 1 90.81 304 TYR B CA 1
ATOM 5875 C C . TYR B 1 304 ? -7.801 -15.141 8.695 1 90.81 304 TYR B C 1
ATOM 5877 O O . TYR B 1 304 ? -7.383 -15.242 7.543 1 90.81 304 TYR B O 1
ATOM 5885 N N . ALA B 1 305 ? -9.094 -15.461 9.062 1 91.81 305 ALA B N 1
ATOM 5886 C CA . ALA B 1 305 ? -10.055 -15.922 8.062 1 91.81 305 ALA B CA 1
ATOM 5887 C C . ALA B 1 305 ? -10.234 -14.883 6.961 1 91.81 305 ALA B C 1
ATOM 5889 O O . ALA B 1 305 ? -10.375 -15.227 5.785 1 91.81 305 ALA B O 1
ATOM 5890 N N . ALA B 1 306 ? -10.25 -13.625 7.379 1 93.38 306 ALA B N 1
ATOM 5891 C CA . ALA B 1 306 ? -10.344 -12.547 6.395 1 93.38 306 ALA B CA 1
ATOM 5892 C C . ALA B 1 306 ? -9.133 -12.547 5.461 1 93.38 306 ALA B C 1
ATOM 5894 O O . ALA B 1 306 ? -9.266 -12.297 4.262 1 93.38 306 ALA B O 1
ATOM 5895 N N . GLY B 1 307 ? -7.969 -12.805 6.031 1 94.38 307 GLY B N 1
ATOM 5896 C CA . GLY B 1 307 ? -6.766 -12.914 5.219 1 94.38 307 GLY B CA 1
ATOM 5897 C C . GLY B 1 307 ? -6.844 -14.023 4.188 1 94.38 307 GLY B C 1
ATOM 5898 O O . GLY B 1 307 ? -6.449 -13.836 3.033 1 94.38 307 GLY B O 1
ATOM 5899 N N . LEU B 1 308 ? -7.328 -15.156 4.582 1 94.12 308 LEU B N 1
ATOM 5900 C CA . LEU B 1 308 ? -7.5 -16.266 3.656 1 94.12 308 LEU B CA 1
ATOM 5901 C C . LEU B 1 308 ? -8.469 -15.898 2.537 1 94.12 308 LEU B C 1
ATOM 5903 O O . LEU B 1 308 ? -8.234 -16.234 1.374 1 94.12 308 LEU B O 1
ATOM 5907 N N . ASP B 1 309 ? -9.516 -15.219 2.879 1 95.12 309 ASP B N 1
ATOM 5908 C CA . ASP B 1 309 ? -10.469 -14.781 1.865 1 95.12 309 ASP B CA 1
ATOM 5909 C C . ASP B 1 309 ? -9.82 -13.781 0.902 1 95.12 309 ASP B C 1
ATOM 5911 O O . ASP B 1 309 ? -10.141 -13.773 -0.29 1 95.12 309 ASP B O 1
ATOM 5915 N N . MET B 1 310 ? -8.977 -12.961 1.481 1 95.69 310 MET B N 1
ATOM 5916 C CA . MET B 1 310 ? -8.289 -12.023 0.597 1 95.69 310 MET B CA 1
ATOM 5917 C C . MET B 1 310 ? -7.391 -12.766 -0.389 1 95.69 310 MET B C 1
ATOM 5919 O O . MET B 1 310 ? -7.312 -12.391 -1.562 1 95.69 310 MET B O 1
ATOM 5923 N N . MET B 1 311 ? -6.727 -13.766 0.077 1 96.12 311 MET B N 1
ATOM 5924 C CA . MET B 1 311 ? -5.938 -14.617 -0.811 1 96.12 311 MET B CA 1
ATOM 5925 C C . MET B 1 311 ? -6.828 -15.305 -1.839 1 96.12 311 MET B C 1
ATOM 5927 O O . MET B 1 311 ? -6.465 -15.406 -3.012 1 96.12 311 MET B O 1
ATOM 5931 N N . ALA B 1 312 ? -7.961 -15.766 -1.378 1 95.31 312 ALA B N 1
ATOM 5932 C CA . ALA B 1 312 ? -8.922 -16.406 -2.268 1 95.31 312 ALA B CA 1
ATOM 5933 C C . ALA B 1 312 ? -9.406 -15.445 -3.346 1 95.31 312 ALA B C 1
ATOM 5935 O O . ALA B 1 312 ? -9.602 -15.844 -4.5 1 95.31 312 ALA B O 1
ATOM 5936 N N . CYS B 1 313 ? -9.641 -14.25 -2.951 1 94.38 313 CYS B N 1
ATOM 5937 C CA . CYS B 1 313 ? -10.07 -13.25 -3.916 1 94.38 313 CYS B CA 1
ATOM 5938 C C . CYS B 1 313 ? -9.016 -13.039 -4.996 1 94.38 313 CYS B C 1
ATOM 5940 O O . CYS B 1 313 ? -9.344 -12.93 -6.18 1 94.38 313 CYS B O 1
ATOM 5942 N N . ASP B 1 314 ? -7.812 -12.938 -4.539 1 93.81 314 ASP B N 1
ATOM 5943 C CA . ASP B 1 314 ? -6.715 -12.828 -5.496 1 93.81 314 ASP B CA 1
ATOM 5944 C C . ASP B 1 314 ? -6.691 -14.023 -6.445 1 93.81 314 ASP B C 1
ATOM 5946 O O . ASP B 1 314 ? -6.445 -13.867 -7.641 1 93.81 314 ASP B O 1
ATOM 5950 N N . PHE B 1 315 ? -6.914 -15.156 -5.93 1 94.44 315 PHE B N 1
ATOM 5951 C CA . PHE B 1 315 ? -6.988 -16.359 -6.742 1 94.44 315 PHE B CA 1
ATOM 5952 C C . PHE B 1 315 ? -8.094 -16.25 -7.785 1 94.44 315 PHE B C 1
ATOM 5954 O O . PHE B 1 315 ? -7.879 -16.547 -8.961 1 94.44 315 PHE B O 1
ATOM 5961 N N . MET B 1 316 ? -9.242 -15.82 -7.367 1 92.44 316 MET B N 1
ATOM 5962 C CA . MET B 1 316 ? -10.367 -15.688 -8.289 1 92.44 316 MET B CA 1
ATOM 5963 C C . MET B 1 316 ? -10.031 -14.734 -9.43 1 92.44 316 MET B C 1
ATOM 5965 O O . MET B 1 316 ? -10.469 -14.938 -10.562 1 92.44 316 MET B O 1
ATOM 5969 N N . LYS B 1 317 ? -9.258 -13.781 -9.117 1 89.75 317 LYS B N 1
ATOM 5970 C CA . LYS B 1 317 ? -8.914 -12.766 -10.109 1 89.75 317 LYS B CA 1
ATOM 5971 C C . LYS B 1 317 ? -7.898 -13.297 -11.117 1 89.75 317 LYS B C 1
ATOM 5973 O O . LYS B 1 317 ? -7.914 -12.914 -12.289 1 89.75 317 LYS B O 1
ATOM 5978 N N . ASN B 1 318 ? -7.043 -14.195 -10.656 1 90.69 318 ASN B N 1
ATOM 5979 C CA . ASN B 1 318 ? -5.875 -14.531 -11.461 1 90.69 318 ASN B CA 1
ATOM 5980 C C . ASN B 1 318 ? -5.98 -15.93 -12.047 1 90.69 318 ASN B C 1
ATOM 5982 O O . ASN B 1 318 ? -5.258 -16.266 -12.992 1 90.69 318 ASN B O 1
ATOM 5986 N N . ALA B 1 319 ? -6.855 -16.734 -11.547 1 92.88 319 ALA B N 1
ATOM 5987 C CA . ALA B 1 319 ? -6.941 -18.141 -11.945 1 92.88 319 ALA B CA 1
ATOM 5988 C C . ALA B 1 319 ? -7.477 -18.281 -13.375 1 92.88 319 ALA B C 1
ATOM 5990 O O . ALA B 1 319 ? -8.117 -17.359 -13.891 1 92.88 319 ALA B O 1
ATOM 5991 N N . LEU B 1 320 ? -7.191 -19.375 -14.008 1 92.81 320 LEU B N 1
ATOM 5992 C CA . LEU B 1 320 ? -7.746 -19.719 -15.312 1 92.81 320 LEU B CA 1
ATOM 5993 C C . LEU B 1 320 ? -9.242 -19.984 -15.211 1 92.81 320 LEU B C 1
ATOM 5995 O O . LEU B 1 320 ? -9.727 -20.484 -14.188 1 92.81 320 LEU B O 1
ATOM 5999 N N . PRO B 1 321 ? -9.93 -19.656 -16.281 1 91 321 PRO B N 1
ATOM 6000 C CA . PRO B 1 321 ? -11.336 -20.078 -16.312 1 91 321 PRO B CA 1
ATOM 6001 C C . PRO B 1 321 ? -11.492 -21.594 -16.422 1 91 321 PRO B C 1
ATOM 6003 O O . PRO B 1 321 ? -10.578 -22.281 -16.891 1 91 321 PRO B O 1
ATOM 6006 N N . PRO B 1 322 ? -12.594 -22.078 -15.945 1 89.81 322 PRO B N 1
ATOM 6007 C CA . PRO B 1 322 ? -12.781 -23.531 -16.016 1 89.81 322 PRO B CA 1
ATOM 6008 C C . PRO B 1 322 ? -12.953 -24.031 -17.438 1 89.81 322 PRO B C 1
ATOM 6010 O O . PRO B 1 322 ? -13.578 -23.359 -18.266 1 89.81 322 PRO B O 1
ATOM 6013 N N . MET B 1 323 ? -12.344 -25.062 -17.75 1 88.81 323 MET B N 1
ATOM 6014 C CA . MET B 1 323 ? -12.578 -25.75 -19.016 1 88.81 323 MET B CA 1
ATOM 6015 C C . MET B 1 323 ? -13.695 -26.781 -18.875 1 88.81 323 MET B C 1
ATOM 6017 O O . MET B 1 323 ? -13.578 -27.734 -18.109 1 88.81 323 MET B O 1
ATOM 6021 N N . LEU B 1 324 ? -14.711 -26.594 -19.625 1 84 324 LEU B N 1
ATOM 6022 C CA . LEU B 1 324 ? -15.859 -27.484 -19.547 1 84 324 LEU B CA 1
ATOM 6023 C C . LEU B 1 324 ? -15.719 -28.656 -20.516 1 84 324 LEU B C 1
ATOM 6025 O O . LEU B 1 324 ? -15.211 -28.484 -21.625 1 84 324 LEU B O 1
ATOM 6029 N N . THR B 1 325 ? -16.078 -29.75 -19.969 1 85.12 325 THR B N 1
ATOM 6030 C CA . THR B 1 325 ? -16.078 -30.938 -20.797 1 85.12 325 THR B CA 1
ATOM 6031 C C . THR B 1 325 ? -17.5 -31.469 -21 1 85.12 325 THR B C 1
ATOM 6033 O O . THR B 1 325 ? -18.312 -30.859 -21.703 1 85.12 325 THR B O 1
ATOM 6036 N N . GLN B 1 326 ? -17.844 -32.531 -20.312 1 79.12 326 GLN B N 1
ATOM 6037 C CA . GLN B 1 326 ? -19.156 -33.094 -20.5 1 79.12 326 GLN B CA 1
ATOM 6038 C C . GLN B 1 326 ? -20.234 -32.281 -19.797 1 79.12 326 GLN B C 1
ATOM 6040 O O . GLN B 1 326 ? -21.375 -32.219 -20.25 1 79.12 326 GLN B O 1
ATOM 6045 N N . GLU B 1 327 ? -19.844 -31.594 -18.828 1 81.31 327 GLU B N 1
ATOM 6046 C CA . GLU B 1 327 ? -20.797 -30.828 -18.031 1 81.31 327 GLU B CA 1
ATOM 6047 C C . GLU B 1 327 ? -21.266 -29.594 -18.781 1 81.31 327 GLU B C 1
ATOM 6049 O O . GLU B 1 327 ? -22.203 -28.906 -18.344 1 81.31 327 GLU B O 1
ATOM 6054 N N . LYS B 1 328 ? -20.672 -29.328 -19.906 1 81.69 328 LYS B N 1
ATOM 6055 C CA . LYS B 1 328 ? -21.031 -28.188 -20.719 1 81.69 328 LYS B CA 1
ATOM 6056 C C . LYS B 1 328 ? -22.516 -28.219 -21.078 1 81.69 328 LYS B C 1
ATOM 6058 O O . LYS B 1 328 ? -23.172 -27.172 -21.172 1 81.69 328 LYS B O 1
ATOM 6063 N N . ARG B 1 329 ? -23.047 -29.344 -21.234 1 81 329 ARG B N 1
ATOM 6064 C CA . ARG B 1 329 ? -24.438 -29.516 -21.625 1 81 329 ARG B CA 1
ATOM 6065 C C . ARG B 1 329 ? -25.375 -29 -20.547 1 81 329 ARG B C 1
ATOM 6067 O O . ARG B 1 329 ? -26.516 -28.641 -20.828 1 81 329 ARG B O 1
ATOM 6074 N N . LEU B 1 330 ? -24.844 -28.984 -19.359 1 79.62 330 LEU B N 1
ATOM 6075 C CA . LEU B 1 330 ? -25.672 -28.547 -18.234 1 79.62 330 LEU B CA 1
ATOM 6076 C C . LEU B 1 330 ? -25.422 -27.078 -17.922 1 79.62 330 LEU B C 1
ATOM 6078 O O . LEU B 1 330 ? -26.062 -26.516 -17.031 1 79.62 330 LEU B O 1
ATOM 6082 N N . SER B 1 331 ? -24.453 -26.547 -18.625 1 82.62 331 SER B N 1
ATOM 6083 C CA . SER B 1 331 ? -24.094 -25.156 -18.375 1 82.62 331 SER B CA 1
ATOM 6084 C C . SER B 1 331 ? -24.844 -24.203 -19.297 1 82.62 331 SER B C 1
ATOM 6086 O O . SER B 1 331 ? -25.562 -24.641 -20.188 1 82.62 331 SER B O 1
ATOM 6088 N N . VAL B 1 332 ? -24.656 -22.938 -19.031 1 77.38 332 VAL B N 1
ATOM 6089 C CA . VAL B 1 332 ? -25.328 -21.906 -19.828 1 77.38 332 VAL B CA 1
ATOM 6090 C C . VAL B 1 332 ? -24.812 -21.938 -21.266 1 77.38 332 VAL B C 1
ATOM 6092 O O . VAL B 1 332 ? -25.5 -21.5 -22.188 1 77.38 332 VAL B O 1
ATOM 6095 N N . LEU B 1 333 ? -23.641 -22.422 -21.484 1 75.62 333 LEU B N 1
ATOM 6096 C CA . LEU B 1 333 ? -23.031 -22.469 -22.812 1 75.62 333 LEU B CA 1
ATOM 6097 C C . LEU B 1 333 ? -23.703 -23.516 -23.688 1 75.62 333 LEU B C 1
ATOM 6099 O O . LEU B 1 333 ? -23.734 -23.391 -24.906 1 75.62 333 LEU B O 1
ATOM 6103 N N . GLY B 1 334 ? -24.281 -24.453 -23.062 1 75.69 334 GLY B N 1
ATOM 6104 C CA . GLY B 1 334 ? -24.969 -25.484 -23.812 1 75.69 334 GLY B CA 1
ATOM 6105 C C . GLY B 1 334 ? -24.031 -26.344 -24.641 1 75.69 334 GLY B C 1
ATOM 6106 O O . GLY B 1 334 ? -22.812 -26.094 -24.672 1 75.69 334 GLY B O 1
ATOM 6107 N N . ASP B 1 335 ? -24.594 -27.375 -25.172 1 76.38 335 ASP B N 1
ATOM 6108 C CA . ASP B 1 335 ? -23.797 -28.281 -26 1 76.38 335 ASP B CA 1
ATOM 6109 C C . ASP B 1 335 ? -24.047 -28.047 -27.484 1 76.38 335 ASP B C 1
ATOM 6111 O O . ASP B 1 335 ? -24.625 -27.031 -27.859 1 76.38 335 ASP B O 1
ATOM 6115 N N . SER B 1 336 ? -23.344 -28.797 -28.281 1 73 336 SER B N 1
ATOM 6116 C CA . SER B 1 336 ? -23.406 -28.656 -29.734 1 73 336 SER B CA 1
ATOM 6117 C C . SER B 1 336 ? -24.844 -28.766 -30.234 1 73 336 SER B C 1
ATOM 6119 O O . SER B 1 336 ? -25.156 -28.297 -31.328 1 73 336 SER B O 1
ATOM 6121 N N . ASN B 1 337 ? -25.766 -29.297 -29.359 1 71.12 337 ASN B N 1
ATOM 6122 C CA . ASN B 1 337 ? -27.156 -29.5 -29.781 1 71.12 337 ASN B CA 1
ATOM 6123 C C . ASN B 1 337 ? -28.047 -28.344 -29.344 1 71.12 337 ASN B C 1
ATOM 6125 O O . ASN B 1 337 ? -29.266 -28.469 -29.328 1 71.12 337 ASN B O 1
ATOM 6129 N N . PHE B 1 338 ? -27.391 -27.375 -28.984 1 68.31 338 PHE B N 1
ATOM 6130 C CA . PHE B 1 338 ? -28.172 -26.219 -28.516 1 68.31 338 PHE B CA 1
ATOM 6131 C C . PHE B 1 338 ? -29.031 -25.656 -29.625 1 68.31 338 PHE B C 1
ATOM 6133 O O . PHE B 1 338 ? -28.516 -25.344 -30.719 1 68.31 338 PHE B O 1
ATOM 6140 N N . ASN B 1 339 ? -30.328 -25.672 -29.375 1 69.38 339 ASN B N 1
ATOM 6141 C CA . ASN B 1 339 ? -31.312 -25.141 -30.312 1 69.38 339 ASN B CA 1
ATOM 6142 C C . ASN B 1 339 ? -31.797 -23.766 -29.922 1 69.38 339 ASN B C 1
ATOM 6144 O O . ASN B 1 339 ? -32.562 -23.625 -28.953 1 69.38 339 ASN B O 1
ATOM 6148 N N . ILE B 1 340 ? -31.422 -22.781 -30.688 1 72.62 340 ILE B N 1
ATOM 6149 C CA . ILE B 1 340 ? -31.75 -21.391 -30.359 1 72.62 340 ILE B CA 1
ATOM 6150 C C . ILE B 1 340 ? -33.25 -21.203 -30.375 1 72.62 340 ILE B C 1
ATOM 6152 O O . ILE B 1 340 ? -33.781 -20.281 -29.734 1 72.62 340 ILE B O 1
ATOM 6156 N N . PHE B 1 341 ? -33.906 -21.922 -31.094 1 71.62 341 PHE B N 1
ATOM 6157 C CA . PHE B 1 341 ? -35.344 -21.766 -31.219 1 71.62 341 PHE B CA 1
ATOM 6158 C C . PHE B 1 341 ? -36.094 -22.75 -30.312 1 71.62 341 PHE B C 1
ATOM 6160 O O . PHE B 1 341 ? -37.312 -22.859 -30.375 1 71.62 341 PHE B O 1
ATOM 6167 N N . GLY B 1 342 ? -35.344 -23.344 -29.516 1 70.56 342 GLY B N 1
ATOM 6168 C CA . GLY B 1 342 ? -35.938 -24.344 -28.625 1 70.56 342 GLY B CA 1
ATOM 6169 C C . GLY B 1 342 ? -36.656 -23.734 -27.438 1 70.56 342 GLY B C 1
ATOM 6170 O O . GLY B 1 342 ? -36.844 -22.516 -27.375 1 70.56 342 GLY B O 1
ATOM 6171 N N . THR B 1 343 ? -37.094 -24.641 -26.484 1 74.19 343 THR B N 1
ATOM 6172 C CA . THR B 1 343 ? -37.844 -24.219 -25.297 1 74.19 343 THR B CA 1
ATOM 6173 C C . THR B 1 343 ? -36.938 -23.516 -24.312 1 74.19 343 THR B C 1
ATOM 6175 O O . THR B 1 343 ? -35.75 -23.875 -24.156 1 74.19 343 THR B O 1
ATOM 6178 N N . LEU B 1 344 ? -37.438 -22.484 -23.812 1 74.12 344 LEU B N 1
ATOM 6179 C CA . LEU B 1 344 ? -36.656 -21.703 -22.844 1 74.12 344 LEU B CA 1
ATOM 6180 C C . LEU B 1 344 ? -36.5 -22.484 -21.531 1 74.12 344 LEU B C 1
ATOM 6182 O O . LEU B 1 344 ? -37.438 -23.141 -21.094 1 74.12 344 LEU B O 1
ATOM 6186 N N . LYS B 1 345 ? -35.312 -22.547 -21.047 1 78.69 345 LYS B N 1
ATOM 6187 C CA . LYS B 1 345 ? -35.062 -23.141 -19.734 1 78.69 345 LYS B CA 1
ATOM 6188 C C . LYS B 1 345 ? -35.625 -22.297 -18.609 1 78.69 345 LYS B C 1
ATOM 6190 O O . LYS B 1 345 ? -35.375 -21.094 -18.547 1 78.69 345 LYS B O 1
ATOM 6195 N N . LYS B 1 346 ? -36.562 -22.953 -17.781 1 77.81 346 LYS B N 1
ATOM 6196 C CA . LYS B 1 346 ? -37.156 -22.234 -16.672 1 77.81 346 LYS B CA 1
ATOM 6197 C C . LYS B 1 346 ? -36.781 -22.891 -15.336 1 77.81 346 LYS B C 1
ATOM 6199 O O . LYS B 1 346 ? -36.906 -24.109 -15.18 1 77.81 346 LYS B O 1
ATOM 6204 N N . PHE B 1 347 ? -36.25 -22.156 -14.469 1 81.19 347 PHE B N 1
ATOM 6205 C CA . PHE B 1 347 ? -35.844 -22.656 -13.148 1 81.19 347 PHE B CA 1
ATOM 6206 C C . PHE B 1 347 ? -37.062 -22.875 -12.273 1 81.19 347 PHE B C 1
ATOM 6208 O O . PHE B 1 347 ? -38 -22.062 -12.258 1 81.19 347 PHE B O 1
ATOM 6215 N N . LYS B 1 348 ? -37.156 -24.031 -11.75 1 80.12 348 LYS B N 1
ATOM 6216 C CA . LYS B 1 348 ? -38.156 -24.359 -10.727 1 80.12 348 LYS B CA 1
ATOM 6217 C C . LYS B 1 348 ? -37.469 -24.656 -9.391 1 80.12 348 LYS B C 1
ATOM 6219 O O . LYS B 1 348 ? -36.281 -24.828 -9.32 1 80.12 348 LYS B O 1
ATOM 6224 N N . LYS B 1 349 ? -38.25 -24.656 -8.422 1 79.88 349 LYS B N 1
ATOM 6225 C CA . LYS B 1 349 ? -37.719 -24.969 -7.09 1 79.88 349 LYS B CA 1
ATOM 6226 C C . LYS B 1 349 ? -37.156 -26.375 -7.031 1 79.88 349 LYS B C 1
ATOM 6228 O O . LYS B 1 349 ? -36.25 -26.656 -6.246 1 79.88 349 LYS B O 1
ATOM 6233 N N . THR B 1 350 ? -37.656 -27.234 -7.977 1 79.88 350 THR B N 1
ATOM 6234 C CA . THR B 1 350 ? -37.219 -28.625 -7.953 1 79.88 350 THR B CA 1
ATOM 6235 C C . THR B 1 350 ? -36.031 -28.844 -8.883 1 79.88 350 THR B C 1
ATOM 6237 O O . THR B 1 350 ? -35.469 -29.938 -8.938 1 79.88 350 THR B O 1
ATOM 6240 N N . THR B 1 351 ? -35.625 -27.781 -9.57 1 82 351 THR B N 1
ATOM 6241 C CA . THR B 1 351 ? -34.5 -27.906 -10.484 1 82 351 THR B CA 1
ATOM 6242 C C . THR B 1 351 ? -33.219 -28.234 -9.711 1 82 351 THR B C 1
ATOM 6244 O O . THR B 1 351 ? -32.906 -27.562 -8.734 1 82 351 THR B O 1
ATOM 6247 N N . GLU B 1 352 ? -32.625 -29.359 -10.148 1 84.12 352 GLU B N 1
ATOM 6248 C CA . GLU B 1 352 ? -31.344 -29.75 -9.531 1 84.12 352 GLU B CA 1
ATOM 6249 C C . GLU B 1 352 ? -30.203 -28.859 -10.023 1 84.12 352 GLU B C 1
ATOM 6251 O O . GLU B 1 352 ? -30 -28.703 -11.227 1 84.12 352 GLU B O 1
ATOM 6256 N N . ILE B 1 353 ? -29.5 -28.234 -9.055 1 82.81 353 ILE B N 1
ATOM 6257 C CA . ILE B 1 353 ? -28.391 -27.344 -9.422 1 82.81 353 ILE B CA 1
ATOM 6258 C C . ILE B 1 353 ? -27.156 -27.703 -8.609 1 82.81 353 ILE B C 1
ATOM 6260 O O . ILE B 1 353 ? -27.25 -28.359 -7.566 1 82.81 353 ILE B O 1
ATOM 6264 N N . ARG B 1 354 ? -26.016 -27.469 -9.156 1 83.25 354 ARG B N 1
ATOM 6265 C CA . ARG B 1 354 ? -24.75 -27.547 -8.43 1 83.25 354 ARG B CA 1
ATOM 6266 C C . ARG B 1 354 ? -23.734 -26.547 -8.977 1 83.25 354 ARG B C 1
ATOM 6268 O O . ARG B 1 354 ? -23.859 -26.094 -10.117 1 83.25 354 ARG B O 1
ATOM 6275 N N . LEU B 1 355 ? -22.812 -26.188 -8.203 1 85.19 355 LEU B N 1
ATOM 6276 C CA . LEU B 1 355 ? -21.734 -25.312 -8.656 1 85.19 355 LEU B CA 1
ATOM 6277 C C . LEU B 1 355 ? -20.891 -26 -9.719 1 85.19 355 LEU B C 1
ATOM 6279 O O . LEU B 1 355 ? -20.688 -27.219 -9.672 1 85.19 355 LEU B O 1
ATOM 6283 N N . LEU B 1 356 ? -20.438 -25.234 -10.664 1 84.88 356 LEU B N 1
ATOM 6284 C CA . LEU B 1 356 ? -19.594 -25.766 -11.727 1 84.88 356 LEU B CA 1
ATOM 6285 C C . LEU B 1 356 ? -18.344 -26.422 -11.156 1 84.88 356 LEU B C 1
ATOM 6287 O O . LEU B 1 356 ? -18 -27.547 -11.516 1 84.88 356 LEU B O 1
ATOM 6291 N N . ARG B 1 357 ? -17.594 -25.672 -10.406 1 88.81 357 ARG B N 1
ATOM 6292 C CA . ARG B 1 357 ? -16.453 -26.141 -9.633 1 88.81 357 ARG B CA 1
ATOM 6293 C C . ARG B 1 357 ? -16.5 -25.625 -8.203 1 88.81 357 ARG B C 1
ATOM 6295 O O . ARG B 1 357 ? -17.188 -24.656 -7.914 1 88.81 357 ARG B O 1
ATOM 6302 N N . ARG B 1 358 ? -15.789 -26.297 -7.352 1 88.5 358 ARG B N 1
ATOM 6303 C CA . ARG B 1 358 ? -15.773 -25.891 -5.953 1 88.5 358 ARG B CA 1
ATOM 6304 C C . ARG B 1 358 ? -15.195 -24.484 -5.801 1 88.5 358 ARG B C 1
ATOM 6306 O O . ARG B 1 358 ? -15.711 -23.688 -5.02 1 88.5 358 ARG B O 1
ATOM 6313 N N . HIS B 1 359 ? -14.133 -24.188 -6.566 1 92.31 359 HIS B N 1
ATOM 6314 C CA . HIS B 1 359 ? -13.453 -22.922 -6.359 1 92.31 359 HIS B CA 1
ATOM 6315 C C . HIS B 1 359 ? -13.523 -22.047 -7.613 1 92.31 359 HIS B C 1
ATOM 6317 O O . HIS B 1 359 ? -12.562 -21.359 -7.949 1 92.31 359 HIS B O 1
ATOM 6323 N N . THR B 1 360 ? -14.648 -22.062 -8.266 1 91.44 360 THR B N 1
ATOM 6324 C CA . THR B 1 360 ? -14.875 -21.141 -9.367 1 91.44 360 THR B CA 1
ATOM 6325 C C . THR B 1 360 ? -15.43 -19.812 -8.852 1 91.44 360 THR B C 1
ATOM 6327 O O . THR B 1 360 ? -15.398 -18.797 -9.555 1 91.44 360 THR B O 1
ATOM 6330 N N . GLN B 1 361 ? -15.992 -19.906 -7.625 1 89.62 361 GLN B N 1
ATOM 6331 C CA . GLN B 1 361 ? -16.625 -18.75 -7.016 1 89.62 361 GLN B CA 1
ATOM 6332 C C . GLN B 1 361 ? -16.438 -18.75 -5.5 1 89.62 361 GLN B C 1
ATOM 6334 O O . GLN B 1 361 ? -16.172 -19.797 -4.906 1 89.62 361 GLN B O 1
ATOM 6339 N N . ARG B 1 362 ? -16.594 -17.578 -4.969 1 91.31 362 ARG B N 1
ATOM 6340 C CA . ARG B 1 362 ? -16.594 -17.484 -3.514 1 91.31 362 ARG B CA 1
ATOM 6341 C C . ARG B 1 362 ? -17.328 -16.219 -3.047 1 91.31 362 ARG B C 1
ATOM 6343 O O . ARG B 1 362 ? -17.266 -15.188 -3.701 1 91.31 362 ARG B O 1
ATOM 6350 N N . LEU B 1 363 ? -18.062 -16.406 -2 1 89.12 363 LEU B N 1
ATOM 6351 C CA . LEU B 1 363 ? -18.75 -15.281 -1.388 1 89.12 363 LEU B CA 1
ATOM 6352 C C . LEU B 1 363 ? -17.828 -14.539 -0.424 1 89.12 363 LEU B C 1
ATOM 6354 O O . LEU B 1 363 ? -17.219 -15.156 0.444 1 89.12 363 LEU B O 1
ATOM 6358 N N . PHE B 1 364 ? -17.688 -13.266 -0.582 1 90.31 364 PHE B N 1
ATOM 6359 C CA . PHE B 1 364 ? -16.828 -12.422 0.244 1 90.31 364 PHE B CA 1
ATOM 6360 C C . PHE B 1 364 ? -17.656 -11.367 0.979 1 90.31 364 PHE B C 1
ATOM 6362 O O . PHE B 1 364 ? -18.656 -10.883 0.455 1 90.31 364 PHE B O 1
ATOM 6369 N N . PHE B 1 365 ? -17.172 -11.039 2.162 1 88.12 365 PHE B N 1
ATOM 6370 C CA . PHE B 1 365 ? -17.828 -9.992 2.947 1 88.12 365 PHE B CA 1
ATOM 6371 C C . PHE B 1 365 ? -16.953 -8.742 3.004 1 88.12 365 PHE B C 1
ATOM 6373 O O . PHE B 1 365 ? -15.805 -8.797 3.447 1 88.12 365 PHE B O 1
ATOM 6380 N N . GLU B 1 366 ? -17.484 -7.668 2.539 1 82.25 366 GLU B N 1
ATOM 6381 C CA . GLU B 1 366 ? -16.828 -6.375 2.711 1 82.25 366 GLU B CA 1
ATOM 6382 C C . GLU B 1 366 ? -17.094 -5.801 4.098 1 82.25 366 GLU B C 1
ATOM 6384 O O . GLU B 1 366 ? -16.188 -5.242 4.73 1 82.25 366 GLU B O 1
ATOM 6389 N N . THR B 1 367 ? -18.281 -5.852 4.445 1 82.75 367 THR B N 1
ATOM 6390 C CA . THR B 1 367 ? -18.75 -5.547 5.793 1 82.75 367 THR B CA 1
ATOM 6391 C C . THR B 1 367 ? -19.656 -6.656 6.309 1 82.75 367 THR B C 1
ATOM 6393 O O . THR B 1 367 ? -19.844 -7.68 5.645 1 82.75 367 THR B O 1
ATOM 6396 N N . GLU B 1 368 ? -20.141 -6.473 7.457 1 79.31 368 GLU B N 1
ATOM 6397 C CA . GLU B 1 368 ? -21.047 -7.473 8.031 1 79.31 368 GLU B CA 1
ATOM 6398 C C . GLU B 1 368 ? -22.328 -7.59 7.223 1 79.31 368 GLU B C 1
ATOM 6400 O O . GLU B 1 368 ? -22.922 -8.672 7.141 1 79.31 368 GLU B O 1
ATOM 6405 N N . ASP B 1 369 ? -22.656 -6.445 6.484 1 82 369 ASP B N 1
ATOM 6406 C CA . ASP B 1 369 ? -23.953 -6.434 5.816 1 82 369 ASP B CA 1
ATOM 6407 C C . ASP B 1 369 ? -23.781 -6.379 4.297 1 82 369 ASP B C 1
ATOM 6409 O O . ASP B 1 369 ? -24.766 -6.438 3.561 1 82 369 ASP B O 1
ATOM 6413 N N . GLU B 1 370 ? -22.594 -6.293 3.92 1 85.94 370 GLU B N 1
ATOM 6414 C CA . GLU B 1 370 ? -22.344 -6.195 2.484 1 85.94 370 GLU B CA 1
ATOM 6415 C C . GLU B 1 370 ? -21.406 -7.305 2.006 1 85.94 370 GLU B C 1
ATOM 6417 O O . GLU B 1 370 ? -20.312 -7.484 2.551 1 85.94 370 GLU B O 1
ATOM 6422 N N . CYS B 1 371 ? -21.969 -8.109 1.023 1 87.56 371 CYS B N 1
ATOM 6423 C CA . CYS B 1 371 ? -21.172 -9.211 0.499 1 87.56 371 CYS B CA 1
ATOM 6424 C C . CYS B 1 371 ? -21.234 -9.25 -1.023 1 87.56 371 CYS B C 1
ATOM 6426 O O . CYS B 1 371 ? -22.062 -8.578 -1.634 1 87.56 371 CYS B O 1
ATOM 6428 N N . PHE B 1 372 ? -20.312 -9.852 -1.647 1 86.12 372 PHE B N 1
ATOM 6429 C CA . PHE B 1 372 ? -20.266 -10.047 -3.092 1 86.12 372 PHE B CA 1
ATOM 6430 C C . PHE B 1 372 ? -19.641 -11.391 -3.441 1 86.12 372 PHE B C 1
ATOM 6432 O O . PHE B 1 372 ? -18.953 -11.992 -2.615 1 86.12 372 PHE B O 1
ATOM 6439 N N . ILE B 1 373 ? -19.953 -11.875 -4.648 1 87.5 373 ILE B N 1
ATOM 6440 C CA . ILE B 1 373 ? -19.344 -13.102 -5.164 1 87.5 373 ILE B CA 1
ATOM 6441 C C . ILE B 1 373 ? -18.266 -12.758 -6.191 1 87.5 373 ILE B C 1
ATOM 6443 O O . ILE B 1 373 ? -18.5 -11.977 -7.109 1 87.5 373 ILE B O 1
ATOM 6447 N N . ALA B 1 374 ? -17.078 -13.234 -5.938 1 89.19 374 ALA B N 1
ATOM 6448 C CA . ALA B 1 374 ? -16.047 -13.211 -6.969 1 89.19 374 ALA B CA 1
ATOM 6449 C C . ALA B 1 374 ? -15.93 -14.57 -7.66 1 89.19 374 ALA B C 1
ATOM 6451 O O . ALA B 1 374 ? -16.047 -15.609 -7.012 1 89.19 374 ALA B O 1
ATOM 6452 N N . HIS B 1 375 ? -15.789 -14.555 -8.992 1 89 375 HIS B N 1
ATOM 6453 C CA . HIS B 1 375 ? -15.68 -15.812 -9.719 1 89 375 HIS B CA 1
ATOM 6454 C C . HIS B 1 375 ? -14.656 -15.711 -10.852 1 89 375 HIS B C 1
ATOM 6456 O O . HIS B 1 375 ? -14.336 -14.609 -11.305 1 89 375 HIS B O 1
ATOM 6462 N N . ARG B 1 376 ? -14.156 -16.781 -11.273 1 88.06 376 ARG B N 1
ATOM 6463 C CA . ARG B 1 376 ? -13.109 -16.828 -12.289 1 88.06 376 ARG B CA 1
ATOM 6464 C C . ARG B 1 376 ? -13.656 -17.328 -13.625 1 88.06 376 ARG B C 1
ATOM 6466 O O . ARG B 1 376 ? -12.891 -17.656 -14.531 1 88.06 376 ARG B O 1
ATOM 6473 N N . ILE B 1 377 ? -14.891 -17.406 -13.812 1 83.88 377 ILE B N 1
ATOM 6474 C CA . ILE B 1 377 ? -15.539 -18 -14.984 1 83.88 377 ILE B CA 1
ATOM 6475 C C . ILE B 1 377 ? -15.18 -17.203 -16.234 1 83.88 377 ILE B C 1
ATOM 6477 O O . ILE B 1 377 ? -14.945 -17.781 -17.297 1 83.88 377 ILE B O 1
ATOM 6481 N N . GLU B 1 378 ? -15.094 -15.953 -16.047 1 77.75 378 GLU B N 1
ATOM 6482 C CA . GLU B 1 378 ? -14.906 -15.094 -17.219 1 77.75 378 GLU B CA 1
ATOM 6483 C C . GLU B 1 378 ? -13.453 -14.648 -17.344 1 77.75 378 GLU B C 1
ATOM 6485 O O . GLU B 1 378 ? -13.141 -13.727 -18.094 1 77.75 378 GLU B O 1
ATOM 6490 N N . ASN B 1 379 ? -12.609 -15.258 -16.594 1 84.38 379 ASN B N 1
ATOM 6491 C CA . ASN B 1 379 ? -11.195 -14.922 -16.703 1 84.38 379 ASN B CA 1
ATOM 6492 C C . ASN B 1 379 ? -10.625 -15.305 -18.062 1 84.38 379 ASN B C 1
ATOM 6494 O O . ASN B 1 379 ? -11.258 -16.047 -18.812 1 84.38 379 ASN B O 1
ATOM 6498 N N . SER B 1 380 ? -9.445 -14.719 -18.312 1 78.62 380 SER B N 1
ATOM 6499 C CA . SER B 1 380 ? -8.727 -15.078 -19.531 1 78.62 380 SER B CA 1
ATOM 6500 C C . SER B 1 380 ? -7.863 -16.312 -19.312 1 78.62 380 SER B C 1
ATOM 6502 O O . SER B 1 380 ? -7.605 -16.703 -18.172 1 78.62 380 SER B O 1
ATOM 6504 N N . ARG B 1 381 ? -7.605 -16.875 -20.422 1 80.12 381 ARG B N 1
ATOM 6505 C CA . ARG B 1 381 ? -6.715 -18.031 -20.344 1 80.12 381 ARG B CA 1
ATOM 6506 C C . ARG B 1 381 ? -5.262 -17.578 -20.188 1 80.12 381 ARG B C 1
ATOM 6508 O O . ARG B 1 381 ? -4.359 -18.422 -20.125 1 80.12 381 ARG B O 1
ATOM 6515 N N . VAL B 1 382 ? -5.098 -16.125 -20.156 1 70.62 382 VAL B N 1
ATOM 6516 C CA . VAL B 1 382 ? -3.787 -15.555 -19.875 1 70.62 382 VAL B CA 1
ATOM 6517 C C . VAL B 1 382 ? -3.758 -15.039 -18.438 1 70.62 382 VAL B C 1
ATOM 6519 O O . VAL B 1 382 ? -4.793 -14.656 -17.891 1 70.62 382 VAL B O 1
ATOM 6522 N N . SER B 1 383 ? -2.873 -15.219 -17.641 1 58.12 383 SER B N 1
ATOM 6523 C CA . SER B 1 383 ? -2.787 -14.742 -16.266 1 58.12 383 SER B CA 1
ATOM 6524 C C . SER B 1 383 ? -3.07 -13.25 -16.188 1 58.12 383 SER B C 1
ATOM 6526 O O . SER B 1 383 ? -2.145 -12.43 -16.203 1 58.12 383 SER B O 1
ATOM 6528 N N . GLU B 1 384 ? -4.359 -12.625 -16.844 1 55.22 384 GLU B N 1
ATOM 6529 C CA . GLU B 1 384 ? -4.559 -11.18 -16.719 1 55.22 384 GLU B CA 1
ATOM 6530 C C . GLU B 1 384 ? -5.809 -10.867 -15.898 1 55.22 384 GLU B C 1
ATOM 6532 O O . GLU B 1 384 ? -6.82 -11.562 -16.016 1 55.22 384 GLU B O 1
ATOM 6537 N N . GLY B 1 385 ? -5.633 -10.305 -14.766 1 51.03 385 GLY B N 1
ATOM 6538 C CA . GLY B 1 385 ? -6.703 -9.938 -13.859 1 51.03 385 GLY B CA 1
ATOM 6539 C C . GLY B 1 385 ? -7.801 -9.125 -14.523 1 51.03 385 GLY B C 1
ATOM 6540 O O . GLY B 1 385 ? -7.52 -8.188 -15.273 1 51.03 385 GLY B O 1
ATOM 6541 N N . ARG B 1 386 ? -9.016 -9.633 -14.75 1 48.56 386 ARG B N 1
ATOM 6542 C CA . ARG B 1 386 ? -10.117 -8.805 -15.219 1 48.56 386 ARG B CA 1
ATOM 6543 C C . ARG B 1 386 ? -10.758 -8.047 -14.062 1 48.56 386 ARG B C 1
ATOM 6545 O O . ARG B 1 386 ? -10.641 -8.445 -12.906 1 48.56 386 ARG B O 1
ATOM 6552 N N . PRO B 1 387 ? -11.414 -6.926 -14.539 1 44.38 387 PRO B N 1
ATOM 6553 C CA . PRO B 1 387 ? -12.078 -6.094 -13.531 1 44.38 387 PRO B CA 1
ATOM 6554 C C . PRO B 1 387 ? -13.148 -6.855 -12.742 1 44.38 387 PRO B C 1
ATOM 6556 O O . PRO B 1 387 ? -13.758 -7.785 -13.273 1 44.38 387 PRO B O 1
ATOM 6559 N N . GLU B 1 388 ? -13.242 -6.598 -11.484 1 46.81 388 GLU B N 1
ATOM 6560 C CA . GLU B 1 388 ? -14.195 -7.125 -10.516 1 46.81 388 GLU B CA 1
ATOM 6561 C C . GLU B 1 388 ? -15.633 -6.793 -10.922 1 46.81 388 GLU B C 1
ATOM 6563 O O . GLU B 1 388 ? -15.922 -5.672 -11.344 1 46.81 388 GLU B O 1
ATOM 6568 N N . VAL B 1 389 ? -16.391 -7.742 -11.289 1 43.41 389 VAL B N 1
ATOM 6569 C CA . VAL B 1 389 ? -17.812 -7.484 -11.438 1 43.41 389 VAL B CA 1
ATOM 6570 C C . VAL B 1 389 ? -18.484 -7.469 -10.07 1 43.41 389 VAL B C 1
ATOM 6572 O O . VAL B 1 389 ? -18.344 -8.414 -9.289 1 43.41 389 VAL B O 1
ATOM 6575 N N . SER B 1 390 ? -18.922 -6.344 -9.469 1 42 390 SER B N 1
ATOM 6576 C CA . SER B 1 390 ? -19.406 -6.133 -8.109 1 42 390 SER B CA 1
ATOM 6577 C C . SER B 1 390 ? -20.719 -6.848 -7.867 1 42 390 SER B C 1
ATOM 6579 O O . SER B 1 390 ? -20.844 -7.656 -6.941 1 42 390 SER B O 1
ATOM 6581 N N . ASP B 1 391 ? -21.922 -5.922 -7.711 1 42 391 ASP B N 1
ATOM 6582 C CA . ASP B 1 391 ? -23.109 -6.047 -6.879 1 42 391 ASP B CA 1
ATOM 6583 C C . ASP B 1 391 ? -24.219 -6.789 -7.617 1 42 391 ASP B C 1
ATOM 6585 O O . ASP B 1 391 ? -24.656 -6.359 -8.688 1 42 391 ASP B O 1
ATOM 6589 N N . LEU B 1 392 ? -24.328 -8.047 -7.238 1 43.88 392 LEU B N 1
ATOM 6590 C CA . LEU B 1 392 ? -25.5 -8.727 -7.762 1 43.88 392 LEU B CA 1
ATOM 6591 C C . LEU B 1 392 ? -26.75 -8.344 -6.965 1 43.88 392 LEU B C 1
ATOM 6593 O O . LEU B 1 392 ? -26.953 -8.852 -5.863 1 43.88 392 LEU B O 1
ATOM 6597 N N . ARG B 1 393 ? -27.141 -7.145 -6.902 1 44.09 393 ARG B N 1
ATOM 6598 C CA . ARG B 1 393 ? -28.297 -6.574 -6.227 1 44.09 393 ARG B CA 1
ATOM 6599 C C . ARG B 1 393 ? -29.406 -7.609 -6.082 1 44.09 393 ARG B C 1
ATOM 6601 O O . ARG B 1 393 ? -30.359 -7.629 -6.871 1 44.09 393 ARG B O 1
ATOM 6608 N N . CYS B 1 394 ? -29.328 -8.734 -5.379 1 44.09 394 CYS B N 1
ATOM 6609 C CA . CYS B 1 394 ? -30.438 -9.664 -5.234 1 44.09 394 CYS B CA 1
ATOM 6610 C C . CYS B 1 394 ? -31.375 -9.219 -4.113 1 44.09 394 CYS B C 1
ATOM 6612 O O . CYS B 1 394 ? -30.922 -8.875 -3.02 1 44.09 394 CYS B O 1
ATOM 6614 N N . SER B 1 395 ? -32.625 -8.922 -4.422 1 43.91 395 SER B N 1
ATOM 6615 C CA . SER B 1 395 ? -33.656 -8.625 -3.447 1 43.91 395 SER B CA 1
ATOM 6616 C C . SER B 1 395 ? -34.031 -9.867 -2.648 1 43.91 395 SER B C 1
ATOM 6618 O O . SER B 1 395 ? -33.969 -10.984 -3.158 1 43.91 395 SER B O 1
ATOM 6620 N N . PRO B 1 396 ? -34.344 -9.883 -1.388 1 47.41 396 PRO B N 1
ATOM 6621 C CA . PRO B 1 396 ? -34.594 -10.938 -0.401 1 47.41 396 PRO B CA 1
ATOM 6622 C C . PRO B 1 396 ? -35.719 -11.875 -0.805 1 47.41 396 PRO B C 1
ATOM 6624 O O . PRO B 1 396 ? -35.688 -13.07 -0.491 1 47.41 396 PRO B O 1
ATOM 6627 N N . GLU B 1 397 ? -37 -11.547 -1.018 1 46.88 397 GLU B N 1
ATOM 6628 C CA . GLU B 1 397 ? -38.188 -12.398 -0.978 1 46.88 397 GLU B CA 1
ATOM 6629 C C . GLU B 1 397 ? -38.094 -13.492 -2.035 1 46.88 397 GLU B C 1
ATOM 6631 O O . GLU B 1 397 ? -38.438 -14.648 -1.764 1 46.88 397 GLU B O 1
ATOM 6636 N N . GLU B 1 398 ? -38.469 -13.367 -3.303 1 50.84 398 GLU B N 1
ATOM 6637 C CA . GLU B 1 398 ? -38.625 -14.203 -4.48 1 50.84 398 GLU B CA 1
ATOM 6638 C C . GLU B 1 398 ? -37.281 -14.758 -4.957 1 50.84 398 GLU B C 1
ATOM 6640 O O . GLU B 1 398 ? -37.125 -15.141 -6.117 1 50.84 398 GLU B O 1
ATOM 6645 N N . THR B 1 399 ? -36.156 -14.984 -3.973 1 62.78 399 THR B N 1
ATOM 6646 C CA . THR B 1 399 ? -34.75 -14.656 -3.924 1 62.78 399 THR B CA 1
ATOM 6647 C C . THR B 1 399 ? -33.906 -15.836 -4.383 1 62.78 399 THR B C 1
ATOM 6649 O O . THR B 1 399 ? -32.906 -15.664 -5.117 1 62.78 399 THR B O 1
ATOM 6652 N N . ASN B 1 400 ? -34.406 -17.062 -4.004 1 73.56 400 ASN B N 1
ATOM 6653 C CA . ASN B 1 400 ? -33.469 -18.172 -4.266 1 73.56 400 ASN B CA 1
ATOM 6654 C C . ASN B 1 400 ? -33.438 -18.516 -5.75 1 73.56 400 ASN B C 1
ATOM 6656 O O . ASN B 1 400 ? -32.344 -18.703 -6.309 1 73.56 400 ASN B O 1
ATOM 6660 N N . VAL B 1 401 ? -34.719 -18.609 -6.375 1 77.25 401 VAL B N 1
ATOM 6661 C CA . VAL B 1 401 ? -34.75 -18.953 -7.793 1 77.25 401 VAL B CA 1
ATOM 6662 C C . VAL B 1 401 ? -34.062 -17.859 -8.609 1 77.25 401 VAL B C 1
ATOM 6664 O O . VAL B 1 401 ? -33.312 -18.156 -9.539 1 77.25 401 VAL B O 1
ATOM 6667 N N . GLU B 1 402 ? -34.312 -16.703 -8.219 1 75.62 402 GLU B N 1
ATOM 6668 C CA . GLU B 1 402 ? -33.688 -15.586 -8.906 1 75.62 402 GLU B CA 1
ATOM 6669 C C . GLU B 1 402 ? -32.156 -15.641 -8.773 1 75.62 402 GLU B C 1
ATOM 6671 O O . GLU B 1 402 ? -31.438 -15.359 -9.734 1 75.62 402 GLU B O 1
ATOM 6676 N N . LEU B 1 403 ? -31.766 -15.953 -7.633 1 78.94 403 LEU B N 1
ATOM 6677 C CA . LEU B 1 403 ? -30.328 -16.094 -7.422 1 78.94 403 LEU B CA 1
ATOM 6678 C C . LEU B 1 403 ? -29.766 -17.219 -8.273 1 78.94 403 LEU B C 1
ATOM 6680 O O . LEU B 1 403 ? -28.688 -17.078 -8.867 1 78.94 403 LEU B O 1
ATOM 6684 N N . ALA B 1 404 ? -30.531 -18.297 -8.328 1 78.75 404 ALA B N 1
ATOM 6685 C CA . ALA B 1 404 ? -30.078 -19.422 -9.141 1 78.75 404 ALA B CA 1
ATOM 6686 C C . ALA B 1 404 ? -29.984 -19.047 -10.609 1 78.75 404 ALA B C 1
ATOM 6688 O O . ALA B 1 404 ? -29.031 -19.406 -11.297 1 78.75 404 ALA B O 1
ATOM 6689 N N . GLU B 1 405 ? -30.953 -18.375 -11 1 78.44 405 GLU B N 1
ATOM 6690 C CA . GLU B 1 405 ? -30.953 -17.922 -12.391 1 78.44 405 GLU B CA 1
ATOM 6691 C C . GLU B 1 405 ? -29.781 -17 -12.68 1 78.44 405 GLU B C 1
ATOM 6693 O O . GLU B 1 405 ? -29.125 -17.109 -13.727 1 78.44 405 GLU B O 1
ATOM 6698 N N . LEU B 1 406 ? -29.547 -16.203 -11.766 1 74.38 406 LEU B N 1
ATOM 6699 C CA . LEU B 1 406 ? -28.438 -15.25 -11.922 1 74.38 406 LEU B CA 1
ATOM 6700 C C . LEU B 1 406 ? -27.109 -15.977 -11.953 1 74.38 406 LEU B C 1
ATOM 6702 O O . LEU B 1 406 ? -26.266 -15.695 -12.812 1 74.38 406 LEU B O 1
ATOM 6706 N N . LEU B 1 407 ? -26.875 -16.844 -11.07 1 78.62 407 LEU B N 1
ATOM 6707 C CA . LEU B 1 407 ? -25.625 -17.609 -11 1 78.62 407 LEU B CA 1
ATOM 6708 C C . LEU B 1 407 ? -25.438 -18.469 -12.234 1 78.62 407 LEU B C 1
ATOM 6710 O O . LEU B 1 407 ? -24.328 -18.609 -12.742 1 78.62 407 LEU B O 1
ATOM 6714 N N . TYR B 1 408 ? -26.547 -19.031 -12.695 1 78.88 408 TYR B N 1
ATOM 6715 C CA . TYR B 1 408 ? -26.516 -19.844 -13.898 1 78.88 408 TYR B CA 1
ATOM 6716 C C . TYR B 1 408 ? -26.172 -19 -15.125 1 78.88 408 TYR B C 1
ATOM 6718 O O . TYR B 1 408 ? -25.328 -19.375 -15.93 1 78.88 408 TYR B O 1
ATOM 6726 N N . SER B 1 409 ? -26.797 -17.938 -15.195 1 77.31 409 SER B N 1
ATOM 6727 C CA . SER B 1 409 ? -26.578 -17.062 -16.344 1 77.31 409 SER B CA 1
ATOM 6728 C C . SER B 1 409 ? -25.141 -16.562 -16.406 1 77.31 409 SER B C 1
ATOM 6730 O O . SER B 1 409 ? -24.625 -16.234 -17.469 1 77.31 409 SER B O 1
ATOM 6732 N N . ASN B 1 410 ? -24.5 -16.641 -15.266 1 77 410 ASN B N 1
ATOM 6733 C CA . ASN B 1 410 ? -23.109 -16.188 -15.211 1 77 410 ASN B CA 1
ATOM 6734 C C . ASN B 1 410 ? -22.141 -17.359 -15.273 1 77 410 ASN B C 1
ATOM 6736 O O . ASN B 1 410 ? -20.938 -17.188 -15.078 1 77 410 ASN B O 1
ATOM 6740 N N . GLY B 1 411 ? -22.688 -18.5 -15.453 1 77.94 411 GLY B N 1
ATOM 6741 C CA . GLY B 1 411 ? -21.859 -19.672 -15.695 1 77.94 411 GLY B CA 1
ATOM 6742 C C . GLY B 1 411 ? -21.375 -20.328 -14.414 1 77.94 411 GLY B C 1
ATOM 6743 O O . GLY B 1 411 ? -20.516 -21.203 -14.453 1 77.94 411 GLY B O 1
ATOM 6744 N N . ILE B 1 412 ? -21.875 -19.953 -13.32 1 76.25 412 ILE B N 1
ATOM 6745 C CA . ILE B 1 412 ? -21.406 -20.438 -12.031 1 76.25 412 ILE B CA 1
ATOM 6746 C C . ILE B 1 412 ? -22.078 -21.766 -11.688 1 76.25 412 ILE B C 1
ATOM 6748 O O . ILE B 1 412 ? -21.5 -22.609 -11.008 1 76.25 412 ILE B O 1
ATOM 6752 N N . LEU B 1 413 ? -23.328 -21.953 -12.242 1 77.62 413 LEU B N 1
ATOM 6753 C CA . LEU B 1 413 ? -24.125 -23.125 -11.875 1 77.62 413 LEU B CA 1
ATOM 6754 C C . LEU B 1 413 ? -24.297 -24.047 -13.062 1 77.62 413 LEU B C 1
ATOM 6756 O O . LEU B 1 413 ? -24.328 -23.609 -14.211 1 77.62 413 LEU B O 1
ATOM 6760 N N . LEU B 1 414 ? -24.391 -25.266 -12.75 1 76.5 414 LEU B N 1
ATOM 6761 C CA . LEU B 1 414 ? -24.953 -26.266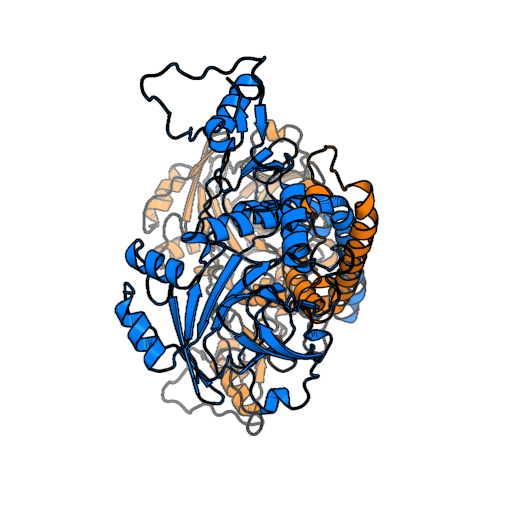 -13.641 1 76.5 414 LEU B CA 1
ATOM 6762 C C . LEU B 1 414 ? -26.406 -26.594 -13.266 1 76.5 414 LEU B C 1
ATOM 6764 O O . LEU B 1 414 ? -26.75 -26.578 -12.078 1 76.5 414 LEU B O 1
ATOM 6768 N N . ALA B 1 415 ? -27.203 -26.812 -14.18 1 79.5 415 ALA B N 1
ATOM 6769 C CA . ALA B 1 415 ? -28.625 -27.078 -13.891 1 79.5 415 ALA B CA 1
ATOM 6770 C C . ALA B 1 415 ? -29.172 -28.172 -14.805 1 79.5 415 ALA B C 1
ATOM 6772 O O . ALA B 1 415 ? -28.828 -28.234 -15.984 1 79.5 415 ALA B O 1
ATOM 6773 N N . ARG B 1 416 ? -29.953 -29.047 -14.188 1 82.19 416 ARG B N 1
ATOM 6774 C CA . ARG B 1 416 ? -30.688 -30.062 -14.945 1 82.19 416 ARG B CA 1
ATOM 6775 C C . ARG B 1 416 ? -32.156 -29.688 -15.086 1 82.19 416 ARG B C 1
ATOM 6777 O O . ARG B 1 416 ? -32.906 -29.734 -14.109 1 82.19 416 ARG B O 1
ATOM 6784 N N . PHE B 1 417 ? -32.438 -29.312 -16.266 1 77.62 417 PHE B N 1
ATOM 6785 C CA . PHE B 1 417 ? -33.812 -28.859 -16.531 1 77.62 417 PHE B CA 1
ATOM 6786 C C . PHE B 1 417 ? -34.688 -30.016 -16.969 1 77.62 417 PHE B C 1
ATOM 6788 O O . PHE B 1 417 ? -34.188 -30.969 -17.594 1 77.62 417 PHE B O 1
#

Sequence (834 aa):
MPFSKLQDSVENGKEAFAWIIAPYDIEIFFRKVYVTNRKEPNYYGDLFSSAMFVEILQKNFVEYGTNINVALYNGDERKTLNGTGRVYPEQIKIHLKEGRSIQLINPQTFCDNVWYLCDTLQEFFGSFVGANTYLTPAGSAGFAPHWDDIDAFLMQIEGRKNWKVYAPQNECDELPRESSKNFSNDDMKNAKLIFEGWLEQGDLLYIPRGFIHQVLSKTHSLHLTVSFCRNTAFIDLLEKLLPVTLSSLANNLRGLRQSLPVQYLDMEGVLRKNYKLSDQFALRFTDFLDSHLQNLRAFSSQFYAAGLDMMACDFMKNALPPMLTQEKRLSVLGDSNFNIFGTLKKFKKTTEIRLLRRHTQRLFFETEDECFIAHRIENSRVSEGRPEVSDLRCSPEETNVELAELLYSNGILLARFMPFSKLQDSVENGKEAFAWIIAPYDIEIFFRKVYVTNRKEPNYYGDLFSSAMFVEILQKNFVEYGTNINVALYNGDERKTLNGTGRVYPEQIKIHLKEGRSIQLINPQTFCDNVWYLCDTLQEFFGSFVGANTYLTPAGSAGFAPHWDDIDAFLMQIEGRKNWKVYAPQNECDELPRESSKNFSNDDMKNAKLIFEGWLEQGDLLYIPRGFIHQVLSKTHSLHLTVSFCRNTAFIDLLEKLLPVTLSSLANNLRGLRQSLPVQYLDMEGVLRKNYKLSDQFALRFTDFLDSHLQNLRAFSSQFYAAGLDMMACDFMKNALPPMLTQEKRLSVLGDSNFNIFGTLKKFKKTTEIRLLRRHTQRLFFETEDECFIAHRIENSRVSEGRPEVSDLRCSPEETNVELAELLYSNGILLARF

InterPro domains:
  IPR003347 JmjC domain [PF08007] (103-232)
  IPR003347 JmjC domain [PS51184] (106-245)
  IPR039994 Histone lysine demethylase/ribosomal histidine hydroxylase NO66-like [PTHR13096] (8-385)
  IPR049043 RIOX1/NO66-like, C-terminal winged helix domain [PF21233] (320-383)

Foldseek 3Di:
DVQPDDPALQSSLVVLVVLLQPPDDPVPPQPDKDKFDPVDLCSCPVLDDVVVVLVLLVPHFAFWPPFKWKWADDAQDIDTDTDGGGDHPVVVVVSQVVFIKMKGFFCLQRGVSNVQSQQSNCSNQVAAKTKMKMWTAAQGFKDAKWFALWKKKKAWAAAKWKKWKFDADDPVQPNDLGIDDGDGPVRCVPTHTDDIDMDGNGMIIIDGGRIIMMIGGRHTTMIMMMTTDRLVDPVSLCVVLLVVLLVVVVVVDVLSVDDDDPPVVQQDDPDDDHRPNPPPCVVVVVVSVVVSVVVSVVSSVVVSVLSVVVSLLVRQQQYAAHDDDPLQCQAPNHDPPDDPPDDDDADDPPKDKDFPHPSQKDWADPDPPDIDMRGNNPPRSHRHGDDTDDDPVDDPVDDPRVVVVVCRNSGGMGIDD/DVQPDDPALLSSLVVLVCLLQPPDDPVVPQPDKDKFDDVDLCSCPVLDDVVVVLVLLVPHFAFWPPFKWKWADDAQDIDTDTDGGGDHPVVVVVSQVVFIKMKGFFCLQRGVSNVQSQQSNCSNQVAAKTKMKMWTAAPGFKDAKWFALWKKKKAWNAAKWKKWKFDAPDPVQPNDLGIDDGDGPVRCVPTHTDDIDMDGNGMIIIDGGRIIMMIGGRHTTMIMMMTTDRLVDPVSLCVVLLVVLLVVVVVVDVLSVDDDDPPVVQQDDPDDDHRPNPPPCVVVVVVSVVVSVVVSVVSSVVVSVLSVVVSLLVRQQQYAAHDDDPLCCQAPNHDPPDDPPDDDDDDDPPKDKDFPHPSQKDWADPDPPDIFMRGNNPPRSHRHGDDTPGDPPADPDVGDSVVVVVCRNVGGMGIDD

pLDDT: mean 86.54, std 11.38, range [42.0, 97.94]

Secondary structure (DSSP, 8-state):
-TT---S-HHHHHHHHHHHHHTTS-GGGGGGS-EEE----TTTTTTS--HHHHHHHHHHS--BBTTTEEEEEEETTEEEE---SSB--HHHHHHHHHTT-EEEEE-GGGT-HHHHHHHHHHHHHHSS--EEEEEEE-TT---PPPB--SSEEEEEEEEEEEEEEEE--SSGGGSS-SS---PPPTTTTTT--EEEEEEEETT-EEEE-TT-EEEEE-SS-EEEEEEEE-TT-BHHHHHHHHHHHHHHHHHHH-HHHHSBPPTTGGGT--SS-S--TTHHHHHHHHHHHHHHHHHHHHHHHHHTHHHHHHHHHHHHHHHSPPPPPSGGGGGSTT--TT--TTSPPP---TT-EEEESSTTSEEEEESSSS-EEEEE-TT--SSS------------TTS-HHHHHHHHHHTT-EEEE-/-TT---S-HHHHHHHHHHHHHTTS-GGGGGGS-EEE----TTTTTTS--HHHHHHHHHHS--BBTTTEEEEEEETTEEEE---SSB--HHHHHHHHHTT-EEEEE-GGGT-HHHHHHHHHHHHHHSS--EEEEEEE-TT---PPPB--SSEEEEEEEEEEEEEEEEE-SSGGGSS-SS---PPPTTTTTTPEEEEEEEEETT-EEEE-TT-EEEEE-SS-EEEEEEEE-TT-BHHHHHHHHHHHHHHHHHHH-HHHHSBPPTTGGGT--SS-S--TTHHHHHHHHHHHHHHHHHHHHHHHHHTHHHHHHHHHHHHHHHSPPPPPSGGGGGSTT--TT--TTSPPP---TT-EEEESSTTSEEEEESSSS-EEEEE-TT--SSS------------STTHHHHHHHHHHHTT-EEEE-

Radius of gyration: 34.25 Å; Cα contacts (8 Å, |Δi|>4): 1679; chains: 2; bounding box: 77×91×71 Å

Organism: Dracunculus medinensis (NCBI:txid318479)